Protein AF-0000000078791579 (afdb_homodimer)

pLDDT: mean 93.77, std 6.45, range [31.91, 98.56]

Sequence (1208 aa):
MSETTLPKRQAVDPQLTWDLTPIFSDEFAYTEAVKQVRALTKDFVRMYQGKLTQPAVIVDALADYGTIVALASRIIHWGFMPYSTDTTDPALRTRQAQVTGLDGEIGGQLSFFRAELTQLPENVLDAVVETAPDYAGFIRQIKVAKQGALPPAAEKVLAELTPVFQAPSDIRDQSIFGDMDFGTFTAHGKTYPLSFVMYEENYQKHPDTEIRRAAYAQFNQTLRRYENTMAAGYLAQVTREKITATMRGYDSVIDYLLADQEITREMFNRQIDVIMRDLAPIMRRYVTHVKSLWGLDHIGYTDLQIDIDPSYAPTITLEQAKEDIKNATALMGQDYQAQMMQAFSERWIDFPANQGKDSGAYTAGPYGVHPYVEMTWSNTLPAVYTLIHELGHTAQMVRSQEAHNVLDADFNAYLVESPSTFNELLLTHYLEENAKDPRMKRFALSRLLNDTYFHNFVTHLLEAAFQREVYNLIDNGETFDAARLDAITRKVLTDFWGSAVELEPGAELTWMRQSHYYMGLYSYSYSAGLTVATQAFQTIEQQGQPAVDRWLRYLSLGDSLDPVEAARVAGVDVTTDAALKHAISFLGTTVDEIEALSKEIEQVMSETTLPKRQAVDPQLTWDLTPIFSDEFAYTEAVKQVRALTKDFVRMYQGKLTQPAVIVDALADYGTIVALASRIIHWGFMPYSTDTTDPALRTRQAQVTGLDGEIGGQLSFFRAELTQLPENVLDAVVETAPDYAGFIRQIKVAKQGALPPAAEKVLAELTPVFQAPSDIRDQSIFGDMDFGTFTAHGKTYPLSFVMYEENYQKHPDTEIRRAAYAQFNQTLRRYENTMAAGYLAQVTREKITATMRGYDSVIDYLLADQEITREMFNRQIDVIMRDLAPIMRRYVTHVKSLWGLDHIGYTDLQIDIDPSYAPTITLEQAKEDIKNATALMGQDYQAQMMQAFSERWIDFPANQGKDSGAYTAGPYGVHPYVEMTWSNTLPAVYTLIHELGHTAQMVRSQEAHNVLDADFNAYLVESPSTFNELLLTHYLEENAKDPRMKRFALSRLLNDTYFHNFVTHLLEAAFQREVYNLIDNGETFDAARLDAITRKVLTDFWGSAVELEPGAELTWMRQSHYYMGLYSYSYSAGLTVATQAFQTIEQQGQPAVDRWLRYLSLGDSLDPVEAARVAGVDVTTDAALKHAISFLGTTVDEIEALSKEIEQV

Secondary structure (DSSP, 8-state):
--SSPPPPGGGS-GGGS---TTT-SSHHHHHHHHHHHHHHHHHHHHHHTT-TTSHHHHHHHHHHHHHHHHHHHHHHHHHHHHHHH-TT-HHHHHHHHHHHHHHHHHHHHHHHHHHHHTTS-HHHHHHHHHH-GGGHHHHHHHHHHGGG---HHHHHHHHHTHHHHTHHHHHHHIIIIII----EEEETTEEEE--HHHHHHTGGG-S-HHHHHHHHHHHHHHHHTTHHHHHHHHHHHHHHHHHHHHHTT-S-HHHHHHHTTT--HHHHHHHHHHIIIIIHHHHHHHHHHHHHHHT-S--BGGGTT--S-TTT--B--HHHHHHHHHHHGGGG-HHHHHHHHHHHHTT-EE----TTPPSS-EEE--TTS--EEE----SBHHHHHHHHHHHHHHHHHHHHHHHS-TTT-SPPTTTTTHHHHHHHHHHHHHHHHT--SHHHHHHHHHHIIIIIIIIIIIIHHHHHHHHHHHHHHHHTT----HHHHHHHHHHHHHHHHGGGSB--TTGGGGGGG-GGGGSSS-THHHHHHHHHHHHHHHHHHHH-HHHHHHHHHHHT-TTSS-HHHHHHHTT--TTSSHHHHHHHHHHHHHHHHHHHHHHHHHH-/--SSPPPPGGGS-GGGS---TTT-SSHHHHHHHHHHHHHHHHHHHHHHTT-TTSHHHHHHHHHHHHHHHHHHHHHHHHHHHHHHH-TT-HHHHHHHHHHHHHHHHHHHHHHHHHHHHTTS-HHHHHHHHHH-GGGHHHHHHHHHHGGG---HHHHHHHHHTHHHHTHHHHHHHIIIIII----EEEETTEEEE--HHHHHHTGGG-S-HHHHHHHHHHHHHHHHTTHHHHHHHHHHHHHHHHHHHHHTT-S-HHHHHHHTTT--HHHHHHHHHHIIIIIHHHHHHHHHHHHHHHT-S--BGGGTT--S-TTT--B--HHHHHHHHHHHGGGG-HHHHHHHHHHHHTT-EE----TTPPSS-EEE--TTS--EEE----SBHHHHHHHHHHHHHHHHHHHHHHHS-TTT-SPPTTTTTHHHHHHHHHHHHHHHHT--SHHHHHHHHHHIIIIIIIIIIIIHHHHHHHHHHHHHHHHTT----HHHHHHHHHHHHHHHHGGGSB--TTGGGGGGG-GGGGSSS-THHHHHHHHHHHHHHHHHHHH-HHHHHHHHHHHT-TTSS-HHHHHHHTT--TTSSHHHHHHHHHHHHHHHHHHHHHHHHHH-

InterPro domains:
  IPR001567 Peptidase M3A/M3B catalytic domain [PF01432] (203-584)
  IPR004438 Peptidase M3B, oligoendopeptidase F [TIGR00181] (9-596)
  IPR013647 Oligopeptidase F, N-terminal domain [PF08439] (116-182)
  IPR034009 Oligopeptidase F type 4 [cd09609] (9-594)
  IPR042088 Oligoendopeptidase F, C-terminal domain [G3DSA:1.10.1370.20] (227-603)
  IPR045090 Peptidase M3A/M3B [PTHR11804] (383-582)

Nearest PDB structures (foldseek):
  3ce2-assembly1_A  TM=7.979E-01  e=2.624E-30  Chlamydia abortus S26/3
  2qr4-assembly1_A  TM=8.730E-01  e=3.472E-23  Enterococcus faecium DO
  2qr4-assembly1_B  TM=8.705E-01  e=1.004E-21  Enterococcus faecium DO
  2h1j-assembly1_A  TM=8.472E-01  e=5.003E-16  Geobacillus stearothermophilus
  3sks-assembly1_A  TM=8.155E-01  e=7.016E-15  Bacillus anthracis str. Ames

Solvent-accessible surface area (backbone atoms only — not comparable to full-atom values): 61534 Å² total; per-residue (Å²): 130,80,97,61,82,62,45,53,60,88,72,55,62,66,87,44,32,50,62,63,48,79,72,41,78,43,72,64,53,45,54,50,48,54,52,46,47,53,51,51,49,53,49,48,43,73,70,40,66,94,56,74,77,44,41,69,53,41,52,53,46,48,53,53,48,34,54,47,51,32,54,48,34,33,50,46,44,63,20,46,55,63,18,44,51,25,62,71,39,65,70,36,47,49,43,30,50,46,37,50,51,48,50,17,52,51,39,23,66,49,27,44,56,62,35,51,55,40,69,50,59,66,67,51,57,51,46,30,29,72,74,41,58,81,46,39,24,42,52,50,50,39,61,60,45,37,75,40,60,54,58,44,58,28,40,22,50,58,33,43,42,42,65,50,72,45,30,40,56,52,26,48,49,24,35,56,74,62,22,59,70,42,52,57,36,66,39,96,89,40,80,42,87,44,42,75,57,49,36,73,76,42,36,42,39,37,76,50,64,59,50,17,50,34,46,48,53,40,47,36,54,48,50,60,49,42,37,34,28,48,28,42,27,50,46,35,51,53,50,44,47,40,48,54,19,45,74,29,71,31,81,37,42,67,59,46,62,24,46,87,46,66,49,54,71,64,56,57,50,48,60,47,53,49,44,51,62,65,38,22,62,47,54,33,52,47,52,48,51,42,29,59,73,69,64,47,94,68,39,33,63,63,53,71,59,42,62,87,54,61,94,61,67,59,77,34,49,72,69,54,40,51,50,49,49,46,58,22,35,45,83,65,32,68,66,55,25,50,56,60,51,44,39,66,78,64,23,26,36,25,33,70,66,37,42,49,37,60,77,67,68,48,62,47,64,32,56,96,44,78,47,34,35,45,37,56,62,70,44,30,58,69,40,44,45,52,49,40,20,37,47,18,43,40,55,27,52,53,40,4,50,74,67,32,52,70,72,21,25,53,62,48,63,52,51,55,37,15,47,14,46,33,34,38,52,32,43,34,50,42,44,41,72,65,36,88,45,63,67,47,30,37,48,29,56,48,44,42,44,58,63,50,42,37,44,23,56,39,54,27,27,52,48,30,52,40,47,53,54,52,50,52,37,46,59,71,66,46,82,74,49,38,69,54,50,26,50,47,39,40,50,51,50,43,68,39,39,43,88,57,39,51,72,47,96,52,58,32,54,56,75,78,74,52,73,52,75,71,58,64,80,43,35,46,16,36,34,49,4,34,31,50,20,49,54,35,50,54,42,26,75,73,58,38,65,68,38,43,52,29,42,56,50,43,39,33,42,28,26,58,49,58,56,61,62,40,36,42,53,39,71,35,63,70,90,52,63,60,48,52,51,49,49,45,48,51,50,44,52,50,49,52,48,42,54,50,37,52,54,54,58,69,73,99,132,79,96,62,82,62,45,53,60,87,72,53,62,67,86,44,32,50,62,63,47,78,71,40,78,43,71,64,53,45,54,49,47,55,54,44,50,53,52,51,49,53,49,47,43,72,71,39,67,94,57,73,77,45,41,69,53,41,52,52,47,49,54,54,49,34,53,46,51,32,55,48,34,34,49,47,45,64,20,45,55,63,19,45,52,26,63,73,39,65,69,37,47,50,43,30,52,46,36,50,50,48,50,16,53,52,40,24,67,51,28,44,57,63,36,52,57,41,68,51,59,68,68,50,55,51,45,29,30,71,74,41,58,79,45,39,24,43,51,52,50,39,60,60,46,38,75,40,60,55,58,42,59,29,40,21,50,57,33,43,41,41,66,50,70,45,31,39,57,52,26,47,49,24,37,56,75,62,23,60,70,41,52,56,37,65,38,96,91,40,79,41,85,43,41,76,57,50,36,73,75,42,36,43,40,39,75,48,64,59,49,18,50,33,46,48,52,40,48,38,55,47,50,60,48,43,36,34,26,47,29,43,28,50,46,35,51,53,48,46,47,40,48,52,18,45,74,27,71,32,81,38,41,67,58,45,61,24,48,88,46,66,50,55,71,64,57,56,50,46,59,47,52,48,42,51,62,65,38,22,62,49,53,32,52,47,53,48,50,43,29,60,74,69,63,48,96,68,38,34,65,61,53,70,58,43,62,86,51,60,93,60,68,57,76,33,50,70,70,54,42,52,51,50,50,46,58,22,36,44,84,67,33,68,68,56,26,50,56,58,50,44,39,66,78,66,23,26,38,24,32,69,66,34,44,49,37,59,78,66,68,49,63,47,64,32,54,96,44,78,46,35,34,45,37,55,62,70,47,31,58,69,39,43,45,51,49,40,20,38,46,19,44,40,54,27,52,54,40,4,49,73,67,32,52,70,72,20,25,55,61,49,63,51,51,56,37,16,47,14,47,32,36,38,51,32,43,35,50,42,44,40,73,64,37,87,46,62,66,47,32,38,48,29,55,47,44,44,45,57,63,50,42,38,44,23,56,40,55,27,29,53,49,30,53,39,47,53,54,52,50,50,37,48,58,70,65,46,82,73,48,39,69,53,52,26,50,48,38,40,48,53,50,42,68,39,40,44,88,58,38,51,73,48,93,52,58,32,54,56,75,78,74,52,72,52,74,72,58,63,81,44,35,46,15,36,33,49,4,34,31,50,22,50,55,36,50,54,42,25,74,73,58,37,64,66,40,43,53,28,42,57,50,41,40,33,41,28,26,58,50,59,57,61,60,40,38,42,52,39,71,35,64,70,90,51,64,61,48,52,50,49,49,45,49,50,50,44,52,50,48,52,49,41,54,51,36,51,53,53,57,69,73,97

Structure (mmCIF, N/CA/C/O backbone):
data_AF-0000000078791579-model_v1
#
loop_
_entity.id
_entity.type
_entity.pdbx_description
1 polymer 'Oligopeptidase F'
#
loop_
_atom_site.group_PDB
_atom_site.id
_atom_site.type_symbol
_atom_site.label_atom_id
_atom_site.label_alt_id
_atom_site.label_comp_id
_atom_site.label_asym_id
_atom_site.label_entity_id
_atom_site.label_seq_id
_atom_site.pdbx_PDB_ins_code
_atom_site.Cartn_x
_atom_site.Cartn_y
_atom_site.Cartn_z
_atom_site.occupancy
_atom_site.B_iso_or_equiv
_atom_site.auth_seq_id
_atom_site.auth_comp_id
_atom_site.auth_asym_id
_atom_site.auth_atom_id
_atom_site.pdbx_PDB_model_num
ATOM 1 N N . MET A 1 1 ? 24.312 21.578 19.297 1 32.53 1 MET A N 1
ATOM 2 C CA . MET A 1 1 ? 23.594 20.312 19.297 1 32.53 1 MET A CA 1
ATOM 3 C C . MET A 1 1 ? 24.562 19.141 19.062 1 32.53 1 MET A C 1
ATOM 5 O O . MET A 1 1 ? 25.297 19.141 18.078 1 32.53 1 MET A O 1
ATOM 9 N N . SER A 1 2 ? 24.891 18.422 19.938 1 38.31 2 SER A N 1
ATOM 10 C CA . SER A 1 2 ? 25.922 17.391 19.984 1 38.31 2 SER A CA 1
ATOM 11 C C . SER A 1 2 ? 25.688 16.328 18.906 1 38.31 2 SER A C 1
ATOM 13 O O . SER A 1 2 ? 24.547 16.016 18.562 1 38.31 2 SER A O 1
ATOM 15 N N . GLU A 1 3 ? 26.703 16.203 17.891 1 49.97 3 GLU A N 1
ATOM 16 C CA . GLU A 1 3 ? 27.109 15.18 16.922 1 49.97 3 GLU A CA 1
ATOM 17 C C . GLU A 1 3 ? 26.734 13.789 17.422 1 49.97 3 GLU A C 1
ATOM 19 O O . GLU A 1 3 ? 27.188 12.781 16.875 1 49.97 3 GLU A O 1
ATOM 24 N N . THR A 1 4 ? 26.203 13.617 18.719 1 55.88 4 THR A N 1
ATOM 25 C CA . THR A 1 4 ? 26.125 12.359 19.453 1 55.88 4 THR A CA 1
ATOM 26 C C . THR A 1 4 ? 24.828 11.617 19.109 1 55.88 4 THR A C 1
ATOM 28 O O . THR A 1 4 ? 23.859 12.234 18.656 1 55.88 4 THR A O 1
ATOM 31 N N . THR A 1 5 ? 24.922 10.312 19.203 1 66.81 5 THR A N 1
ATOM 32 C CA . THR A 1 5 ? 23.859 9.32 19.062 1 66.81 5 THR A CA 1
ATOM 33 C C . THR A 1 5 ? 22.688 9.648 20 1 66.81 5 THR A C 1
ATOM 35 O O . THR A 1 5 ? 22.906 9.969 21.172 1 66.81 5 THR A O 1
ATOM 38 N N . LEU A 1 6 ? 21.438 9.945 19.562 1 77.31 6 LEU A N 1
ATOM 39 C CA . LEU A 1 6 ? 20.234 10.172 20.359 1 77.31 6 LEU A CA 1
ATOM 40 C C . LEU A 1 6 ? 20.062 9.07 21.391 1 77.31 6 LEU A C 1
ATOM 42 O O . LEU A 1 6 ? 20.328 7.898 21.125 1 77.31 6 LEU A O 1
ATOM 46 N N . PRO A 1 7 ? 19.688 9.453 22.609 1 87.12 7 PRO A N 1
ATOM 47 C CA . PRO A 1 7 ? 19.422 8.453 23.641 1 87.12 7 PRO A CA 1
ATOM 48 C C . PRO A 1 7 ? 18.219 7.566 23.297 1 87.12 7 PRO A C 1
ATOM 50 O O . PRO A 1 7 ? 17.391 7.945 22.469 1 87.12 7 PRO A O 1
ATOM 53 N N . LYS A 1 8 ? 18.203 6.359 23.953 1 87.69 8 LYS A N 1
ATOM 54 C CA . LYS A 1 8 ? 17 5.539 23.906 1 87.69 8 LYS A CA 1
ATOM 55 C C . LYS A 1 8 ? 15.867 6.184 24.719 1 87.69 8 LYS A C 1
ATOM 57 O O . LYS A 1 8 ? 16.125 6.977 25.625 1 87.69 8 LYS A O 1
ATOM 62 N N . ARG A 1 9 ? 14.609 5.883 24.438 1 93 9 ARG A N 1
ATOM 63 C CA . ARG A 1 9 ? 13.438 6.465 25.078 1 93 9 ARG A CA 1
ATOM 64 C C . ARG A 1 9 ? 13.477 6.262 26.594 1 93 9 ARG A C 1
ATOM 66 O O . ARG A 1 9 ? 13.133 7.164 27.359 1 93 9 ARG A O 1
ATOM 73 N N . GLN A 1 10 ? 13.969 5.098 27.016 1 91.94 10 GLN A N 1
ATOM 74 C CA . GLN A 1 10 ? 13.977 4.75 28.438 1 91.94 10 GLN A CA 1
ATOM 75 C C . GLN A 1 10 ? 15.016 5.574 29.203 1 91.94 10 GLN A C 1
ATOM 77 O O . GLN A 1 10 ? 14.953 5.676 30.422 1 91.94 10 GLN A O 1
ATOM 82 N N . ALA A 1 11 ? 15.93 6.211 28.484 1 94.31 11 ALA A N 1
ATOM 83 C CA . ALA A 1 11 ? 17.047 6.93 29.109 1 94.31 11 ALA A CA 1
ATOM 84 C C . ALA A 1 11 ? 16.719 8.414 29.266 1 94.31 11 ALA A C 1
ATOM 86 O O . ALA A 1 11 ? 17.484 9.156 29.891 1 94.31 11 ALA A O 1
ATOM 87 N N . VAL A 1 12 ? 15.602 8.867 28.75 1 95.12 12 VAL A N 1
ATOM 88 C CA . VAL A 1 12 ? 15.297 10.297 28.797 1 95.12 12 VAL A CA 1
ATOM 89 C C . VAL A 1 12 ? 14.711 10.648 30.156 1 95.12 12 VAL A C 1
ATOM 91 O O . VAL A 1 12 ? 14.203 9.773 30.875 1 95.12 12 VAL A O 1
ATOM 94 N N . ASP A 1 13 ? 14.805 11.906 30.609 1 95.12 13 ASP A N 1
ATOM 95 C CA . ASP A 1 13 ? 14.234 12.406 31.844 1 95.12 13 ASP A CA 1
ATOM 96 C C . ASP A 1 13 ? 12.711 12.328 31.812 1 95.12 13 ASP A C 1
ATOM 98 O O . ASP A 1 13 ? 12.062 13.023 31.031 1 95.12 13 ASP A O 1
ATOM 102 N N . PRO A 1 14 ? 12.125 11.547 32.656 1 94.88 14 PRO A N 1
ATOM 103 C CA . PRO A 1 14 ? 10.664 11.414 32.656 1 94.88 14 PRO A CA 1
ATOM 104 C C . PRO A 1 14 ? 9.953 12.742 32.875 1 94.88 14 PRO A C 1
ATOM 106 O O . PRO A 1 14 ? 8.82 12.922 32.438 1 94.88 14 PRO A O 1
ATOM 109 N N . GLN A 1 15 ? 10.625 13.688 33.5 1 94.88 15 GLN A N 1
ATOM 110 C CA . GLN A 1 15 ? 10.008 14.984 33.781 1 94.88 15 GLN A CA 1
ATOM 111 C C . GLN A 1 15 ? 9.836 15.789 32.5 1 94.88 15 GLN A C 1
ATOM 113 O O . GLN A 1 15 ? 9.055 16.734 32.438 1 94.88 15 GLN A O 1
ATOM 118 N N . LEU A 1 16 ? 10.484 15.398 31.469 1 96.38 16 LEU A N 1
ATOM 119 C CA . LEU A 1 16 ? 10.406 16.094 30.203 1 96.38 16 LEU A CA 1
ATOM 120 C C . LEU A 1 16 ? 9.461 15.367 29.234 1 96.38 16 LEU A C 1
ATOM 122 O O . LEU A 1 16 ? 9.234 15.828 28.125 1 96.38 16 LEU A O 1
ATOM 126 N N . THR A 1 17 ? 8.961 14.211 29.75 1 97.31 17 THR A N 1
ATOM 127 C CA . THR A 1 17 ? 8 13.453 28.953 1 97.31 17 THR A CA 1
ATOM 128 C C . THR A 1 17 ? 6.57 13.75 29.391 1 97.31 17 THR A C 1
ATOM 130 O O . THR A 1 17 ? 6.348 14.25 30.5 1 97.31 17 THR A O 1
ATOM 133 N N . TRP A 1 18 ? 5.617 13.477 28.531 1 97.88 18 TRP A N 1
ATOM 134 C CA . TRP A 1 18 ? 4.211 13.641 28.875 1 97.88 18 TRP A CA 1
ATOM 135 C C . TRP A 1 18 ? 3.758 12.555 29.844 1 97.88 18 TRP A C 1
ATOM 137 O O . TRP A 1 18 ? 4.402 11.508 29.953 1 97.88 18 TRP A O 1
ATOM 147 N N . ASP A 1 19 ? 2.75 12.883 30.641 1 97.19 19 ASP A N 1
ATOM 148 C CA . ASP A 1 19 ? 2.064 11.93 31.5 1 97.19 19 ASP A CA 1
ATOM 149 C C . ASP A 1 19 ? 0.768 11.438 30.859 1 97.19 19 ASP A C 1
ATOM 151 O O . ASP A 1 19 ? -0.2 12.195 30.75 1 97.19 19 ASP A O 1
ATOM 155 N N . LEU A 1 20 ? 0.685 10.164 30.531 1 96.81 20 LEU A N 1
ATOM 156 C CA . LEU A 1 20 ? -0.467 9.641 29.812 1 96.81 20 LEU A CA 1
ATOM 157 C C . LEU A 1 20 ? -1.444 8.961 30.75 1 96.81 20 LEU A C 1
ATOM 159 O O . LEU A 1 20 ? -2.498 8.484 30.328 1 96.81 20 LEU A O 1
ATOM 163 N N . THR A 1 21 ? -1.221 8.945 32.031 1 96.31 21 THR A N 1
ATOM 164 C CA . THR A 1 21 ? -2.008 8.203 33 1 96.31 21 THR A CA 1
ATOM 165 C C . THR A 1 21 ? -3.424 8.766 33.094 1 96.31 21 THR A C 1
ATOM 167 O O . THR A 1 21 ? -4.34 8.078 33.562 1 96.31 21 THR A O 1
ATOM 170 N N . PRO A 1 22 ? -3.6 10.07 32.688 1 97 22 PRO A N 1
ATOM 171 C CA . PRO A 1 22 ? -4.984 10.555 32.656 1 97 22 PRO A CA 1
ATOM 172 C C . PRO A 1 22 ? -5.816 9.875 31.562 1 97 22 PRO A C 1
ATOM 174 O O . PRO A 1 22 ? -7.051 9.922 31.609 1 97 22 PRO A O 1
ATOM 177 N N . ILE A 1 23 ? -5.266 9.312 30.594 1 97.62 23 ILE A N 1
ATOM 178 C CA . ILE A 1 23 ? -6.004 8.555 29.594 1 97.62 23 ILE A CA 1
ATOM 179 C C . ILE A 1 23 ? -6.461 7.223 30.172 1 97.62 23 ILE A C 1
ATOM 181 O O . ILE A 1 23 ? -7.656 6.934 30.219 1 97.62 23 ILE A O 1
ATOM 185 N N . PHE A 1 24 ? -5.473 6.492 30.531 1 97.44 24 PHE A N 1
ATOM 186 C CA . PHE A 1 24 ? -5.695 5.297 31.344 1 97.44 24 PHE A CA 1
ATOM 187 C C . PHE A 1 24 ? -4.664 5.199 32.469 1 97.44 24 PHE A C 1
ATOM 189 O O . PHE A 1 24 ? -3.463 5.336 32.219 1 97.44 24 PHE A O 1
ATOM 196 N N . SER A 1 25 ? -5.09 4.809 33.656 1 96.44 25 SER A N 1
ATOM 197 C CA . SER A 1 25 ? -4.215 4.773 34.812 1 96.44 25 SER A CA 1
ATOM 198 C C . SER A 1 25 ? -3.203 3.635 34.719 1 96.44 25 SER A C 1
ATOM 200 O O . SER A 1 25 ? -2.104 3.727 35.25 1 96.44 25 SER A O 1
ATOM 202 N N . ASP A 1 26 ? -3.613 2.504 34.094 1 94.31 26 ASP A N 1
ATOM 203 C CA . ASP A 1 26 ? -2.75 1.338 33.938 1 94.31 26 ASP A CA 1
ATOM 204 C C . ASP A 1 26 ? -3.264 0.423 32.844 1 94.31 26 ASP A C 1
ATOM 206 O O . ASP A 1 26 ? -4.234 0.754 32.156 1 94.31 26 ASP A O 1
ATOM 210 N N . GLU A 1 27 ? -2.518 -0.573 32.625 1 94 27 GLU A N 1
ATOM 211 C CA . GLU A 1 27 ? -2.838 -1.518 31.562 1 94 27 GLU A CA 1
ATOM 212 C C . GLU A 1 27 ? -4.195 -2.178 31.797 1 94 27 GLU A C 1
ATOM 214 O O . GLU A 1 27 ? -4.906 -2.498 30.844 1 94 27 GLU A O 1
ATOM 219 N N . PHE A 1 28 ? -4.551 -2.375 33 1 96 28 PHE A N 1
ATOM 220 C CA . PHE A 1 28 ? -5.84 -2.975 33.312 1 96 28 PHE A CA 1
ATOM 221 C C . PHE A 1 28 ? -6.984 -2.061 32.906 1 96 28 PHE A C 1
ATOM 223 O O . PHE A 1 28 ? -7.977 -2.52 32.312 1 96 28 PHE A O 1
ATOM 230 N N . ALA A 1 29 ? -6.844 -0.801 33.219 1 97.5 29 ALA A N 1
ATOM 231 C CA . ALA A 1 29 ? -7.859 0.169 32.812 1 97.5 29 ALA A CA 1
ATOM 232 C C . ALA A 1 29 ? -8.047 0.178 31.297 1 97.5 29 ALA A C 1
ATOM 234 O O . ALA A 1 29 ? -9.172 0.271 30.797 1 97.5 29 ALA A O 1
ATOM 235 N N . TYR A 1 30 ? -6.973 0.072 30.625 1 96.81 30 TYR A N 1
ATOM 236 C CA . TYR A 1 30 ? -7.004 0.012 29.156 1 96.81 30 TYR A CA 1
ATOM 237 C C . TYR A 1 30 ? -7.723 -1.242 28.688 1 96.81 30 TYR A C 1
ATOM 239 O O . TYR A 1 30 ? -8.617 -1.168 27.844 1 96.81 30 TYR A O 1
ATOM 247 N N . THR A 1 31 ? -7.391 -2.322 29.203 1 96.75 31 THR A N 1
ATOM 248 C CA . THR A 1 31 ? -7.984 -3.59 28.797 1 96.75 31 THR A CA 1
ATOM 249 C C . THR A 1 31 ? -9.484 -3.605 29.078 1 96.75 31 THR A C 1
ATOM 251 O O . THR A 1 31 ? -10.266 -4.125 28.281 1 96.75 31 THR A O 1
ATOM 254 N N . GLU A 1 32 ? -9.852 -3.039 30.172 1 97.69 32 GLU A N 1
ATOM 255 C CA . GLU A 1 32 ? -11.266 -2.943 30.516 1 97.69 32 GLU A CA 1
ATOM 256 C C . GLU A 1 32 ? -12.008 -2.01 29.562 1 97.69 32 GLU A C 1
ATOM 258 O O . GLU A 1 32 ? -13.164 -2.25 29.219 1 97.69 32 GLU A O 1
ATOM 263 N N . ALA A 1 33 ? -11.352 -0.98 29.219 1 97.88 33 ALA A N 1
ATOM 264 C CA . ALA A 1 33 ? -11.945 -0.047 28.266 1 97.88 33 ALA A CA 1
ATOM 265 C C . ALA A 1 33 ? -12.195 -0.719 26.922 1 97.88 33 ALA A C 1
ATOM 267 O O . ALA A 1 33 ? -13.195 -0.452 26.25 1 97.88 33 ALA A O 1
ATOM 268 N N . VAL A 1 34 ? -11.273 -1.548 26.516 1 97.56 34 VAL A N 1
ATOM 269 C CA . VAL A 1 34 ? -11.406 -2.281 25.25 1 97.56 34 VAL A CA 1
ATOM 270 C C . VAL A 1 34 ? -12.625 -3.203 25.328 1 97.56 34 VAL A C 1
ATOM 272 O O . VAL A 1 34 ? -13.414 -3.268 24.375 1 97.56 34 VAL A O 1
ATOM 275 N N . LYS A 1 35 ? -12.789 -3.875 26.453 1 97.38 35 LYS A N 1
ATOM 276 C CA . LYS A 1 35 ? -13.961 -4.723 26.641 1 97.38 35 LYS A CA 1
ATOM 277 C C . LYS A 1 35 ? -15.242 -3.895 26.625 1 97.38 35 LYS A C 1
ATOM 279 O O . LYS A 1 35 ? -16.234 -4.289 26.016 1 97.38 35 LYS A O 1
ATOM 284 N N . GLN A 1 36 ? -15.156 -2.832 27.266 1 98.12 36 GLN A N 1
ATOM 285 C CA . GLN A 1 36 ? -16.328 -1.969 27.422 1 98.12 36 GLN A CA 1
ATOM 286 C C . GLN A 1 36 ? -16.766 -1.412 26.062 1 98.12 36 GLN A C 1
ATOM 288 O O . GLN A 1 36 ? -17.953 -1.393 25.766 1 98.12 36 GLN A O 1
ATOM 293 N N . VAL A 1 37 ? -15.859 -0.907 25.281 1 98.25 37 VAL A N 1
ATOM 294 C CA . VAL A 1 37 ? -16.219 -0.297 24.016 1 98.25 37 VAL A CA 1
ATOM 295 C C . VAL A 1 37 ? -16.828 -1.352 23.094 1 98.25 37 VAL A C 1
ATOM 297 O O . VAL A 1 37 ? -17.766 -1.062 22.328 1 98.25 37 VAL A O 1
ATOM 300 N N . ARG A 1 38 ? -16.359 -2.586 23.141 1 97.31 38 ARG A N 1
ATOM 301 C CA . ARG A 1 38 ? -16.938 -3.678 22.375 1 97.31 38 ARG A CA 1
ATOM 302 C C . ARG A 1 38 ? -18.375 -3.963 22.812 1 97.31 38 ARG A C 1
ATOM 304 O O . ARG A 1 38 ? -19.266 -4.156 21.984 1 97.31 38 ARG A O 1
ATOM 311 N N . ALA A 1 39 ? -18.578 -3.994 24.109 1 97.75 39 ALA A N 1
ATOM 312 C CA . ALA A 1 39 ? -19.906 -4.254 24.656 1 97.75 39 ALA A CA 1
ATOM 313 C C . ALA A 1 39 ? -20.875 -3.137 24.297 1 97.75 39 ALA A C 1
ATOM 315 O O . ALA A 1 39 ? -22.016 -3.402 23.891 1 97.75 39 ALA A O 1
ATOM 316 N N . LEU A 1 40 ? -20.422 -1.93 24.469 1 98.38 40 LEU A N 1
ATOM 317 C CA . LEU A 1 40 ? -21.25 -0.782 24.141 1 98.38 40 LEU A CA 1
ATOM 318 C C . LEU A 1 40 ? -21.625 -0.79 22.656 1 98.38 40 LEU A C 1
ATOM 320 O O . LEU A 1 40 ? -22.75 -0.461 22.281 1 98.38 40 LEU A O 1
ATOM 324 N N . THR A 1 41 ? -20.672 -1.111 21.844 1 98.06 41 THR A N 1
ATOM 325 C CA . THR A 1 41 ? -20.891 -1.153 20.406 1 98.06 41 THR A CA 1
ATOM 326 C C . THR A 1 41 ? -21.922 -2.225 20.047 1 98.06 41 THR A C 1
ATOM 328 O O . THR A 1 41 ? -22.844 -1.978 19.266 1 98.06 41 THR A O 1
ATOM 331 N N . LYS A 1 42 ? -21.797 -3.389 20.641 1 97.06 42 LYS A N 1
ATOM 332 C CA . LYS A 1 42 ? -22.75 -4.469 20.422 1 97.06 42 LYS A CA 1
ATOM 333 C C . LYS A 1 42 ? -24.156 -4.051 20.844 1 97.06 42 LYS A C 1
ATOM 335 O O . LYS A 1 42 ? -25.125 -4.32 20.125 1 97.06 42 LYS A O 1
ATOM 340 N N . ASP A 1 43 ? -24.25 -3.445 21.938 1 97.88 43 ASP A N 1
ATOM 341 C CA . ASP A 1 43 ? -25.547 -2.969 22.438 1 97.88 43 ASP A CA 1
ATOM 342 C C . ASP A 1 43 ? -26.125 -1.896 21.516 1 97.88 43 ASP A C 1
ATOM 344 O O . ASP A 1 43 ? -27.328 -1.873 21.266 1 97.88 43 ASP A O 1
ATOM 348 N N . PHE A 1 44 ? -25.312 -1.021 21.078 1 98.44 44 PHE A N 1
ATOM 349 C CA . PHE A 1 44 ? -25.734 0.046 20.188 1 98.44 44 PHE A CA 1
ATOM 350 C C . PHE A 1 44 ? -26.359 -0.527 18.922 1 98.44 44 PHE A C 1
ATOM 352 O O . PHE A 1 44 ? -27.422 -0.071 18.484 1 98.44 44 PHE A O 1
ATOM 359 N N . VAL A 1 45 ? -25.672 -1.509 18.359 1 97.19 45 VAL A N 1
ATOM 360 C CA . VAL A 1 45 ? -26.172 -2.15 17.141 1 97.19 45 VAL A CA 1
ATOM 361 C C . VAL A 1 45 ? -27.531 -2.803 17.422 1 97.19 45 VAL A C 1
ATOM 363 O O . VAL A 1 45 ? -28.484 -2.602 16.672 1 97.19 45 VAL A O 1
ATOM 366 N N . ARG A 1 46 ? -27.641 -3.525 18.516 1 97.06 46 ARG A N 1
ATOM 367 C CA . ARG A 1 46 ? -28.859 -4.223 18.891 1 97.06 46 ARG A CA 1
ATOM 368 C C . ARG A 1 46 ? -30 -3.24 19.109 1 97.06 46 ARG A C 1
ATOM 370 O O . ARG A 1 46 ? -31.141 -3.484 18.688 1 97.06 46 ARG A O 1
ATOM 377 N N . MET A 1 47 ? -29.734 -2.154 19.578 1 97.62 47 MET A N 1
ATOM 378 C CA . MET A 1 47 ? -30.766 -1.223 20.047 1 97.62 47 MET A CA 1
ATOM 379 C C . MET A 1 47 ? -31.25 -0.333 18.906 1 97.62 47 MET A C 1
ATOM 381 O O . MET A 1 47 ? -32.406 0.048 18.859 1 97.62 47 MET A O 1
ATOM 385 N N . TYR A 1 48 ? -30.328 -0.008 17.969 1 97.81 48 TYR A N 1
ATOM 386 C CA . TYR A 1 48 ? -30.672 1.131 17.125 1 97.81 48 TYR A CA 1
ATOM 387 C C . TYR A 1 48 ? -30.688 0.738 15.656 1 97.81 48 TYR A C 1
ATOM 389 O O . TYR A 1 48 ? -31.266 1.441 14.828 1 97.81 48 TYR A O 1
ATOM 397 N N . GLN A 1 49 ? -29.969 -0.261 15.258 1 96.5 49 GLN A N 1
ATOM 398 C CA . GLN A 1 49 ? -29.891 -0.613 13.844 1 96.5 49 GLN A CA 1
ATOM 399 C C . GLN A 1 49 ? -31.266 -0.862 13.266 1 96.5 49 GLN A C 1
ATOM 401 O O . GLN A 1 49 ? -32.031 -1.696 13.773 1 96.5 49 GLN A O 1
ATOM 406 N N . GLY A 1 50 ? -31.641 -0.166 12.266 1 94.12 50 GLY A N 1
ATOM 407 C CA . GLY A 1 50 ? -32.906 -0.309 11.586 1 94.12 50 GLY A CA 1
ATOM 408 C C . GLY A 1 50 ? -34.062 0.372 12.312 1 94.12 50 GLY A C 1
ATOM 409 O O . GLY A 1 50 ? -35.219 0.239 11.914 1 94.12 50 GLY A O 1
ATOM 410 N N . LYS A 1 51 ? -33.812 1.224 13.391 1 94.81 51 LYS A N 1
ATOM 411 C CA . LYS A 1 51 ? -34.875 1.751 14.242 1 94.81 51 LYS A CA 1
ATOM 412 C C . LYS A 1 51 ? -34.781 3.27 14.352 1 94.81 51 LYS A C 1
ATOM 414 O O . LYS A 1 51 ? -35.438 3.875 15.195 1 94.81 51 LYS A O 1
ATOM 419 N N . LEU A 1 52 ? -34 3.891 13.508 1 96.69 52 LEU A N 1
ATOM 420 C CA . LEU A 1 52 ? -33.75 5.324 13.609 1 96.69 52 LEU A CA 1
ATOM 421 C C . LEU A 1 52 ? -34.75 6.113 12.789 1 96.69 52 LEU A C 1
ATOM 423 O O . LEU A 1 52 ? -34.406 6.723 11.773 1 96.69 52 LEU A O 1
ATOM 427 N N . THR A 1 53 ? -35.969 6.195 13.234 1 93.44 53 THR A N 1
ATOM 428 C CA . THR A 1 53 ? -37.031 6.832 12.453 1 93.44 53 THR A CA 1
ATOM 429 C C . THR A 1 53 ? -37.656 8 13.227 1 93.44 53 THR A C 1
ATOM 431 O O . THR A 1 53 ? -38.188 8.938 12.625 1 93.44 53 THR A O 1
ATOM 434 N N . GLN A 1 54 ? -37.562 7.953 14.516 1 95.94 54 GLN A N 1
ATOM 435 C CA . GLN A 1 54 ? -38.125 8.992 15.359 1 95.94 54 GLN A CA 1
ATOM 436 C C . GLN A 1 54 ? -37.031 9.875 15.969 1 95.94 54 GLN A C 1
ATOM 438 O O . GLN A 1 54 ? -36.031 9.375 16.438 1 95.94 54 GLN A O 1
ATOM 443 N N . PRO A 1 55 ? -37.312 11.156 16.016 1 97.25 55 PRO A N 1
ATOM 444 C CA . PRO A 1 55 ? -36.281 12.078 16.547 1 97.25 55 PRO A CA 1
ATOM 445 C C . PRO A 1 55 ? -35.844 11.719 17.953 1 97.25 55 PRO A C 1
ATOM 447 O O . PRO A 1 55 ? -34.656 11.773 18.266 1 97.25 55 PRO A O 1
ATOM 450 N N . ALA A 1 56 ? -36.75 11.32 18.797 1 96.81 56 ALA A N 1
ATOM 451 C CA . ALA A 1 56 ? -36.406 11.008 20.172 1 96.81 56 ALA A CA 1
ATOM 452 C C . ALA A 1 56 ? -35.438 9.812 20.25 1 96.81 56 ALA A C 1
ATOM 454 O O . ALA A 1 56 ? -34.531 9.797 21.062 1 96.81 56 ALA A O 1
ATOM 455 N N . VAL A 1 57 ? -35.688 8.852 19.438 1 97.81 57 VAL A N 1
ATOM 456 C CA . VAL A 1 57 ? -34.844 7.668 19.375 1 97.81 57 VAL A CA 1
ATOM 457 C C . VAL A 1 57 ? -33.469 8.047 18.844 1 97.81 57 VAL A C 1
ATOM 459 O O . VAL A 1 57 ? -32.438 7.551 19.344 1 97.81 57 VAL A O 1
ATOM 462 N N . ILE A 1 58 ? -33.5 8.93 17.875 1 98.38 58 ILE A N 1
ATOM 463 C CA . ILE A 1 58 ? -32.25 9.359 17.266 1 98.38 58 ILE A CA 1
ATOM 464 C C . ILE A 1 58 ? -31.406 10.133 18.297 1 98.38 58 ILE A C 1
ATOM 466 O O . ILE A 1 58 ? -30.188 9.977 18.344 1 98.38 58 ILE A O 1
ATOM 470 N N . VAL A 1 59 ? -32 10.906 19.109 1 98.25 59 VAL A N 1
ATOM 471 C CA . VAL A 1 59 ? -31.297 11.672 20.125 1 98.25 59 VAL A CA 1
ATOM 472 C C . VAL A 1 59 ? -30.672 10.719 21.141 1 98.25 59 VAL A C 1
ATOM 474 O O . VAL A 1 59 ? -29.531 10.906 21.562 1 98.25 59 VAL A O 1
ATOM 477 N N . ASP A 1 60 ? -31.406 9.672 21.547 1 98 60 ASP A N 1
ATOM 478 C CA . ASP A 1 60 ? -30.859 8.656 22.453 1 98 60 ASP A CA 1
ATOM 479 C C . ASP A 1 60 ? -29.656 7.949 21.812 1 98 60 ASP A C 1
ATOM 481 O O . ASP A 1 60 ? -28.656 7.699 22.484 1 98 60 ASP A O 1
ATOM 485 N N . ALA A 1 61 ? -29.812 7.684 20.562 1 98.5 61 ALA A N 1
ATOM 486 C CA . ALA A 1 61 ? -28.734 7.016 19.828 1 98.5 61 ALA A CA 1
ATOM 487 C C . ALA A 1 61 ? -27.5 7.902 19.75 1 98.5 61 ALA A C 1
ATOM 489 O O . ALA A 1 61 ? -26.375 7.414 19.844 1 98.5 61 ALA A O 1
ATOM 490 N N . LEU A 1 62 ? -27.734 9.164 19.547 1 98.44 62 LEU A N 1
ATOM 491 C CA . LEU A 1 62 ? -26.625 10.109 19.484 1 98.44 62 LEU A CA 1
ATOM 492 C C . LEU A 1 62 ? -25.875 10.141 20.812 1 98.44 62 LEU A C 1
ATOM 494 O O . LEU A 1 62 ? -24.641 10.195 20.812 1 98.44 62 LEU A O 1
ATOM 498 N N . ALA A 1 63 ? -26.547 10.109 21.844 1 97.94 63 ALA A N 1
ATOM 499 C CA . ALA A 1 63 ? -25.922 10.109 23.172 1 97.94 63 ALA A CA 1
ATOM 500 C C . ALA A 1 63 ? -25.078 8.852 23.375 1 97.94 63 ALA A C 1
ATOM 502 O O . ALA A 1 63 ? -23.938 8.93 23.828 1 97.94 63 ALA A O 1
ATOM 503 N N . ASP A 1 64 ? -25.656 7.727 23.016 1 98.25 64 ASP A N 1
ATOM 504 C CA . ASP A 1 64 ? -24.953 6.461 23.156 1 98.25 64 ASP A CA 1
ATOM 505 C C . ASP A 1 64 ? -23.75 6.402 22.203 1 98.25 64 ASP A C 1
ATOM 507 O O . ASP A 1 64 ? -22.688 5.914 22.578 1 98.25 64 ASP A O 1
ATOM 511 N N . TYR A 1 65 ? -23.969 6.887 21.016 1 98.25 65 TYR A N 1
ATOM 512 C CA . TYR A 1 65 ? -22.891 6.953 20.031 1 98.25 65 TYR A CA 1
ATOM 513 C C . TYR A 1 65 ? -21.75 7.816 20.547 1 98.25 65 TYR A C 1
ATOM 515 O O . TYR A 1 65 ? -20.578 7.438 20.438 1 98.25 65 TYR A O 1
ATOM 523 N N . GLY A 1 66 ? -22.078 8.938 21.109 1 97.75 66 GLY A N 1
ATOM 524 C CA . GLY A 1 66 ? -21.078 9.82 21.688 1 97.75 66 GLY A CA 1
ATOM 525 C C . GLY A 1 66 ? -20.25 9.156 22.781 1 97.75 66 GLY A C 1
ATOM 526 O O . GLY A 1 66 ? -19.047 9.375 22.859 1 97.75 66 GLY A O 1
ATOM 527 N N . THR A 1 67 ? -20.875 8.359 23.547 1 97.75 67 THR A N 1
ATOM 528 C CA . THR A 1 67 ? -20.188 7.633 24.609 1 97.75 67 THR A CA 1
ATOM 529 C C . THR A 1 67 ? -19.156 6.664 24.031 1 97.75 67 THR A C 1
ATOM 531 O O . THR A 1 67 ? -18.031 6.578 24.531 1 97.75 67 THR A O 1
ATOM 534 N N . ILE A 1 68 ? -19.562 5.988 23 1 98.25 68 ILE A N 1
ATOM 535 C CA . ILE A 1 68 ? -18.672 5.039 22.344 1 98.25 68 ILE A CA 1
ATOM 536 C C . ILE A 1 68 ? -17.5 5.781 21.703 1 98.25 68 ILE A C 1
ATOM 538 O O . ILE A 1 68 ? -16.344 5.387 21.859 1 98.25 68 ILE A O 1
ATOM 542 N N . VAL A 1 69 ? -17.812 6.883 21.047 1 97.25 69 VAL A N 1
ATOM 543 C CA . VAL A 1 69 ? -16.797 7.656 20.328 1 97.25 69 VAL A CA 1
ATOM 544 C C . VAL A 1 69 ? -15.805 8.242 21.328 1 97.25 69 VAL A C 1
ATOM 546 O O . VAL A 1 69 ? -14.602 8.258 21.062 1 97.25 69 VAL A O 1
ATOM 549 N N . ALA A 1 70 ? -16.266 8.688 22.438 1 97.38 70 ALA A N 1
ATOM 550 C CA . ALA A 1 70 ? -15.398 9.25 23.469 1 97.38 70 ALA A CA 1
ATOM 551 C C . ALA A 1 70 ? -14.445 8.188 24.016 1 97.38 70 ALA A C 1
ATOM 553 O O . ALA A 1 70 ? -13.25 8.445 24.188 1 97.38 70 ALA A O 1
ATOM 554 N N . LEU A 1 71 ? -14.984 7.055 24.297 1 97.75 71 LEU A N 1
ATOM 555 C CA . LEU A 1 71 ? -14.164 5.969 24.828 1 97.75 71 LEU A CA 1
ATOM 556 C C . LEU A 1 71 ? -13.164 5.488 23.781 1 97.75 71 LEU A C 1
ATOM 558 O O . LEU A 1 71 ? -12 5.238 24.094 1 97.75 71 LEU A O 1
ATOM 562 N N . ALA A 1 72 ? -13.625 5.379 22.531 1 97.12 72 ALA A N 1
ATOM 563 C CA . ALA A 1 72 ? -12.742 4.984 21.438 1 97.12 72 ALA A CA 1
ATOM 564 C C . ALA A 1 72 ? -11.609 5.992 21.266 1 97.12 72 ALA A C 1
ATOM 566 O O . ALA A 1 72 ? -10.477 5.613 20.953 1 97.12 72 ALA A O 1
ATOM 567 N N . SER A 1 73 ? -11.93 7.223 21.422 1 96.38 73 SER A N 1
ATOM 568 C CA . SER A 1 73 ? -10.93 8.281 21.312 1 96.38 73 SER A CA 1
ATOM 569 C C . SER A 1 73 ? -9.789 8.062 22.297 1 96.38 73 SER A C 1
ATOM 571 O O . SER A 1 73 ? -8.617 8.18 21.922 1 96.38 73 SER A O 1
ATOM 573 N N . ARG A 1 74 ? -10.078 7.723 23.469 1 97.19 74 ARG A N 1
ATOM 574 C CA . ARG A 1 74 ? -9.07 7.469 24.484 1 97.19 74 ARG A CA 1
ATOM 575 C C . ARG A 1 74 ? -8.234 6.242 24.141 1 97.19 74 ARG A C 1
ATOM 577 O O . ARG A 1 74 ? -7.008 6.258 24.266 1 97.19 74 ARG A O 1
ATOM 584 N N . ILE A 1 75 ? -8.883 5.25 23.641 1 97.56 75 ILE A N 1
ATOM 585 C CA . ILE A 1 75 ? -8.211 4 23.281 1 97.56 75 ILE A CA 1
ATOM 586 C C . ILE A 1 75 ? -7.246 4.246 22.125 1 97.56 75 ILE A C 1
ATOM 588 O O . ILE A 1 75 ? -6.09 3.82 22.172 1 97.56 75 ILE A O 1
ATOM 592 N N . ILE A 1 76 ? -7.707 4.941 21.141 1 95.69 76 ILE A N 1
ATOM 593 C CA . ILE A 1 76 ? -6.91 5.215 19.953 1 95.69 76 ILE A CA 1
ATOM 594 C C . ILE A 1 76 ? -5.668 6.02 20.328 1 95.69 76 ILE A C 1
ATOM 596 O O . ILE A 1 76 ? -4.562 5.715 19.875 1 95.69 76 ILE A O 1
ATOM 600 N N . HIS A 1 77 ? -5.84 6.949 21.234 1 96.56 77 HIS A N 1
ATOM 601 C CA . HIS A 1 77 ? -4.719 7.793 21.625 1 96.56 77 HIS A CA 1
ATOM 602 C C . HIS A 1 77 ? -3.752 7.035 22.531 1 96.56 77 HIS A C 1
ATOM 604 O O . HIS A 1 77 ? -2.547 7.297 22.516 1 96.56 77 HIS A O 1
ATOM 610 N N . TRP A 1 78 ? -4.293 6.102 23.25 1 95.69 78 TRP A N 1
ATOM 611 C CA . TRP A 1 78 ? -3.457 5.266 24.109 1 95.69 78 TRP A CA 1
ATOM 612 C C . TRP A 1 78 ? -2.549 4.371 23.266 1 95.69 78 TRP A C 1
ATOM 614 O O . TRP A 1 78 ? -1.466 3.984 23.703 1 95.69 78 TRP A O 1
ATOM 624 N N . GLY A 1 79 ? -3.006 4.023 22.109 1 93.31 79 GLY A N 1
ATOM 625 C CA . GLY A 1 79 ? -2.172 3.256 21.203 1 93.31 79 GLY A CA 1
ATOM 626 C C . GLY A 1 79 ? -1.171 4.113 20.453 1 93.31 79 GLY A C 1
ATOM 627 O O . GLY A 1 79 ? 0.034 3.855 20.5 1 93.31 79 GLY A O 1
ATOM 628 N N . PHE A 1 80 ? -1.532 5.141 19.938 1 92.12 80 PHE A N 1
ATOM 629 C CA . PHE A 1 80 ? -0.8 5.969 18.984 1 92.12 80 PHE A CA 1
ATOM 630 C C . PHE A 1 80 ? 0.279 6.781 19.688 1 92.12 80 PHE A C 1
ATOM 632 O O . PHE A 1 80 ? 1.418 6.848 19.219 1 92.12 80 PHE A O 1
ATOM 639 N N . MET A 1 81 ? -0.048 7.391 20.797 1 95.31 81 MET A N 1
ATOM 640 C CA . MET A 1 81 ? 0.812 8.406 21.391 1 95.31 81 MET A CA 1
ATOM 641 C C . MET A 1 81 ? 2.096 7.789 21.938 1 95.31 81 MET A C 1
ATOM 643 O O . MET A 1 81 ? 3.193 8.242 21.609 1 95.31 81 MET A O 1
ATOM 647 N N . PRO A 1 82 ? 2.023 6.656 22.656 1 94.81 82 PRO A N 1
ATOM 648 C CA . PRO A 1 82 ? 3.287 6.027 23.047 1 94.81 82 PRO A CA 1
ATOM 649 C C . PRO A 1 82 ? 4.094 5.539 21.844 1 94.81 82 PRO A C 1
ATOM 651 O O . PRO A 1 82 ? 5.324 5.648 21.844 1 94.81 82 PRO A O 1
ATOM 654 N N . TYR A 1 83 ? 3.402 5.098 20.859 1 90.81 83 TYR A N 1
ATOM 655 C CA . TYR A 1 83 ? 4.07 4.598 19.656 1 90.81 83 TYR A CA 1
ATOM 656 C C . TYR A 1 83 ? 4.84 5.711 18.953 1 90.81 83 TYR A C 1
ATOM 658 O O . TYR A 1 83 ? 5.957 5.5 18.484 1 90.81 83 TYR A O 1
ATOM 666 N N . SER A 1 84 ? 4.336 6.844 18.969 1 90.75 84 SER A N 1
ATOM 667 C CA . SER A 1 84 ? 4.949 7.973 18.281 1 90.75 84 SER A CA 1
ATOM 668 C C . SER A 1 84 ? 6.25 8.398 18.953 1 90.75 84 SER A C 1
ATOM 670 O O . SER A 1 84 ? 7.086 9.07 18.344 1 90.75 84 SER A O 1
ATOM 672 N N . THR A 1 85 ? 6.441 8.047 20.219 1 93 85 THR A N 1
ATOM 673 C CA . THR A 1 85 ? 7.645 8.445 20.953 1 93 85 THR A CA 1
ATOM 674 C C . THR A 1 85 ? 8.766 7.43 20.734 1 93 85 THR A C 1
ATOM 676 O O . THR A 1 85 ? 9.93 7.711 21.031 1 93 85 THR A O 1
ATOM 679 N N . ASP A 1 86 ? 8.406 6.242 20.297 1 88.69 86 ASP A N 1
ATOM 680 C CA . ASP A 1 86 ? 9.375 5.215 19.922 1 88.69 86 ASP A CA 1
ATOM 681 C C . ASP A 1 86 ? 8.773 4.207 18.953 1 88.69 86 ASP A C 1
ATOM 683 O O . ASP A 1 86 ? 8.32 3.133 19.359 1 88.69 86 ASP A O 1
ATOM 687 N N . THR A 1 87 ? 8.875 4.398 17.703 1 79.94 87 THR A N 1
ATOM 688 C CA . THR A 1 87 ? 8.25 3.59 16.656 1 79.94 87 THR A CA 1
ATOM 689 C C . THR A 1 87 ? 9.008 2.279 16.469 1 79.94 87 THR A C 1
ATOM 691 O O . THR A 1 87 ? 8.562 1.403 15.719 1 79.94 87 THR A O 1
ATOM 694 N N . THR A 1 88 ? 10.164 2.15 17.141 1 75.38 88 THR A N 1
ATOM 695 C CA . THR A 1 88 ? 11 0.965 16.984 1 75.38 88 THR A CA 1
ATOM 696 C C . THR A 1 88 ? 10.695 -0.062 18.062 1 75.38 88 THR A C 1
ATOM 698 O O . THR A 1 88 ? 11.219 -1.18 18.031 1 75.38 88 THR A O 1
ATOM 701 N N . ASP A 1 89 ? 9.93 0.33 19.031 1 84.25 89 ASP A N 1
ATOM 702 C CA . ASP A 1 89 ? 9.578 -0.572 20.125 1 84.25 89 ASP A CA 1
ATOM 703 C C . ASP A 1 89 ? 8.531 -1.591 19.672 1 84.25 89 ASP A C 1
ATOM 705 O O . ASP A 1 89 ? 7.402 -1.225 19.344 1 84.25 89 ASP A O 1
ATOM 709 N N . PRO A 1 90 ? 8.852 -2.875 19.75 1 79.12 90 PRO A N 1
ATOM 710 C CA . PRO A 1 90 ? 7.93 -3.891 19.234 1 79.12 90 PRO A CA 1
ATOM 711 C C . PRO A 1 90 ? 6.625 -3.957 20.031 1 79.12 90 PRO A C 1
ATOM 713 O O . PRO A 1 90 ? 5.566 -4.227 19.453 1 79.12 90 PRO A O 1
ATOM 716 N N . ALA A 1 91 ? 6.695 -3.787 21.297 1 86.5 91 ALA A N 1
ATOM 717 C CA . ALA A 1 91 ? 5.492 -3.83 22.125 1 86.5 91 ALA A CA 1
ATOM 718 C C . ALA A 1 91 ? 4.547 -2.686 21.766 1 86.5 91 ALA A C 1
ATOM 720 O O . ALA A 1 91 ? 3.328 -2.875 21.703 1 86.5 91 ALA A O 1
ATOM 721 N N . LEU A 1 92 ? 5.098 -1.499 21.562 1 89.69 92 LEU A N 1
ATOM 722 C CA . LEU A 1 92 ? 4.285 -0.345 21.188 1 89.69 92 LEU A CA 1
ATOM 723 C C . LEU A 1 92 ? 3.682 -0.529 19.797 1 89.69 92 LEU A C 1
ATOM 725 O O . LEU A 1 92 ? 2.529 -0.16 19.562 1 89.69 92 LEU A O 1
ATOM 729 N N . ARG A 1 93 ? 4.398 -1.096 18.906 1 81.69 93 ARG A N 1
ATOM 730 C CA . ARG A 1 93 ? 3.918 -1.373 17.562 1 81.69 93 ARG A CA 1
ATOM 731 C C . ARG A 1 93 ? 2.742 -2.344 17.594 1 81.69 93 ARG A C 1
ATOM 733 O O . ARG A 1 93 ? 1.756 -2.152 16.875 1 81.69 93 ARG A O 1
ATOM 740 N N . THR A 1 94 ? 2.891 -3.363 18.391 1 82.88 94 THR A N 1
ATOM 741 C CA . THR A 1 94 ? 1.823 -4.348 18.531 1 82.88 94 THR A CA 1
ATOM 742 C C . THR A 1 94 ? 0.557 -3.693 19.078 1 82.88 94 THR A C 1
ATOM 744 O O . THR A 1 94 ? -0.54 -3.932 18.562 1 82.88 94 THR A O 1
ATOM 747 N N . ARG A 1 95 ? 0.682 -2.906 20.031 1 90.19 95 ARG A N 1
ATOM 748 C CA . ARG A 1 95 ? -0.467 -2.209 20.609 1 90.19 95 ARG A CA 1
ATOM 749 C C . ARG A 1 95 ? -1.124 -1.302 19.578 1 90.19 95 ARG A C 1
ATOM 751 O O . ARG A 1 95 ? -2.352 -1.275 19.453 1 90.19 95 ARG A O 1
ATOM 758 N N . GLN A 1 96 ? -0.314 -0.558 18.875 1 88.62 96 GLN A N 1
ATOM 759 C CA . GLN A 1 96 ? -0.835 0.339 17.844 1 88.62 96 GLN A CA 1
ATOM 760 C C . GLN A 1 96 ? -1.614 -0.432 16.781 1 88.62 96 GLN A C 1
ATOM 762 O O . GLN A 1 96 ? -2.678 0.01 16.344 1 88.62 96 GLN A O 1
ATOM 767 N N . ALA A 1 97 ? -1.123 -1.543 16.422 1 80.19 97 ALA A N 1
ATOM 768 C CA . ALA A 1 97 ? -1.8 -2.381 15.438 1 80.19 97 ALA A CA 1
ATOM 769 C C . ALA A 1 97 ? -3.135 -2.889 15.977 1 80.19 97 ALA A C 1
ATOM 771 O O . ALA A 1 97 ? -4.137 -2.904 15.25 1 80.19 97 ALA A O 1
ATOM 772 N N . GLN A 1 98 ? -3.131 -3.311 17.219 1 86.06 98 GLN A N 1
ATOM 773 C CA . GLN A 1 98 ? -4.348 -3.805 17.859 1 86.06 98 GLN A CA 1
ATOM 774 C C . GLN A 1 98 ? -5.402 -2.707 17.953 1 86.06 98 GLN A C 1
ATOM 776 O O . GLN A 1 98 ? -6.582 -2.951 17.688 1 86.06 98 GLN A O 1
ATOM 781 N N . VAL A 1 99 ? -4.965 -1.586 18.281 1 92.12 99 VAL A N 1
ATOM 782 C CA . VAL A 1 99 ? -5.875 -0.453 18.422 1 92.12 99 VAL A CA 1
ATOM 783 C C . VAL A 1 99 ? -6.438 -0.062 17.062 1 92.12 99 VAL A C 1
ATOM 785 O O . VAL A 1 99 ? -7.629 0.231 16.938 1 92.12 99 VAL A O 1
ATOM 788 N N . THR A 1 100 ? -5.648 -0.05 16.078 1 86.25 100 THR A N 1
ATOM 789 C CA . THR A 1 100 ? -6.098 0.256 14.719 1 86.25 100 THR A CA 1
ATOM 790 C C . THR A 1 100 ? -7.117 -0.772 14.242 1 86.25 100 THR A C 1
ATOM 792 O O . THR A 1 100 ? -8.125 -0.415 13.633 1 86.25 100 THR A O 1
ATOM 795 N N . GLY A 1 101 ? -6.812 -2.016 14.523 1 82.31 101 GLY A N 1
ATOM 796 C CA . GLY A 1 101 ? -7.762 -3.07 14.195 1 82.31 101 GLY A CA 1
ATOM 797 C C . GLY A 1 101 ? -9.094 -2.916 14.914 1 82.31 101 GLY A C 1
ATOM 798 O O . GLY A 1 101 ? -10.148 -3.109 14.312 1 82.31 101 GLY A O 1
ATOM 799 N N . LEU A 1 102 ? -9.008 -2.572 16.172 1 89.44 102 LEU A N 1
ATOM 800 C CA . LEU A 1 102 ? -10.211 -2.336 16.969 1 89.44 102 LEU A CA 1
ATOM 801 C C . LEU A 1 102 ? -11.023 -1.175 16.391 1 89.44 102 LEU A C 1
ATOM 803 O O . LEU A 1 102 ? -12.25 -1.238 16.344 1 89.44 102 LEU A O 1
ATOM 807 N N . ASP A 1 103 ? -10.367 -0.137 15.992 1 91 103 ASP A N 1
ATOM 808 C CA . ASP A 1 103 ? -11.031 1.02 15.391 1 91 103 ASP A CA 1
ATOM 809 C C . ASP A 1 103 ? -11.781 0.628 14.125 1 91 103 ASP A C 1
ATOM 811 O O . ASP A 1 103 ? -12.922 1.057 13.914 1 91 103 ASP A O 1
ATOM 815 N N . GLY A 1 104 ? -11.18 -0.152 13.344 1 85 104 GLY A N 1
ATOM 816 C CA . GLY A 1 104 ? -11.852 -0.655 12.156 1 85 104 GLY A CA 1
ATOM 817 C C . GLY A 1 104 ? -13.062 -1.51 12.469 1 85 104 GLY A C 1
ATOM 818 O O . GLY A 1 104 ? -14.109 -1.364 11.836 1 85 104 GLY A O 1
ATOM 819 N N . GLU A 1 105 ? -12.898 -2.375 13.445 1 87.25 105 GLU A N 1
ATOM 820 C CA . GLU A 1 105 ? -13.969 -3.264 13.875 1 87.25 105 GLU A CA 1
ATOM 821 C C . GLU A 1 105 ? -15.172 -2.471 14.391 1 87.25 105 GLU A C 1
ATOM 823 O O . GLU A 1 105 ? -16.297 -2.682 13.945 1 87.25 105 GLU A O 1
ATOM 828 N N . ILE A 1 106 ? -14.898 -1.577 15.234 1 93.62 106 ILE A N 1
ATOM 829 C CA . ILE A 1 106 ? -15.938 -0.753 15.844 1 93.62 106 ILE A CA 1
ATOM 830 C C . ILE A 1 106 ? -16.547 0.161 14.781 1 93.62 106 ILE A C 1
ATOM 832 O O . ILE A 1 106 ? -17.781 0.298 14.703 1 93.62 106 ILE A O 1
ATOM 836 N N . GLY A 1 107 ? -15.711 0.71 13.984 1 92.25 107 GLY A N 1
ATOM 837 C CA . GLY A 1 107 ? -16.188 1.543 12.891 1 92.25 107 GLY A CA 1
ATOM 838 C C . GLY A 1 107 ? -17.125 0.806 11.945 1 92.25 107 GLY A C 1
ATOM 839 O O . GLY A 1 107 ? -18.141 1.354 11.516 1 92.25 107 GLY A O 1
ATOM 840 N N . GLY A 1 108 ? -16.781 -0.406 11.664 1 90.31 108 GLY A N 1
ATOM 841 C CA . GLY A 1 108 ? -17.625 -1.228 10.82 1 90.31 108 GLY A CA 1
ATOM 842 C C . GLY A 1 108 ? -19 -1.498 11.422 1 90.31 108 GLY A C 1
ATOM 843 O O . GLY A 1 108 ? -20.016 -1.397 10.734 1 90.31 108 GLY A O 1
ATOM 844 N N . GLN A 1 109 ? -19.016 -1.833 12.68 1 92.88 109 GLN A N 1
ATOM 845 C CA . GLN A 1 109 ? -20.266 -2.139 13.375 1 92.88 109 GLN A CA 1
ATOM 846 C C . GLN A 1 109 ? -21.125 -0.893 13.523 1 92.88 109 GLN A C 1
ATOM 848 O O . GLN A 1 109 ? -22.359 -0.98 13.492 1 92.88 109 GLN A O 1
ATOM 853 N N . LEU A 1 110 ? -20.469 0.241 13.602 1 96.19 110 LEU A N 1
ATOM 854 C CA . LEU A 1 110 ? -21.203 1.487 13.844 1 96.19 110 LEU A CA 1
ATOM 855 C C . LEU A 1 110 ? -21.578 2.152 12.523 1 96.19 110 LEU A C 1
ATOM 857 O O . LEU A 1 110 ? -22.359 3.107 12.508 1 96.19 110 LEU A O 1
ATOM 861 N N . SER A 1 111 ? -21.125 1.638 11.406 1 93.62 111 SER A N 1
ATOM 862 C CA . SER A 1 111 ? -21.234 2.295 10.109 1 93.62 111 SER A CA 1
ATOM 863 C C . SER A 1 111 ? -22.688 2.482 9.703 1 93.62 111 SER A C 1
ATOM 865 O O . SER A 1 111 ? -23.031 3.43 8.992 1 93.62 111 SER A O 1
ATOM 867 N N . PHE A 1 112 ? -23.641 1.638 10.219 1 94.5 112 PHE A N 1
ATOM 868 C CA . PHE A 1 112 ? -25.047 1.748 9.859 1 94.5 112 PHE A CA 1
ATOM 869 C C . PHE A 1 112 ? -25.641 3.064 10.352 1 94.5 112 PHE A C 1
ATOM 871 O O . PHE A 1 112 ? -26.578 3.596 9.766 1 94.5 112 PHE A O 1
ATOM 878 N N . PHE A 1 113 ? -25.156 3.559 11.422 1 96.62 113 PHE A N 1
ATOM 879 C CA . PHE A 1 113 ? -25.734 4.711 12.102 1 96.62 113 PHE A CA 1
ATOM 880 C C . PHE A 1 113 ? -25.766 5.922 11.172 1 96.62 113 PHE A C 1
ATOM 882 O O . PHE A 1 113 ? -26.844 6.441 10.859 1 96.62 113 PHE A O 1
ATOM 889 N N . ARG A 1 114 ? -24.594 6.324 10.703 1 95.12 114 ARG A N 1
ATOM 890 C CA . ARG A 1 114 ? -24.547 7.445 9.773 1 95.12 114 ARG A CA 1
ATOM 891 C C . ARG A 1 114 ? -25.266 7.113 8.469 1 95.12 114 ARG A C 1
ATOM 893 O O . ARG A 1 114 ? -25.922 7.969 7.887 1 95.12 114 ARG A O 1
ATOM 900 N N . ALA A 1 115 ? -25.109 5.855 8.055 1 94.44 115 ALA A N 1
ATOM 901 C CA . ALA A 1 115 ? -25.75 5.426 6.812 1 94.44 115 ALA A CA 1
ATOM 902 C C . ALA A 1 115 ? -27.266 5.57 6.895 1 94.44 115 ALA A C 1
ATOM 904 O O . ALA A 1 115 ? -27.891 6.07 5.957 1 94.44 115 ALA A O 1
ATOM 905 N N . GLU A 1 116 ? -27.828 5.164 7.98 1 95.56 116 GLU A N 1
ATOM 906 C CA . GLU A 1 116 ? -29.281 5.25 8.156 1 95.56 116 GLU A CA 1
ATOM 907 C C . GLU A 1 116 ? -29.734 6.699 8.305 1 95.56 116 GLU A C 1
ATOM 909 O O . GLU A 1 116 ? -30.766 7.09 7.773 1 95.56 116 GLU A O 1
ATOM 914 N N . LEU A 1 117 ? -28.969 7.461 8.984 1 97.19 117 LEU A N 1
ATOM 915 C CA . LEU A 1 117 ? -29.328 8.867 9.172 1 97.19 117 LEU A CA 1
ATOM 916 C C . LEU A 1 117 ? -29.344 9.602 7.836 1 97.19 117 LEU A C 1
ATOM 918 O O . LEU A 1 117 ? -30.188 10.469 7.609 1 97.19 117 LEU A O 1
ATOM 922 N N . THR A 1 118 ? -28.406 9.281 6.945 1 95.94 118 THR A N 1
ATOM 923 C CA . THR A 1 118 ? -28.297 9.969 5.656 1 95.94 118 THR A CA 1
ATOM 924 C C . THR A 1 118 ? -29.484 9.625 4.77 1 95.94 118 THR A C 1
ATOM 926 O O . THR A 1 118 ? -29.734 10.289 3.766 1 95.94 118 THR A O 1
ATOM 929 N N . GLN A 1 119 ? -30.25 8.617 5.152 1 92.69 119 GLN A N 1
ATOM 930 C CA . GLN A 1 119 ? -31.406 8.203 4.348 1 92.69 119 GLN A CA 1
ATOM 931 C C . GLN A 1 119 ? -32.688 8.844 4.859 1 92.69 119 GLN A C 1
ATOM 933 O O . GLN A 1 119 ? -33.75 8.727 4.223 1 92.69 119 GLN A O 1
ATOM 938 N N . LEU A 1 120 ? -32.625 9.5 5.922 1 95.38 120 LEU A N 1
ATOM 939 C CA . LEU A 1 120 ? -33.812 10.07 6.531 1 95.38 120 LEU A CA 1
ATOM 940 C C . LEU A 1 120 ? -34.219 11.359 5.828 1 95.38 120 LEU A C 1
ATOM 942 O O . LEU A 1 120 ? -33.375 12.078 5.289 1 95.38 120 LEU A O 1
ATOM 946 N N . PRO A 1 121 ? -35.562 11.664 5.887 1 95.12 121 PRO A N 1
ATOM 947 C CA . PRO A 1 121 ? -36 12.977 5.398 1 95.12 121 PRO A CA 1
ATOM 948 C C . PRO A 1 121 ? -35.406 14.133 6.211 1 95.12 121 PRO A C 1
ATOM 950 O O . PRO A 1 121 ? -35.219 14.008 7.426 1 95.12 121 PRO A O 1
ATOM 953 N N . GLU A 1 122 ? -35.25 15.242 5.566 1 95.31 122 GLU A N 1
ATOM 954 C CA . GLU A 1 122 ? -34.625 16.406 6.195 1 95.31 122 GLU A CA 1
ATOM 955 C C . GLU A 1 122 ? -35.438 16.891 7.391 1 95.31 122 GLU A C 1
ATOM 957 O O . GLU A 1 122 ? -34.875 17.375 8.375 1 95.31 122 GLU A O 1
ATOM 962 N N . ASN A 1 123 ? -36.719 16.688 7.305 1 96.75 123 ASN A N 1
ATOM 963 C CA . ASN A 1 123 ? -37.562 17.172 8.383 1 96.75 123 ASN A CA 1
ATOM 964 C C . ASN A 1 123 ? -37.344 16.391 9.672 1 96.75 123 ASN A C 1
ATOM 966 O O . ASN A 1 123 ? -37.469 16.938 10.766 1 96.75 123 ASN A O 1
ATOM 970 N N . VAL A 1 124 ? -37.031 15.141 9.523 1 97.31 124 VAL A N 1
ATOM 971 C CA . VAL A 1 124 ? -36.75 14.336 10.703 1 97.31 124 VAL A CA 1
ATOM 972 C C . VAL A 1 124 ? -35.438 14.805 11.328 1 97.31 124 VAL A C 1
ATOM 974 O O . VAL A 1 124 ? -35.312 14.945 12.547 1 97.31 124 VAL A O 1
ATOM 977 N N . LEU A 1 125 ? -34.469 15.094 10.547 1 97.69 125 LEU A N 1
ATOM 978 C CA . LEU A 1 125 ? -33.156 15.57 11.023 1 97.69 125 LEU A CA 1
ATOM 979 C C . LEU A 1 125 ? -33.281 16.938 11.672 1 97.69 125 LEU A C 1
ATOM 981 O O . LEU A 1 125 ? -32.656 17.203 12.703 1 97.69 125 LEU A O 1
ATOM 985 N N . ASP A 1 126 ? -34.125 17.75 11.094 1 97.75 126 ASP A N 1
ATOM 986 C CA . ASP A 1 126 ? -34.406 19.062 11.672 1 97.75 126 ASP A CA 1
ATOM 987 C C . ASP A 1 126 ? -35.062 18.922 13.047 1 97.75 126 ASP A C 1
ATOM 989 O O . ASP A 1 126 ? -34.75 19.688 13.961 1 97.75 126 ASP A O 1
ATOM 993 N N . ALA A 1 127 ? -35.906 17.984 13.125 1 98.12 127 ALA A N 1
ATOM 994 C CA . ALA A 1 127 ? -36.594 17.766 14.391 1 98.12 127 ALA A CA 1
ATOM 995 C C . ALA A 1 127 ? -35.625 17.281 15.461 1 98.12 127 ALA A C 1
ATOM 997 O O . ALA A 1 127 ? -35.781 17.609 16.641 1 98.12 127 ALA A O 1
ATOM 998 N N . VAL A 1 128 ? -34.656 16.547 15.062 1 98.12 128 VAL A N 1
ATOM 999 C CA . VAL A 1 128 ? -33.625 16.094 15.984 1 98.12 128 VAL A CA 1
ATOM 1000 C C . VAL A 1 128 ? -32.875 17.312 16.547 1 98.12 128 VAL A C 1
ATOM 1002 O O . VAL A 1 128 ? -32.625 17.391 17.766 1 98.12 128 VAL A O 1
ATOM 1005 N N . VAL A 1 129 ? -32.531 18.25 15.711 1 97.62 129 VAL A N 1
ATOM 1006 C CA . VAL A 1 129 ? -31.766 19.438 16.109 1 97.62 129 VAL A CA 1
ATOM 1007 C C . VAL A 1 129 ? -32.625 20.297 17.047 1 97.62 129 VAL A C 1
ATOM 1009 O O . VAL A 1 129 ? -32.125 20.891 18 1 97.62 129 VAL A O 1
ATOM 1012 N N . GLU A 1 130 ? -33.906 20.344 16.766 1 97.62 130 GLU A N 1
ATOM 1013 C CA . GLU A 1 130 ? -34.812 21.094 17.625 1 97.62 130 GLU A CA 1
ATOM 1014 C C . GLU A 1 130 ? -34.906 20.484 19.031 1 97.62 130 GLU A C 1
ATOM 1016 O O . GLU A 1 130 ? -34.938 21.203 20.031 1 97.62 130 GLU A O 1
ATOM 1021 N N . THR A 1 131 ? -34.875 19.219 18.984 1 97.38 131 THR A N 1
ATOM 1022 C CA . THR A 1 131 ? -35 18.484 20.25 1 97.38 131 THR A CA 1
ATOM 1023 C C . THR A 1 131 ? -33.656 18.531 21.016 1 97.38 131 THR A C 1
ATOM 1025 O O . THR A 1 131 ? -33.656 18.625 22.25 1 97.38 131 THR A O 1
ATOM 1028 N N . ALA A 1 132 ? -32.625 18.438 20.312 1 97.5 132 ALA A N 1
ATOM 1029 C CA . ALA A 1 132 ? -31.281 18.422 20.906 1 97.5 132 ALA A CA 1
ATOM 1030 C C . ALA A 1 132 ? -30.312 19.281 20.094 1 97.5 132 ALA A C 1
ATOM 1032 O O . ALA A 1 132 ? -29.469 18.75 19.359 1 97.5 132 ALA A O 1
ATOM 1033 N N . PRO A 1 133 ? -30.297 20.531 20.375 1 96.19 133 PRO A N 1
ATOM 1034 C CA . PRO A 1 133 ? -29.516 21.469 19.578 1 96.19 133 PRO A CA 1
ATOM 1035 C C . PRO A 1 133 ? -28 21.25 19.719 1 96.19 133 PRO A C 1
ATOM 1037 O O . PRO A 1 133 ? -27.234 21.688 18.875 1 96.19 133 PRO A O 1
ATOM 1040 N N . ASP A 1 134 ? -27.594 20.531 20.734 1 95.12 134 ASP A N 1
ATOM 1041 C CA . ASP A 1 134 ? -26.188 20.281 20.984 1 95.12 134 ASP A CA 1
ATOM 1042 C C . ASP A 1 134 ? -25.578 19.391 19.906 1 95.12 134 ASP A C 1
ATOM 1044 O O . ASP A 1 134 ? -24.359 19.297 19.781 1 95.12 134 ASP A O 1
ATOM 1048 N N . TYR A 1 135 ? -26.438 18.75 19.062 1 96.94 135 TYR A N 1
ATOM 1049 C CA . TYR A 1 135 ? -25.953 17.859 18.016 1 96.94 135 TYR A CA 1
ATOM 1050 C C . TYR A 1 135 ? -26.094 18.516 16.641 1 96.94 135 TYR A C 1
ATOM 1052 O O . TYR A 1 135 ? -26.016 17.828 15.617 1 96.94 135 TYR A O 1
ATOM 1060 N N . ALA A 1 136 ? -26.328 19.797 16.625 1 96.19 136 ALA A N 1
ATOM 1061 C CA . ALA A 1 136 ? -26.594 20.5 15.375 1 96.19 136 ALA A CA 1
ATOM 1062 C C . ALA A 1 136 ? -25.438 20.359 14.391 1 96.19 136 ALA A C 1
ATOM 1064 O O . ALA A 1 136 ? -25.656 20.203 13.188 1 96.19 136 ALA A O 1
ATOM 1065 N N . GLY A 1 137 ? -24.203 20.469 14.836 1 95.94 137 GLY A N 1
ATOM 1066 C CA . GLY A 1 137 ? -23.047 20.281 13.969 1 95.94 137 GLY A CA 1
ATOM 1067 C C . GLY A 1 137 ? -22.984 18.906 13.352 1 95.94 137 GLY A C 1
ATOM 1068 O O . GLY A 1 137 ? -22.75 18.766 12.148 1 95.94 137 GLY A O 1
ATOM 1069 N N . PHE A 1 138 ? -23.188 17.859 14.094 1 96.88 138 PHE A N 1
ATOM 1070 C CA . PHE A 1 138 ? -23.172 16.484 13.617 1 96.88 138 PHE A CA 1
ATOM 1071 C C . PHE A 1 138 ? -24.234 16.266 12.562 1 96.88 138 PHE A C 1
ATOM 1073 O O . PHE A 1 138 ? -23.984 15.641 11.531 1 96.88 138 PHE A O 1
ATOM 1080 N N . ILE A 1 139 ? -25.453 16.766 12.852 1 97.44 139 ILE A N 1
ATOM 1081 C CA . ILE A 1 139 ? -26.578 16.578 11.93 1 97.44 139 ILE A CA 1
ATOM 1082 C C . ILE A 1 139 ? -26.297 17.344 10.633 1 97.44 139 ILE A C 1
ATOM 1084 O O . ILE A 1 139 ? -26.656 16.891 9.547 1 97.44 139 ILE A O 1
ATOM 1088 N N . ARG A 1 140 ? -25.703 18.547 10.742 1 96.06 140 ARG A N 1
ATOM 1089 C CA . ARG A 1 140 ? -25.281 19.266 9.547 1 96.06 140 ARG A CA 1
ATOM 1090 C C . ARG A 1 140 ? -24.359 18.438 8.68 1 96.06 140 ARG A C 1
ATOM 1092 O O . ARG A 1 140 ? -24.516 18.359 7.461 1 96.06 140 ARG A O 1
ATOM 1099 N N . GLN A 1 141 ? -23.438 17.766 9.305 1 95.62 141 GLN A N 1
ATOM 1100 C CA . GLN A 1 141 ? -22.5 16.906 8.586 1 95.62 141 GLN A CA 1
ATOM 1101 C C . GLN A 1 141 ? -23.219 15.711 7.961 1 95.62 141 GLN A C 1
ATOM 1103 O O . GLN A 1 141 ? -22.828 15.25 6.887 1 95.62 141 GLN A O 1
ATOM 1108 N N . ILE A 1 142 ? -24.203 15.203 8.648 1 96.62 142 ILE A N 1
ATOM 1109 C CA . ILE A 1 142 ? -25.016 14.125 8.086 1 96.62 142 ILE A CA 1
ATOM 1110 C C . ILE A 1 142 ? -25.688 14.602 6.801 1 96.62 142 ILE A C 1
ATOM 1112 O O . ILE A 1 142 ? -25.719 13.883 5.801 1 96.62 142 ILE A O 1
ATOM 1116 N N . LYS A 1 143 ? -26.234 15.797 6.832 1 96.19 143 LYS A N 1
ATOM 1117 C CA . LYS A 1 143 ? -26.906 16.359 5.664 1 96.19 143 LYS A CA 1
ATOM 1118 C C . LYS A 1 143 ? -25.922 16.547 4.504 1 96.19 143 LYS A C 1
ATOM 1120 O O . LYS A 1 143 ? -26.281 16.297 3.35 1 96.19 143 LYS A O 1
ATOM 1125 N N . VAL A 1 144 ? -24.703 16.953 4.797 1 94.44 144 VAL A N 1
ATOM 1126 C CA . VAL A 1 144 ? -23.672 17.094 3.779 1 94.44 144 VAL A CA 1
ATOM 1127 C C . VAL A 1 144 ? -23.344 15.734 3.18 1 94.44 144 VAL A C 1
ATOM 1129 O O . VAL A 1 144 ? -23.172 15.609 1.964 1 94.44 144 VAL A O 1
ATOM 1132 N N . ALA A 1 145 ? -23.312 14.734 4 1 94.62 145 ALA A N 1
ATOM 1133 C CA . ALA A 1 145 ? -22.922 13.383 3.6 1 94.62 145 ALA A CA 1
ATOM 1134 C C . ALA A 1 145 ? -24 12.727 2.752 1 94.62 145 ALA A C 1
ATOM 1136 O O . ALA A 1 145 ? -23.734 11.734 2.061 1 94.62 145 ALA A O 1
ATOM 1137 N N . LYS A 1 146 ? -25.25 13.258 2.764 1 94.12 146 LYS A N 1
ATOM 1138 C CA . LYS A 1 146 ? -26.359 12.703 2 1 94.12 146 LYS A CA 1
ATOM 1139 C C . LYS A 1 146 ? -26.016 12.625 0.513 1 94.12 146 LYS A C 1
ATOM 1141 O O . LYS A 1 146 ? -26.438 11.703 -0.179 1 94.12 146 LYS A O 1
ATOM 1146 N N . GLN A 1 147 ? -25.344 13.617 0.02 1 89.12 147 GLN A N 1
ATOM 1147 C CA . GLN A 1 147 ? -25.016 13.695 -1.399 1 89.12 147 GLN A CA 1
ATOM 1148 C C . GLN A 1 147 ? -24.203 12.484 -1.845 1 89.12 147 GLN A C 1
ATOM 1150 O O . GLN A 1 147 ? -24.344 12.023 -2.98 1 89.12 147 GLN A O 1
ATOM 1155 N N . GLY A 1 148 ? -23.453 11.914 -1.084 1 92.38 148 GLY A N 1
ATOM 1156 C CA . GLY A 1 148 ? -22.578 10.805 -1.455 1 92.38 148 GLY A CA 1
ATOM 1157 C C . GLY A 1 148 ? -22.812 9.555 -0.628 1 92.38 148 GLY A C 1
ATOM 1158 O O . GLY A 1 148 ? -21.969 8.664 -0.585 1 92.38 148 GLY A O 1
ATOM 1159 N N . ALA A 1 149 ? -23.969 9.492 -0.121 1 94.44 149 ALA A N 1
ATOM 1160 C CA . ALA A 1 149 ? -24.25 8.367 0.773 1 94.44 149 ALA A CA 1
ATOM 1161 C C . ALA A 1 149 ? -24.406 7.066 -0.008 1 94.44 149 ALA A C 1
ATOM 1163 O O . ALA A 1 149 ? -24.984 7.051 -1.094 1 94.44 149 ALA A O 1
ATOM 1164 N N . LEU A 1 150 ? -23.875 6 0.502 1 94.31 150 LEU A N 1
ATOM 1165 C CA . LEU A 1 150 ? -24 4.656 -0.054 1 94.31 150 LEU A CA 1
ATOM 1166 C C . LEU A 1 150 ? -24.922 3.795 0.812 1 94.31 150 LEU A C 1
ATOM 1168 O O . LEU A 1 150 ? -25.219 4.152 1.955 1 94.31 150 LEU A O 1
ATOM 1172 N N . PRO A 1 151 ? -25.375 2.654 0.267 1 91.38 151 PRO A N 1
ATOM 1173 C CA . PRO A 1 151 ? -26.141 1.729 1.106 1 91.38 151 PRO A CA 1
ATOM 1174 C C . PRO A 1 151 ? -25.344 1.237 2.314 1 91.38 151 PRO A C 1
ATOM 1176 O O . PRO A 1 151 ? -24.109 1.139 2.254 1 91.38 151 PRO A O 1
ATOM 1179 N N . PRO A 1 152 ? -26.047 0.953 3.406 1 91.62 152 PRO A N 1
ATOM 1180 C CA . PRO A 1 152 ? -25.391 0.58 4.66 1 91.62 152 PRO A CA 1
ATOM 1181 C C . PRO A 1 152 ? -24.359 -0.531 4.473 1 91.62 152 PRO A C 1
ATOM 1183 O O . PRO A 1 152 ? -23.281 -0.48 5.062 1 91.62 152 PRO A O 1
ATOM 1186 N N . ALA A 1 153 ? -24.656 -1.507 3.631 1 92.88 153 ALA A N 1
ATOM 1187 C CA . ALA A 1 153 ? -23.719 -2.609 3.424 1 92.88 153 ALA A CA 1
ATOM 1188 C C . ALA A 1 153 ? -22.438 -2.119 2.781 1 92.88 153 ALA A C 1
ATOM 1190 O O . ALA A 1 153 ? -21.344 -2.611 3.1 1 92.88 153 ALA A O 1
ATOM 1191 N N . ALA A 1 154 ? -22.547 -1.192 1.865 1 94.5 154 ALA A N 1
ATOM 1192 C CA . ALA A 1 154 ? -21.375 -0.586 1.222 1 94.5 154 ALA A CA 1
ATOM 1193 C C . ALA A 1 154 ? -20.562 0.236 2.217 1 94.5 154 ALA A C 1
ATOM 1195 O O . ALA A 1 154 ? -19.344 0.142 2.252 1 94.5 154 ALA A O 1
ATOM 1196 N N . GLU A 1 155 ? -21.312 1.026 3.053 1 95.06 155 GLU A N 1
ATOM 1197 C CA . GLU A 1 155 ? -20.641 1.846 4.062 1 95.06 155 GLU A CA 1
ATOM 1198 C C . GLU A 1 155 ? -19.875 0.981 5.055 1 95.06 155 GLU A C 1
ATOM 1200 O O . GLU A 1 155 ? -18.781 1.351 5.492 1 95.06 155 GLU A O 1
ATOM 1205 N N . LYS A 1 156 ? -20.453 -0.116 5.43 1 93.81 156 LYS A N 1
ATOM 1206 C CA . LYS A 1 156 ? -19.812 -1.029 6.371 1 93.81 156 LYS A CA 1
ATOM 1207 C C . LYS A 1 156 ? -18.5 -1.561 5.82 1 93.81 156 LYS A C 1
ATOM 1209 O O . LYS A 1 156 ? -17.5 -1.624 6.535 1 93.81 156 LYS A O 1
ATOM 1214 N N . VAL A 1 157 ? -18.484 -1.947 4.539 1 95.69 157 VAL A N 1
ATOM 1215 C CA . VAL A 1 157 ? -17.281 -2.461 3.898 1 95.69 157 VAL A CA 1
ATOM 1216 C C . VAL A 1 157 ? -16.188 -1.392 3.918 1 95.69 157 VAL A C 1
ATOM 1218 O O . VAL A 1 157 ? -15.047 -1.67 4.285 1 95.69 157 VAL A O 1
ATOM 1221 N N . LEU A 1 158 ? -16.516 -0.186 3.533 1 95.31 158 LEU A N 1
ATOM 1222 C CA . LEU A 1 158 ? -15.547 0.904 3.488 1 95.31 158 LEU A CA 1
ATOM 1223 C C . LEU A 1 158 ? -14.969 1.175 4.875 1 95.31 158 LEU A C 1
ATOM 1225 O O . LEU A 1 158 ? -13.766 1.407 5.012 1 95.31 158 LEU A O 1
ATOM 1229 N N . ALA A 1 159 ? -15.797 1.136 5.91 1 92.31 159 ALA A N 1
ATOM 1230 C CA . ALA A 1 159 ? -15.336 1.365 7.277 1 92.31 159 ALA A CA 1
ATOM 1231 C C . ALA A 1 159 ? -14.375 0.268 7.727 1 92.31 159 ALA A C 1
ATOM 1233 O O . ALA A 1 159 ? -13.336 0.552 8.32 1 92.31 159 ALA A O 1
ATOM 1234 N N . GLU A 1 160 ? -14.68 -0.973 7.441 1 92.5 160 GLU A N 1
ATOM 1235 C CA . GLU A 1 160 ? -13.875 -2.109 7.887 1 92.5 160 GLU A CA 1
ATOM 1236 C C . GLU A 1 160 ? -12.531 -2.152 7.168 1 92.5 160 GLU A C 1
ATOM 1238 O O . GLU A 1 160 ? -11.57 -2.719 7.684 1 92.5 160 GLU A O 1
ATOM 1243 N N . LEU A 1 161 ? -12.422 -1.521 5.996 1 94.69 161 LEU A N 1
ATOM 1244 C CA . LEU A 1 161 ? -11.195 -1.546 5.199 1 94.69 161 LEU A CA 1
ATOM 1245 C C . LEU A 1 161 ? -10.289 -0.381 5.566 1 94.69 161 LEU A C 1
ATOM 1247 O O . LEU A 1 161 ? -9.273 -0.145 4.902 1 94.69 161 LEU A O 1
ATOM 1251 N N . THR A 1 162 ? -10.578 0.308 6.609 1 91.19 162 THR A N 1
ATOM 1252 C CA . THR A 1 162 ? -9.805 1.467 7.039 1 91.19 162 THR A CA 1
ATOM 1253 C C . THR A 1 162 ? -8.328 1.107 7.18 1 91.19 162 THR A C 1
ATOM 1255 O O . THR A 1 162 ? -7.457 1.834 6.691 1 91.19 162 THR A O 1
ATOM 1258 N N . PRO A 1 163 ? -7.965 -0.03 7.828 1 88.94 163 PRO A N 1
ATOM 1259 C CA . PRO A 1 163 ? -6.543 -0.359 7.934 1 88.94 163 PRO A CA 1
ATOM 1260 C C . PRO A 1 163 ? -5.867 -0.497 6.57 1 88.94 163 PRO A C 1
ATOM 1262 O O . PRO A 1 163 ? -4.688 -0.162 6.426 1 88.94 163 PRO A O 1
ATOM 1265 N N . VAL A 1 164 ? -6.605 -0.97 5.574 1 93.25 164 VAL A N 1
ATOM 1266 C CA . VAL A 1 164 ? -6.09 -1.133 4.219 1 93.25 164 VAL A CA 1
ATOM 1267 C C . VAL A 1 164 ? -5.852 0.237 3.59 1 93.25 164 VAL A C 1
ATOM 1269 O O . VAL A 1 164 ? -4.852 0.444 2.898 1 93.25 164 VAL A O 1
ATOM 1272 N N . PHE A 1 165 ? -6.758 1.118 3.898 1 93.88 165 PHE A N 1
ATOM 1273 C CA . PHE A 1 165 ? -6.676 2.461 3.334 1 93.88 165 PHE A CA 1
ATOM 1274 C C . PHE A 1 165 ? -5.52 3.238 3.957 1 93.88 165 PHE A C 1
ATOM 1276 O O . PHE A 1 165 ? -4.988 4.168 3.344 1 93.88 165 PHE A O 1
ATOM 1283 N N . GLN A 1 166 ? -5.031 2.865 5.09 1 91.88 166 GLN A N 1
ATOM 1284 C CA . GLN A 1 166 ? -3.945 3.547 5.785 1 91.88 166 GLN A CA 1
ATOM 1285 C C . GLN A 1 166 ? -2.586 3 5.359 1 91.88 166 GLN A C 1
ATOM 1287 O O . GLN A 1 166 ? -1.549 3.598 5.652 1 91.88 166 GLN A O 1
ATOM 1292 N N . ALA A 1 167 ? -2.574 1.931 4.648 1 93.56 167 ALA A N 1
ATOM 1293 C CA . ALA A 1 167 ? -1.356 1.188 4.34 1 93.56 167 ALA A CA 1
ATOM 1294 C C . ALA A 1 167 ? -0.363 2.057 3.576 1 93.56 167 ALA A C 1
ATOM 1296 O O . ALA A 1 167 ? 0.838 2.035 3.857 1 93.56 167 ALA A O 1
ATOM 1297 N N . PRO A 1 168 ? -0.82 2.85 2.566 1 96.06 168 PRO A N 1
ATOM 1298 C CA . PRO A 1 168 ? 0.153 3.662 1.833 1 96.06 168 PRO A CA 1
ATOM 1299 C C . PRO A 1 168 ? 0.938 4.605 2.742 1 96.06 168 PRO A C 1
ATOM 1301 O O . PRO A 1 168 ? 2.152 4.754 2.584 1 96.06 168 PRO A O 1
ATOM 1304 N N . SER A 1 169 ? 0.289 5.227 3.689 1 94.06 169 SER A N 1
ATOM 1305 C CA . SER A 1 169 ? 0.961 6.102 4.645 1 94.06 169 SER A CA 1
ATOM 1306 C C . SER A 1 169 ? 1.941 5.316 5.516 1 94.06 169 SER A C 1
ATOM 1308 O O . SER A 1 169 ? 3.047 5.789 5.793 1 94.06 169 SER A O 1
ATOM 1310 N N . ASP A 1 170 ? 1.574 4.16 5.98 1 90.25 170 ASP A N 1
ATOM 1311 C CA . ASP A 1 170 ? 2.438 3.314 6.801 1 90.25 170 ASP A CA 1
ATOM 1312 C C . ASP A 1 170 ? 3.68 2.881 6.023 1 90.25 170 ASP A C 1
ATOM 1314 O O . ASP A 1 170 ? 4.785 2.861 6.566 1 90.25 170 ASP A O 1
ATOM 1318 N N . ILE A 1 171 ? 3.469 2.486 4.793 1 95.06 171 ILE A N 1
ATOM 1319 C CA . ILE A 1 171 ? 4.57 2.055 3.939 1 95.06 171 ILE A CA 1
ATOM 1320 C C . ILE A 1 171 ? 5.555 3.207 3.746 1 95.06 171 ILE A C 1
ATOM 1322 O O . ILE A 1 171 ? 6.77 3.012 3.818 1 95.06 171 ILE A O 1
ATOM 1326 N N . ARG A 1 172 ? 5.059 4.418 3.523 1 94.19 172 ARG A N 1
ATOM 1327 C CA . ARG A 1 172 ? 5.91 5.602 3.449 1 94.19 172 ARG A CA 1
ATOM 1328 C C . ARG A 1 172 ? 6.746 5.758 4.715 1 94.19 172 ARG A C 1
ATOM 1330 O O . ARG A 1 172 ? 7.961 5.965 4.641 1 94.19 172 ARG A O 1
ATOM 1337 N N . ASP A 1 173 ? 6.141 5.695 5.824 1 89.69 173 ASP A N 1
ATOM 1338 C CA . ASP A 1 173 ? 6.832 5.902 7.094 1 89.69 173 ASP A CA 1
ATOM 1339 C C . ASP A 1 173 ? 7.918 4.848 7.305 1 89.69 173 ASP A C 1
ATOM 1341 O O . ASP A 1 173 ? 9.016 5.168 7.758 1 89.69 173 ASP A O 1
ATOM 1345 N N . GLN A 1 174 ? 7.613 3.625 6.965 1 90.38 174 GLN A N 1
ATOM 1346 C CA . GLN A 1 174 ? 8.609 2.568 7.117 1 90.38 174 GLN A CA 1
ATOM 1347 C C . GLN A 1 174 ? 9.75 2.744 6.121 1 90.38 174 GLN A C 1
ATOM 1349 O O . GLN A 1 174 ? 10.898 2.42 6.426 1 90.38 174 GLN A O 1
ATOM 1354 N N . SER A 1 175 ? 9.461 3.26 4.926 1 94.69 175 SER A N 1
ATOM 1355 C CA . SER A 1 175 ? 10.523 3.574 3.975 1 94.69 175 SER A CA 1
ATOM 1356 C C . SER A 1 175 ? 11.477 4.625 4.535 1 94.69 175 SER A C 1
ATOM 1358 O O . SER A 1 175 ? 12.695 4.457 4.484 1 94.69 175 SER A O 1
ATOM 1360 N N . ILE A 1 176 ? 10.914 5.672 5.113 1 92 176 ILE A N 1
ATOM 1361 C CA . ILE A 1 176 ? 11.711 6.801 5.566 1 92 176 ILE A CA 1
ATOM 1362 C C . ILE A 1 176 ? 12.414 6.445 6.875 1 92 176 ILE A C 1
ATOM 1364 O O . ILE A 1 176 ? 13.633 6.613 6.996 1 92 176 ILE A O 1
ATOM 1368 N N . PHE A 1 177 ? 11.742 5.949 7.805 1 84.31 177 PHE A N 1
ATOM 1369 C CA . PHE A 1 177 ? 12.281 5.832 9.156 1 84.31 177 PHE A CA 1
ATOM 1370 C C . PHE A 1 177 ? 12.82 4.43 9.406 1 84.31 177 PHE A C 1
ATOM 1372 O O . PHE A 1 177 ? 13.664 4.234 10.281 1 84.31 177 PHE A O 1
ATOM 1379 N N . GLY A 1 178 ? 12.281 3.467 8.703 1 86.88 178 GLY A N 1
ATOM 1380 C CA . GLY A 1 178 ? 12.719 2.094 8.891 1 86.88 178 GLY A CA 1
ATOM 1381 C C . GLY A 1 178 ? 13.883 1.708 8 1 86.88 178 GLY A C 1
ATOM 1382 O O . GLY A 1 178 ? 14.773 0.965 8.422 1 86.88 178 GLY A O 1
ATOM 1383 N N . ASP A 1 179 ? 13.914 2.234 6.758 1 93.56 179 ASP A N 1
ATOM 1384 C CA . ASP A 1 179 ? 14.836 1.688 5.773 1 93.56 179 ASP A CA 1
ATOM 1385 C C . ASP A 1 179 ? 15.898 2.715 5.391 1 93.56 179 ASP A C 1
ATOM 1387 O O . ASP A 1 179 ? 17.078 2.379 5.266 1 93.56 179 ASP A O 1
ATOM 1391 N N . MET A 1 180 ? 15.547 3.973 5.141 1 94.06 180 MET A N 1
ATOM 1392 C CA . MET A 1 180 ? 16.5 4.941 4.594 1 94.06 180 MET A CA 1
ATOM 1393 C C . MET A 1 180 ? 17.641 5.195 5.57 1 94.06 180 MET A C 1
ATOM 1395 O O . MET A 1 180 ? 17.406 5.617 6.703 1 94.06 180 MET A O 1
ATOM 1399 N N . ASP A 1 181 ? 18.781 4.879 5.16 1 93.62 181 ASP A N 1
ATOM 1400 C CA . ASP A 1 181 ? 20.031 5.227 5.836 1 93.62 181 ASP A CA 1
ATOM 1401 C C . ASP A 1 181 ? 20.719 6.398 5.145 1 93.62 181 ASP A C 1
ATOM 1403 O O . ASP A 1 181 ? 21.297 6.242 4.07 1 93.62 181 ASP A O 1
ATOM 1407 N N . PHE A 1 182 ? 20.734 7.473 5.723 1 95.31 182 PHE A N 1
ATOM 1408 C CA . PHE A 1 182 ? 21.234 8.688 5.105 1 95.31 182 PHE A CA 1
ATOM 1409 C C . PHE A 1 182 ? 22.75 8.789 5.281 1 95.31 182 PHE A C 1
ATOM 1411 O O . PHE A 1 182 ? 23.406 9.617 4.633 1 95.31 182 PHE A O 1
ATOM 1418 N N . GLY A 1 183 ? 23.297 8.008 6.176 1 94.75 183 GLY A N 1
ATOM 1419 C CA . GLY A 1 183 ? 24.734 7.918 6.328 1 94.75 183 GLY A CA 1
ATOM 1420 C C . GLY A 1 183 ? 25.359 9.18 6.902 1 94.75 183 GLY A C 1
ATOM 1421 O O . GLY A 1 183 ? 24.922 9.672 7.941 1 94.75 183 GLY A O 1
ATOM 1422 N N . THR A 1 184 ? 26.453 9.547 6.27 1 96.75 184 THR A N 1
ATOM 1423 C CA . THR A 1 184 ? 27.234 10.719 6.688 1 96.75 184 THR A CA 1
ATOM 1424 C C . THR A 1 184 ? 27.531 11.617 5.492 1 96.75 184 THR A C 1
ATOM 1426 O O . THR A 1 184 ? 27.312 11.227 4.344 1 96.75 184 THR A O 1
ATOM 1429 N N . PHE A 1 185 ? 27.812 12.727 5.68 1 97.31 185 PHE A N 1
ATOM 1430 C CA . PHE A 1 185 ? 28.328 13.641 4.668 1 97.31 185 PHE A CA 1
ATOM 1431 C C . PHE A 1 185 ? 29.562 14.367 5.184 1 97.31 185 PHE A C 1
ATOM 1433 O O . PHE A 1 185 ? 29.859 14.344 6.383 1 97.31 185 PHE A O 1
ATOM 1440 N N . THR A 1 186 ? 30.359 14.875 4.25 1 97.62 186 THR A N 1
ATOM 1441 C CA . THR A 1 186 ? 31.609 15.547 4.609 1 97.62 186 THR A CA 1
ATOM 1442 C C . THR A 1 186 ? 31.547 17.031 4.234 1 97.62 186 THR A C 1
ATOM 1444 O O . THR A 1 186 ? 31.078 17.375 3.152 1 97.62 186 THR A O 1
ATOM 1447 N N . ALA A 1 187 ? 31.922 17.859 5.141 1 97.5 187 ALA A N 1
ATOM 1448 C CA . ALA A 1 187 ? 32.094 19.297 4.953 1 97.5 187 ALA A CA 1
ATOM 1449 C C . ALA A 1 187 ? 33.281 19.812 5.734 1 97.5 187 ALA A C 1
ATOM 1451 O O . ALA A 1 187 ? 33.531 19.406 6.875 1 97.5 187 ALA A O 1
ATOM 1452 N N . HIS A 1 188 ? 34.094 20.703 5.18 1 97.25 188 HIS A N 1
ATOM 1453 C CA . HIS A 1 188 ? 35.312 21.25 5.777 1 97.25 188 HIS A CA 1
ATOM 1454 C C . HIS A 1 188 ? 36.219 20.125 6.297 1 97.25 188 HIS A C 1
ATOM 1456 O O . HIS A 1 188 ? 36.812 20.25 7.379 1 97.25 188 HIS A O 1
ATOM 1462 N N . GLY A 1 189 ? 36.219 19.078 5.695 1 96.44 189 GLY A N 1
ATOM 1463 C CA . GLY A 1 189 ? 37.094 17.969 6.035 1 96.44 189 GLY A CA 1
ATOM 1464 C C . GLY A 1 189 ? 36.562 17.141 7.207 1 96.44 189 GLY A C 1
ATOM 1465 O O . GLY A 1 189 ? 37.188 16.172 7.617 1 96.44 189 GLY A O 1
ATOM 1466 N N . 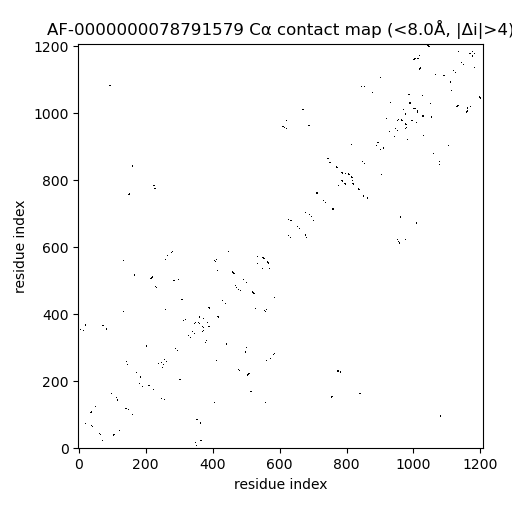LYS A 1 190 ? 35.469 17.438 7.73 1 97 190 LYS A N 1
ATOM 1467 C CA . LYS A 1 190 ? 34.875 16.703 8.844 1 97 190 LYS A CA 1
ATOM 1468 C C . LYS A 1 190 ? 33.656 15.906 8.383 1 97 190 LYS A C 1
ATOM 1470 O O . LYS A 1 190 ? 32.938 16.328 7.496 1 97 190 LYS A O 1
ATOM 1475 N N . THR A 1 191 ? 33.469 14.75 9.094 1 96.88 191 THR A N 1
ATOM 1476 C CA . THR A 1 191 ? 32.344 13.875 8.773 1 96.88 191 THR A CA 1
ATOM 1477 C C . THR A 1 191 ? 31.203 14.086 9.766 1 96.88 191 THR A C 1
ATOM 1479 O O . THR A 1 191 ? 31.422 14.102 10.984 1 96.88 191 THR A O 1
ATOM 1482 N N . TYR A 1 192 ? 29.969 14.273 9.242 1 95.94 192 TYR A N 1
ATOM 1483 C CA . TYR A 1 192 ? 28.766 14.5 10.039 1 95.94 192 TYR A CA 1
ATOM 1484 C C . TYR A 1 192 ? 27.75 13.383 9.82 1 95.94 192 TYR A C 1
ATOM 1486 O O . TYR A 1 192 ? 27.594 12.891 8.703 1 95.94 192 TYR A O 1
ATOM 1494 N N . PRO A 1 193 ? 27.094 12.961 10.969 1 93.88 193 PRO A N 1
ATOM 1495 C CA . PRO A 1 193 ? 25.984 12.016 10.773 1 93.88 193 PRO A CA 1
ATOM 1496 C C . PRO A 1 193 ? 24.766 12.664 10.125 1 93.88 193 PRO A C 1
ATOM 1498 O O . PRO A 1 193 ? 24.531 13.867 10.289 1 93.88 193 PRO A O 1
ATOM 1501 N N . LEU A 1 194 ? 24.016 11.914 9.383 1 94.06 194 LEU A N 1
ATOM 1502 C CA . LEU A 1 194 ? 22.828 12.43 8.695 1 94.06 194 LEU A CA 1
ATOM 1503 C C . LEU A 1 194 ? 21.641 11.508 8.898 1 94.06 194 LEU A C 1
ATOM 1505 O O . LEU A 1 194 ? 21.797 10.281 8.906 1 94.06 194 LEU A O 1
ATOM 1509 N N . SER A 1 195 ? 20.5 11.992 9.203 1 88.38 195 SER A N 1
ATOM 1510 C CA . SER A 1 195 ? 19.203 11.328 9.242 1 88.38 195 SER A CA 1
ATOM 1511 C C . SER A 1 195 ? 18.109 12.234 8.688 1 88.38 195 SER A C 1
ATOM 1513 O O . SER A 1 195 ? 18.344 13.414 8.422 1 88.38 195 SER A O 1
ATOM 1515 N N . PHE A 1 196 ? 17.016 11.641 8.461 1 89 196 PHE A N 1
ATOM 1516 C CA . PHE A 1 196 ? 15.883 12.422 7.969 1 89 196 PHE A CA 1
ATOM 1517 C C . PHE A 1 196 ? 15.578 13.594 8.898 1 89 196 PHE A C 1
ATOM 1519 O O . PHE A 1 196 ? 15.469 14.734 8.453 1 89 196 PHE A O 1
ATOM 1526 N N . VAL A 1 197 ? 15.5 13.383 10.164 1 81.5 197 VAL A N 1
ATOM 1527 C CA . VAL A 1 197 ? 15.125 14.359 11.18 1 81.5 197 VAL A CA 1
ATOM 1528 C C . VAL A 1 197 ? 16.25 15.391 11.336 1 81.5 197 VAL A C 1
ATOM 1530 O O . VAL A 1 197 ? 15.984 16.594 11.445 1 81.5 197 VAL A O 1
ATOM 1533 N N . MET A 1 198 ? 17.5 14.93 11.32 1 84.81 198 MET A N 1
ATOM 1534 C CA . MET A 1 198 ? 18.641 15.852 11.453 1 84.81 198 MET A CA 1
ATOM 1535 C C . MET A 1 198 ? 18.656 16.844 10.297 1 84.81 198 MET A C 1
ATOM 1537 O O . MET A 1 198 ? 18.969 18.031 10.5 1 84.81 198 MET A O 1
ATOM 1541 N N . TYR A 1 199 ? 18.406 16.312 9.141 1 91.88 199 TYR A N 1
ATOM 1542 C CA . TYR A 1 199 ? 18.406 17.219 8.008 1 91.88 199 TYR A CA 1
ATOM 1543 C C . TYR A 1 199 ? 17.297 18.266 8.148 1 91.88 199 TYR A C 1
ATOM 1545 O O . TYR A 1 199 ? 17.562 19.469 8.055 1 91.88 199 TYR A O 1
ATOM 1553 N N . GLU A 1 200 ? 16.062 17.859 8.422 1 86.12 200 GLU A N 1
ATOM 1554 C CA . GLU A 1 200 ? 14.906 18.734 8.43 1 86.12 200 GLU A CA 1
ATOM 1555 C C . GLU A 1 200 ? 14.984 19.734 9.578 1 86.12 200 GLU A C 1
ATOM 1557 O O . GLU A 1 200 ? 14.609 20.906 9.422 1 86.12 200 GLU A O 1
ATOM 1562 N N . GLU A 1 201 ? 15.508 19.297 10.656 1 77.12 201 GLU A N 1
ATOM 1563 C CA . GLU A 1 201 ? 15.445 20.125 11.859 1 77.12 201 GLU A CA 1
ATOM 1564 C C . GLU A 1 201 ? 16.719 20.953 12.023 1 77.12 201 GLU A C 1
ATOM 1566 O O . GLU A 1 201 ? 16.688 22.016 12.656 1 77.12 201 GLU A O 1
ATOM 1571 N N . ASN A 1 202 ? 17.812 20.469 11.375 1 83.69 202 ASN A N 1
ATOM 1572 C CA . ASN A 1 202 ? 19.078 21.125 11.68 1 83.69 202 ASN A CA 1
ATOM 1573 C C . ASN A 1 202 ? 19.797 21.578 10.414 1 83.69 202 ASN A C 1
ATOM 1575 O O . ASN A 1 202 ? 19.969 22.781 10.188 1 83.69 202 ASN A O 1
ATOM 1579 N N . TYR A 1 203 ? 20.078 20.641 9.578 1 91.94 203 TYR A N 1
ATOM 1580 C CA . TYR A 1 203 ? 21.047 20.922 8.523 1 91.94 203 TYR A CA 1
ATOM 1581 C C . TYR A 1 203 ? 20.438 21.844 7.469 1 91.94 203 TYR A C 1
ATOM 1583 O O . TYR A 1 203 ? 21.156 22.656 6.871 1 91.94 203 TYR A O 1
ATOM 1591 N N . GLN A 1 204 ? 19.188 21.734 7.277 1 91.44 204 GLN A N 1
ATOM 1592 C CA . GLN A 1 204 ? 18.562 22.547 6.238 1 91.44 204 GLN A CA 1
ATOM 1593 C C . GLN A 1 204 ? 18.594 24.031 6.609 1 91.44 204 GLN A C 1
ATOM 1595 O O . GLN A 1 204 ? 18.469 24.891 5.742 1 91.44 204 GLN A O 1
ATOM 1600 N N . LYS A 1 205 ? 18.797 24.375 7.809 1 87.19 205 LYS A N 1
ATOM 1601 C CA . LYS A 1 205 ? 18.828 25.75 8.289 1 87.19 205 LYS A CA 1
ATOM 1602 C C . LYS A 1 205 ? 20.234 26.141 8.742 1 87.19 205 LYS A C 1
ATOM 1604 O O . LYS A 1 205 ? 20.453 27.219 9.289 1 87.19 205 LYS A O 1
ATOM 1609 N N . HIS A 1 206 ? 21.141 25.25 8.547 1 89.88 206 HIS A N 1
ATOM 1610 C CA . HIS A 1 206 ? 22.484 25.453 9.07 1 89.88 206 HIS A CA 1
ATOM 1611 C C . HIS A 1 206 ? 23.125 26.703 8.492 1 89.88 206 HIS A C 1
ATOM 1613 O O . HIS A 1 206 ? 23.031 26.953 7.285 1 89.88 206 HIS A O 1
ATOM 1619 N N . PRO A 1 207 ? 23.75 27.516 9.32 1 89.38 207 PRO A N 1
ATOM 1620 C CA . PRO A 1 207 ? 24.328 28.766 8.836 1 89.38 207 PRO A CA 1
ATOM 1621 C C . PRO A 1 207 ? 25.531 28.547 7.922 1 89.38 207 PRO A C 1
ATOM 1623 O O . PRO A 1 207 ? 25.828 29.391 7.07 1 89.38 207 PRO A O 1
ATOM 1626 N N . ASP A 1 208 ? 26.203 27.438 8.117 1 93.31 208 ASP A N 1
ATOM 1627 C CA . ASP A 1 208 ? 27.359 27.156 7.258 1 93.31 208 ASP A CA 1
ATOM 1628 C C . ASP A 1 208 ? 26.891 26.625 5.898 1 93.31 208 ASP A C 1
ATOM 1630 O O . ASP A 1 208 ? 26.234 25.594 5.816 1 93.31 208 ASP A O 1
ATOM 1634 N N . THR A 1 209 ? 27.297 27.312 4.852 1 94.69 209 THR A N 1
ATOM 1635 C CA . THR A 1 209 ? 26.844 27.031 3.498 1 94.69 209 THR A CA 1
ATOM 1636 C C . THR A 1 209 ? 27.312 25.656 3.045 1 94.69 209 THR A C 1
ATOM 1638 O O . THR A 1 209 ? 26.562 24.891 2.439 1 94.69 209 THR A O 1
ATOM 1641 N N . GLU A 1 210 ? 28.516 25.328 3.355 1 96.12 210 GLU A N 1
ATOM 1642 C CA . GLU A 1 210 ? 29.062 24.047 2.922 1 96.12 210 GLU A CA 1
ATOM 1643 C C . GLU A 1 210 ? 28.359 22.891 3.625 1 96.12 210 GLU A C 1
ATOM 1645 O O . GLU A 1 210 ? 28.047 21.875 3.002 1 96.12 210 GLU A O 1
ATOM 1650 N N . ILE A 1 211 ? 28.141 23.016 4.859 1 96.25 211 ILE A N 1
ATOM 1651 C CA . ILE A 1 211 ? 27.453 21.984 5.625 1 96.25 211 ILE A CA 1
ATOM 1652 C C . ILE A 1 211 ? 26.031 21.797 5.078 1 96.25 211 ILE A C 1
ATOM 1654 O O . ILE A 1 211 ? 25.625 20.672 4.805 1 96.25 211 ILE A O 1
ATOM 1658 N N . ARG A 1 212 ? 25.359 22.875 4.895 1 96.12 212 ARG A N 1
ATOM 1659 C CA . ARG A 1 212 ? 23.969 22.844 4.438 1 96.12 212 ARG A CA 1
ATOM 1660 C C . ARG A 1 212 ? 23.859 22.188 3.062 1 96.12 212 ARG A C 1
ATOM 1662 O O . ARG A 1 212 ? 23.031 21.312 2.852 1 96.12 212 ARG A O 1
ATOM 1669 N N . ARG A 1 213 ? 24.703 22.578 2.152 1 96.56 213 ARG A N 1
ATOM 1670 C CA . ARG A 1 213 ? 24.625 22.094 0.773 1 96.56 213 ARG A CA 1
ATOM 1671 C C . ARG A 1 213 ? 25.125 20.656 0.657 1 96.56 213 ARG A C 1
ATOM 1673 O O . ARG A 1 213 ? 24.609 19.875 -0.142 1 96.56 213 ARG A O 1
ATOM 1680 N N . ALA A 1 214 ? 26.172 20.312 1.49 1 97.69 214 ALA A N 1
ATOM 1681 C CA . ALA A 1 214 ? 26.656 18.938 1.501 1 97.69 214 ALA A CA 1
ATOM 1682 C C . ALA A 1 214 ? 25.594 17.984 2.08 1 97.69 214 ALA A C 1
ATOM 1684 O O . ALA A 1 214 ? 25.391 16.891 1.564 1 97.69 214 ALA A O 1
ATOM 1685 N N . ALA A 1 215 ? 24.969 18.391 3.15 1 97.75 215 ALA A N 1
ATOM 1686 C CA . ALA A 1 215 ? 23.906 17.609 3.748 1 97.75 215 ALA A CA 1
ATOM 1687 C C . ALA A 1 215 ? 22.75 17.406 2.762 1 97.75 215 ALA A C 1
ATOM 1689 O O . ALA A 1 215 ? 22.219 16.297 2.646 1 97.75 215 ALA A O 1
ATOM 1690 N N . TYR A 1 216 ? 22.422 18.469 2.027 1 97.62 216 TYR A N 1
ATOM 1691 C CA . TYR A 1 216 ? 21.344 18.438 1.046 1 97.62 216 TYR A CA 1
ATOM 1692 C C . TYR A 1 216 ? 21.641 17.422 -0.055 1 97.62 216 TYR A C 1
ATOM 1694 O O . TYR A 1 216 ? 20.766 16.625 -0.422 1 97.62 216 TYR A O 1
ATOM 1702 N N . ALA A 1 217 ? 22.781 17.484 -0.494 1 97.5 217 ALA A N 1
ATOM 1703 C CA . ALA A 1 217 ? 23.172 16.594 -1.589 1 97.5 217 ALA A CA 1
ATOM 1704 C C . ALA A 1 217 ? 23.078 15.141 -1.164 1 97.5 217 ALA A C 1
ATOM 1706 O O . ALA A 1 217 ? 22.484 14.312 -1.868 1 97.5 217 ALA A O 1
ATOM 1707 N N . GLN A 1 218 ? 23.656 14.859 0.024 1 97.62 218 GLN A N 1
ATOM 1708 C CA . GLN A 1 218 ? 23.625 13.484 0.53 1 97.62 218 GLN A CA 1
ATOM 1709 C C . GLN A 1 218 ? 22.203 13.039 0.846 1 97.62 218 GLN A C 1
ATOM 1711 O O . GLN A 1 218 ? 21.828 11.898 0.575 1 97.62 218 GLN A O 1
ATOM 1716 N N . PHE A 1 219 ? 21.422 13.953 1.403 1 97.5 219 PHE A N 1
ATOM 1717 C CA . PHE A 1 219 ? 20.031 13.688 1.769 1 97.5 219 PHE A CA 1
ATOM 1718 C C . PHE A 1 219 ? 19.219 13.273 0.546 1 97.5 219 PHE A C 1
ATOM 1720 O O . PHE A 1 219 ? 18.531 12.25 0.568 1 97.5 219 PHE A O 1
ATOM 1727 N N . ASN A 1 220 ? 19.391 13.992 -0.493 1 97.69 220 ASN A N 1
ATOM 1728 C CA . ASN A 1 220 ? 18.594 13.766 -1.689 1 97.69 220 ASN A CA 1
ATOM 1729 C C . ASN A 1 220 ? 19.078 12.539 -2.467 1 97.69 220 ASN A C 1
ATOM 1731 O O . ASN A 1 220 ? 18.297 11.898 -3.168 1 97.69 220 ASN A O 1
ATOM 1735 N N . GLN A 1 221 ? 20.328 12.242 -2.301 1 97.06 221 GLN A N 1
ATOM 1736 C CA . GLN A 1 221 ? 20.812 11.008 -2.912 1 97.06 221 GLN A CA 1
ATOM 1737 C C . GLN A 1 221 ? 20.109 9.789 -2.326 1 97.06 221 GLN A C 1
ATOM 1739 O O . GLN A 1 221 ? 19.75 8.859 -3.057 1 97.06 221 GLN A O 1
ATOM 1744 N N . THR A 1 222 ? 19.938 9.805 -1.047 1 97 222 THR A N 1
ATOM 1745 C CA . THR A 1 222 ? 19.234 8.703 -0.386 1 97 222 THR A CA 1
ATOM 1746 C C . THR A 1 222 ? 17.766 8.688 -0.77 1 97 222 THR A C 1
ATOM 1748 O O . THR A 1 222 ? 17.203 7.625 -1.055 1 97 222 THR A O 1
ATOM 1751 N N . LEU A 1 223 ? 17.094 9.836 -0.819 1 97.62 223 LEU A N 1
ATOM 1752 C CA . LEU A 1 223 ? 15.695 9.898 -1.21 1 97.62 223 LEU A CA 1
ATOM 1753 C C . LEU A 1 223 ? 15.492 9.297 -2.596 1 97.62 223 LEU A C 1
ATOM 1755 O O . LEU A 1 223 ? 14.531 8.555 -2.818 1 97.62 223 LEU A O 1
ATOM 1759 N N . ARG A 1 224 ? 16.344 9.633 -3.459 1 97 224 ARG A N 1
ATOM 1760 C CA . ARG A 1 224 ? 16.219 9.219 -4.852 1 97 224 ARG A CA 1
ATOM 1761 C C . ARG A 1 224 ? 16.188 7.699 -4.969 1 97 224 ARG A C 1
ATOM 1763 O O . ARG A 1 224 ? 15.516 7.152 -5.848 1 97 224 ARG A O 1
ATOM 1770 N N . ARG A 1 225 ? 16.797 7.012 -4.07 1 96.38 225 ARG A N 1
ATOM 1771 C CA . ARG A 1 225 ? 16.891 5.555 -4.102 1 96.38 225 ARG A CA 1
ATOM 1772 C C . ARG A 1 225 ? 15.547 4.918 -3.736 1 96.38 225 ARG A C 1
ATOM 1774 O O . ARG A 1 225 ? 15.367 3.709 -3.889 1 96.38 225 ARG A O 1
ATOM 1781 N N . TYR A 1 226 ? 14.562 5.703 -3.33 1 97.62 226 TYR A N 1
ATOM 1782 C CA . TYR A 1 226 ? 13.289 5.156 -2.889 1 97.62 226 TYR A CA 1
ATOM 1783 C C . TYR A 1 226 ? 12.125 5.812 -3.627 1 97.62 226 TYR A C 1
ATOM 1785 O O . TYR A 1 226 ? 10.961 5.617 -3.27 1 97.62 226 TYR A O 1
ATOM 1793 N N . GLU A 1 227 ? 12.375 6.656 -4.648 1 97.38 227 GLU A N 1
ATOM 1794 C CA . GLU A 1 227 ? 11.352 7.531 -5.223 1 97.38 227 GLU A CA 1
ATOM 1795 C C . GLU A 1 227 ? 10.273 6.723 -5.938 1 97.38 227 GLU A C 1
ATOM 1797 O O . GLU A 1 227 ? 9.102 7.098 -5.926 1 97.38 227 GLU A O 1
ATOM 1802 N N . ASN A 1 228 ? 10.625 5.562 -6.523 1 94.44 228 ASN A N 1
ATOM 1803 C CA . ASN A 1 228 ? 9.633 4.758 -7.223 1 94.44 228 ASN A CA 1
ATOM 1804 C C . ASN A 1 228 ? 8.695 4.059 -6.242 1 94.44 228 ASN A C 1
ATOM 1806 O O . ASN A 1 228 ? 7.488 3.973 -6.484 1 94.44 228 ASN A O 1
ATOM 1810 N N . THR A 1 229 ? 9.211 3.547 -5.145 1 96.69 229 THR A N 1
ATOM 1811 C CA . THR A 1 229 ? 8.414 2.957 -4.074 1 96.69 229 THR A CA 1
ATOM 1812 C C . THR A 1 229 ? 7.418 3.969 -3.525 1 96.69 229 THR A C 1
ATOM 1814 O O . THR A 1 229 ? 6.227 3.668 -3.402 1 96.69 229 THR A O 1
ATOM 1817 N N . MET A 1 230 ? 7.891 5.141 -3.297 1 97.81 230 MET A N 1
ATOM 1818 C CA . MET A 1 230 ? 7.043 6.164 -2.686 1 97.81 230 MET A CA 1
ATOM 1819 C C . MET A 1 230 ? 6 6.668 -3.676 1 97.81 230 MET A C 1
ATOM 1821 O O . MET A 1 230 ? 4.867 6.961 -3.293 1 97.81 230 MET A O 1
ATOM 1825 N N . ALA A 1 231 ? 6.402 6.785 -4.945 1 96.5 231 ALA A N 1
ATOM 1826 C CA . ALA A 1 231 ? 5.438 7.18 -5.965 1 96.5 231 ALA A CA 1
ATOM 1827 C C . ALA A 1 231 ? 4.32 6.152 -6.094 1 96.5 231 ALA A C 1
ATOM 1829 O O . ALA A 1 231 ? 3.146 6.512 -6.234 1 96.5 231 ALA A O 1
ATOM 1830 N N . ALA A 1 232 ? 4.656 4.863 -6.031 1 94.69 232 ALA A N 1
ATOM 1831 C CA . ALA A 1 232 ? 3.652 3.805 -6.094 1 94.69 232 ALA A CA 1
ATOM 1832 C C . ALA A 1 232 ? 2.711 3.871 -4.895 1 94.69 232 ALA A C 1
ATOM 1834 O O . ALA A 1 232 ? 1.506 3.65 -5.031 1 94.69 232 ALA A O 1
ATOM 1835 N N . GLY A 1 233 ? 3.275 4.125 -3.727 1 97.25 233 GLY A N 1
ATOM 1836 C CA . GLY A 1 233 ? 2.451 4.301 -2.541 1 97.25 233 GLY A CA 1
ATOM 1837 C C . GLY A 1 233 ? 1.489 5.469 -2.652 1 97.25 233 GLY A C 1
ATOM 1838 O O . GLY A 1 233 ? 0.313 5.344 -2.305 1 97.25 233 GLY A O 1
ATOM 1839 N N . TYR A 1 234 ? 1.979 6.574 -3.176 1 97.69 234 TYR A N 1
ATOM 1840 C CA . TYR A 1 234 ? 1.127 7.75 -3.316 1 97.69 234 TYR A CA 1
ATOM 1841 C C . TYR A 1 234 ? 0.044 7.516 -4.363 1 97.69 234 TYR A C 1
ATOM 1843 O O . TYR A 1 234 ? -1.095 7.961 -4.195 1 97.69 234 TYR A O 1
ATOM 1851 N N . LEU A 1 235 ? 0.391 6.82 -5.414 1 95.44 235 LEU A N 1
ATOM 1852 C CA . LEU A 1 235 ? -0.595 6.477 -6.434 1 95.44 235 LEU A CA 1
ATOM 1853 C C . LEU A 1 235 ? -1.721 5.637 -5.84 1 95.44 235 LEU A C 1
ATOM 1855 O O . LEU A 1 235 ? -2.891 5.832 -6.176 1 95.44 235 LEU A O 1
ATOM 1859 N N . ALA A 1 236 ? -1.337 4.707 -4.992 1 96.19 236 ALA A N 1
ATOM 1860 C CA . ALA A 1 236 ? -2.348 3.891 -4.324 1 96.19 236 ALA A CA 1
ATOM 1861 C C . ALA A 1 236 ? -3.318 4.758 -3.531 1 96.19 236 ALA A C 1
ATOM 1863 O O . ALA A 1 236 ? -4.531 4.539 -3.566 1 96.19 236 ALA A O 1
ATOM 1864 N N . GLN A 1 237 ? -2.764 5.762 -2.842 1 97.81 237 GLN A N 1
ATOM 1865 C CA . GLN A 1 237 ? -3.559 6.684 -2.037 1 97.81 237 GLN A CA 1
ATOM 1866 C C . GLN A 1 237 ? -4.555 7.453 -2.902 1 97.81 237 GLN A C 1
ATOM 1868 O O . GLN A 1 237 ? -5.75 7.473 -2.609 1 97.81 237 GLN A O 1
ATOM 1873 N N . VAL A 1 238 ? -4.121 8.031 -3.963 1 97.5 238 VAL A N 1
ATOM 1874 C CA . VAL A 1 238 ? -4.973 8.922 -4.75 1 97.5 238 VAL A CA 1
ATOM 1875 C C . VAL A 1 238 ? -5.949 8.094 -5.586 1 97.5 238 VAL A C 1
ATOM 1877 O O . VAL A 1 238 ? -7.082 8.516 -5.82 1 97.5 238 VAL A O 1
ATOM 1880 N N . THR A 1 239 ? -5.52 6.887 -5.973 1 94.44 239 THR A N 1
ATOM 1881 C CA . THR A 1 239 ? -6.414 5.98 -6.688 1 94.44 239 THR A CA 1
ATOM 1882 C C . THR A 1 239 ? -7.594 5.578 -5.805 1 94.44 239 THR A C 1
ATOM 1884 O O . THR A 1 239 ? -8.742 5.59 -6.25 1 94.44 239 THR A O 1
ATOM 1887 N N . ARG A 1 240 ? -7.32 5.242 -4.609 1 96.56 240 ARG A N 1
ATOM 1888 C CA . ARG A 1 240 ? -8.375 4.902 -3.658 1 96.56 240 ARG A CA 1
ATOM 1889 C C . ARG A 1 240 ? -9.344 6.066 -3.471 1 96.56 240 ARG A C 1
ATOM 1891 O O . ARG A 1 240 ? -10.555 5.879 -3.475 1 96.56 240 ARG A O 1
ATOM 1898 N N . GLU A 1 241 ? -8.797 7.234 -3.348 1 97.62 241 GLU A N 1
ATOM 1899 C CA . GLU A 1 241 ? -9.633 8.414 -3.184 1 97.62 241 GLU A CA 1
ATOM 1900 C C . GLU A 1 241 ? -10.516 8.648 -4.41 1 97.62 241 GLU A C 1
ATOM 1902 O O . GLU A 1 241 ? -11.703 8.953 -4.281 1 97.62 241 GLU A O 1
ATOM 1907 N N . LYS A 1 242 ? -9.969 8.484 -5.547 1 96.25 242 LYS A N 1
ATOM 1908 C CA . LYS A 1 242 ? -10.734 8.672 -6.777 1 96.25 242 LYS A CA 1
ATOM 1909 C C . LYS A 1 242 ? -11.836 7.625 -6.906 1 96.25 242 LYS A C 1
ATOM 1911 O O . LYS A 1 242 ? -12.977 7.957 -7.254 1 96.25 242 LYS A O 1
ATOM 1916 N N . ILE A 1 243 ? -11.547 6.402 -6.617 1 94.69 243 ILE A N 1
ATOM 1917 C CA . ILE A 1 243 ? -12.531 5.328 -6.703 1 94.69 243 ILE A CA 1
ATOM 1918 C C . ILE A 1 243 ? -13.672 5.602 -5.727 1 94.69 243 ILE A C 1
ATOM 1920 O O . ILE A 1 243 ? -14.844 5.48 -6.09 1 94.69 243 ILE A O 1
ATOM 1924 N N . THR A 1 244 ? -13.352 5.992 -4.508 1 96.62 244 THR A N 1
ATOM 1925 C CA . THR A 1 244 ? -14.367 6.285 -3.506 1 96.62 244 THR A CA 1
ATOM 1926 C C . THR A 1 244 ? -15.219 7.484 -3.93 1 96.62 244 THR A C 1
ATOM 1928 O O . THR A 1 244 ? -16.438 7.48 -3.764 1 96.62 244 THR A O 1
ATOM 1931 N N . ALA A 1 245 ? -14.523 8.508 -4.484 1 97.06 245 ALA A N 1
ATOM 1932 C CA . ALA A 1 245 ? -15.25 9.672 -4.988 1 97.06 245 ALA A CA 1
ATOM 1933 C C . ALA A 1 245 ? -16.266 9.273 -6.055 1 97.06 245 ALA A C 1
ATOM 1935 O O . ALA A 1 245 ? -17.422 9.672 -5.992 1 97.06 245 ALA A O 1
ATOM 1936 N N . THR A 1 246 ? -15.812 8.453 -6.922 1 94.31 246 THR A N 1
ATOM 1937 C CA . THR A 1 246 ? -16.672 8 -8.008 1 94.31 246 THR A CA 1
ATOM 1938 C C . THR A 1 246 ? -17.828 7.164 -7.473 1 94.31 246 THR A C 1
ATOM 1940 O O . THR A 1 246 ? -18.984 7.344 -7.879 1 94.31 246 THR A O 1
ATOM 1943 N N . MET A 1 247 ? -17.562 6.305 -6.582 1 93.88 247 MET A N 1
ATOM 1944 C CA . MET A 1 247 ? -18.578 5.473 -5.941 1 93.88 247 MET A CA 1
ATOM 1945 C C . MET A 1 247 ? -19.641 6.332 -5.285 1 93.88 247 MET A C 1
ATOM 1947 O O . MET A 1 247 ? -20.828 5.961 -5.273 1 93.88 247 MET A O 1
ATOM 1951 N N . ARG A 1 248 ? -19.234 7.426 -4.762 1 96.12 248 ARG A N 1
ATOM 1952 C CA . ARG A 1 248 ? -20.141 8.297 -4.012 1 96.12 248 ARG A CA 1
ATOM 1953 C C . ARG A 1 248 ? -20.797 9.328 -4.926 1 96.12 248 ARG A C 1
ATOM 1955 O O . ARG A 1 248 ? -21.5 10.227 -4.461 1 96.12 248 ARG A O 1
ATOM 1962 N N . GLY A 1 249 ? -20.516 9.312 -6.211 1 95.19 249 GLY A N 1
ATOM 1963 C CA . GLY A 1 249 ? -21.234 10.109 -7.195 1 95.19 249 GLY A CA 1
ATOM 1964 C C . GLY A 1 249 ? -20.547 11.414 -7.535 1 95.19 249 GLY A C 1
ATOM 1965 O O . GLY A 1 249 ? -21.141 12.289 -8.164 1 95.19 249 GLY A O 1
ATOM 1966 N N . TYR A 1 250 ? -19.281 11.531 -7.133 1 96.31 250 TYR A N 1
ATOM 1967 C CA . TYR A 1 250 ? -18.516 12.719 -7.48 1 96.31 250 TYR A CA 1
ATOM 1968 C C . TYR A 1 250 ? -17.703 12.5 -8.758 1 96.31 250 TYR A C 1
ATOM 1970 O O . TYR A 1 250 ? -17.047 11.469 -8.914 1 96.31 250 TYR A O 1
ATOM 1978 N N . ASP A 1 251 ? -17.719 13.438 -9.555 1 93.75 251 ASP A N 1
ATOM 1979 C CA . ASP A 1 251 ? -16.891 13.391 -10.75 1 93.75 251 ASP A CA 1
ATOM 1980 C C . ASP A 1 251 ? -15.445 13.766 -10.43 1 93.75 251 ASP A C 1
ATOM 1982 O O . ASP A 1 251 ? -14.516 13.203 -11.008 1 93.75 251 ASP A O 1
ATOM 1986 N N . SER A 1 252 ? -15.336 14.648 -9.523 1 96.94 252 SER A N 1
ATOM 1987 C CA . SER A 1 252 ? -14.023 15.164 -9.148 1 96.94 252 SER A CA 1
ATOM 1988 C C . SER A 1 252 ? -13.633 14.695 -7.754 1 96.94 252 SER A C 1
ATOM 1990 O O . SER A 1 252 ? -14.398 14.844 -6.805 1 96.94 252 SER A O 1
ATOM 1992 N N . VAL A 1 253 ? -12.383 14.172 -7.699 1 97.69 253 VAL A N 1
ATOM 1993 C CA . VAL A 1 253 ? -11.844 13.789 -6.395 1 97.69 253 VAL A CA 1
ATOM 1994 C C . VAL A 1 253 ? -11.664 15.031 -5.527 1 97.69 253 VAL A C 1
ATOM 1996 O O . VAL A 1 253 ? -11.859 14.977 -4.309 1 97.69 253 VAL A O 1
ATOM 1999 N N . ILE A 1 254 ? -11.344 16.188 -6.09 1 98.19 254 ILE A N 1
ATOM 2000 C CA . ILE A 1 254 ? -11.18 17.422 -5.348 1 98.19 254 ILE A CA 1
ATOM 2001 C C . ILE A 1 254 ? -12.5 17.828 -4.707 1 98.19 254 ILE A C 1
ATOM 2003 O O . ILE A 1 254 ? -12.555 18.125 -3.514 1 98.19 254 ILE A O 1
ATOM 2007 N N . ASP A 1 255 ? -13.609 17.75 -5.457 1 97.88 255 ASP A N 1
ATOM 2008 C CA . ASP A 1 255 ? -14.922 18.109 -4.918 1 97.88 255 ASP A CA 1
ATOM 2009 C C . ASP A 1 255 ? -15.32 17.156 -3.791 1 97.88 255 ASP A C 1
ATOM 2011 O O . ASP A 1 255 ? -15.883 17.578 -2.785 1 97.88 255 ASP A O 1
ATOM 2015 N N . TYR A 1 256 ? -15.016 15.93 -3.961 1 97.31 256 TYR A N 1
ATOM 2016 C CA . TYR A 1 256 ? -15.289 14.938 -2.936 1 97.31 256 TYR A CA 1
ATOM 2017 C C . TYR A 1 256 ? -14.547 15.258 -1.645 1 97.31 256 TYR A C 1
ATOM 2019 O O . TYR A 1 256 ? -15.133 15.242 -0.562 1 97.31 256 TYR A O 1
ATOM 2027 N N . LEU A 1 257 ? -13.258 15.562 -1.75 1 97.12 257 LEU A N 1
ATOM 2028 C CA . LEU A 1 257 ? -12.422 15.789 -0.578 1 97.12 257 LEU A CA 1
ATOM 2029 C C . LEU A 1 257 ? -12.773 17.109 0.096 1 97.12 257 LEU A C 1
ATOM 2031 O O . LEU A 1 257 ? -12.508 17.297 1.285 1 97.12 257 LEU A O 1
ATOM 2035 N N . LEU A 1 258 ? -13.367 18.031 -0.633 1 97.19 258 LEU A N 1
ATOM 2036 C CA . LEU A 1 258 ? -13.75 19.328 -0.073 1 97.19 258 LEU A CA 1
ATOM 2037 C C . LEU A 1 258 ? -15.125 19.25 0.579 1 97.19 258 LEU A C 1
ATOM 2039 O O . LEU A 1 258 ? -15.492 20.125 1.376 1 97.19 258 LEU A O 1
ATOM 2043 N N . ALA A 1 259 ? -15.898 18.25 0.198 1 95.75 259 ALA A N 1
ATOM 2044 C CA . ALA A 1 259 ? -17.297 18.188 0.598 1 95.75 259 ALA A CA 1
ATOM 2045 C C . ALA A 1 259 ? -17.438 18.172 2.117 1 95.75 259 ALA A C 1
ATOM 2047 O O . ALA A 1 259 ? -18.172 18.984 2.689 1 95.75 259 ALA A O 1
ATOM 2048 N N . ASP A 1 260 ? -16.719 17.344 2.746 1 92.62 260 ASP A N 1
ATOM 2049 C CA . ASP A 1 260 ? -16.844 17.219 4.195 1 92.62 260 ASP A CA 1
ATOM 2050 C C . ASP A 1 260 ? -16.203 18.422 4.902 1 92.62 260 ASP A C 1
ATOM 2052 O O . ASP A 1 260 ? -16.484 18.672 6.078 1 92.62 260 ASP A O 1
ATOM 2056 N N . GLN A 1 261 ? -15.398 19.109 4.184 1 95 261 GLN A N 1
ATOM 2057 C CA . GLN A 1 261 ? -14.828 20.344 4.727 1 95 261 GLN A CA 1
ATOM 2058 C C . GLN A 1 261 ? -15.789 21.516 4.551 1 95 261 GLN A C 1
ATOM 2060 O O . GLN A 1 261 ? -15.586 22.578 5.137 1 95 261 GLN A O 1
ATOM 2065 N N . GLU A 1 262 ? -16.828 21.266 3.773 1 96.31 262 GLU A N 1
ATOM 2066 C CA . GLU A 1 262 ? -17.797 22.297 3.469 1 96.31 262 GLU A CA 1
ATOM 2067 C C . GLU A 1 262 ? -17.141 23.516 2.826 1 96.31 262 GLU A C 1
ATOM 2069 O O . GLU A 1 262 ? -17.406 24.656 3.211 1 96.31 262 GLU A O 1
ATOM 2074 N N . ILE A 1 263 ? -16.203 23.25 1.894 1 96.88 263 ILE A N 1
ATOM 2075 C CA . ILE A 1 263 ? -15.469 24.266 1.148 1 96.88 263 ILE A CA 1
ATOM 2076 C C . ILE A 1 263 ? -15.727 24.094 -0.347 1 96.88 263 ILE A C 1
ATOM 2078 O O . ILE A 1 263 ? -15.75 22.969 -0.855 1 96.88 263 ILE A O 1
ATOM 2082 N N . THR A 1 264 ? -15.961 25.188 -1.05 1 96.56 264 THR A N 1
ATOM 2083 C CA . THR A 1 264 ? -16.234 25.125 -2.482 1 96.56 264 THR A CA 1
ATOM 2084 C C . THR A 1 264 ? -14.93 25.031 -3.273 1 96.56 264 THR A C 1
ATOM 2086 O O . THR A 1 264 ? -13.867 25.406 -2.775 1 96.56 264 THR A O 1
ATOM 2089 N N . ARG A 1 265 ? -15.023 24.578 -4.508 1 96.69 265 ARG A N 1
ATOM 2090 C CA . ARG A 1 265 ? -13.906 24.531 -5.438 1 96.69 265 ARG A CA 1
ATOM 2091 C C . ARG A 1 265 ? -13.305 25.906 -5.645 1 96.69 265 ARG A C 1
ATOM 2093 O O . ARG A 1 265 ? -12.086 26.062 -5.758 1 96.69 265 ARG A O 1
ATOM 2100 N N . GLU A 1 266 ? -14.156 26.859 -5.641 1 97.19 266 GLU A N 1
ATOM 2101 C CA . GLU A 1 266 ? -13.727 28.234 -5.844 1 97.19 266 GLU A CA 1
ATOM 2102 C C . GLU A 1 266 ? -12.852 28.719 -4.691 1 97.19 266 GLU A C 1
ATOM 2104 O O . GLU A 1 266 ? -11.805 29.328 -4.918 1 97.19 266 GLU A O 1
ATOM 2109 N N . MET A 1 267 ? -13.25 28.484 -3.479 1 97.19 267 MET A N 1
ATOM 2110 C CA . MET A 1 267 ? -12.469 28.875 -2.311 1 97.19 267 MET A CA 1
ATOM 2111 C C . MET A 1 267 ? -11.109 28.188 -2.312 1 97.19 267 MET A C 1
ATOM 2113 O O . MET A 1 267 ? -10.086 28.828 -2.051 1 97.19 267 MET A O 1
ATOM 2117 N N . PHE A 1 268 ? -11.117 26.922 -2.639 1 97.5 268 PHE A N 1
ATOM 2118 C CA . PHE A 1 268 ? -9.898 26.141 -2.705 1 97.5 268 PHE A CA 1
ATOM 2119 C C . PHE A 1 268 ? -8.945 26.703 -3.754 1 97.5 268 PHE A C 1
ATOM 2121 O O . PHE A 1 268 ? -7.777 26.969 -3.459 1 97.5 268 PHE A O 1
ATOM 2128 N N . ASN A 1 269 ? -9.406 26.891 -4.965 1 98.12 269 ASN A N 1
ATOM 2129 C CA . ASN A 1 269 ? -8.602 27.391 -6.066 1 98.12 269 ASN A CA 1
ATOM 2130 C C . ASN A 1 269 ? -8.102 28.812 -5.789 1 98.12 269 ASN A C 1
ATOM 2132 O O . ASN A 1 269 ? -6.961 29.156 -6.102 1 98.12 269 ASN A O 1
ATOM 2136 N N . ARG A 1 270 ? -8.938 29.641 -5.262 1 97.75 270 ARG A N 1
ATOM 2137 C CA . ARG A 1 270 ? -8.57 31.031 -4.969 1 97.75 270 ARG A CA 1
ATOM 2138 C C . ARG A 1 270 ? -7.402 31.078 -3.99 1 97.75 270 ARG A C 1
ATOM 2140 O O . ARG A 1 270 ? -6.48 31.891 -4.164 1 97.75 270 ARG A O 1
ATOM 2147 N N . GLN A 1 271 ? -7.48 30.219 -2.945 1 97.75 271 GLN A N 1
ATOM 2148 C CA . GLN A 1 271 ? -6.402 30.188 -1.962 1 97.75 271 GLN A CA 1
ATOM 2149 C C . GLN A 1 271 ? -5.059 29.938 -2.629 1 97.75 271 GLN A C 1
ATOM 2151 O O . GLN A 1 271 ? -4.066 30.594 -2.326 1 97.75 271 GLN A O 1
ATOM 2156 N N . ILE A 1 272 ? -4.996 29 -3.545 1 98.31 272 ILE A N 1
ATOM 2157 C CA . ILE A 1 272 ? -3.768 28.594 -4.211 1 98.31 272 ILE A CA 1
ATOM 2158 C C . ILE A 1 272 ? -3.355 29.641 -5.234 1 98.31 272 ILE A C 1
ATOM 2160 O O . ILE A 1 272 ? -2.221 30.125 -5.215 1 98.31 272 ILE A O 1
ATOM 2164 N N . ASP A 1 273 ? -4.262 30.125 -6.051 1 98.38 273 ASP A N 1
ATOM 2165 C CA . ASP A 1 273 ? -3.955 30.984 -7.191 1 98.38 273 ASP A CA 1
ATOM 2166 C C . ASP A 1 273 ? -3.502 32.375 -6.723 1 98.38 273 ASP A C 1
ATOM 2168 O O . ASP A 1 273 ? -2.547 32.938 -7.266 1 98.38 273 ASP A O 1
ATOM 2172 N N . VAL A 1 274 ? -4.184 32.906 -5.754 1 98.25 274 VAL A N 1
ATOM 2173 C CA . VAL A 1 274 ? -3.848 34.219 -5.277 1 98.25 274 VAL A CA 1
ATOM 2174 C C . VAL A 1 274 ? -2.463 34.219 -4.637 1 98.25 274 VAL A C 1
ATOM 2176 O O . VAL A 1 274 ? -1.66 35.125 -4.859 1 98.25 274 VAL A O 1
ATOM 2179 N N . ILE A 1 275 ? -2.174 33.25 -3.869 1 98 275 ILE A N 1
ATOM 2180 C CA . ILE A 1 275 ? -0.875 33.188 -3.209 1 98 275 ILE A CA 1
ATOM 2181 C C . ILE A 1 275 ? 0.222 32.969 -4.25 1 98 275 ILE A C 1
ATOM 2183 O O . ILE A 1 275 ? 1.256 33.625 -4.219 1 98 275 ILE A O 1
ATOM 2187 N N . MET A 1 276 ? 0.038 32.062 -5.215 1 98.06 276 MET A N 1
ATOM 2188 C CA . MET A 1 276 ? 1.009 31.797 -6.273 1 98.06 276 MET A CA 1
ATOM 2189 C C . MET A 1 276 ? 1.297 33.062 -7.074 1 98.06 276 MET A C 1
ATOM 2191 O O . MET A 1 276 ? 2.432 33.281 -7.5 1 98.06 276 MET A O 1
ATOM 2195 N N . ARG A 1 277 ? 0.333 33.844 -7.223 1 97.62 277 ARG A N 1
ATOM 2196 C CA . ARG A 1 277 ? 0.456 35.031 -8.07 1 97.62 277 ARG A CA 1
ATOM 2197 C C . ARG A 1 277 ? 0.974 36.219 -7.277 1 97.62 277 ARG A C 1
ATOM 2199 O O . ARG A 1 277 ? 1.91 36.906 -7.703 1 97.62 277 ARG A O 1
ATOM 2206 N N . ASP A 1 278 ? 0.344 36.5 -6.102 1 98 278 ASP A N 1
ATOM 2207 C CA . ASP A 1 278 ? 0.544 37.781 -5.43 1 98 278 ASP A CA 1
ATOM 2208 C C . ASP A 1 278 ? 1.646 37.656 -4.375 1 98 278 ASP A C 1
ATOM 2210 O O . ASP A 1 278 ? 2.326 38.656 -4.09 1 98 278 ASP A O 1
ATOM 2214 N N . LEU A 1 279 ? 1.845 36.531 -3.76 1 98.25 279 LEU A N 1
ATOM 2215 C CA . LEU A 1 279 ? 2.848 36.406 -2.709 1 98.25 279 LEU A CA 1
ATOM 2216 C C . LEU A 1 279 ? 4.223 36.125 -3.303 1 98.25 279 LEU A C 1
ATOM 2218 O O . LEU A 1 279 ? 5.242 36.531 -2.744 1 98.25 279 LEU A O 1
ATOM 2222 N N . ALA A 1 280 ? 4.254 35.406 -4.473 1 97.88 280 ALA A N 1
ATOM 2223 C CA . ALA A 1 280 ? 5.492 34.938 -5.086 1 97.88 280 ALA A CA 1
ATOM 2224 C C . ALA A 1 280 ? 6.492 36.062 -5.254 1 97.88 280 ALA A C 1
ATOM 2226 O O . ALA A 1 280 ? 7.629 35.969 -4.785 1 97.88 280 ALA A O 1
ATOM 2227 N N . PRO A 1 281 ? 6.07 37.219 -5.809 1 98 281 PRO A N 1
ATOM 2228 C CA . PRO A 1 281 ? 7.043 38.312 -5.996 1 98 281 PRO A CA 1
ATOM 2229 C C . PRO A 1 281 ? 7.582 38.844 -4.676 1 98 281 PRO A C 1
ATOM 2231 O O . PRO A 1 281 ? 8.734 39.281 -4.605 1 98 281 PRO A O 1
ATOM 2234 N N . ILE A 1 282 ? 6.82 38.875 -3.656 1 97.94 282 ILE A N 1
ATOM 2235 C CA . ILE A 1 282 ? 7.23 39.375 -2.348 1 97.94 282 ILE A CA 1
ATOM 2236 C C . ILE A 1 282 ? 8.281 38.438 -1.752 1 97.94 282 ILE A C 1
ATOM 2238 O O . ILE A 1 282 ? 9.312 38.906 -1.257 1 97.94 282 ILE A O 1
ATOM 2242 N N . MET A 1 283 ? 8.055 37.156 -1.835 1 97.31 283 MET A N 1
ATOM 2243 C CA . MET A 1 283 ? 8.984 36.188 -1.27 1 97.31 283 MET A CA 1
ATOM 2244 C C . MET A 1 283 ? 10.266 36.125 -2.088 1 97.31 283 MET A C 1
ATOM 2246 O O . MET A 1 283 ? 11.344 35.906 -1.537 1 97.31 283 MET A O 1
ATOM 2250 N N . ARG A 1 284 ? 10.148 36.312 -3.441 1 97.75 284 ARG A N 1
ATOM 2251 C CA . ARG A 1 284 ? 11.328 36.406 -4.297 1 97.75 284 ARG A CA 1
ATOM 2252 C C . ARG A 1 284 ? 12.219 37.562 -3.883 1 97.75 284 ARG A C 1
ATOM 2254 O O . ARG A 1 284 ? 13.445 37.438 -3.826 1 97.75 284 ARG A O 1
ATOM 2261 N N . ARG A 1 285 ? 11.594 38.688 -3.621 1 97.12 285 ARG A N 1
ATOM 2262 C CA . ARG A 1 285 ? 12.336 39.844 -3.148 1 97.12 285 ARG A CA 1
ATOM 2263 C C . ARG A 1 285 ? 13.023 39.562 -1.815 1 97.12 285 ARG A C 1
ATOM 2265 O O . ARG A 1 285 ? 14.188 39.906 -1.618 1 97.12 285 ARG A O 1
ATOM 2272 N N . TYR A 1 286 ? 12.344 38.906 -0.975 1 96.56 286 TYR A N 1
ATOM 2273 C CA . TYR A 1 286 ? 12.875 38.594 0.346 1 96.56 286 TYR A CA 1
ATOM 2274 C C . TYR A 1 286 ? 14.094 37.688 0.241 1 96.56 286 TYR A C 1
ATOM 2276 O O . TYR A 1 286 ? 15.141 37.969 0.83 1 96.56 286 TYR A O 1
ATOM 2284 N N . VAL A 1 287 ? 14.023 36.625 -0.541 1 96.38 287 VAL A N 1
ATOM 2285 C CA . VAL A 1 287 ? 15.125 35.656 -0.604 1 96.38 287 VAL A CA 1
ATOM 2286 C C . VAL A 1 287 ? 16.312 36.281 -1.343 1 96.38 287 VAL A C 1
ATOM 2288 O O . VAL A 1 287 ? 17.469 35.969 -1.047 1 96.38 287 VAL A O 1
ATOM 2291 N N . THR A 1 288 ? 16 37.156 -2.271 1 96.5 288 THR A N 1
ATOM 2292 C CA . THR A 1 288 ? 17.078 37.906 -2.938 1 96.5 288 THR A CA 1
ATOM 2293 C C . THR A 1 288 ? 17.812 38.812 -1.946 1 96.5 288 THR A C 1
ATOM 2295 O O . THR A 1 288 ? 19.031 38.938 -2.01 1 96.5 288 THR A O 1
ATOM 2298 N N . HIS A 1 289 ? 17.047 39.438 -1.065 1 96 289 HIS A N 1
ATOM 2299 C CA . HIS A 1 289 ? 17.641 40.25 -0.011 1 96 289 HIS A CA 1
ATOM 2300 C C . HIS A 1 289 ? 18.516 39.406 0.904 1 96 289 HIS A C 1
ATOM 2302 O O . HIS A 1 289 ? 19.641 39.781 1.247 1 96 289 HIS A O 1
ATOM 2308 N N . VAL A 1 290 ? 18.047 38.25 1.29 1 94.31 290 VAL A N 1
ATOM 2309 C CA . VAL A 1 290 ? 18.797 37.344 2.135 1 94.31 290 VAL A CA 1
ATOM 2310 C C . VAL A 1 290 ? 20.094 36.906 1.423 1 94.31 290 VAL A C 1
ATOM 2312 O O . VAL A 1 290 ? 21.156 36.875 2.037 1 94.31 290 VAL A O 1
ATOM 2315 N N . LYS A 1 291 ? 19.984 36.594 0.132 1 95.12 291 LYS A N 1
ATOM 2316 C CA . LYS A 1 291 ? 21.156 36.25 -0.685 1 95.12 291 LYS A CA 1
ATOM 2317 C C . LYS A 1 291 ? 22.219 37.344 -0.604 1 95.12 291 LYS A C 1
ATOM 2319 O O . LYS A 1 291 ? 23.406 37.031 -0.416 1 95.12 291 LYS A O 1
ATOM 2324 N N . SER A 1 292 ? 21.812 38.531 -0.707 1 94.25 292 SER A N 1
ATOM 2325 C CA . SER A 1 292 ? 22.719 39.656 -0.681 1 94.25 292 SER A CA 1
ATOM 2326 C C . SER A 1 292 ? 23.375 39.812 0.691 1 94.25 292 SER A C 1
ATOM 2328 O O . SER A 1 292 ? 24.578 40.062 0.79 1 94.25 292 SER A O 1
ATOM 2330 N N . LEU A 1 293 ? 22.562 39.719 1.696 1 92.62 293 LEU A N 1
ATOM 2331 C CA . LEU A 1 293 ? 23.062 39.875 3.057 1 92.62 293 LEU A CA 1
ATOM 2332 C C . LEU A 1 293 ? 24.109 38.812 3.373 1 92.62 293 LEU A C 1
ATOM 2334 O O . LEU A 1 293 ? 25.094 39.062 4.062 1 92.62 293 LEU A O 1
ATOM 2338 N N . TRP A 1 294 ? 23.875 37.594 2.82 1 92.31 294 TRP A N 1
ATOM 2339 C CA . TRP A 1 294 ? 24.75 36.469 3.102 1 92.31 294 TRP A CA 1
ATOM 2340 C C . TRP A 1 294 ? 25.938 36.438 2.146 1 92.31 294 TRP A C 1
ATOM 2342 O O . TRP A 1 294 ? 26.922 35.719 2.377 1 92.31 294 TRP A O 1
ATOM 2352 N N . GLY A 1 295 ? 25.875 37.219 1.119 1 92.25 295 GLY A N 1
ATOM 2353 C CA . GLY A 1 295 ? 26.906 37.219 0.106 1 92.25 295 GLY A CA 1
ATOM 2354 C C . GLY A 1 295 ? 27 35.875 -0.638 1 92.25 295 GLY A C 1
ATOM 2355 O O . GLY A 1 295 ? 28.094 35.406 -0.949 1 92.25 295 GLY A O 1
ATOM 2356 N N . LEU A 1 296 ? 25.875 35.312 -0.854 1 93.94 296 LEU A N 1
ATOM 2357 C CA . LEU A 1 296 ? 25.844 34.062 -1.566 1 93.94 296 LEU A CA 1
ATOM 2358 C C . LEU A 1 296 ? 25.969 34.281 -3.07 1 93.94 296 LEU A C 1
ATOM 2360 O O . LEU A 1 296 ? 25.438 35.25 -3.607 1 93.94 296 LEU A O 1
ATOM 2364 N N . ASP A 1 297 ? 26.703 33.375 -3.785 1 92.31 297 ASP A N 1
ATOM 2365 C CA . ASP A 1 297 ? 26.797 33.406 -5.242 1 92.31 297 ASP A CA 1
ATOM 2366 C C . ASP A 1 297 ? 25.438 33.188 -5.898 1 92.31 297 ASP A C 1
ATOM 2368 O O . ASP A 1 297 ? 25.141 33.781 -6.938 1 92.31 297 ASP A O 1
ATOM 2372 N N . HIS A 1 298 ? 24.688 32.312 -5.395 1 94.25 298 HIS A N 1
ATOM 2373 C CA . HIS A 1 298 ? 23.297 32.062 -5.754 1 94.25 298 HIS A CA 1
ATOM 2374 C C . HIS A 1 298 ? 22.5 31.578 -4.543 1 94.25 298 HIS A C 1
ATOM 2376 O O . HIS A 1 298 ? 23.078 31.25 -3.504 1 94.25 298 HIS A O 1
ATOM 2382 N N . ILE A 1 299 ? 21.219 31.641 -4.684 1 95.62 299 ILE A N 1
ATOM 2383 C CA . ILE A 1 299 ? 20.375 31.031 -3.658 1 95.62 299 ILE A CA 1
ATOM 2384 C C . ILE A 1 299 ? 19.594 29.859 -4.258 1 95.62 299 ILE A C 1
ATOM 2386 O O . ILE A 1 299 ? 18.922 30.016 -5.289 1 95.62 299 ILE A O 1
ATOM 2390 N N . GLY A 1 300 ? 19.875 28.703 -3.727 1 95 300 GLY A N 1
ATOM 2391 C CA . GLY A 1 300 ? 19.156 27.516 -4.145 1 95 300 GLY A CA 1
ATOM 2392 C C . GLY A 1 300 ? 18.062 27.109 -3.174 1 95 300 GLY A C 1
ATOM 2393 O O . GLY A 1 300 ? 17.844 27.781 -2.168 1 95 300 GLY A O 1
ATOM 2394 N N . TYR A 1 301 ? 17.328 26.031 -3.512 1 94.75 301 TYR A N 1
ATOM 2395 C CA . TYR A 1 301 ? 16.328 25.484 -2.613 1 94.75 301 TYR A CA 1
ATOM 2396 C C . TYR A 1 301 ? 16.922 25.172 -1.247 1 94.75 301 TYR A C 1
ATOM 2398 O O . TYR A 1 301 ? 16.266 25.375 -0.218 1 94.75 301 TYR A O 1
ATOM 2406 N N . THR A 1 302 ? 18.141 24.75 -1.241 1 91.5 302 THR A N 1
ATOM 2407 C CA . THR A 1 302 ? 18.875 24.344 -0.052 1 91.5 302 THR A CA 1
ATOM 2408 C C . THR A 1 302 ? 19.094 25.516 0.89 1 91.5 302 THR A C 1
ATOM 2410 O O . THR A 1 302 ? 19.406 25.328 2.068 1 91.5 302 THR A O 1
ATOM 2413 N N . ASP A 1 303 ? 18.938 26.719 0.403 1 94.19 303 ASP A N 1
ATOM 2414 C CA . ASP A 1 303 ? 19.297 27.922 1.148 1 94.19 303 ASP A CA 1
ATOM 2415 C C . ASP A 1 303 ? 18.062 28.641 1.662 1 94.19 303 ASP A C 1
ATOM 2417 O O . ASP A 1 303 ? 18.156 29.625 2.4 1 94.19 303 ASP A O 1
ATOM 2421 N N . LEU A 1 304 ? 16.922 28.141 1.315 1 94 304 LEU A N 1
ATOM 2422 C CA . LEU A 1 304 ? 15.703 28.906 1.484 1 94 304 LEU A CA 1
ATOM 2423 C C . LEU A 1 304 ? 15.344 29.047 2.961 1 94 304 LEU A C 1
ATOM 2425 O O . LEU A 1 304 ? 14.57 29.922 3.34 1 94 304 LEU A O 1
ATOM 2429 N N . GLN A 1 305 ? 15.938 28.234 3.828 1 89.25 305 GLN A N 1
ATOM 2430 C CA . GLN A 1 305 ? 15.469 28.203 5.211 1 89.25 305 GLN A CA 1
ATOM 2431 C C . GLN A 1 305 ? 16.5 28.844 6.148 1 89.25 305 GLN A C 1
ATOM 2433 O O . GLN A 1 305 ? 16.344 28.781 7.371 1 89.25 305 GLN A O 1
ATOM 2438 N N . ILE A 1 306 ? 17.531 29.453 5.672 1 89.69 306 ILE A N 1
ATOM 2439 C CA . ILE A 1 306 ? 18.562 30.016 6.535 1 89.69 306 ILE A CA 1
ATOM 2440 C C . ILE A 1 306 ? 18.031 31.281 7.195 1 89.69 306 ILE A C 1
ATOM 2442 O O . ILE A 1 306 ? 17.172 31.984 6.641 1 89.69 306 ILE A O 1
ATOM 2446 N N . ASP A 1 307 ? 18.609 31.531 8.297 1 86.12 307 ASP A N 1
ATOM 2447 C CA . ASP A 1 307 ? 18.297 32.75 9.031 1 86.12 307 ASP A CA 1
ATOM 2448 C C . ASP A 1 307 ? 18.891 33.969 8.328 1 86.12 307 ASP A C 1
ATOM 2450 O O . ASP A 1 307 ? 19.953 33.906 7.719 1 86.12 307 ASP A O 1
ATOM 2454 N N . ILE A 1 308 ? 18.172 35.062 8.477 1 88.31 308 ILE A N 1
ATOM 2455 C CA . ILE A 1 308 ? 18.641 36.312 7.867 1 88.31 308 ILE A CA 1
ATOM 2456 C C . ILE A 1 308 ? 19.953 36.75 8.516 1 88.31 308 ILE A C 1
ATOM 2458 O O . ILE A 1 308 ? 20.766 37.406 7.887 1 88.31 308 ILE A O 1
ATOM 2462 N N . ASP A 1 309 ? 20.125 36.375 9.836 1 83.12 309 ASP A N 1
ATOM 2463 C CA . ASP A 1 309 ? 21.312 36.688 10.602 1 83.12 309 ASP A CA 1
ATOM 2464 C C . ASP A 1 309 ? 21.75 35.531 11.477 1 83.12 309 ASP A C 1
ATOM 2466 O O . ASP A 1 309 ? 21.391 35.438 12.656 1 83.12 309 ASP A O 1
ATOM 2470 N N . PRO A 1 310 ? 22.531 34.625 11.008 1 73.5 310 PRO A N 1
ATOM 2471 C CA . PRO A 1 310 ? 22.875 33.438 11.781 1 73.5 310 PRO A CA 1
ATOM 2472 C C . PRO A 1 310 ? 23.688 33.75 13.031 1 73.5 310 PRO A C 1
ATOM 2474 O O . PRO A 1 310 ? 23.656 33 14 1 73.5 310 PRO A O 1
ATOM 2477 N N . SER A 1 311 ? 24.438 34.812 12.961 1 72.12 311 SER A N 1
ATOM 2478 C CA . SER A 1 311 ? 25.297 35.188 14.094 1 72.12 311 SER A CA 1
ATOM 2479 C C . SER A 1 311 ? 24.469 35.688 15.266 1 72.12 311 SER A C 1
ATOM 2481 O O . SER A 1 311 ? 24.953 35.75 16.391 1 72.12 311 SER A O 1
ATOM 2483 N N . TYR A 1 312 ? 23.234 35.875 14.93 1 73.56 312 TYR A N 1
ATOM 2484 C CA . TYR A 1 312 ? 22.359 36.406 15.969 1 73.56 312 TYR A CA 1
ATOM 2485 C C . TYR A 1 312 ? 21.484 35.344 16.562 1 73.56 312 TYR A C 1
ATOM 2487 O O . TYR A 1 312 ? 21.031 35.438 17.719 1 73.56 312 TYR A O 1
ATOM 2495 N N . ALA A 1 313 ? 21.281 34.219 16.047 1 68.38 313 ALA A N 1
ATOM 2496 C CA . ALA A 1 313 ? 20.297 33.219 16.453 1 68.38 313 ALA A CA 1
ATOM 2497 C C . ALA A 1 313 ? 20.578 32.75 17.875 1 68.38 313 ALA A C 1
ATOM 2499 O O . ALA A 1 313 ? 21.406 31.875 18.094 1 68.38 313 ALA A O 1
ATOM 2500 N N . PRO A 1 314 ? 19.812 33.344 18.703 1 72.88 314 PRO A N 1
ATOM 2501 C CA . PRO A 1 314 ? 20.078 33.062 20.109 1 72.88 314 PRO A CA 1
ATOM 2502 C C . PRO A 1 314 ? 19.625 31.656 20.516 1 72.88 314 PRO A C 1
ATOM 2504 O O . PRO A 1 314 ? 18.672 31.125 19.938 1 72.88 314 PRO A O 1
ATOM 2507 N N . THR A 1 315 ? 20.391 31.047 21.328 1 82.56 315 THR A N 1
ATOM 2508 C CA . THR A 1 315 ? 19.922 29.828 22.016 1 82.56 315 THR A CA 1
ATOM 2509 C C . THR A 1 315 ? 18.859 30.172 23.047 1 82.56 315 THR A C 1
ATOM 2511 O O . THR A 1 315 ? 18.969 31.172 23.766 1 82.56 315 THR A O 1
ATOM 2514 N N . ILE A 1 316 ? 17.812 29.344 23.047 1 88.88 316 ILE A N 1
ATOM 2515 C CA . ILE A 1 316 ? 16.719 29.562 23.969 1 88.88 316 ILE A CA 1
ATOM 2516 C C . ILE A 1 316 ? 16.469 28.281 24.781 1 88.88 316 ILE A C 1
ATOM 2518 O O . ILE A 1 316 ? 16.141 27.234 24.219 1 88.88 316 ILE A O 1
ATOM 2522 N N . THR A 1 317 ? 16.609 28.375 26.094 1 93.31 317 THR A N 1
ATOM 2523 C CA . THR A 1 317 ? 16.328 27.234 26.953 1 93.31 317 THR A CA 1
ATOM 2524 C C . THR A 1 317 ? 14.828 27 27.062 1 93.31 317 THR A C 1
ATOM 2526 O O . THR A 1 317 ? 14.023 27.859 26.703 1 93.31 317 THR A O 1
ATOM 2529 N N . LEU A 1 318 ? 14.547 25.844 27.547 1 95.25 318 LEU A N 1
ATOM 2530 C CA . LEU A 1 318 ? 13.133 25.516 27.75 1 95.25 318 LEU A CA 1
ATOM 2531 C C . LEU A 1 318 ? 12.5 26.469 28.75 1 95.25 318 LEU A C 1
ATOM 2533 O O . LEU A 1 318 ? 11.352 26.891 28.578 1 95.25 318 LEU A O 1
ATOM 2537 N N . GLU A 1 319 ? 13.227 26.812 29.766 1 95.81 319 GLU A N 1
ATOM 2538 C CA . GLU A 1 319 ? 12.719 27.734 30.781 1 95.81 319 GLU A CA 1
ATOM 2539 C C . GLU A 1 319 ? 12.477 29.109 30.188 1 95.81 319 GLU A C 1
ATOM 2541 O O . GLU A 1 319 ? 11.469 29.75 30.5 1 95.81 319 GLU A O 1
ATOM 2546 N N . GLN A 1 320 ? 13.344 29.516 29.406 1 94.75 320 GLN A N 1
ATOM 2547 C CA . GLN A 1 320 ? 13.164 30.797 28.734 1 94.75 320 GLN A CA 1
ATOM 2548 C C . GLN A 1 320 ? 11.977 30.766 27.766 1 94.75 320 GLN A C 1
ATOM 2550 O O . GLN A 1 320 ? 11.234 31.734 27.656 1 94.75 320 GLN A O 1
ATOM 2555 N N . ALA A 1 321 ? 11.891 29.688 27.125 1 95.56 321 ALA A N 1
ATOM 2556 C CA . ALA A 1 321 ? 10.766 29.516 26.203 1 95.56 321 ALA A CA 1
ATOM 2557 C C . ALA A 1 321 ? 9.43 29.625 26.938 1 95.56 321 ALA A C 1
ATOM 2559 O O . ALA A 1 321 ? 8.492 30.25 26.438 1 95.56 321 ALA A O 1
ATOM 2560 N N . LYS A 1 322 ? 9.359 29.031 28.094 1 96.5 322 LYS A N 1
ATOM 2561 C CA . LYS A 1 322 ? 8.156 29.109 28.922 1 96.5 322 LYS A CA 1
ATOM 2562 C C . LYS A 1 322 ? 7.824 30.562 29.25 1 96.5 322 LYS A C 1
ATOM 2564 O O . LYS A 1 322 ? 6.664 30.969 29.172 1 96.5 322 LYS A O 1
ATOM 2569 N N . GLU A 1 323 ? 8.836 31.234 29.562 1 96.25 323 GLU A N 1
ATOM 2570 C CA . GLU A 1 323 ? 8.641 32.625 29.906 1 96.25 323 GLU A CA 1
ATOM 2571 C C . GLU A 1 323 ? 8.188 33.438 28.703 1 96.25 323 GLU A C 1
ATOM 2573 O O . GLU A 1 323 ? 7.309 34.312 28.812 1 96.25 323 GLU A O 1
ATOM 2578 N N . ASP A 1 324 ? 8.805 33.25 27.625 1 95.19 324 ASP A N 1
ATOM 2579 C CA . ASP A 1 324 ? 8.43 33.938 26.406 1 95.19 324 ASP A CA 1
ATOM 2580 C C . ASP A 1 324 ? 6.98 33.656 26.031 1 95.19 324 ASP A C 1
ATOM 2582 O O . ASP A 1 324 ? 6.242 34.562 25.625 1 95.19 324 ASP A O 1
ATOM 2586 N N . ILE A 1 325 ? 6.605 32.406 26.156 1 97.44 325 ILE A N 1
ATOM 2587 C CA . ILE A 1 325 ? 5.254 31.984 25.781 1 97.44 325 ILE A CA 1
ATOM 2588 C C . ILE A 1 325 ? 4.246 32.594 26.75 1 97.44 325 ILE A C 1
ATOM 2590 O O . ILE A 1 325 ? 3.191 33.094 26.344 1 97.44 325 ILE A O 1
ATOM 2594 N N . LYS A 1 326 ? 4.617 32.562 28.031 1 97.38 326 LYS A N 1
ATOM 2595 C CA . LYS A 1 326 ? 3.777 33.188 29.031 1 97.38 326 LYS A CA 1
ATOM 2596 C C . LYS A 1 326 ? 3.543 34.656 28.688 1 97.38 326 LYS A C 1
ATOM 2598 O O . LYS A 1 326 ? 2.404 35.125 28.703 1 97.38 326 LYS A O 1
ATOM 2603 N N . ASN A 1 327 ? 4.562 35.312 28.359 1 97.06 327 ASN A N 1
ATOM 2604 C CA . ASN A 1 327 ? 4.469 36.75 28.047 1 97.06 327 ASN A CA 1
ATOM 2605 C C . ASN A 1 327 ? 3.754 37 26.734 1 97.06 327 ASN A C 1
ATOM 2607 O O . ASN A 1 327 ? 2.959 37.938 26.609 1 97.06 327 ASN A O 1
ATOM 2611 N N . ALA A 1 328 ? 4.047 36.219 25.766 1 96.81 328 ALA A N 1
ATOM 2612 C CA . ALA A 1 328 ? 3.453 36.344 24.453 1 96.81 328 ALA A CA 1
ATOM 2613 C C . ALA A 1 328 ? 1.938 36.188 24.5 1 96.81 328 ALA A C 1
ATOM 2615 O O . ALA A 1 328 ? 1.203 36.844 23.75 1 96.81 328 ALA A O 1
ATOM 2616 N N . THR A 1 329 ? 1.441 35.312 25.375 1 97.38 329 THR A N 1
ATOM 2617 C CA . THR A 1 329 ? 0.023 34.969 25.406 1 97.38 329 THR A CA 1
ATOM 2618 C C . THR A 1 329 ? -0.738 35.875 26.359 1 97.38 329 THR A C 1
ATOM 2620 O O . THR A 1 329 ? -1.958 35.781 26.5 1 97.38 329 THR A O 1
ATOM 2623 N N . ALA A 1 330 ? -0.046 36.75 27.016 1 95.12 330 ALA A N 1
ATOM 2624 C CA . ALA A 1 330 ? -0.654 37.656 27.969 1 95.12 330 ALA A CA 1
ATOM 2625 C C . ALA A 1 330 ? -1.674 38.562 27.297 1 95.12 330 ALA A C 1
ATOM 2627 O O . ALA A 1 330 ? -2.678 38.969 27.891 1 95.12 330 ALA A O 1
ATOM 2628 N N . LEU A 1 331 ? -1.434 38.844 26.062 1 94.75 331 LEU A N 1
ATOM 2629 C CA . LEU A 1 331 ? -2.32 39.719 25.281 1 94.75 331 LEU A CA 1
ATOM 2630 C C . LEU A 1 331 ? -3.729 39.125 25.219 1 94.75 33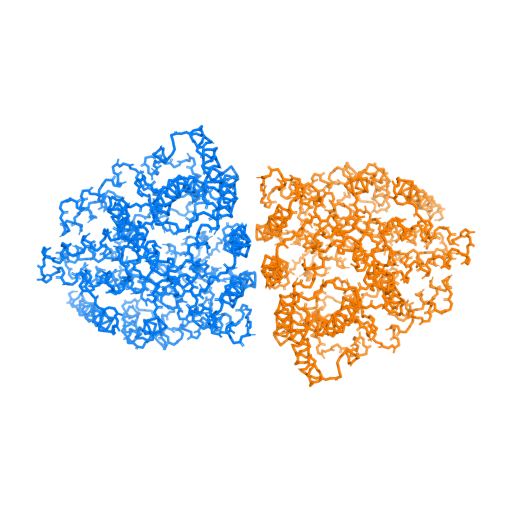1 LEU A C 1
ATOM 2632 O O . LEU A 1 331 ? -4.703 39.875 25.062 1 94.75 331 LEU A O 1
ATOM 2636 N N . MET A 1 332 ? -3.861 37.844 25.438 1 97.19 332 MET A N 1
ATOM 2637 C CA . MET A 1 332 ? -5.137 37.156 25.297 1 97.19 332 MET A CA 1
ATOM 2638 C C . MET A 1 332 ? -5.863 37.062 26.641 1 97.19 332 MET A C 1
ATOM 2640 O O . MET A 1 332 ? -6.992 36.594 26.703 1 97.19 332 MET A O 1
ATOM 2644 N N . GLY A 1 333 ? -5.234 37.531 27.656 1 95.5 333 GLY A N 1
ATOM 2645 C CA . GLY A 1 333 ? -5.855 37.531 28.969 1 95.5 333 GLY A CA 1
ATOM 2646 C C . GLY A 1 333 ? -5.285 36.469 29.906 1 95.5 333 GLY A C 1
ATOM 2647 O O . GLY A 1 333 ? -4.633 35.531 29.453 1 95.5 333 GLY A O 1
ATOM 2648 N N . GLN A 1 334 ? -5.605 36.594 31.125 1 95.25 334 GLN A N 1
ATOM 2649 C CA . GLN A 1 334 ? -5.016 35.781 32.188 1 95.25 334 GLN A CA 1
ATOM 2650 C C . GLN A 1 334 ? -5.48 34.312 32.062 1 95.25 334 GLN A C 1
ATOM 2652 O O . GLN A 1 334 ? -4.703 33.406 32.312 1 95.25 334 GLN A O 1
ATOM 2657 N N . ASP A 1 335 ? -6.691 34.156 31.75 1 94.56 335 ASP A N 1
ATOM 2658 C CA . ASP A 1 335 ? -7.23 32.812 31.656 1 94.56 335 ASP A CA 1
ATOM 2659 C C . ASP A 1 335 ? -6.559 32.031 30.531 1 94.56 335 ASP A C 1
ATOM 2661 O O . ASP A 1 335 ? -6.23 30.844 30.688 1 94.56 335 ASP A O 1
ATOM 2665 N N . TYR A 1 336 ? -6.438 32.656 29.406 1 96.25 336 TYR A N 1
ATOM 2666 C CA . TYR A 1 336 ? -5.77 32.031 28.266 1 96.25 336 TYR A CA 1
ATOM 2667 C C . TYR A 1 336 ? -4.32 31.703 28.609 1 96.25 336 TYR A C 1
ATOM 2669 O O . TYR A 1 336 ? -3.85 30.594 28.344 1 96.25 336 TYR A O 1
ATOM 2677 N N . GLN A 1 337 ? -3.643 32.625 29.219 1 95.56 337 GLN A N 1
ATOM 2678 C CA . GLN A 1 337 ? -2.254 32.438 29.625 1 95.56 337 GLN A CA 1
ATOM 2679 C C . GLN A 1 337 ? -2.107 31.297 30.625 1 95.56 337 GLN A C 1
ATOM 2681 O O . GLN A 1 337 ? -1.214 30.453 30.484 1 95.56 337 GLN A O 1
ATOM 2686 N N . ALA A 1 338 ? -2.977 31.281 31.547 1 94.81 338 ALA A N 1
ATOM 2687 C CA . ALA A 1 338 ? -2.941 30.234 32.562 1 94.81 338 ALA A CA 1
ATOM 2688 C C . ALA A 1 338 ? -3.158 28.859 31.953 1 94.81 338 ALA A C 1
ATOM 2690 O O . ALA A 1 338 ? -2.518 27.891 32.344 1 94.81 338 ALA A O 1
ATOM 2691 N N . GLN A 1 339 ? -4.027 28.797 31.078 1 92.69 339 GLN A N 1
ATOM 2692 C CA . GLN A 1 339 ? -4.305 27.531 30.391 1 92.69 339 GLN A CA 1
ATOM 2693 C C . GLN A 1 339 ? -3.082 27.031 29.625 1 92.69 339 GLN A C 1
ATOM 2695 O O . GLN A 1 339 ? -2.771 25.844 29.656 1 92.69 339 GLN A O 1
ATOM 2700 N N . MET A 1 340 ? -2.434 27.922 28.938 1 93.5 340 MET A N 1
ATOM 2701 C CA . MET A 1 340 ? -1.216 27.562 28.219 1 93.5 340 MET A CA 1
ATOM 2702 C C . MET A 1 340 ? -0.155 27.031 29.188 1 93.5 340 MET A C 1
ATOM 2704 O O . MET A 1 340 ? 0.503 26.031 28.891 1 93.5 340 MET A O 1
ATOM 2708 N N . MET A 1 341 ? -0.064 27.688 30.297 1 95.19 341 MET A N 1
ATOM 2709 C CA . MET A 1 341 ? 0.987 27.344 31.25 1 95.19 341 MET A CA 1
ATOM 2710 C C . MET A 1 341 ? 0.675 26.031 31.953 1 95.19 341 MET A C 1
ATOM 2712 O O . MET A 1 341 ? 1.584 25.328 32.406 1 95.19 341 MET A O 1
ATOM 2716 N N . GLN A 1 342 ? -0.546 25.609 32 1 95.5 342 GLN A N 1
ATOM 2717 C CA . GLN A 1 342 ? -0.95 24.328 32.562 1 95.5 342 GLN A CA 1
ATOM 2718 C C . GLN A 1 342 ? -0.313 23.156 31.828 1 95.5 342 GLN A C 1
ATOM 2720 O O . GLN A 1 342 ? -0.032 22.125 32.438 1 95.5 342 GLN A O 1
ATOM 2725 N N . ALA A 1 343 ? -0.109 23.359 30.562 1 96.38 343 ALA A N 1
ATOM 2726 C CA . ALA A 1 343 ? 0.476 22.297 29.734 1 96.38 343 ALA A CA 1
ATOM 2727 C C . ALA A 1 343 ? 1.871 21.922 30.234 1 96.38 343 ALA A C 1
ATOM 2729 O O . ALA A 1 343 ? 2.279 20.766 30.141 1 96.38 343 ALA A O 1
ATOM 2730 N N . PHE A 1 344 ? 2.562 22.922 30.781 1 96.06 344 PHE A N 1
ATOM 2731 C CA . PHE A 1 344 ? 3.91 22.703 31.297 1 96.06 344 PHE A CA 1
ATOM 2732 C C . PHE A 1 344 ? 3.867 22.062 32.688 1 96.06 344 PHE A C 1
ATOM 2734 O O . PHE A 1 344 ? 4.555 21.078 32.938 1 96.06 344 PHE A O 1
ATOM 2741 N N . SER A 1 345 ? 3.037 22.562 33.5 1 95.19 345 SER A N 1
ATOM 2742 C CA . SER A 1 345 ? 3.023 22.141 34.906 1 95.19 345 SER A CA 1
ATOM 2743 C C . SER A 1 345 ? 2.412 20.75 35.031 1 95.19 345 SER A C 1
ATOM 2745 O O . SER A 1 345 ? 2.744 20.016 35.969 1 95.19 345 SER A O 1
ATOM 2747 N N . GLU A 1 346 ? 1.612 20.328 34.156 1 96.12 346 GLU A N 1
ATOM 2748 C CA . GLU A 1 346 ? 0.903 19.047 34.281 1 96.12 346 GLU A CA 1
ATOM 2749 C C . GLU A 1 346 ? 1.434 18.031 33.281 1 96.12 346 GLU A C 1
ATOM 2751 O O . GLU A 1 346 ? 0.795 17 33.031 1 96.12 346 GLU A O 1
ATOM 2756 N N . ARG A 1 347 ? 2.51 18.297 32.625 1 96.75 347 ARG A N 1
ATOM 2757 C CA . ARG A 1 347 ? 3.236 17.375 31.766 1 96.75 347 ARG A CA 1
ATOM 2758 C C . ARG A 1 347 ? 2.363 16.922 30.609 1 96.75 347 ARG A C 1
ATOM 2760 O O . ARG A 1 347 ? 2.203 15.711 30.391 1 96.75 347 ARG A O 1
ATOM 2767 N N . TRP A 1 348 ? 1.822 17.938 29.891 1 97.94 348 TRP A N 1
ATOM 2768 C CA . TRP A 1 348 ? 1.059 17.656 28.688 1 97.94 348 TRP A CA 1
ATOM 2769 C C . TRP A 1 348 ? 1.98 17.531 27.469 1 97.94 348 TRP A C 1
ATOM 2771 O O . TRP A 1 348 ? 1.54 17.156 26.391 1 97.94 348 TRP A O 1
ATOM 2781 N N . ILE A 1 349 ? 3.289 17.812 27.656 1 98.12 349 ILE A N 1
ATOM 2782 C CA . ILE A 1 349 ? 4.176 17.953 26.516 1 98.12 349 ILE A CA 1
ATOM 2783 C C . ILE A 1 349 ? 5.312 16.938 26.609 1 98.12 349 ILE A C 1
ATOM 2785 O O . ILE A 1 349 ? 5.891 16.75 27.688 1 98.12 349 ILE A O 1
ATOM 2789 N N . ASP A 1 350 ? 5.621 16.328 25.547 1 97.94 350 ASP A N 1
ATOM 2790 C CA . ASP A 1 350 ? 6.785 15.461 25.406 1 97.94 350 ASP A CA 1
ATOM 2791 C C . ASP A 1 350 ? 7.902 16.156 24.625 1 97.94 350 ASP A C 1
ATOM 2793 O O . ASP A 1 350 ? 7.801 16.312 23.406 1 97.94 350 ASP A O 1
ATOM 2797 N N . PHE A 1 351 ? 9.07 16.406 25.25 1 95.88 351 PHE A N 1
ATOM 2798 C CA . PHE A 1 351 ? 10.07 17.312 24.719 1 95.88 351 PHE A CA 1
ATOM 2799 C C . PHE A 1 351 ? 11.258 16.547 24.141 1 95.88 351 PHE A C 1
ATOM 2801 O O . PHE A 1 351 ? 11.852 16.969 23.141 1 95.88 351 PHE A O 1
ATOM 2808 N N . PRO A 1 352 ? 11.664 15.406 24.656 1 92.62 352 PRO A N 1
ATOM 2809 C CA . PRO A 1 352 ? 13 14.875 24.391 1 92.62 352 PRO A CA 1
ATOM 2810 C C . PRO A 1 352 ? 13.188 14.422 22.953 1 92.62 352 PRO A C 1
ATOM 2812 O O . PRO A 1 352 ? 12.25 13.906 22.328 1 92.62 352 PRO A O 1
ATOM 2815 N N . ALA A 1 353 ? 14.383 14.609 22.484 1 86.44 353 ALA A N 1
ATOM 2816 C CA . ALA A 1 353 ? 14.836 13.93 21.281 1 86.44 353 ALA A CA 1
ATOM 2817 C C . ALA A 1 353 ? 15.375 12.539 21.594 1 86.44 353 ALA A C 1
ATOM 2819 O O . ALA A 1 353 ? 16.281 12.398 22.438 1 86.44 353 ALA A O 1
ATOM 2820 N N . ASN A 1 354 ? 14.812 11.508 21.078 1 87.5 354 ASN A N 1
ATOM 2821 C CA . ASN A 1 354 ? 15.281 10.156 21.328 1 87.5 354 ASN A CA 1
ATOM 2822 C C . ASN A 1 354 ? 15.156 9.266 20.094 1 87.5 354 ASN A C 1
ATOM 2824 O O . ASN A 1 354 ? 14.508 9.648 19.125 1 87.5 354 ASN A O 1
ATOM 2828 N N . GLN A 1 355 ? 15.797 8.164 20.172 1 77.88 355 GLN A N 1
ATOM 2829 C CA . GLN A 1 355 ? 15.773 7.207 19.078 1 77.88 355 GLN A CA 1
ATOM 2830 C C . GLN A 1 355 ? 14.359 6.676 18.844 1 77.88 355 GLN A C 1
ATOM 2832 O O . GLN A 1 355 ? 13.656 6.332 19.797 1 77.88 355 GLN A O 1
ATOM 2837 N N . GLY A 1 356 ? 14 6.605 17.578 1 76.75 356 GLY A N 1
ATOM 2838 C CA . GLY A 1 356 ? 12.742 5.965 17.219 1 76.75 356 GLY A CA 1
ATOM 2839 C C . GLY A 1 356 ? 11.555 6.91 17.281 1 76.75 356 GLY A C 1
ATOM 2840 O O . GLY A 1 356 ? 10.445 6.543 16.891 1 76.75 356 GLY A O 1
ATOM 2841 N N . LYS A 1 357 ? 11.695 8.188 17.781 1 86.12 357 LYS A N 1
ATOM 2842 C CA . LYS A 1 357 ? 10.602 9.141 17.875 1 86.12 357 LYS A CA 1
ATOM 2843 C C . LYS A 1 357 ? 10.219 9.68 16.5 1 86.12 357 LYS A C 1
ATOM 2845 O O . LYS A 1 357 ? 11.086 9.93 15.664 1 86.12 357 LYS A O 1
ATOM 2850 N N . ASP A 1 358 ? 8.969 9.773 16.312 1 79.31 358 ASP A N 1
ATOM 2851 C CA . ASP A 1 358 ? 8.453 10.391 15.086 1 79.31 358 ASP A CA 1
ATOM 2852 C C . ASP A 1 358 ? 9.023 11.797 14.906 1 79.31 358 ASP A C 1
ATOM 2854 O O . ASP A 1 358 ? 9.305 12.492 15.883 1 79.31 358 ASP A O 1
ATOM 2858 N N . SER A 1 359 ? 9.164 12.18 13.633 1 75.44 359 SER A N 1
ATOM 2859 C CA . SER A 1 359 ? 9.641 13.523 13.32 1 75.44 359 SER A CA 1
ATOM 2860 C C . SER A 1 359 ? 8.5 14.531 13.352 1 75.44 359 SER A C 1
ATOM 2862 O O . SER A 1 359 ? 7.328 14.156 13.266 1 75.44 359 SER A O 1
ATOM 2864 N N . GLY A 1 360 ? 8.773 15.734 13.625 1 77.62 360 GLY A N 1
ATOM 2865 C CA . GLY A 1 360 ? 7.781 16.797 13.625 1 77.62 360 GLY A CA 1
ATOM 2866 C C . GLY A 1 360 ? 7.113 16.984 14.977 1 77.62 360 GLY A C 1
ATOM 2867 O O . GLY A 1 360 ? 7.711 16.703 16.016 1 77.62 360 GLY A O 1
ATOM 2868 N N . ALA A 1 361 ? 6.051 17.641 15.047 1 90.31 361 ALA A N 1
ATOM 2869 C CA . ALA A 1 361 ? 5.254 17.906 16.234 1 90.31 361 ALA A CA 1
ATOM 2870 C C . ALA A 1 361 ? 3.764 17.766 15.953 1 90.31 361 ALA A C 1
ATOM 2872 O O . ALA A 1 361 ? 3.336 17.906 14.805 1 90.31 361 ALA A O 1
ATOM 2873 N N . TYR A 1 362 ? 3.049 17.344 16.969 1 92.75 362 TYR A N 1
ATOM 2874 C CA . TYR A 1 362 ? 1.598 17.312 16.812 1 92.75 362 TYR A CA 1
ATOM 2875 C C . TYR A 1 362 ? 0.91 17.531 18.156 1 92.75 362 TYR A C 1
ATOM 2877 O O . TYR A 1 362 ? 1.547 17.453 19.219 1 92.75 362 TYR A O 1
ATOM 2885 N N . THR A 1 363 ? -0.308 17.906 18.078 1 96.19 363 THR A N 1
ATOM 2886 C CA . THR A 1 363 ? -1.197 17.969 19.234 1 96.19 363 THR A CA 1
ATOM 2887 C C . THR A 1 363 ? -2.311 16.922 19.109 1 96.19 363 THR A C 1
ATOM 2889 O O . THR A 1 363 ? -2.961 16.844 18.062 1 96.19 363 THR A O 1
ATOM 2892 N N . ALA A 1 364 ? -2.441 16.141 20.078 1 95.25 364 ALA A N 1
ATOM 2893 C CA . ALA A 1 364 ? -3.506 15.148 20.141 1 95.25 364 ALA A CA 1
ATOM 2894 C C . ALA A 1 364 ? -4.465 15.438 21.297 1 95.25 364 ALA A C 1
ATOM 2896 O O . ALA A 1 364 ? -4.039 15.875 22.359 1 95.25 364 ALA A O 1
ATOM 2897 N N . GLY A 1 365 ? -5.738 15.195 21.094 1 94 365 GLY A N 1
ATOM 2898 C CA . GLY A 1 365 ? -6.734 15.539 22.094 1 94 365 GLY A CA 1
ATOM 2899 C C . GLY A 1 365 ? -7.707 14.406 22.375 1 94 365 GLY A C 1
ATOM 2900 O O . GLY A 1 365 ? -8.836 14.406 21.875 1 94 365 GLY A O 1
ATOM 2901 N N . PRO A 1 366 ? -7.27 13.391 23.172 1 95.38 366 PRO A N 1
ATOM 2902 C CA . PRO A 1 366 ? -8.281 12.422 23.594 1 95.38 366 PRO A CA 1
ATOM 2903 C C . PRO A 1 366 ? -9.461 13.078 24.312 1 95.38 366 PRO A C 1
ATOM 2905 O O . PRO A 1 366 ? -9.273 13.82 25.266 1 95.38 366 PRO A O 1
ATOM 2908 N N . TYR A 1 367 ? -10.625 12.797 23.859 1 95.25 367 TYR A N 1
ATOM 2909 C CA . TYR A 1 367 ? -11.797 13.492 24.391 1 95.25 367 TYR A CA 1
ATOM 2910 C C . TYR A 1 367 ? -12 13.188 25.875 1 95.25 367 TYR A C 1
ATOM 2912 O O . TYR A 1 367 ? -11.961 12.023 26.281 1 95.25 367 TYR A O 1
ATOM 2920 N N . GLY A 1 368 ? -12.25 14.156 26.578 1 94 368 GLY A N 1
ATOM 2921 C CA . GLY A 1 368 ? -12.492 14.031 28.016 1 94 368 GLY A CA 1
ATOM 2922 C C . GLY A 1 368 ? -11.219 14.086 28.844 1 94 368 GLY A C 1
ATOM 2923 O O . GLY A 1 368 ? -11.273 14.047 30.078 1 94 368 GLY A O 1
ATOM 2924 N N . VAL A 1 369 ? -10.133 14.117 28.078 1 95.44 369 VAL A N 1
ATOM 2925 C CA . VAL A 1 369 ? -8.82 14.312 28.672 1 95.44 369 VAL A CA 1
ATOM 2926 C C . VAL A 1 369 ? -8.188 15.586 28.125 1 95.44 369 VAL A C 1
ATOM 2928 O O . VAL A 1 369 ? -8.586 16.078 27.062 1 95.44 369 VAL A O 1
ATOM 2931 N N . HIS A 1 370 ? -7.262 16.203 28.844 1 95.31 370 HIS A N 1
ATOM 2932 C CA . HIS A 1 370 ? -6.562 17.359 28.281 1 95.31 370 HIS A CA 1
ATOM 2933 C C . HIS A 1 370 ? -5.723 16.953 27.078 1 95.31 370 HIS A C 1
ATOM 2935 O O . HIS A 1 370 ? -5.301 15.805 26.953 1 95.31 370 HIS A O 1
ATOM 2941 N N . PRO A 1 371 ? -5.445 17.906 26.109 1 97.06 371 PRO A N 1
ATOM 2942 C CA . PRO A 1 371 ? -4.617 17.594 24.953 1 97.06 371 PRO A CA 1
ATOM 2943 C C . PRO A 1 371 ? -3.148 17.375 25.297 1 97.06 371 PRO A C 1
ATOM 2945 O O . PRO A 1 371 ? -2.713 17.734 26.406 1 97.06 371 PRO A O 1
ATOM 2948 N N . TYR A 1 372 ? -2.447 16.75 24.438 1 97.88 372 TYR A N 1
ATOM 2949 C CA . TYR A 1 372 ? -1.022 16.484 24.578 1 97.88 372 TYR A CA 1
ATOM 2950 C C . TYR A 1 372 ? -0.244 17.016 23.375 1 97.88 372 TYR A C 1
ATOM 2952 O O . TYR A 1 372 ? -0.764 17.047 22.266 1 97.88 372 TYR A O 1
ATOM 2960 N N . VAL A 1 373 ? 0.973 17.391 23.656 1 97.75 373 VAL A N 1
ATOM 2961 C CA . VAL A 1 373 ? 1.867 17.859 22.594 1 97.75 373 VAL A CA 1
ATOM 2962 C C . VAL A 1 373 ? 3.084 16.953 22.5 1 97.75 373 VAL A C 1
ATOM 2964 O O . VAL A 1 373 ? 3.746 16.688 23.516 1 97.75 373 VAL A O 1
ATOM 2967 N N . GLU A 1 374 ? 3.301 16.406 21.391 1 96.88 374 GLU A N 1
ATOM 2968 C CA . GLU A 1 374 ? 4.559 15.734 21.094 1 96.88 374 GLU A CA 1
ATOM 2969 C C . GLU A 1 374 ? 5.473 16.625 20.25 1 96.88 374 GLU A C 1
ATOM 2971 O O . GLU A 1 374 ? 5.047 17.172 19.234 1 96.88 374 GLU A O 1
ATOM 2976 N N . MET A 1 375 ? 6.691 16.812 20.656 1 94.31 375 MET A N 1
ATOM 2977 C CA . MET A 1 375 ? 7.672 17.578 19.891 1 94.31 375 MET A CA 1
ATOM 2978 C C . MET A 1 375 ? 9.094 17.156 20.25 1 94.31 375 MET A C 1
ATOM 2980 O O . MET A 1 375 ? 9.289 16.359 21.172 1 94.31 375 MET A O 1
ATOM 2984 N N . THR A 1 376 ? 10 17.609 19.547 1 89 376 THR A N 1
ATOM 2985 C CA . THR A 1 376 ? 11.414 17.484 19.859 1 89 376 THR A CA 1
ATOM 2986 C C . THR A 1 376 ? 12.023 18.859 20.156 1 89 376 THR A C 1
ATOM 2988 O O . THR A 1 376 ? 12.078 19.719 19.266 1 89 376 THR A O 1
ATOM 2991 N N . TRP A 1 377 ? 12.438 19 21.359 1 91.31 377 TRP A N 1
ATOM 2992 C CA . TRP A 1 377 ? 12.992 20.281 21.781 1 91.31 377 TRP A CA 1
ATOM 2993 C C . TRP A 1 377 ? 14.453 20.406 21.375 1 91.31 377 TRP A C 1
ATOM 2995 O O . TRP A 1 377 ? 15.227 19.453 21.5 1 91.31 377 TRP A O 1
ATOM 3005 N N . SER A 1 378 ? 14.852 21.609 20.844 1 83.62 378 SER A N 1
ATOM 3006 C CA . SER A 1 378 ? 16.203 21.766 20.312 1 83.62 378 SER A CA 1
ATOM 3007 C C . SER A 1 378 ? 16.875 23 20.875 1 83.62 378 SER A C 1
ATOM 3009 O O . SER A 1 378 ? 17.953 23.391 20.406 1 83.62 378 SER A O 1
ATOM 3011 N N . ASN A 1 379 ? 16.281 23.766 21.812 1 87.94 379 ASN A N 1
ATOM 3012 C CA . ASN A 1 379 ? 16.828 24.969 22.422 1 87.94 379 ASN A CA 1
ATOM 3013 C C . ASN A 1 379 ? 17.047 26.078 21.406 1 87.94 379 ASN A C 1
ATOM 3015 O O . ASN A 1 379 ? 18.078 26.75 21.422 1 87.94 379 ASN A O 1
ATOM 3019 N N . THR A 1 380 ? 16.094 26.125 20.453 1 82.31 380 THR A N 1
ATOM 3020 C CA . THR A 1 380 ? 16.156 27.125 19.406 1 82.31 380 THR A CA 1
ATOM 3021 C C . THR A 1 380 ? 14.852 27.922 19.328 1 82.31 380 THR A C 1
ATOM 3023 O O . THR A 1 380 ? 13.82 27.469 19.828 1 82.31 380 THR A O 1
ATOM 3026 N N . LEU A 1 381 ? 14.945 29.078 18.75 1 84.75 381 LEU A N 1
ATOM 3027 C CA . LEU A 1 381 ? 13.742 29.875 18.562 1 84.75 381 LEU A CA 1
ATOM 3028 C C . LEU A 1 381 ? 12.734 29.141 17.688 1 84.75 381 LEU A C 1
ATOM 3030 O O . LEU A 1 381 ? 11.531 29.172 17.938 1 84.75 381 LEU A O 1
ATOM 3034 N N . PRO A 1 382 ? 13.156 28.406 16.625 1 84.25 382 PRO A N 1
ATOM 3035 C CA . PRO A 1 382 ? 12.195 27.625 15.859 1 84.25 382 PRO A CA 1
ATOM 3036 C C . PRO A 1 382 ? 11.445 26.609 16.719 1 84.25 382 PRO A C 1
ATOM 3038 O O . PRO A 1 382 ? 10.25 26.375 16.5 1 84.25 382 PRO A O 1
ATOM 3041 N N . ALA A 1 383 ? 12.109 26.094 17.672 1 87.88 383 ALA A N 1
ATOM 3042 C CA . ALA A 1 383 ? 11.445 25.156 18.578 1 87.88 383 ALA A CA 1
ATOM 3043 C C . ALA A 1 383 ? 10.383 25.859 19.422 1 87.88 383 ALA A C 1
ATOM 3045 O O . ALA A 1 383 ? 9.352 25.281 19.75 1 87.88 383 ALA A O 1
ATOM 3046 N N . VAL A 1 384 ? 10.648 27.109 19.75 1 92.25 384 VAL A N 1
ATOM 3047 C CA . VAL A 1 384 ? 9.656 27.891 20.484 1 92.25 384 VAL A CA 1
ATOM 3048 C C . VAL A 1 384 ? 8.43 28.125 19.609 1 92.25 384 VAL A C 1
ATOM 3050 O O . VAL A 1 384 ? 7.297 28.047 20.094 1 92.25 384 VAL A O 1
ATOM 3053 N N . TYR A 1 385 ? 8.688 28.422 18.375 1 91.12 385 TYR A N 1
ATOM 3054 C CA . TYR A 1 385 ? 7.586 28.625 17.438 1 91.12 385 TYR A CA 1
ATOM 3055 C C . TYR A 1 385 ? 6.758 27.344 17.297 1 91.12 385 TYR A C 1
ATOM 3057 O O . TYR A 1 385 ? 5.527 27.406 17.266 1 91.12 385 TYR A O 1
ATOM 3065 N N . THR A 1 386 ? 7.406 26.219 17.219 1 91.69 386 THR A N 1
ATOM 3066 C CA . THR A 1 386 ? 6.695 24.953 17.141 1 91.69 386 THR A CA 1
ATOM 3067 C C . THR A 1 386 ? 5.867 24.719 18.406 1 91.69 386 THR A C 1
ATOM 3069 O O . THR A 1 386 ? 4.711 24.312 18.328 1 91.69 386 THR A O 1
ATOM 3072 N N . LEU A 1 387 ? 6.492 24.984 19.469 1 96.19 387 LEU A N 1
ATOM 3073 C CA . LEU A 1 387 ? 5.844 24.766 20.766 1 96.19 387 LEU A CA 1
ATOM 3074 C C . LEU A 1 387 ? 4.598 25.641 20.891 1 96.19 387 LEU A C 1
ATOM 3076 O O . LEU A 1 387 ? 3.523 25.141 21.25 1 96.19 387 LEU A O 1
ATOM 3080 N N . ILE A 1 388 ? 4.758 26.906 20.672 1 96.88 388 ILE A N 1
ATOM 3081 C CA . ILE A 1 388 ? 3.623 27.812 20.844 1 96.88 388 ILE A CA 1
ATOM 3082 C C . ILE A 1 388 ? 2.559 27.5 19.797 1 96.88 388 ILE A C 1
ATOM 3084 O O . ILE A 1 388 ? 1.361 27.641 20.047 1 96.88 388 ILE A O 1
ATOM 3088 N N . HIS A 1 389 ? 2.945 27.062 18.594 1 95.44 389 HIS A N 1
ATOM 3089 C CA . HIS A 1 389 ? 2.033 26.562 17.562 1 95.44 389 HIS A CA 1
ATOM 3090 C C . HIS A 1 389 ? 1.15 25.453 18.125 1 95.44 389 HIS A C 1
ATOM 3092 O O . HIS A 1 389 ? -0.078 25.531 18.047 1 95.44 389 HIS A O 1
ATOM 3098 N N . GLU A 1 390 ? 1.748 24.453 18.719 1 97.25 390 GLU A N 1
ATOM 3099 C CA . GLU A 1 390 ? 1.013 23.312 19.266 1 97.25 390 GLU A CA 1
ATOM 3100 C C . GLU A 1 390 ? 0.112 23.734 20.422 1 97.25 390 GLU A C 1
ATOM 3102 O O . GLU A 1 390 ? -0.971 23.172 20.609 1 97.25 390 GLU A O 1
ATOM 3107 N N . LEU A 1 391 ? 0.591 24.672 21.141 1 97.81 391 LEU A N 1
ATOM 3108 C CA . LEU A 1 391 ? -0.208 25.156 22.266 1 97.81 391 LEU A CA 1
ATOM 3109 C C . LEU A 1 391 ? -1.438 25.906 21.766 1 97.81 391 LEU A C 1
ATOM 3111 O O . LEU A 1 391 ? -2.439 26.016 22.484 1 97.81 391 LEU A O 1
ATOM 3115 N N . GLY A 1 392 ? -1.369 26.5 20.609 1 97.44 392 GLY A N 1
ATOM 3116 C CA . GLY A 1 392 ? -2.57 27.031 19.984 1 97.44 392 GLY A CA 1
ATOM 3117 C C . GLY A 1 392 ? -3.639 25.984 19.734 1 97.44 392 GLY A C 1
ATOM 3118 O O . GLY A 1 392 ? -4.82 26.234 20 1 97.44 392 GLY A O 1
ATOM 3119 N N . HIS A 1 393 ? -3.219 24.844 19.203 1 96.88 393 HIS A N 1
ATOM 3120 C CA . HIS A 1 393 ? -4.141 23.734 19.078 1 96.88 393 HIS A CA 1
ATOM 3121 C C . HIS A 1 393 ? -4.703 23.312 20.438 1 96.88 393 HIS A C 1
ATOM 3123 O O . HIS A 1 393 ? -5.902 23.047 20.562 1 96.88 393 HIS A O 1
ATOM 3129 N N . THR A 1 394 ? -3.832 23.266 21.438 1 96.69 394 THR A N 1
ATOM 3130 C CA . THR A 1 394 ? -4.211 22.875 22.781 1 96.69 394 THR A CA 1
ATOM 3131 C C . THR A 1 394 ? -5.32 23.781 23.328 1 96.69 394 THR A C 1
ATOM 3133 O O . THR A 1 394 ? -6.316 23.297 23.859 1 96.69 394 THR A O 1
ATOM 3136 N N . ALA A 1 395 ? -5.117 25.047 23.125 1 95.25 395 ALA A N 1
ATOM 3137 C CA . ALA A 1 395 ? -6.102 26.016 23.609 1 95.25 395 ALA A CA 1
ATOM 3138 C C . ALA A 1 395 ? -7.457 25.797 22.938 1 95.25 395 ALA A C 1
ATOM 3140 O O . ALA A 1 395 ? -8.492 25.844 23.594 1 95.25 395 ALA A O 1
ATOM 3141 N N . GLN A 1 396 ? -7.434 25.578 21.703 1 95.75 396 GLN A N 1
ATOM 3142 C CA . GLN A 1 396 ? -8.664 25.344 20.969 1 95.75 396 GLN A CA 1
ATOM 3143 C C . GLN A 1 396 ? -9.328 24.047 21.406 1 95.75 396 GLN A C 1
ATOM 3145 O O . GLN A 1 396 ? -10.539 24 21.641 1 95.75 396 GLN A O 1
ATOM 3150 N N . MET A 1 397 ? -8.594 23 21.531 1 96.12 397 MET A N 1
ATOM 3151 C CA . MET A 1 397 ? -9.133 21.688 21.891 1 96.12 397 MET A CA 1
ATOM 3152 C C . MET A 1 397 ? -9.758 21.703 23.281 1 96.12 397 MET A C 1
ATOM 3154 O O . MET A 1 397 ? -10.836 21.141 23.484 1 96.12 397 MET A O 1
ATOM 3158 N N . VAL A 1 398 ? -9.102 22.359 24.219 1 95.44 398 VAL A N 1
ATOM 3159 C CA . VAL A 1 398 ? -9.625 22.453 25.578 1 95.44 398 VAL A CA 1
ATOM 3160 C C . VAL A 1 398 ? -10.969 23.188 25.562 1 95.44 398 VAL A C 1
ATOM 3162 O O . VAL A 1 398 ? -11.953 22.703 26.125 1 95.44 398 VAL A O 1
ATOM 3165 N N . ARG A 1 399 ? -11.016 24.266 24.906 1 95.06 399 ARG A N 1
ATOM 3166 C CA . ARG A 1 399 ? -12.211 25.094 24.891 1 95.06 399 ARG A CA 1
ATOM 3167 C C . ARG A 1 399 ? -13.344 24.406 24.141 1 95.06 399 ARG A C 1
ATOM 3169 O O . ARG A 1 399 ? -14.508 24.484 24.547 1 95.06 399 ARG A O 1
ATOM 3176 N N . SER A 1 400 ? -13.031 23.844 23.094 1 95.44 400 SER A N 1
ATOM 3177 C CA . SER A 1 400 ? -14.039 23.141 22.297 1 95.44 400 SER A CA 1
ATOM 3178 C C . SER A 1 400 ? -14.641 21.969 23.062 1 95.44 400 SER A C 1
ATOM 3180 O O . SER A 1 400 ? -15.852 21.781 23.062 1 95.44 400 SER A O 1
ATOM 3182 N N . GLN A 1 401 ? -13.812 21.172 23.734 1 95.06 401 GLN A N 1
ATOM 3183 C CA . GLN A 1 401 ? -14.281 20 24.453 1 95.06 401 GLN A CA 1
ATOM 3184 C C . GLN A 1 401 ? -15.094 20.406 25.688 1 95.06 401 GLN A C 1
ATOM 3186 O O . GLN A 1 401 ? -16 19.672 26.094 1 95.06 401 GLN A O 1
ATOM 3191 N N . GLU A 1 402 ? -14.781 21.531 26.203 1 94.44 402 GLU A N 1
ATOM 3192 C CA . GLU A 1 402 ? -15.57 22.047 27.312 1 94.44 402 GLU A CA 1
ATOM 3193 C C . GLU A 1 402 ? -16.953 22.5 26.859 1 94.44 402 GLU A C 1
ATOM 3195 O O . GLU A 1 402 ? -17.938 22.344 27.594 1 94.44 402 GLU A O 1
ATOM 3200 N N . ALA A 1 403 ? -16.984 22.906 25.656 1 95.5 403 ALA A N 1
ATOM 3201 C CA . ALA A 1 403 ? -18.203 23.562 25.172 1 95.5 403 ALA A CA 1
ATOM 3202 C C . ALA A 1 403 ? -19.109 22.562 24.438 1 95.5 403 ALA A C 1
ATOM 3204 O O . ALA A 1 403 ? -20.312 22.781 24.297 1 95.5 403 ALA A O 1
ATOM 3205 N N . HIS A 1 404 ? -18.547 21.469 24.031 1 96.19 404 HIS A N 1
ATOM 3206 C CA . HIS A 1 404 ? -19.312 20.609 23.141 1 96.19 404 HIS A CA 1
ATOM 3207 C C . HIS A 1 404 ? -19.172 19.141 23.516 1 96.19 404 HIS A C 1
ATOM 3209 O O . HIS A 1 404 ? -18.172 18.75 24.125 1 96.19 404 HIS A O 1
ATOM 3215 N N . ASN A 1 405 ? -20.234 18.359 23.094 1 95.69 405 ASN A N 1
ATOM 3216 C CA . ASN A 1 405 ? -20.109 16.906 23.156 1 95.69 405 ASN A CA 1
ATOM 3217 C C . ASN A 1 405 ? -19.094 16.391 22.141 1 95.69 405 ASN A C 1
ATOM 3219 O O . ASN A 1 405 ? -18.688 17.125 21.234 1 95.69 405 ASN A O 1
ATOM 3223 N N . VAL A 1 406 ? -18.734 15.18 22.234 1 96.31 406 VAL A N 1
ATOM 3224 C CA . VAL A 1 406 ? -17.641 14.586 21.484 1 96.31 406 VAL A CA 1
ATOM 3225 C C . VAL A 1 406 ? -17.922 14.656 20 1 96.31 406 VAL A C 1
ATOM 3227 O O . VAL A 1 406 ? -17 14.727 19.172 1 96.31 406 VAL A O 1
ATOM 3230 N N . LEU A 1 407 ? -19.188 14.695 19.562 1 96.31 407 LEU A N 1
ATOM 3231 C CA . LEU A 1 407 ? -19.562 14.625 18.156 1 96.31 407 LEU A CA 1
ATOM 3232 C C . LEU A 1 407 ? -19.453 15.992 17.5 1 96.31 407 LEU A C 1
ATOM 3234 O O . LEU A 1 407 ? -19.422 16.094 16.266 1 96.31 407 LEU A O 1
ATOM 3238 N N . ASP A 1 408 ? -19.344 17.047 18.359 1 95.44 408 ASP A N 1
ATOM 3239 C CA . ASP A 1 408 ? -19.297 18.406 17.812 1 95.44 408 ASP A CA 1
ATOM 3240 C C . ASP A 1 408 ? -18.031 19.141 18.266 1 95.44 408 ASP A C 1
ATOM 3242 O O . ASP A 1 408 ? -17.844 20.312 17.953 1 95.44 408 ASP A O 1
ATOM 3246 N N . ALA A 1 409 ? -17.156 18.422 18.891 1 94.62 409 ALA A N 1
ATOM 3247 C CA . ALA A 1 409 ? -16 19.078 19.484 1 94.62 409 ALA A CA 1
ATOM 3248 C C . ALA A 1 409 ? -14.891 19.266 18.453 1 94.62 409 ALA A C 1
ATOM 3250 O O . ALA A 1 409 ? -14.062 20.172 18.594 1 94.62 409 ALA A O 1
ATOM 3251 N N . ASP A 1 410 ? -14.914 18.453 17.406 1 89.5 410 ASP A N 1
ATOM 3252 C CA . ASP A 1 410 ? -13.82 18.516 16.453 1 89.5 410 ASP A CA 1
ATOM 3253 C C . ASP A 1 410 ? -13.984 19.719 15.516 1 89.5 410 ASP A C 1
ATOM 3255 O O . ASP A 1 410 ? -15.102 20.188 15.289 1 89.5 410 ASP A O 1
ATOM 3259 N N . PHE A 1 411 ? -12.852 20.188 15.055 1 89 411 PHE A N 1
ATOM 3260 C CA . PHE A 1 411 ? -12.859 21.375 14.203 1 89 411 PHE A CA 1
ATOM 3261 C C . PHE A 1 411 ? -12.742 20.984 12.734 1 89 411 PHE A C 1
ATOM 3263 O O . PHE A 1 411 ? -12.156 19.953 12.406 1 89 411 PHE A O 1
ATOM 3270 N N . ASN A 1 412 ? -13.273 21.844 11.977 1 91.88 412 ASN A N 1
ATOM 3271 C CA . ASN A 1 412 ? -13.18 21.672 10.531 1 91.88 412 ASN A CA 1
ATOM 3272 C C . ASN A 1 412 ? -11.742 21.797 10.039 1 91.88 412 ASN A C 1
ATOM 3274 O O . ASN A 1 412 ? -10.992 22.656 10.516 1 91.88 412 ASN A O 1
ATOM 3278 N N . ALA A 1 413 ? -11.359 21.078 9.07 1 90.38 413 ALA A N 1
ATOM 3279 C CA . ALA A 1 413 ? -10 21.016 8.547 1 90.38 413 ALA A CA 1
ATOM 3280 C C . ALA A 1 413 ? -9.57 22.359 7.961 1 90.38 413 ALA A C 1
ATOM 3282 O O . ALA A 1 413 ? -8.398 22.719 8.031 1 90.38 413 ALA A O 1
ATOM 3283 N N . TYR A 1 414 ? -10.492 23.094 7.449 1 94.19 414 TYR A N 1
ATOM 3284 C CA . TYR A 1 414 ? -10.211 24.375 6.805 1 94.19 414 TYR A CA 1
ATOM 3285 C C . TYR A 1 414 ? -9.664 25.375 7.809 1 94.19 414 TYR A C 1
ATOM 3287 O O . TYR A 1 414 ? -8.828 26.219 7.465 1 94.19 414 TYR A O 1
ATOM 3295 N N . LEU A 1 415 ? -10.086 25.219 9.039 1 94.81 415 LEU A N 1
ATOM 3296 C CA . LEU A 1 415 ? -9.797 26.25 10.039 1 94.81 415 LEU A CA 1
ATOM 3297 C C . LEU A 1 415 ? -8.859 25.719 11.109 1 94.81 415 LEU A C 1
ATOM 3299 O O . LEU A 1 415 ? -8.453 26.453 12.008 1 94.81 415 LEU A O 1
ATOM 3303 N N . VAL A 1 416 ? -8.5 24.484 10.977 1 92.62 416 VAL A N 1
ATOM 3304 C CA . VAL A 1 416 ? -7.875 23.766 12.086 1 92.62 416 VAL A CA 1
ATOM 3305 C C . VAL A 1 416 ? -6.523 24.391 12.406 1 92.62 416 VAL A C 1
ATOM 3307 O O . VAL A 1 416 ? -6.086 24.375 13.562 1 92.62 416 VAL A O 1
ATOM 3310 N N . GLU A 1 417 ? -5.902 25.062 11.469 1 94.06 417 GLU A N 1
ATOM 3311 C CA . GLU A 1 417 ? -4.559 25.594 11.68 1 94.06 417 GLU A CA 1
ATOM 3312 C C . GLU A 1 417 ? -4.605 27.047 12.133 1 94.06 417 GLU A C 1
ATOM 3314 O O . GLU A 1 417 ? -3.572 27.641 12.477 1 94.06 417 GLU A O 1
ATOM 3319 N N . SER A 1 418 ? -5.762 27.672 12.227 1 96.81 418 SER A N 1
ATOM 3320 C CA . SER A 1 418 ? -5.863 29.078 12.594 1 96.81 418 SER A CA 1
ATOM 3321 C C . SER A 1 418 ? -5.418 29.312 14.031 1 96.81 418 SER A C 1
ATOM 3323 O O . SER A 1 418 ? -4.641 30.234 14.305 1 96.81 418 SER A O 1
ATOM 3325 N N . PRO A 1 419 ? -5.82 28.453 14.953 1 96.69 419 PRO A N 1
ATOM 3326 C CA . PRO A 1 419 ? -5.402 28.719 16.328 1 96.69 419 PRO A CA 1
ATOM 3327 C C . PRO A 1 419 ? -3.895 28.594 16.531 1 96.69 419 PRO A C 1
ATOM 3329 O O . PRO A 1 419 ? -3.289 29.406 17.234 1 96.69 419 PRO A O 1
ATOM 3332 N N . SER A 1 420 ? -3.301 27.594 15.984 1 96 420 SER A N 1
ATOM 3333 C CA . SER A 1 420 ? -1.871 27.344 16.141 1 96 420 SER A CA 1
ATOM 3334 C C . SER A 1 420 ? -1.046 28.469 15.508 1 96 420 SER A C 1
ATOM 3336 O O . SER A 1 420 ? -0.113 28.984 16.125 1 96 420 SER A O 1
ATOM 3338 N N . THR A 1 421 ? -1.432 28.906 14.32 1 94.81 421 THR A N 1
ATOM 3339 C CA . THR A 1 421 ? -0.675 29.953 13.633 1 94.81 421 THR A CA 1
ATOM 3340 C C . THR A 1 421 ? -0.931 31.312 14.273 1 94.81 421 THR A C 1
ATOM 3342 O O . THR A 1 421 ? -0.056 32.188 14.273 1 94.81 421 THR A O 1
ATOM 3345 N N . PHE A 1 422 ? -2.098 31.484 14.875 1 97.25 422 PHE A N 1
ATOM 3346 C CA . PHE A 1 422 ? -2.377 32.688 15.656 1 97.25 422 PHE A CA 1
ATOM 3347 C C . PHE A 1 422 ? -1.388 32.812 16.812 1 97.25 422 PHE A C 1
ATOM 3349 O O . PHE A 1 422 ? -0.866 33.906 17.062 1 97.25 422 PHE A O 1
ATOM 3356 N N . ASN A 1 423 ? -1.101 31.75 17.469 1 97.12 423 ASN A N 1
ATOM 3357 C CA . ASN A 1 423 ? -0.149 31.75 18.578 1 97.12 423 ASN A CA 1
ATOM 3358 C C . ASN A 1 423 ? 1.258 32.125 18.094 1 97.12 423 ASN A C 1
ATOM 3360 O O . ASN A 1 423 ? 2.029 32.719 18.844 1 97.12 423 ASN A O 1
ATOM 3364 N N . GLU A 1 424 ? 1.646 31.734 16.938 1 94.44 424 GLU A N 1
ATOM 3365 C CA . GLU A 1 424 ? 2.924 32.156 16.375 1 94.44 424 GLU A CA 1
ATOM 3366 C C . GLU A 1 424 ? 2.984 33.688 16.219 1 94.44 424 GLU A C 1
ATOM 3368 O O . GLU A 1 424 ? 4.023 34.281 16.469 1 94.44 424 GLU A O 1
ATOM 3373 N N . LEU A 1 425 ? 1.865 34.219 15.766 1 95.06 425 LEU A N 1
ATOM 3374 C CA . LEU A 1 425 ? 1.793 35.688 15.617 1 95.06 425 LEU A CA 1
ATOM 3375 C C . LEU A 1 425 ? 1.927 36.375 16.969 1 95.06 425 LEU A C 1
ATOM 3377 O O . LEU A 1 425 ? 2.559 37.438 17.062 1 95.06 425 LEU A O 1
ATOM 3381 N N . LEU A 1 426 ? 1.364 35.781 18 1 96.44 426 LEU A N 1
ATOM 3382 C CA . LEU A 1 426 ? 1.519 36.344 19.344 1 96.44 426 LEU A CA 1
ATOM 3383 C C . LEU A 1 426 ? 2.99 36.375 19.75 1 96.44 426 LEU A C 1
ATOM 3385 O O . LEU A 1 426 ? 3.445 37.375 20.328 1 96.44 426 LEU A O 1
ATOM 3389 N N . LEU A 1 427 ? 3.693 35.312 19.484 1 95.12 427 LEU A N 1
ATOM 3390 C CA . LEU A 1 427 ? 5.105 35.25 19.844 1 95.12 427 LEU A CA 1
ATOM 3391 C C . LEU A 1 427 ? 5.91 36.281 19.094 1 95.12 427 LEU A C 1
ATOM 3393 O O . LEU A 1 427 ? 6.742 36.969 19.688 1 95.12 427 LEU A O 1
ATOM 3397 N N . THR A 1 428 ? 5.664 36.406 17.828 1 92.5 428 THR A N 1
ATOM 3398 C CA . THR A 1 428 ? 6.387 37.406 17.047 1 92.5 428 THR A CA 1
ATOM 3399 C C . THR A 1 428 ? 6.098 38.812 17.562 1 92.5 428 THR A C 1
ATOM 3401 O O . THR A 1 428 ? 7 39.625 17.656 1 92.5 428 THR A O 1
ATOM 3404 N N . HIS A 1 429 ? 4.871 39.094 17.781 1 92.88 429 HIS A N 1
ATOM 3405 C CA . HIS A 1 429 ? 4.48 40.375 18.328 1 92.88 429 HIS A CA 1
ATOM 3406 C C . HIS A 1 429 ? 5.242 40.688 19.625 1 92.88 429 HIS A C 1
ATOM 3408 O O . HIS A 1 429 ? 5.77 41.781 19.781 1 92.88 429 HIS A O 1
ATOM 3414 N N . TYR A 1 430 ? 5.285 39.75 20.484 1 94.38 430 TYR A N 1
ATOM 3415 C CA . TYR A 1 430 ? 6.004 39.906 21.75 1 94.38 430 TYR A CA 1
ATOM 3416 C C . TYR A 1 430 ? 7.48 40.188 21.5 1 94.38 430 TYR A C 1
ATOM 3418 O O . TYR A 1 430 ? 8.062 41.062 22.125 1 94.38 430 TYR A O 1
ATOM 3426 N N . LEU A 1 431 ? 8.094 39.406 20.641 1 91.06 431 LEU A N 1
ATOM 3427 C CA . LEU A 1 431 ? 9.508 39.594 20.328 1 91.06 431 LEU A CA 1
ATOM 3428 C C . LEU A 1 431 ? 9.773 40.969 19.719 1 91.06 431 LEU A C 1
ATOM 3430 O O . LEU A 1 431 ? 10.766 41.625 20.062 1 91.06 431 LEU A O 1
ATOM 3434 N N . GLU A 1 432 ? 8.898 41.406 18.859 1 89.5 432 GLU A N 1
ATOM 3435 C CA . GLU A 1 432 ? 9.039 42.719 18.219 1 89.5 432 GLU A CA 1
ATOM 3436 C C . GLU A 1 432 ? 8.906 43.844 19.234 1 89.5 432 GLU A C 1
ATOM 3438 O O . GLU A 1 432 ? 9.688 44.781 19.203 1 89.5 432 GLU A O 1
ATOM 3443 N N . GLU A 1 433 ? 7.953 43.719 20.031 1 90.25 433 GLU A N 1
ATOM 3444 C CA . GLU A 1 433 ? 7.684 44.781 21.016 1 90.25 433 GLU A CA 1
ATOM 3445 C C . GLU A 1 433 ? 8.82 44.875 22.031 1 90.25 433 GLU A C 1
ATOM 3447 O O . GLU A 1 433 ? 9.078 45.969 22.562 1 90.25 433 GLU A O 1
ATOM 3452 N N . ASN A 1 434 ? 9.477 43.812 22.25 1 89.44 434 ASN A N 1
ATOM 3453 C CA . ASN A 1 434 ? 10.516 43.812 23.266 1 89.44 434 ASN A CA 1
ATOM 3454 C C . ASN A 1 434 ? 11.914 43.906 22.656 1 89.44 434 ASN A C 1
ATOM 3456 O O . ASN A 1 434 ? 12.914 43.75 23.344 1 89.44 434 ASN A O 1
ATOM 3460 N N . ALA A 1 435 ? 11.867 44.094 21.375 1 88.94 435 ALA A N 1
ATOM 3461 C CA . ALA A 1 435 ? 13.164 44.25 20.703 1 88.94 435 ALA A CA 1
ATOM 3462 C C . ALA A 1 435 ? 13.859 45.531 21.141 1 88.94 435 ALA A C 1
ATOM 3464 O O . ALA A 1 435 ? 13.273 46.625 21.062 1 88.94 435 ALA A O 1
ATOM 3465 N N . LYS A 1 436 ? 15.156 45.469 21.562 1 87.25 436 LYS A N 1
ATOM 3466 C CA . LYS A 1 436 ? 15.875 46.625 22.141 1 87.25 436 LYS A CA 1
ATOM 3467 C C . LYS A 1 436 ? 16.703 47.344 21.078 1 87.25 436 LYS A C 1
ATOM 3469 O O . LYS A 1 436 ? 17.219 48.438 21.328 1 87.25 436 LYS A O 1
ATOM 3474 N N . ASP A 1 437 ? 16.953 46.656 19.938 1 87.62 437 ASP A N 1
ATOM 3475 C CA . ASP A 1 437 ? 17.734 47.25 18.859 1 87.62 437 ASP A CA 1
ATOM 3476 C C . ASP A 1 437 ? 17.234 46.781 17.5 1 87.62 437 ASP A C 1
ATOM 3478 O O . ASP A 1 437 ? 16.422 45.875 17.406 1 87.62 437 ASP A O 1
ATOM 3482 N N . PRO A 1 438 ? 17.656 47.531 16.5 1 90.44 438 PRO A N 1
ATOM 3483 C CA . PRO A 1 438 ? 17.203 47.188 15.141 1 90.44 438 PRO A CA 1
ATOM 3484 C C . PRO A 1 438 ? 17.531 45.75 14.734 1 90.44 438 PRO A C 1
ATOM 3486 O O . PRO A 1 438 ? 16.766 45.125 13.992 1 90.44 438 PRO A O 1
ATOM 3489 N N . ARG A 1 439 ? 18.531 45.25 15.172 1 89.25 439 ARG A N 1
ATOM 3490 C CA . ARG A 1 439 ? 18.953 43.875 14.812 1 89.25 439 ARG A CA 1
ATOM 3491 C C . ARG A 1 439 ? 17.984 42.844 15.383 1 89.25 439 ARG A C 1
ATOM 3493 O O . ARG A 1 439 ? 17.578 41.906 14.688 1 89.25 439 ARG A O 1
ATOM 3500 N N . MET A 1 440 ? 17.609 43.094 16.531 1 85.69 440 MET A N 1
ATOM 3501 C CA . MET A 1 440 ? 16.641 42.188 17.172 1 85.69 440 MET A CA 1
ATOM 3502 C C . MET A 1 440 ? 15.273 42.312 16.5 1 85.69 440 MET A C 1
ATOM 3504 O O . MET A 1 440 ? 14.57 41.312 16.344 1 85.69 440 MET A O 1
ATOM 3508 N N . LYS A 1 441 ? 14.953 43.469 16.172 1 89 441 LYS A N 1
ATOM 3509 C CA . LYS A 1 441 ? 13.68 43.688 15.477 1 89 441 LYS A CA 1
ATOM 3510 C C . LYS A 1 441 ? 13.68 43 14.109 1 89 441 LYS A C 1
ATOM 3512 O O . LYS A 1 441 ? 12.711 42.312 13.75 1 89 441 LYS A O 1
ATOM 3517 N N . ARG A 1 442 ? 14.742 43.156 13.375 1 92.44 442 ARG A N 1
ATOM 3518 C CA . ARG A 1 442 ? 14.875 42.5 12.086 1 92.44 442 ARG A CA 1
ATOM 3519 C C . ARG A 1 442 ? 14.797 40.969 12.258 1 92.44 442 ARG A C 1
ATOM 3521 O O . ARG A 1 442 ? 14.18 40.281 11.438 1 92.44 442 ARG A O 1
ATOM 3528 N N . PHE A 1 443 ? 15.383 40.562 13.289 1 87.88 443 PHE A N 1
ATOM 3529 C CA . PHE A 1 443 ? 15.383 39.125 13.562 1 87.88 443 PHE A CA 1
ATOM 3530 C C . PHE A 1 443 ? 13.977 38.625 13.836 1 87.88 443 PHE A C 1
ATOM 3532 O O . PHE A 1 443 ? 13.547 37.625 13.273 1 87.88 443 PHE A O 1
ATOM 3539 N N . ALA A 1 444 ? 13.258 39.344 14.609 1 85.38 444 ALA A N 1
ATOM 3540 C CA . ALA A 1 444 ? 11.883 38.969 14.938 1 85.38 444 ALA A CA 1
ATOM 3541 C C . ALA A 1 444 ? 11.008 38.906 13.688 1 85.38 444 ALA A C 1
ATOM 3543 O O . ALA A 1 444 ? 10.25 37.969 13.484 1 85.38 444 ALA A O 1
ATOM 3544 N N . LEU A 1 445 ? 11.125 39.906 12.875 1 91.31 445 LEU A N 1
ATOM 3545 C CA . LEU A 1 445 ? 10.344 40 11.648 1 91.31 445 LEU A CA 1
ATOM 3546 C C . LEU A 1 445 ? 10.75 38.875 10.68 1 91.31 445 LEU A C 1
ATOM 3548 O O . LEU A 1 445 ? 9.898 38.312 9.977 1 91.31 445 LEU A O 1
ATOM 3552 N N . SER A 1 446 ? 12 38.594 10.711 1 91.5 446 SER A N 1
ATOM 3553 C CA . SER A 1 446 ? 12.469 37.5 9.844 1 91.5 446 SER A CA 1
ATOM 3554 C C . SER A 1 446 ? 11.938 36.156 10.305 1 91.5 446 SER A C 1
ATOM 3556 O O . SER A 1 446 ? 11.68 35.281 9.484 1 91.5 446 SER A O 1
ATOM 3558 N N . ARG A 1 447 ? 11.773 35.969 11.555 1 86.69 447 ARG A N 1
ATOM 3559 C CA . ARG A 1 447 ? 11.227 34.719 12.07 1 86.69 447 ARG A CA 1
ATOM 3560 C C . ARG A 1 447 ? 9.75 34.594 11.703 1 86.69 447 ARG A C 1
ATOM 3562 O O . ARG A 1 447 ? 9.281 33.469 11.414 1 86.69 447 ARG A O 1
ATOM 3569 N N . LEU A 1 448 ? 9.117 35.719 11.734 1 88.62 448 LEU A N 1
ATOM 3570 C CA . LEU A 1 448 ? 7.734 35.719 11.266 1 88.62 448 LEU A CA 1
ATOM 3571 C C . LEU A 1 448 ? 7.645 35.219 9.828 1 88.62 448 LEU A C 1
ATOM 3573 O O . LEU A 1 448 ? 6.801 34.375 9.516 1 88.62 448 LEU A O 1
ATOM 3577 N N . LEU A 1 449 ? 8.477 35.688 9.062 1 91.31 449 LEU A N 1
ATOM 3578 C CA . LEU A 1 449 ? 8.461 35.312 7.652 1 91.31 449 LEU A CA 1
ATOM 3579 C C . LEU A 1 449 ? 8.906 33.875 7.469 1 91.31 449 LEU A C 1
ATOM 3581 O O . LEU A 1 449 ? 8.234 33.094 6.789 1 91.31 449 LEU A O 1
ATOM 3585 N N . ASN A 1 450 ? 9.945 33.438 8.109 1 87.5 450 ASN A N 1
ATOM 3586 C CA . ASN A 1 450 ? 10.602 32.156 7.859 1 87.5 450 ASN A CA 1
ATOM 3587 C C . ASN A 1 450 ? 9.875 31.016 8.555 1 87.5 450 ASN A C 1
ATOM 3589 O O . ASN A 1 450 ? 9.797 29.922 8.016 1 87.5 450 ASN A O 1
ATOM 3593 N N . ASP A 1 451 ? 9.422 31.281 9.727 1 85.12 451 ASP A N 1
ATOM 3594 C CA . ASP A 1 451 ? 8.883 30.172 10.508 1 85.12 451 ASP A CA 1
ATOM 3595 C C . ASP A 1 451 ? 7.359 30.094 10.367 1 85.12 451 ASP A C 1
ATOM 3597 O O . ASP A 1 451 ? 6.793 29.016 10.312 1 85.12 451 ASP A O 1
ATOM 3601 N N . THR A 1 452 ? 6.789 31.234 10.273 1 90.5 452 THR A N 1
ATOM 3602 C CA . THR A 1 452 ? 5.328 31.234 10.219 1 90.5 452 THR A CA 1
ATOM 3603 C C . THR A 1 452 ? 4.836 31.219 8.781 1 90.5 452 THR A C 1
ATOM 3605 O O . THR A 1 452 ? 4.145 30.297 8.359 1 90.5 452 THR A O 1
ATOM 3608 N N . TYR A 1 453 ? 5.254 32.188 8.039 1 93.94 453 TYR A N 1
ATOM 3609 C CA . TYR A 1 453 ? 4.602 32.375 6.742 1 93.94 453 TYR A CA 1
ATOM 3610 C C . TYR A 1 453 ? 5.285 31.531 5.672 1 93.94 453 TYR A C 1
ATOM 3612 O O . TYR A 1 453 ? 4.629 31.016 4.758 1 93.94 453 TYR A O 1
ATOM 3620 N N . PHE A 1 454 ? 6.594 31.375 5.711 1 92.75 454 PHE A N 1
ATOM 3621 C CA . PHE A 1 454 ? 7.266 30.484 4.766 1 92.75 454 PHE A CA 1
ATOM 3622 C C . PHE A 1 454 ? 6.746 29.062 4.898 1 92.75 454 PHE A C 1
ATOM 3624 O O . PHE A 1 454 ? 6.461 28.406 3.896 1 92.75 454 PHE A O 1
ATOM 3631 N N . HIS A 1 455 ? 6.57 28.625 6.039 1 90.5 455 HIS A N 1
ATOM 3632 C CA . HIS A 1 455 ? 6.129 27.25 6.297 1 90.5 455 HIS A CA 1
ATOM 3633 C C . HIS A 1 455 ? 4.684 27.047 5.855 1 90.5 455 HIS A C 1
ATOM 3635 O O . HIS A 1 455 ? 4.375 26.078 5.168 1 90.5 455 HIS A O 1
ATOM 3641 N N . ASN A 1 456 ? 3.834 27.938 6.156 1 92.56 456 ASN A N 1
ATOM 3642 C CA . ASN A 1 456 ? 2.398 27.734 6.008 1 92.56 456 ASN A CA 1
ATOM 3643 C C . ASN A 1 456 ? 1.887 28.266 4.672 1 92.56 456 ASN A C 1
ATOM 3645 O O . ASN A 1 456 ? 0.987 27.672 4.066 1 92.56 456 ASN A O 1
ATOM 3649 N N . PHE A 1 457 ? 2.434 29.438 4.203 1 95.5 457 PHE A N 1
ATOM 3650 C CA . PHE A 1 457 ? 1.941 30.094 2.992 1 95.5 457 PHE A CA 1
ATOM 3651 C C . PHE A 1 457 ? 2.766 29.672 1.781 1 95.5 457 PHE A C 1
ATOM 3653 O O . PHE A 1 457 ? 2.342 29.859 0.639 1 95.5 457 PHE A O 1
ATOM 3660 N N . VAL A 1 458 ? 3.949 29.203 2.029 1 96.38 458 VAL A N 1
ATOM 3661 C CA . VAL A 1 458 ? 4.781 28.844 0.883 1 96.38 458 VAL A CA 1
ATOM 3662 C C . VAL A 1 458 ? 4.945 27.328 0.811 1 96.38 458 VAL A C 1
ATOM 3664 O O . VAL A 1 458 ? 4.316 26.672 -0.023 1 96.38 458 VAL A O 1
ATOM 3667 N N . THR A 1 459 ? 5.609 26.75 1.843 1 94.94 459 THR A N 1
ATOM 3668 C CA . THR A 1 459 ? 5.914 25.312 1.792 1 94.94 459 THR A CA 1
ATOM 3669 C C . THR A 1 459 ? 4.633 24.5 1.636 1 94.94 459 THR A C 1
ATOM 3671 O O . THR A 1 459 ? 4.484 23.75 0.666 1 94.94 459 THR A O 1
ATOM 3674 N N . HIS A 1 460 ? 3.686 24.656 2.541 1 95.12 460 HIS A N 1
ATOM 3675 C CA . HIS A 1 460 ? 2.479 23.844 2.52 1 95.12 460 HIS A CA 1
ATOM 3676 C C . HIS A 1 460 ? 1.558 24.25 1.374 1 95.12 460 HIS A C 1
ATOM 3678 O O . HIS A 1 460 ? 0.843 23.406 0.819 1 95.12 460 HIS A O 1
ATOM 3684 N N . LEU A 1 461 ? 1.599 25.531 0.981 1 96.94 461 LEU A N 1
ATOM 3685 C CA . LEU A 1 461 ? 0.77 25.938 -0.148 1 96.94 461 LEU A CA 1
ATOM 3686 C C . LEU A 1 461 ? 1.294 25.344 -1.45 1 96.94 461 LEU A C 1
ATOM 3688 O O . LEU A 1 461 ? 0.512 24.984 -2.332 1 96.94 461 LEU A O 1
ATOM 3692 N N . LEU A 1 462 ? 2.6 25.328 -1.595 1 97.75 462 LEU A N 1
ATOM 3693 C CA . LEU A 1 462 ? 3.168 24.703 -2.785 1 97.75 462 LEU A CA 1
ATOM 3694 C C . LEU A 1 462 ? 2.855 23.203 -2.818 1 97.75 462 LEU A C 1
ATOM 3696 O O . LEU A 1 462 ? 2.674 22.625 -3.895 1 97.75 462 LEU A O 1
ATOM 3700 N N . GLU A 1 463 ? 2.758 22.594 -1.657 1 97.25 463 GLU A N 1
ATOM 3701 C CA . GLU A 1 463 ? 2.252 21.234 -1.58 1 97.25 463 GLU A CA 1
ATOM 3702 C C . GLU A 1 463 ? 0.824 21.141 -2.111 1 97.25 463 GLU A C 1
ATOM 3704 O O . GLU A 1 463 ? 0.477 20.188 -2.818 1 97.25 463 GLU A O 1
ATOM 3709 N N . ALA A 1 464 ? 0.013 22.078 -1.715 1 98 464 ALA A N 1
ATOM 3710 C CA . ALA A 1 464 ? -1.373 22.094 -2.178 1 98 464 ALA A CA 1
ATOM 3711 C C . ALA A 1 464 ? -1.443 22.266 -3.693 1 98 464 ALA A C 1
ATOM 3713 O O . ALA A 1 464 ? -2.268 21.625 -4.355 1 98 464 ALA A O 1
ATOM 3714 N N . ALA A 1 465 ? -0.606 23.172 -4.234 1 98.44 465 ALA A N 1
ATOM 3715 C CA . ALA A 1 465 ? -0.547 23.375 -5.68 1 98.44 465 ALA A CA 1
ATOM 3716 C C . ALA A 1 465 ? -0.12 22.094 -6.387 1 98.44 465 ALA A C 1
ATOM 3718 O O . ALA A 1 465 ? -0.68 21.734 -7.426 1 98.44 465 ALA A O 1
ATOM 3719 N N . PHE A 1 466 ? 0.846 21.453 -5.84 1 98.06 466 PHE A N 1
ATOM 3720 C CA . PHE A 1 466 ? 1.291 20.156 -6.328 1 98.06 466 PHE A CA 1
ATOM 3721 C C . PHE A 1 466 ? 0.148 19.141 -6.305 1 98.06 466 PHE A C 1
ATOM 3723 O O . PHE A 1 466 ? -0.116 18.469 -7.309 1 98.06 466 PHE A O 1
ATOM 3730 N N . GLN A 1 467 ? -0.567 18.984 -5.211 1 98.12 467 GLN A N 1
ATOM 3731 C CA . GLN A 1 467 ? -1.657 18.031 -5.059 1 98.12 467 GLN A CA 1
ATOM 3732 C C . GLN A 1 467 ? -2.775 18.312 -6.059 1 98.12 467 GLN A C 1
ATOM 3734 O O . GLN A 1 467 ? -3.408 17.375 -6.566 1 98.12 467 GLN A O 1
ATOM 3739 N N . ARG A 1 468 ? -3.092 19.609 -6.238 1 98.25 468 ARG A N 1
ATOM 3740 C CA . ARG A 1 468 ? -4.121 19.953 -7.211 1 98.25 468 ARG A CA 1
ATOM 3741 C C . ARG A 1 468 ? -3.793 19.391 -8.586 1 98.25 468 ARG A C 1
ATOM 3743 O O . ARG A 1 468 ? -4.668 18.859 -9.273 1 98.25 468 ARG A O 1
ATOM 3750 N N . GLU A 1 469 ? -2.529 19.516 -9 1 98.31 469 GLU A N 1
ATOM 3751 C CA . GLU A 1 469 ? -2.109 18.969 -10.289 1 98.31 469 GLU A CA 1
ATOM 3752 C C . GLU A 1 469 ? -2.223 17.438 -10.305 1 98.31 469 GLU A C 1
ATOM 3754 O O . GLU A 1 469 ? -2.654 16.859 -11.305 1 98.31 469 GLU A O 1
ATOM 3759 N N . VAL A 1 470 ? -1.854 16.812 -9.266 1 98 470 VAL A N 1
ATOM 3760 C CA . VAL A 1 470 ? -1.904 15.352 -9.156 1 98 470 VAL A CA 1
ATOM 3761 C C . VAL A 1 470 ? -3.35 14.875 -9.281 1 98 470 VAL A C 1
ATOM 3763 O O . VAL A 1 470 ? -3.641 13.938 -10.031 1 98 470 VAL A O 1
ATOM 3766 N N . TYR A 1 471 ? -4.27 15.477 -8.539 1 98 471 TYR A N 1
ATOM 3767 C CA . TYR A 1 471 ? -5.668 15.062 -8.562 1 98 471 TYR A CA 1
ATOM 3768 C C . TYR A 1 471 ? -6.289 15.336 -9.93 1 98 471 TYR A C 1
ATOM 3770 O O . TYR A 1 471 ? -7.156 14.586 -10.383 1 98 471 TYR A O 1
ATOM 3778 N N . ASN A 1 472 ? -5.863 16.453 -10.562 1 97.38 472 ASN A N 1
ATOM 3779 C CA . ASN A 1 472 ? -6.328 16.703 -11.922 1 97.38 472 ASN A CA 1
ATOM 3780 C C . ASN A 1 472 ? -5.93 15.57 -12.867 1 97.38 472 ASN A C 1
ATOM 3782 O O . ASN A 1 472 ? -6.719 15.164 -13.719 1 97.38 472 ASN A O 1
ATOM 3786 N N . LEU A 1 473 ? -4.703 15.047 -12.727 1 94.25 473 LEU A N 1
ATOM 3787 C CA . LEU A 1 473 ? -4.254 13.906 -13.531 1 94.25 473 LEU A CA 1
ATOM 3788 C C . LEU A 1 473 ? -5.16 12.703 -13.32 1 94.25 473 LEU A C 1
ATOM 3790 O O . LEU A 1 473 ? -5.602 12.078 -14.289 1 94.25 473 LEU A O 1
ATOM 3794 N N . ILE A 1 474 ? -5.469 12.438 -12.109 1 93.25 474 ILE A N 1
ATOM 3795 C CA . ILE A 1 474 ? -6.246 11.258 -11.758 1 93.25 474 ILE A CA 1
ATOM 3796 C C . ILE A 1 474 ? -7.691 11.43 -12.227 1 93.25 474 ILE A C 1
ATOM 3798 O O . ILE A 1 474 ? -8.312 10.484 -12.719 1 93.25 474 ILE A O 1
ATOM 3802 N N . ASP A 1 475 ? -8.234 12.594 -12.055 1 95.44 475 ASP A N 1
ATOM 3803 C CA . ASP A 1 475 ? -9.594 12.898 -12.5 1 95.44 475 ASP A CA 1
ATOM 3804 C C . ASP A 1 475 ? -9.719 12.727 -14.016 1 95.44 475 ASP A C 1
ATOM 3806 O O . ASP A 1 475 ? -10.789 12.359 -14.516 1 95.44 475 ASP A O 1
ATOM 3810 N N . ASN A 1 476 ? -8.633 12.938 -14.695 1 91.81 476 ASN A N 1
ATOM 3811 C CA . ASN A 1 476 ? -8.617 12.82 -16.156 1 91.81 476 ASN A CA 1
ATOM 3812 C C . ASN A 1 476 ? -8.352 11.383 -16.594 1 91.81 476 ASN A C 1
ATOM 3814 O O . ASN A 1 476 ? -8.156 11.117 -17.781 1 91.81 476 ASN A O 1
ATOM 3818 N N . GLY A 1 477 ? -8.242 10.508 -15.656 1 85.38 477 GLY A N 1
ATOM 3819 C CA . GLY A 1 477 ? -8.016 9.109 -15.977 1 85.38 477 GLY A CA 1
ATOM 3820 C C . GLY A 1 477 ? -6.555 8.789 -16.234 1 85.38 477 GLY A C 1
ATOM 3821 O O . GLY A 1 477 ? -6.23 7.707 -16.734 1 85.38 477 GLY A O 1
ATOM 3822 N N . GLU A 1 478 ? -5.68 9.695 -15.922 1 88.25 478 GLU A N 1
ATOM 3823 C CA . GLU A 1 478 ? -4.246 9.484 -16.094 1 88.25 478 GLU A CA 1
ATOM 3824 C C . GLU A 1 478 ? -3.617 8.906 -14.828 1 88.25 478 GLU A C 1
ATOM 3826 O O . GLU A 1 478 ? -4.32 8.617 -13.852 1 88.25 478 GLU A O 1
ATOM 3831 N N . THR A 1 479 ? -2.379 8.508 -14.93 1 89.19 479 THR A N 1
ATOM 3832 C CA . THR A 1 479 ? -1.576 7.988 -13.828 1 89.19 479 THR A CA 1
ATOM 3833 C C . THR A 1 479 ? -0.258 8.75 -13.711 1 89.19 479 THR A C 1
ATOM 3835 O O . THR A 1 479 ? -0.049 9.75 -14.406 1 89.19 479 THR A O 1
ATOM 3838 N N . PHE A 1 480 ? 0.554 8.375 -12.711 1 92.75 480 PHE A N 1
ATOM 3839 C CA . PHE A 1 480 ? 1.867 9 -12.594 1 92.75 480 PHE A CA 1
ATOM 3840 C C . PHE A 1 480 ? 2.881 8.023 -12.008 1 92.75 480 PHE A C 1
ATOM 3842 O O . PHE A 1 480 ? 2.504 7.027 -11.391 1 92.75 480 PHE A O 1
ATOM 3849 N N . ASP A 1 481 ? 4.133 8.219 -12.297 1 91.06 481 ASP A N 1
ATOM 3850 C CA . ASP A 1 481 ? 5.293 7.602 -11.664 1 91.06 481 ASP A CA 1
ATOM 3851 C C . ASP A 1 481 ? 6.164 8.648 -10.977 1 91.06 481 ASP A C 1
ATOM 3853 O O . ASP A 1 481 ? 5.746 9.797 -10.805 1 91.06 481 ASP A O 1
ATOM 3857 N N . ALA A 1 482 ? 7.32 8.289 -10.5 1 94.12 482 ALA A N 1
ATOM 3858 C CA . ALA A 1 482 ? 8.203 9.211 -9.789 1 94.12 482 ALA A CA 1
ATOM 3859 C C . ALA A 1 482 ? 8.641 10.359 -10.688 1 94.12 482 ALA A C 1
ATOM 3861 O O . ALA A 1 482 ? 8.672 11.516 -10.258 1 94.12 482 ALA A O 1
ATOM 3862 N N . ALA A 1 483 ? 8.961 10.07 -11.945 1 93.38 483 ALA A N 1
ATOM 3863 C CA . ALA A 1 483 ? 9.438 11.094 -12.883 1 93.38 483 ALA A CA 1
ATOM 3864 C C . ALA A 1 483 ? 8.375 12.172 -13.094 1 93.38 483 ALA A C 1
ATOM 3866 O O . ALA A 1 483 ? 8.703 13.359 -13.172 1 93.38 483 ALA A O 1
ATOM 3867 N N . ARG A 1 484 ? 7.113 11.734 -13.242 1 94.19 484 ARG A N 1
ATOM 3868 C CA . ARG A 1 484 ? 6.02 12.68 -13.422 1 94.19 484 ARG A CA 1
ATOM 3869 C C . ARG A 1 484 ? 5.828 13.539 -12.172 1 94.19 484 ARG A C 1
ATOM 3871 O O . ARG A 1 484 ? 5.598 14.742 -12.273 1 94.19 484 ARG A O 1
ATOM 3878 N N . LEU A 1 485 ? 5.867 12.977 -10.961 1 97.69 485 LEU A N 1
ATOM 3879 C CA . LEU A 1 485 ? 5.75 13.734 -9.719 1 97.69 485 LEU A CA 1
ATOM 3880 C C . LEU A 1 485 ? 6.898 14.727 -9.578 1 97.69 485 LEU A C 1
ATOM 3882 O O . LEU A 1 485 ? 6.695 15.852 -9.125 1 97.69 485 LEU A O 1
ATOM 3886 N N . ASP A 1 486 ? 8.141 14.273 -9.969 1 97.75 486 ASP A N 1
ATOM 3887 C CA . ASP A 1 486 ? 9.297 15.164 -9.969 1 97.75 486 ASP A CA 1
ATOM 3888 C C . ASP A 1 486 ? 9.062 16.375 -10.867 1 97.75 486 ASP A C 1
ATOM 3890 O O . ASP A 1 486 ? 9.344 17.516 -10.484 1 97.75 486 ASP A O 1
ATOM 3894 N N . ALA A 1 487 ? 8.562 16.094 -12.016 1 97.75 487 ALA A N 1
ATOM 3895 C CA . ALA A 1 487 ? 8.32 17.156 -12.984 1 97.75 487 ALA A CA 1
ATOM 3896 C C . ALA A 1 487 ? 7.273 18.141 -12.469 1 97.7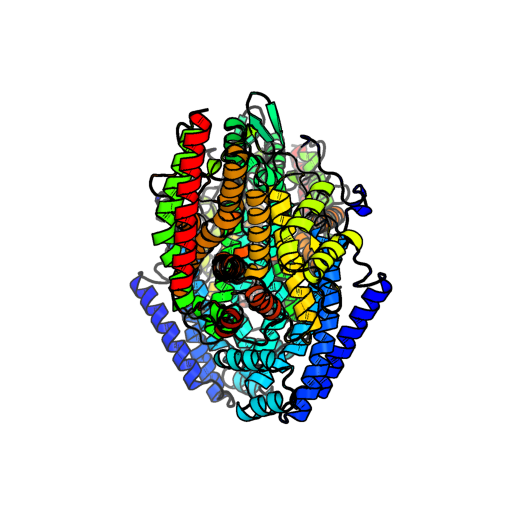5 487 ALA A C 1
ATOM 3898 O O . ALA A 1 487 ? 7.43 19.359 -12.617 1 97.75 487 ALA A O 1
ATOM 3899 N N . ILE A 1 488 ? 6.191 17.656 -11.883 1 98.31 488 ILE A N 1
ATOM 3900 C CA . ILE A 1 488 ? 5.145 18.516 -11.336 1 98.31 488 ILE A CA 1
ATOM 3901 C C . ILE A 1 488 ? 5.715 19.359 -10.203 1 98.31 488 ILE A C 1
ATOM 3903 O O . ILE A 1 488 ? 5.465 20.562 -10.133 1 98.31 488 ILE A O 1
ATOM 3907 N N . THR A 1 489 ? 6.461 18.719 -9.312 1 98.25 489 THR A N 1
ATOM 3908 C CA . THR A 1 489 ? 7.055 19.438 -8.188 1 98.25 489 THR A CA 1
ATOM 3909 C C . THR A 1 489 ? 7.977 20.547 -8.68 1 98.25 489 THR A C 1
ATOM 3911 O O . THR A 1 489 ? 7.895 21.688 -8.211 1 98.25 489 THR A O 1
ATOM 3914 N N . ARG A 1 490 ? 8.883 20.219 -9.602 1 98.12 490 ARG A N 1
ATOM 3915 C CA . ARG A 1 490 ? 9.812 21.219 -10.133 1 98.12 490 ARG A CA 1
ATOM 3916 C C . ARG A 1 490 ? 9.07 22.359 -10.805 1 98.12 490 ARG A C 1
ATOM 3918 O O . ARG A 1 490 ? 9.469 23.516 -10.688 1 98.12 490 ARG A O 1
ATOM 3925 N N . LYS A 1 491 ? 8.031 22.078 -11.531 1 98.31 491 LYS A N 1
ATOM 3926 C CA . LYS A 1 491 ? 7.246 23.109 -12.195 1 98.31 491 LYS A CA 1
ATOM 3927 C C . LYS A 1 491 ? 6.613 24.062 -11.172 1 98.31 491 LYS A C 1
ATOM 3929 O O . LYS A 1 491 ? 6.617 25.281 -11.359 1 98.31 491 LYS A O 1
ATOM 3934 N N . VAL A 1 492 ? 5.992 23.5 -10.117 1 98.56 492 VAL A N 1
ATOM 3935 C CA . VAL A 1 492 ? 5.352 24.297 -9.078 1 98.56 492 VAL A CA 1
ATOM 3936 C C . VAL A 1 492 ? 6.379 25.203 -8.414 1 98.56 492 VAL A C 1
ATOM 3938 O O . VAL A 1 492 ? 6.125 26.391 -8.211 1 98.56 492 VAL A O 1
ATOM 3941 N N . LEU A 1 493 ? 7.543 24.641 -8.117 1 98.25 493 LEU A N 1
ATOM 3942 C CA . LEU A 1 493 ? 8.609 25.422 -7.508 1 98.25 493 LEU A CA 1
ATOM 3943 C C . LEU A 1 493 ? 9.102 26.516 -8.453 1 98.25 493 LEU A C 1
ATOM 3945 O O . LEU A 1 493 ? 9.305 27.656 -8.031 1 98.25 493 LEU A O 1
ATOM 3949 N N . THR A 1 494 ? 9.266 26.172 -9.695 1 98.19 494 THR A N 1
ATOM 3950 C CA . THR A 1 494 ? 9.734 27.141 -10.695 1 98.19 494 THR A CA 1
ATOM 3951 C C . THR A 1 494 ? 8.719 28.266 -10.875 1 98.19 494 THR A C 1
ATOM 3953 O O . THR A 1 494 ? 9.102 29.438 -10.984 1 98.19 494 THR A O 1
ATOM 3956 N N . ASP A 1 495 ? 7.465 27.906 -10.93 1 98.31 495 ASP A N 1
ATOM 3957 C CA . ASP A 1 495 ? 6.41 28.906 -11.094 1 98.31 495 ASP A CA 1
ATOM 3958 C C . ASP A 1 495 ? 6.402 29.891 -9.922 1 98.31 495 ASP A C 1
ATOM 3960 O O . ASP A 1 495 ? 6.148 31.078 -10.109 1 98.31 495 ASP A O 1
ATOM 3964 N N . PHE A 1 496 ? 6.641 29.422 -8.742 1 98.5 496 PHE A N 1
ATOM 3965 C CA . PHE A 1 496 ? 6.582 30.266 -7.559 1 98.5 496 PHE A CA 1
ATOM 3966 C C . PHE A 1 496 ? 7.863 31.078 -7.41 1 98.5 496 PHE A C 1
ATOM 3968 O O . PHE A 1 496 ? 7.812 32.312 -7.191 1 98.5 496 PHE A O 1
ATOM 3975 N N . TRP A 1 497 ? 9.055 30.484 -7.566 1 98.12 497 TRP A N 1
ATOM 3976 C CA . TRP A 1 497 ? 10.32 31.109 -7.203 1 98.12 497 TRP A CA 1
ATOM 3977 C C . TRP A 1 497 ? 10.93 31.844 -8.398 1 98.12 497 TRP A C 1
ATOM 3979 O O . TRP A 1 497 ? 11.742 32.75 -8.234 1 98.12 497 TRP A O 1
ATOM 3989 N N . GLY A 1 498 ? 10.562 31.422 -9.641 1 96.75 498 GLY A N 1
ATOM 3990 C CA . GLY A 1 498 ? 11.148 32.031 -10.828 1 96.75 498 GLY A CA 1
ATOM 3991 C C . GLY A 1 498 ? 12.664 32 -10.82 1 96.75 498 GLY A C 1
ATOM 3992 O O . GLY A 1 498 ? 13.273 31.031 -10.383 1 96.75 498 GLY A O 1
ATOM 3993 N N . SER A 1 499 ? 13.219 33.031 -11.344 1 96.19 499 SER A N 1
ATOM 3994 C CA . SER A 1 499 ? 14.672 33.094 -11.492 1 96.19 499 SER A CA 1
ATOM 3995 C C . SER A 1 499 ? 15.344 33.5 -10.18 1 96.19 499 SER A C 1
ATOM 3997 O O . SER A 1 499 ? 16.578 33.438 -10.07 1 96.19 499 SER A O 1
ATOM 3999 N N . ALA A 1 500 ? 14.547 33.781 -9.141 1 96.88 500 ALA A N 1
ATOM 4000 C CA . ALA A 1 500 ? 15.117 34.188 -7.859 1 96.88 500 ALA A CA 1
ATOM 4001 C C . ALA A 1 500 ? 15.82 33.031 -7.168 1 96.88 500 ALA A C 1
ATOM 4003 O O . ALA A 1 500 ? 16.75 33.25 -6.383 1 96.88 500 ALA A O 1
ATOM 4004 N N . VAL A 1 501 ? 15.352 31.828 -7.441 1 97.75 501 VAL A N 1
ATOM 4005 C CA . VAL A 1 501 ? 15.922 30.656 -6.809 1 97.75 501 VAL A CA 1
ATOM 4006 C C . VAL A 1 501 ? 16.422 29.672 -7.879 1 97.75 501 VAL A C 1
ATOM 4008 O O . VAL A 1 501 ? 15.664 29.297 -8.781 1 97.75 501 VAL A O 1
ATOM 4011 N N . GLU A 1 502 ? 17.609 29.344 -7.789 1 97.25 502 GLU A N 1
ATOM 4012 C CA . GLU A 1 502 ? 18.172 28.312 -8.664 1 97.25 502 GLU A CA 1
ATOM 4013 C C . GLU A 1 502 ? 17.938 26.922 -8.094 1 97.25 502 GLU A C 1
ATOM 4015 O O . GLU A 1 502 ? 18.688 26.469 -7.223 1 97.25 502 GLU A O 1
ATOM 4020 N N . LEU A 1 503 ? 17.062 26.188 -8.664 1 97.12 503 LEU A N 1
ATOM 4021 C CA . LEU A 1 503 ? 16.672 24.891 -8.125 1 97.12 503 LEU A CA 1
ATOM 4022 C C . LEU A 1 503 ? 17.734 23.844 -8.43 1 97.12 503 LEU A C 1
ATOM 4024 O O . LEU A 1 503 ? 17.891 23.422 -9.586 1 97.12 503 LEU A O 1
ATOM 4028 N N . GLU A 1 504 ? 18.422 23.359 -7.488 1 95.56 504 GLU A N 1
ATOM 4029 C CA . GLU A 1 504 ? 19.406 22.281 -7.633 1 95.56 504 GLU A CA 1
ATOM 4030 C C . GLU A 1 504 ? 18.703 20.922 -7.734 1 95.56 504 GLU A C 1
ATOM 4032 O O . GLU A 1 504 ? 17.547 20.781 -7.344 1 95.56 504 GLU A O 1
ATOM 4037 N N . PRO A 1 505 ? 19.516 19.938 -8.297 1 95.94 505 PRO A N 1
ATOM 4038 C CA . PRO A 1 505 ? 18.953 18.578 -8.227 1 95.94 505 PRO A CA 1
ATOM 4039 C C . PRO A 1 505 ? 18.562 18.172 -6.809 1 95.94 505 PRO A C 1
ATOM 4041 O O . PRO A 1 505 ? 19.281 18.484 -5.852 1 95.94 505 PRO A O 1
ATOM 4044 N N . GLY A 1 506 ? 17.453 17.641 -6.676 1 96.56 506 GLY A N 1
ATOM 4045 C CA . GLY A 1 506 ? 16.938 17.281 -5.367 1 96.56 506 GLY A CA 1
ATOM 4046 C C . GLY A 1 506 ? 15.711 18.062 -4.961 1 96.56 506 GLY A C 1
ATOM 4047 O O . GLY A 1 506 ? 14.898 17.594 -4.164 1 96.56 506 GLY A O 1
ATOM 4048 N N . ALA A 1 507 ? 15.586 19.281 -5.566 1 97.38 507 ALA A N 1
ATOM 4049 C CA . ALA A 1 507 ? 14.422 20.125 -5.258 1 97.38 507 ALA A CA 1
ATOM 4050 C C . ALA A 1 507 ? 13.125 19.422 -5.672 1 97.38 507 ALA A C 1
ATOM 4052 O O . ALA A 1 507 ? 12.094 19.578 -5.016 1 97.38 507 ALA A O 1
ATOM 4053 N N . GLU A 1 508 ? 13.195 18.656 -6.707 1 97.5 508 GLU A N 1
ATOM 4054 C CA . GLU A 1 508 ? 12.023 17.969 -7.25 1 97.5 508 GLU A CA 1
ATOM 4055 C C . GLU A 1 508 ? 11.586 16.828 -6.352 1 97.5 508 GLU A C 1
ATOM 4057 O O . GLU A 1 508 ? 10.477 16.297 -6.5 1 97.5 508 GLU A O 1
ATOM 4062 N N . LEU A 1 509 ? 12.398 16.422 -5.332 1 97.62 509 LEU A N 1
ATOM 4063 C CA . LEU A 1 509 ? 12.109 15.258 -4.504 1 97.62 509 LEU A CA 1
ATOM 4064 C C . LEU A 1 509 ? 11.375 15.664 -3.23 1 97.62 509 LEU A C 1
ATOM 4066 O O . LEU A 1 509 ? 11.07 14.82 -2.387 1 97.62 509 LEU A O 1
ATOM 4070 N N . THR A 1 510 ? 10.969 16.922 -3.115 1 95.69 510 THR A N 1
ATOM 4071 C CA . THR A 1 510 ? 10.367 17.406 -1.878 1 95.69 510 THR A CA 1
ATOM 4072 C C . THR A 1 510 ? 9.016 16.75 -1.632 1 95.69 510 THR A C 1
ATOM 4074 O O . THR A 1 510 ? 8.555 16.672 -0.491 1 95.69 510 THR A O 1
ATOM 4077 N N . TRP A 1 511 ? 8.352 16.266 -2.686 1 97.06 511 TRP A N 1
ATOM 4078 C CA . TRP A 1 511 ? 7.066 15.594 -2.512 1 97.06 511 TRP A CA 1
ATOM 4079 C C . TRP A 1 511 ? 7.215 14.336 -1.665 1 97.06 511 TRP A C 1
ATOM 4081 O O . TRP A 1 511 ? 6.242 13.859 -1.077 1 97.06 511 TRP A O 1
ATOM 4091 N N . MET A 1 512 ? 8.359 13.797 -1.536 1 97.12 512 MET A N 1
ATOM 4092 C CA . MET A 1 512 ? 8.602 12.555 -0.805 1 97.12 512 MET A CA 1
ATOM 4093 C C . MET A 1 512 ? 8.648 12.805 0.698 1 97.12 512 MET A C 1
ATOM 4095 O O . MET A 1 512 ? 8.609 11.867 1.492 1 97.12 512 MET A O 1
ATOM 4099 N N . ARG A 1 513 ? 8.688 14.031 1.116 1 92.75 513 ARG A N 1
ATOM 4100 C CA . ARG A 1 513 ? 9.031 14.344 2.498 1 92.75 513 ARG A CA 1
ATOM 4101 C C . ARG A 1 513 ? 7.777 14.578 3.336 1 92.75 513 ARG A C 1
ATOM 4103 O O . ARG A 1 513 ? 7.832 14.562 4.566 1 92.75 513 ARG A O 1
ATOM 4110 N N . GLN A 1 514 ? 6.645 14.719 2.662 1 87.56 514 GLN A N 1
ATOM 4111 C CA . GLN A 1 514 ? 5.496 15.227 3.406 1 87.56 514 GLN A CA 1
ATOM 4112 C C . GLN A 1 514 ? 4.449 14.141 3.615 1 87.56 514 GLN A C 1
ATOM 4114 O O . GLN A 1 514 ? 3.947 13.562 2.648 1 87.56 514 GLN A O 1
ATOM 4119 N N . SER A 1 515 ? 4.023 13.922 4.816 1 89.75 515 SER A N 1
ATOM 4120 C CA . SER A 1 515 ? 2.994 12.938 5.145 1 89.75 515 SER A CA 1
ATOM 4121 C C . SER A 1 515 ? 1.6 13.477 4.836 1 89.75 515 SER A C 1
ATOM 4123 O O . SER A 1 515 ? 0.644 12.703 4.727 1 89.75 515 SER A O 1
ATOM 4125 N N . HIS A 1 516 ? 1.444 14.805 4.656 1 91.31 516 HIS A N 1
ATOM 4126 C CA . HIS A 1 516 ? 0.157 15.469 4.473 1 91.31 516 HIS A CA 1
ATOM 4127 C C . HIS A 1 516 ? -0.532 14.984 3.201 1 91.31 516 HIS A C 1
ATOM 4129 O O . HIS A 1 516 ? -1.753 15.102 3.07 1 91.31 516 HIS A O 1
ATOM 4135 N N . TYR A 1 517 ? 0.228 14.461 2.271 1 95.12 517 TYR A N 1
ATOM 4136 C CA . TYR A 1 517 ? -0.339 13.977 1.016 1 95.12 517 TYR A CA 1
ATOM 4137 C C . TYR A 1 517 ? -1.268 12.797 1.253 1 95.12 517 TYR A C 1
ATOM 4139 O O . TYR A 1 517 ? -2.07 12.445 0.385 1 95.12 517 TYR A O 1
ATOM 4147 N N . TYR A 1 518 ? -1.194 12.25 2.439 1 94.88 518 TYR A N 1
ATOM 4148 C CA . TYR A 1 518 ? -2.004 11.078 2.766 1 94.88 518 TYR A CA 1
ATOM 4149 C C . TYR A 1 518 ? -3.174 11.461 3.664 1 94.88 518 TYR A C 1
ATOM 4151 O O . TYR A 1 518 ? -3.826 10.594 4.246 1 94.88 518 TYR A O 1
ATOM 4159 N N . MET A 1 519 ? -3.439 12.734 3.791 1 92.38 519 MET A N 1
ATOM 4160 C CA . MET A 1 519 ? -4.52 13.258 4.621 1 92.38 519 MET A CA 1
ATOM 4161 C C . MET A 1 519 ? -5.543 14.008 3.771 1 92.38 519 MET A C 1
ATOM 4163 O O . MET A 1 519 ? -6.164 14.961 4.242 1 92.38 519 MET A O 1
ATOM 4167 N N . GLY A 1 520 ? -5.688 13.648 2.484 1 94.38 520 GLY A N 1
ATOM 4168 C CA . GLY A 1 520 ? -6.574 14.383 1.598 1 94.38 520 GLY A CA 1
ATOM 4169 C C . GLY A 1 520 ? -6.062 15.773 1.253 1 94.38 520 GLY A C 1
ATOM 4170 O O . GLY A 1 520 ? -4.887 15.938 0.93 1 94.38 520 GLY A O 1
ATOM 4171 N N . LEU A 1 521 ? -6.957 16.688 1.187 1 95.38 521 LEU A N 1
ATOM 4172 C CA . LEU A 1 521 ? -6.574 18.078 0.903 1 95.38 521 LEU A CA 1
ATOM 4173 C C . LEU A 1 521 ? -6.336 18.844 2.193 1 95.38 521 LEU A C 1
ATOM 4175 O O . LEU A 1 521 ? -7.09 19.766 2.518 1 95.38 521 LEU A O 1
ATOM 4179 N N . TYR A 1 522 ? -5.227 18.516 2.795 1 93.88 522 TYR A N 1
ATOM 4180 C CA . TYR A 1 522 ? -4.918 19.094 4.094 1 93.88 522 TYR A CA 1
ATOM 4181 C C . TYR A 1 522 ? -3.984 20.297 3.943 1 93.88 522 TYR A C 1
ATOM 4183 O O . TYR A 1 522 ? -4.09 21.266 4.688 1 93.88 522 TYR A O 1
ATOM 4191 N N . SER A 1 523 ? -3.107 20.328 2.994 1 95.25 523 SER A N 1
ATOM 4192 C CA . SER A 1 523 ? -1.987 21.25 2.902 1 95.25 523 SER A CA 1
ATOM 4193 C C . SER A 1 523 ? -2.473 22.688 2.723 1 95.25 523 SER A C 1
ATOM 4195 O O . SER A 1 523 ? -1.886 23.625 3.273 1 95.25 523 SER A O 1
ATOM 4197 N N . TYR A 1 524 ? -3.527 22.875 1.996 1 96.19 524 TYR A N 1
ATOM 4198 C CA . TYR A 1 524 ? -3.98 24.234 1.747 1 96.19 524 TYR A CA 1
ATOM 4199 C C . TYR A 1 524 ? -4.566 24.859 3.012 1 96.19 524 TYR A C 1
ATOM 4201 O O . TYR A 1 524 ? -4.707 26.078 3.104 1 96.19 524 TYR A O 1
ATOM 4209 N N . SER A 1 525 ? -4.914 23.969 3.979 1 94.56 525 SER A N 1
ATOM 4210 C CA . SER A 1 525 ? -5.539 24.453 5.207 1 94.56 525 SER A CA 1
ATOM 4211 C C . SER A 1 525 ? -4.566 25.297 6.023 1 94.56 525 SER A C 1
ATOM 4213 O O . SER A 1 525 ? -4.988 26.156 6.809 1 94.56 525 SER A O 1
ATOM 4215 N N . TYR A 1 526 ? -3.27 25.078 5.828 1 93.81 526 TYR A N 1
ATOM 4216 C CA . TYR A 1 526 ? -2.271 25.859 6.551 1 93.81 526 TYR A CA 1
ATOM 4217 C C . TYR A 1 526 ? -2.377 27.344 6.199 1 93.81 526 TYR A C 1
ATOM 4219 O O . TYR A 1 526 ? -2.42 28.188 7.09 1 93.81 526 TYR A O 1
ATOM 4227 N N . SER A 1 527 ? -2.455 27.609 4.914 1 96.75 527 SER A N 1
ATOM 4228 C CA . SER A 1 527 ? -2.553 29 4.496 1 96.75 527 SER A CA 1
ATOM 4229 C C . SER A 1 527 ? -3.947 29.562 4.754 1 96.75 527 SER A C 1
ATOM 4231 O O . SER A 1 527 ? -4.102 30.734 5.062 1 96.75 527 SER A O 1
ATOM 4233 N N . ALA A 1 528 ? -4.953 28.75 4.641 1 96.44 528 ALA A N 1
ATOM 4234 C CA . ALA A 1 528 ? -6.316 29.188 4.934 1 96.44 528 ALA A CA 1
ATOM 4235 C C . ALA A 1 528 ? -6.465 29.594 6.398 1 96.44 528 ALA A C 1
ATOM 4237 O O . ALA A 1 528 ? -6.969 30.672 6.703 1 96.44 528 ALA A O 1
ATOM 4238 N N . GLY A 1 529 ? -6.008 28.688 7.246 1 96 529 GLY A N 1
ATOM 4239 C CA . GLY A 1 529 ? -6.051 28.984 8.664 1 96 529 GLY A CA 1
ATOM 4240 C C . GLY A 1 529 ? -5.254 30.234 9.039 1 96 529 GLY A C 1
ATOM 4241 O O . GLY A 1 529 ? -5.707 31.047 9.828 1 96 529 GLY A O 1
ATOM 4242 N N . LEU A 1 530 ? -4.09 30.359 8.445 1 97 530 LEU A N 1
ATOM 4243 C CA . LEU A 1 530 ? -3.227 31.5 8.758 1 97 530 LEU A CA 1
ATOM 4244 C C . LEU A 1 530 ? -3.818 32.781 8.219 1 97 530 LEU A C 1
ATOM 4246 O O . LEU A 1 530 ? -3.596 33.875 8.789 1 97 530 LEU A O 1
ATOM 4250 N N . THR A 1 531 ? -4.535 32.719 7.148 1 97.69 531 THR A N 1
ATOM 4251 C CA . THR A 1 531 ? -5.258 33.875 6.652 1 97.69 531 THR A CA 1
ATOM 4252 C C . THR A 1 531 ? -6.238 34.375 7.703 1 97.69 531 THR A C 1
ATOM 4254 O O . THR A 1 531 ? -6.266 35.594 7.992 1 97.69 531 THR A O 1
ATOM 4257 N N . VAL A 1 532 ? -6.977 33.5 8.289 1 97.69 532 VAL A N 1
ATOM 4258 C CA . VAL A 1 532 ? -7.941 33.844 9.328 1 97.69 532 VAL A CA 1
ATOM 4259 C C . VAL A 1 532 ? -7.207 34.375 10.555 1 97.69 532 VAL A C 1
ATOM 4261 O O . VAL A 1 532 ? -7.574 35.406 11.102 1 97.69 532 VAL A O 1
ATOM 4264 N N . ALA A 1 533 ? -6.184 33.719 10.961 1 97.69 533 ALA A N 1
ATOM 4265 C CA . ALA A 1 533 ? -5.402 34.125 12.133 1 97.69 533 ALA A CA 1
ATOM 4266 C C . ALA A 1 533 ? -4.801 35.5 11.961 1 97.69 533 ALA A C 1
ATOM 4268 O O . ALA A 1 533 ? -4.801 36.312 12.898 1 97.69 533 ALA A O 1
ATOM 4269 N N . THR A 1 534 ? -4.238 35.75 10.781 1 97.31 534 THR A N 1
ATOM 4270 C CA . THR A 1 534 ? -3.586 37.031 10.508 1 97.31 534 THR A CA 1
ATOM 4271 C C . THR A 1 534 ? -4.574 38.188 10.656 1 97.31 534 THR A C 1
ATOM 4273 O O . THR A 1 534 ? -4.289 39.188 11.344 1 97.31 534 THR A O 1
ATOM 4276 N N . GLN A 1 535 ? -5.691 38.062 10.016 1 97.06 535 GLN A N 1
ATOM 4277 C CA . GLN A 1 535 ? -6.688 39.125 10.094 1 97.06 535 GLN A CA 1
ATOM 4278 C C . GLN A 1 535 ? -7.219 39.281 11.516 1 97.06 535 GLN A C 1
ATOM 4280 O O . GLN A 1 535 ? -7.406 40.406 12 1 97.06 535 GLN A O 1
ATOM 4285 N N . ALA A 1 536 ? -7.504 38.219 12.188 1 97.38 536 ALA A N 1
ATOM 4286 C CA . ALA A 1 536 ? -7.984 38.25 13.562 1 97.38 536 ALA A CA 1
ATOM 4287 C C . ALA A 1 536 ? -6.965 38.938 14.477 1 97.38 536 ALA A C 1
ATOM 4289 O O . ALA A 1 536 ? -7.328 39.75 15.328 1 97.38 536 ALA A O 1
ATOM 4290 N N . PHE A 1 537 ? -5.746 38.594 14.336 1 96.81 537 PHE A N 1
ATOM 4291 C CA . PHE A 1 537 ? -4.68 39.156 15.156 1 96.81 537 PHE A CA 1
ATOM 4292 C C . PHE A 1 537 ? -4.566 40.656 14.938 1 96.81 537 PHE A C 1
ATOM 4294 O O . PHE A 1 537 ? -4.457 41.438 15.898 1 96.81 537 PHE A O 1
ATOM 4301 N N . GLN A 1 538 ? -4.578 41.062 13.703 1 95.69 538 GLN A N 1
ATOM 4302 C CA . GLN A 1 538 ? -4.477 42.5 13.391 1 95.69 538 GLN A CA 1
ATOM 4303 C C . GLN A 1 538 ? -5.668 43.25 13.961 1 95.69 538 GLN A C 1
ATOM 4305 O O . GLN A 1 538 ? -5.52 44.406 14.391 1 95.69 538 GLN A O 1
ATOM 4310 N N . THR A 1 539 ? -6.797 42.625 13.906 1 96.5 539 THR A N 1
ATOM 4311 C CA . THR A 1 539 ? -7.98 43.25 14.492 1 96.5 539 THR A CA 1
ATOM 4312 C C . THR A 1 539 ? -7.82 43.406 16 1 96.5 539 THR A C 1
ATOM 4314 O O . THR A 1 539 ? -8.289 44.375 16.594 1 96.5 539 THR A O 1
ATOM 4317 N N . ILE A 1 540 ? -7.215 42.438 16.672 1 96.38 540 ILE A N 1
ATOM 4318 C CA . ILE A 1 540 ? -6.957 42.5 18.094 1 96.38 540 ILE A CA 1
ATOM 4319 C C . ILE A 1 540 ? -6.012 43.656 18.406 1 96.38 540 ILE A C 1
ATOM 4321 O O . ILE A 1 540 ? -6.199 44.406 19.375 1 96.38 540 ILE A O 1
ATOM 4325 N N . GLU A 1 541 ? -5.027 43.844 17.547 1 93.44 541 GLU A N 1
ATOM 4326 C CA . GLU A 1 541 ? -4.105 44.938 17.719 1 93.44 541 GLU A CA 1
ATOM 4327 C C . GLU A 1 541 ? -4.832 46.281 17.625 1 93.44 541 GLU A C 1
ATOM 4329 O O . GLU A 1 541 ? -4.461 47.25 18.312 1 93.44 541 GLU A O 1
ATOM 4334 N N . GLN A 1 542 ? -5.875 46.312 16.891 1 94.31 542 GLN A N 1
ATOM 4335 C CA . GLN A 1 542 ? -6.586 47.562 16.625 1 94.31 542 GLN A CA 1
ATOM 4336 C C . GLN A 1 542 ? -7.715 47.781 17.625 1 94.31 542 GLN A C 1
ATOM 4338 O O . GLN A 1 542 ? -7.922 48.906 18.094 1 94.31 542 GLN A O 1
ATOM 4343 N N . GLN A 1 543 ? -8.422 46.656 17.953 1 96.12 543 GLN A N 1
ATOM 4344 C CA . GLN A 1 543 ? -9.672 46.812 18.688 1 96.12 543 GLN A CA 1
ATOM 4345 C C . GLN A 1 543 ? -9.523 46.312 20.125 1 96.12 543 GLN A C 1
ATOM 4347 O O . GLN A 1 543 ? -10.375 46.625 20.969 1 96.12 543 GLN A O 1
ATOM 4352 N N . GLY A 1 544 ? -8.539 45.594 20.391 1 94.69 544 GLY A N 1
ATOM 4353 C CA . GLY A 1 544 ? -8.289 45.188 21.766 1 94.69 544 GLY A CA 1
ATOM 4354 C C . GLY A 1 544 ? -9.227 44.062 22.234 1 94.69 544 GLY A C 1
ATOM 4355 O O . GLY A 1 544 ? -9.406 43.062 21.547 1 94.69 544 GLY A O 1
ATOM 4356 N N . GLN A 1 545 ? -9.836 44.25 23.375 1 96 545 GLN A N 1
ATOM 4357 C CA . GLN A 1 545 ? -10.547 43.219 24.125 1 96 545 GLN A CA 1
ATOM 4358 C C . GLN A 1 545 ? -11.734 42.688 23.328 1 96 545 GLN A C 1
ATOM 4360 O O . GLN A 1 545 ? -11.977 41.469 23.312 1 96 545 GLN A O 1
ATOM 4365 N N . PRO A 1 546 ? -12.445 43.562 22.625 1 96.75 546 PRO A N 1
ATOM 4366 C CA . PRO A 1 546 ? -13.578 43.031 21.859 1 96.75 546 PRO A CA 1
ATOM 4367 C C . PRO A 1 546 ? -13.148 42 20.828 1 96.75 546 PRO A C 1
ATOM 4369 O O . PRO A 1 546 ? -13.844 41 20.625 1 96.75 546 PRO A O 1
ATOM 4372 N N . ALA A 1 547 ? -12.055 42.188 20.172 1 96.88 547 ALA A N 1
ATOM 4373 C CA . ALA A 1 547 ? -11.531 41.25 19.188 1 96.88 547 ALA A CA 1
ATOM 4374 C C . ALA A 1 547 ? -10.992 40 19.875 1 96.88 547 ALA A C 1
ATOM 4376 O O . ALA A 1 547 ? -11.094 38.906 19.328 1 96.88 547 ALA A O 1
ATOM 4377 N N . VAL A 1 548 ? -10.398 40.156 21.047 1 97.56 548 VAL A N 1
ATOM 4378 C CA . VAL A 1 548 ? -9.953 39 21.828 1 97.56 548 VAL A CA 1
ATOM 4379 C C . VAL A 1 548 ? -11.141 38.094 22.172 1 97.56 548 VAL A C 1
ATOM 4381 O O . VAL A 1 548 ? -11.07 36.875 22.031 1 97.56 548 VAL A O 1
ATOM 4384 N N . ASP A 1 549 ? -12.234 38.75 22.562 1 97.19 549 ASP A N 1
ATOM 4385 C CA . ASP A 1 549 ? -13.438 38 22.938 1 97.19 549 ASP A CA 1
ATOM 4386 C C . ASP A 1 549 ? -13.977 37.188 21.75 1 97.19 549 ASP A C 1
ATOM 4388 O O . ASP A 1 549 ? -14.414 36.062 21.906 1 97.19 549 ASP A O 1
ATOM 4392 N N . ARG A 1 550 ? -13.977 37.812 20.609 1 97.31 550 ARG A N 1
ATOM 4393 C CA . ARG A 1 550 ? -14.43 37.125 19.406 1 97.31 550 ARG A CA 1
ATOM 4394 C C . ARG A 1 550 ? -13.547 35.938 19.109 1 97.31 550 ARG A C 1
ATOM 4396 O O . ARG A 1 550 ? -14.047 34.844 18.75 1 97.31 550 ARG A O 1
ATOM 4403 N N . TRP A 1 551 ? -12.25 36.094 19.219 1 97.81 551 TRP A N 1
ATOM 4404 C CA . TRP A 1 551 ? -11.312 35.031 18.938 1 97.81 551 TRP A CA 1
ATOM 4405 C C . TRP A 1 551 ? -11.5 33.875 19.938 1 97.81 551 TRP A C 1
ATOM 4407 O O . TRP A 1 551 ? -11.484 32.719 19.547 1 97.81 551 TRP A O 1
ATOM 4417 N N . LEU A 1 552 ? -11.672 34.219 21.203 1 97.56 552 LEU A N 1
ATOM 4418 C CA . LEU A 1 552 ? -11.891 33.188 22.219 1 97.56 552 LEU A CA 1
ATOM 4419 C C . LEU A 1 552 ? -13.18 32.406 21.969 1 97.56 552 LEU A C 1
ATOM 4421 O O . LEU A 1 552 ? -13.242 31.203 22.172 1 97.56 552 LEU A O 1
ATOM 4425 N N . ARG A 1 553 ? -14.18 33.094 21.531 1 97.19 553 ARG A N 1
ATOM 4426 C CA . ARG A 1 553 ? -15.414 32.438 21.141 1 97.19 553 ARG A CA 1
ATOM 4427 C C . ARG A 1 553 ? -15.188 31.531 19.938 1 97.19 553 ARG A C 1
ATOM 4429 O O . ARG A 1 553 ? -15.672 30.406 19.922 1 97.19 553 ARG A O 1
ATOM 4436 N N . TYR A 1 554 ? -14.508 32.031 18.953 1 97.31 554 TYR A N 1
ATOM 4437 C CA . TYR A 1 554 ? -14.141 31.266 17.781 1 97.31 554 TYR A CA 1
ATOM 4438 C C . TYR A 1 554 ? -13.469 29.953 18.188 1 97.31 554 TYR A C 1
ATOM 4440 O O . TYR A 1 554 ? -13.812 28.891 17.656 1 97.31 554 TYR A O 1
ATOM 4448 N N . LEU A 1 555 ? -12.531 29.984 19.156 1 97.25 555 LEU A N 1
ATOM 4449 C CA . LEU A 1 555 ? -11.773 28.812 19.594 1 97.25 555 LEU A CA 1
ATOM 4450 C C . LEU A 1 555 ? -12.695 27.781 20.234 1 97.25 555 LEU A C 1
ATOM 4452 O O . LEU A 1 555 ? -12.352 26.594 20.297 1 97.25 555 LEU A O 1
ATOM 4456 N N . SER A 1 556 ? -13.867 28.156 20.641 1 96.38 556 SER A N 1
ATOM 4457 C CA . SER A 1 556 ? -14.766 27.281 21.391 1 96.38 556 SER A CA 1
ATOM 4458 C C . SER A 1 556 ? -15.875 26.734 20.484 1 96.38 556 SER A C 1
ATOM 4460 O O . SER A 1 556 ? -16.812 26.094 20.969 1 96.38 556 SER A O 1
ATOM 4462 N N . LEU A 1 557 ? -15.836 26.938 19.25 1 96.25 557 LEU A N 1
ATOM 4463 C CA . LEU A 1 557 ? -16.969 26.656 18.375 1 96.25 557 LEU A CA 1
ATOM 4464 C C . LEU A 1 557 ? -17.047 25.172 18.031 1 96.25 557 LEU A C 1
ATOM 4466 O O . LEU A 1 557 ? -18.109 24.688 17.656 1 96.25 557 LEU A O 1
ATOM 4470 N N . GLY A 1 558 ? -15.875 24.5 18.125 1 94.69 558 GLY A N 1
ATOM 4471 C CA . GLY A 1 558 ? -15.898 23.172 17.547 1 94.69 558 GLY A CA 1
ATOM 4472 C C . GLY A 1 558 ? -16.453 23.125 16.125 1 94.69 558 GLY A C 1
ATOM 4473 O O . GLY A 1 558 ? -16.109 23.984 15.305 1 94.69 558 GLY A O 1
ATOM 4474 N N . ASP A 1 559 ? -17.25 22.109 15.859 1 94.12 559 ASP A N 1
ATOM 4475 C CA . ASP A 1 559 ? -17.859 22 14.531 1 94.12 559 ASP A CA 1
ATOM 4476 C C . ASP A 1 559 ? -19.312 22.453 14.555 1 94.12 559 ASP A C 1
ATOM 4478 O O . ASP A 1 559 ? -20.141 21.953 13.781 1 94.12 559 ASP A O 1
ATOM 4482 N N . SER A 1 560 ? -19.656 23.312 15.406 1 94.38 560 SER A N 1
ATOM 4483 C CA . SER A 1 560 ? -21.031 23.766 15.57 1 94.38 560 SER A CA 1
ATOM 4484 C C . SER A 1 560 ? -21.453 24.672 14.414 1 94.38 560 SER A C 1
ATOM 4486 O O . SER A 1 560 ? -22.656 24.828 14.156 1 94.38 560 SER A O 1
ATOM 4488 N N . LEU A 1 561 ? -20.531 25.281 13.711 1 95.44 561 LEU A N 1
ATOM 4489 C CA . LEU A 1 561 ? -20.797 26.125 12.547 1 95.44 561 LEU A CA 1
ATOM 4490 C C . LEU A 1 561 ? -19.984 25.656 11.344 1 95.44 561 LEU A C 1
ATOM 4492 O O . LEU A 1 561 ? -18.922 25.031 11.508 1 95.44 561 LEU A O 1
ATOM 4496 N N . ASP A 1 562 ? -20.516 25.906 10.141 1 95.5 562 ASP A N 1
ATOM 4497 C CA . ASP A 1 562 ? -19.688 25.656 8.961 1 95.5 562 ASP A CA 1
ATOM 4498 C C . ASP A 1 562 ? -18.5 26.625 8.914 1 95.5 562 ASP A C 1
ATOM 4500 O O . ASP A 1 562 ? -18.516 27.672 9.578 1 95.5 562 ASP A O 1
ATOM 4504 N N . PRO A 1 563 ? -17.531 26.359 8.156 1 96.25 563 PRO A N 1
ATOM 4505 C CA . PRO A 1 563 ? -16.281 27.125 8.211 1 96.25 563 PRO A CA 1
ATOM 4506 C C . PRO A 1 563 ? -16.469 28.594 7.871 1 96.25 563 PRO A C 1
ATOM 4508 O O . PRO A 1 563 ? -15.797 29.453 8.445 1 96.25 563 PRO A O 1
ATOM 4511 N N . VAL A 1 564 ? -17.359 28.953 6.957 1 97.12 564 VAL A N 1
ATOM 4512 C CA . VAL A 1 564 ? -17.578 30.344 6.57 1 97.12 564 VAL A CA 1
ATOM 4513 C C . VAL A 1 564 ? -18.188 31.109 7.742 1 97.12 564 VAL A C 1
ATOM 4515 O O . VAL A 1 564 ? -17.703 32.188 8.086 1 97.12 564 VAL A O 1
ATOM 4518 N N . GLU A 1 565 ? -19.172 30.516 8.375 1 97.31 565 GLU A N 1
ATOM 4519 C CA . GLU A 1 565 ? -19.797 31.156 9.523 1 97.31 565 GLU A CA 1
ATOM 4520 C C . GLU A 1 565 ? -18.859 31.188 10.727 1 97.31 565 GLU A C 1
ATOM 4522 O O . GLU A 1 565 ? -18.859 32.156 11.484 1 97.31 565 GLU A O 1
ATOM 4527 N N . ALA A 1 566 ? -18.109 30.156 10.922 1 97.12 566 ALA A N 1
ATOM 4528 C CA . ALA A 1 566 ? -17.125 30.141 12.008 1 97.12 566 ALA A CA 1
ATOM 4529 C C . ALA A 1 566 ? -16.094 31.25 11.836 1 97.12 566 ALA A C 1
ATOM 4531 O O . ALA A 1 566 ? -15.781 31.969 12.789 1 97.12 566 ALA A O 1
ATOM 4532 N N . ALA A 1 567 ? -15.562 31.406 10.633 1 97.62 567 ALA A N 1
ATOM 4533 C CA . ALA A 1 567 ? -14.594 32.469 10.359 1 97.62 567 ALA A CA 1
ATOM 4534 C C . ALA A 1 567 ? -15.203 33.844 10.609 1 97.62 567 ALA A C 1
ATOM 4536 O O . ALA A 1 567 ? -14.523 34.75 11.094 1 97.62 567 ALA A O 1
ATOM 4537 N N . ARG A 1 568 ? -16.469 34 10.336 1 97.5 568 ARG A N 1
ATOM 4538 C CA . ARG A 1 568 ? -17.156 35.25 10.57 1 97.5 568 ARG A CA 1
ATOM 4539 C C . ARG A 1 568 ? -17.188 35.594 12.055 1 97.5 568 ARG A C 1
ATOM 4541 O O . ARG A 1 568 ? -17.109 36.781 12.438 1 97.5 568 ARG A O 1
ATOM 4548 N N . VAL A 1 569 ? -17.328 34.594 12.867 1 97.19 569 VAL A N 1
ATOM 4549 C CA . VAL A 1 569 ? -17.297 34.812 14.312 1 97.19 569 VAL A CA 1
ATOM 4550 C C . VAL A 1 569 ? -15.953 35.438 14.711 1 97.19 569 VAL A C 1
ATOM 4552 O O . VAL A 1 569 ? -15.906 36.312 15.594 1 97.19 569 VAL A O 1
ATOM 4555 N N . ALA A 1 570 ? -14.914 35.125 14.047 1 96.88 570 ALA A N 1
ATOM 4556 C CA . ALA A 1 570 ? -13.586 35.656 14.305 1 96.88 570 ALA A CA 1
ATOM 4557 C C . ALA A 1 570 ? -13.414 37.031 13.633 1 96.88 570 ALA A C 1
ATOM 4559 O O . ALA A 1 570 ? -12.375 37.656 13.773 1 96.88 570 ALA A O 1
ATOM 4560 N N . GLY A 1 571 ? -14.398 37.406 12.875 1 96.25 571 GLY A N 1
ATOM 4561 C CA . GLY A 1 571 ? -14.367 38.688 12.195 1 96.25 571 GLY A CA 1
ATOM 4562 C C . GLY A 1 571 ? -13.758 38.625 10.812 1 96.25 571 GLY A C 1
ATOM 4563 O O . GLY A 1 571 ? -13.281 39.625 10.281 1 96.25 571 GLY A O 1
ATOM 4564 N N . VAL A 1 572 ? -13.75 37.469 10.164 1 97.38 572 VAL A N 1
ATOM 4565 C CA . VAL A 1 572 ? -13.07 37.281 8.883 1 97.38 572 VAL A CA 1
ATOM 4566 C C . VAL A 1 572 ? -14.039 36.75 7.848 1 97.38 572 VAL A C 1
ATOM 4568 O O . VAL A 1 572 ? -14.742 35.75 8.102 1 97.38 572 VAL A O 1
ATOM 4571 N N . ASP A 1 573 ? -14.117 37.344 6.688 1 97.38 573 ASP A N 1
ATOM 4572 C CA . ASP A 1 573 ? -14.891 36.844 5.559 1 97.38 573 ASP A CA 1
ATOM 4573 C C . ASP A 1 573 ? -14 36.031 4.602 1 97.38 573 ASP A C 1
ATOM 4575 O O . ASP A 1 573 ? -13.234 36.625 3.83 1 97.38 573 ASP A O 1
ATOM 4579 N N . VAL A 1 574 ? -14.164 34.781 4.57 1 96.88 574 VAL A N 1
ATOM 4580 C CA . VAL A 1 574 ? -13.289 33.906 3.773 1 96.88 574 VAL A CA 1
ATOM 4581 C C . VAL A 1 574 ? -13.93 33.625 2.416 1 96.88 574 VAL A C 1
ATOM 4583 O O . VAL A 1 574 ? -13.367 32.906 1.597 1 96.88 574 VAL A O 1
ATOM 4586 N N . THR A 1 575 ? -15.117 34.188 2.166 1 96.5 575 THR A N 1
ATOM 4587 C CA . THR A 1 575 ? -15.805 33.938 0.903 1 96.5 575 THR A CA 1
ATOM 4588 C C . THR A 1 575 ? -15.25 34.844 -0.197 1 96.5 575 THR A C 1
ATOM 4590 O O . THR A 1 575 ? -15.586 34.688 -1.371 1 96.5 575 THR A O 1
ATOM 4593 N N . THR A 1 576 ? -14.438 35.812 0.161 1 96.25 576 THR A N 1
ATOM 4594 C CA . THR A 1 576 ? -13.758 36.656 -0.793 1 96.25 576 THR A CA 1
ATOM 4595 C C . THR A 1 576 ? -12.242 36.562 -0.637 1 96.25 576 THR A C 1
ATOM 4597 O O . THR A 1 576 ? -11.75 35.906 0.274 1 96.25 576 THR A O 1
ATOM 4600 N N . ASP A 1 577 ? -11.547 37.281 -1.557 1 96.62 577 ASP A N 1
ATOM 4601 C CA . ASP A 1 577 ? -10.086 37.219 -1.472 1 96.62 577 ASP A CA 1
ATOM 4602 C C . ASP A 1 577 ? -9.531 38.344 -0.626 1 96.62 577 ASP A C 1
ATOM 4604 O O . ASP A 1 577 ? -8.32 38.531 -0.541 1 96.62 577 ASP A O 1
ATOM 4608 N N . ALA A 1 578 ? -10.398 39.125 -0.015 1 97.38 578 ALA A N 1
ATOM 4609 C CA . ALA A 1 578 ? -9.977 40.312 0.705 1 97.38 578 ALA A CA 1
ATOM 4610 C C . ALA A 1 578 ? -9.031 39.969 1.849 1 97.38 578 ALA A C 1
ATOM 4612 O O . ALA A 1 578 ? -7.98 40.594 2.006 1 97.38 578 ALA A O 1
ATOM 4613 N N . ALA A 1 579 ? -9.414 39.031 2.65 1 96.56 579 ALA A N 1
ATOM 4614 C CA . ALA A 1 579 ? -8.586 38.656 3.785 1 96.56 579 ALA A CA 1
ATOM 4615 C C . ALA A 1 579 ? -7.23 38.125 3.318 1 96.56 579 ALA A C 1
ATOM 4617 O O . ALA A 1 579 ? -6.203 38.375 3.945 1 96.56 579 ALA A O 1
ATOM 4618 N N . LEU A 1 580 ? -7.277 37.375 2.273 1 96.94 580 LEU A N 1
ATOM 4619 C CA . LEU A 1 580 ? -6.059 36.781 1.711 1 96.94 580 LEU A CA 1
ATOM 4620 C C . LEU A 1 580 ? -5.148 37.875 1.172 1 96.94 580 LEU A C 1
ATOM 4622 O O . LEU A 1 580 ? -3.943 37.906 1.443 1 96.94 580 LEU A O 1
ATOM 4626 N N . LYS A 1 581 ? -5.664 38.812 0.457 1 97.62 581 LYS A N 1
ATOM 4627 C CA . LYS A 1 581 ? -4.895 39.938 -0.089 1 97.62 581 LYS A CA 1
ATOM 4628 C C . LYS A 1 581 ? -4.34 40.812 1.025 1 97.62 581 LYS A C 1
ATOM 4630 O O . LYS A 1 581 ? -3.229 41.344 0.918 1 97.62 581 LYS A O 1
ATOM 4635 N N . HIS A 1 582 ? -5.113 40.969 2.004 1 96.69 582 HIS A N 1
ATOM 4636 C CA . HIS A 1 582 ? -4.656 41.719 3.164 1 96.69 582 HIS A CA 1
ATOM 4637 C C . HIS A 1 582 ? -3.447 41.062 3.811 1 96.69 582 HIS A C 1
ATOM 4639 O O . HIS A 1 582 ? -2.471 41.719 4.156 1 96.69 582 HIS A O 1
ATOM 4645 N N . ALA A 1 583 ? -3.525 39.75 4.023 1 96.75 583 ALA A N 1
ATOM 4646 C CA . ALA A 1 583 ? -2.404 39.031 4.594 1 96.75 583 ALA A CA 1
ATOM 4647 C C . ALA A 1 583 ? -1.156 39.156 3.727 1 96.75 583 ALA A C 1
ATOM 4649 O O . ALA A 1 583 ? -0.053 39.344 4.242 1 96.75 583 ALA A O 1
ATOM 4650 N N . ILE A 1 584 ? -1.315 39.062 2.414 1 97.88 584 ILE A N 1
ATOM 4651 C CA . ILE A 1 584 ? -0.196 39.156 1.481 1 97.88 584 ILE A CA 1
ATOM 4652 C C . ILE A 1 584 ? 0.399 40.562 1.523 1 97.88 584 ILE A C 1
ATOM 4654 O O . ILE A 1 584 ? 1.621 40.719 1.502 1 97.88 584 ILE A O 1
ATOM 4658 N N . SER A 1 585 ? -0.483 41.531 1.606 1 96.81 585 SER A N 1
ATOM 4659 C CA . SER A 1 585 ? -0.02 42.906 1.733 1 96.81 585 SER A CA 1
ATOM 4660 C C . SER A 1 585 ? 0.787 43.094 3.012 1 96.81 585 SER A C 1
ATOM 4662 O O . SER A 1 585 ? 1.803 43.812 3.01 1 96.81 585 SER A O 1
ATOM 4664 N N . PHE A 1 586 ? 0.355 42.594 4.043 1 95.56 586 PHE A N 1
ATOM 4665 C CA . PHE A 1 586 ? 1.065 42.625 5.316 1 95.56 586 PHE A CA 1
ATOM 4666 C C . PHE A 1 586 ? 2.471 42.062 5.168 1 95.56 586 PHE A C 1
ATOM 4668 O O . PHE A 1 586 ? 3.434 42.625 5.695 1 95.56 586 PHE A O 1
ATOM 4675 N N . LEU A 1 587 ? 2.611 40.969 4.461 1 97 587 LEU A N 1
ATOM 4676 C CA . LEU A 1 587 ? 3.916 40.375 4.234 1 97 587 LEU A CA 1
ATOM 4677 C C . LEU A 1 587 ? 4.805 41.281 3.396 1 97 587 LEU A C 1
ATOM 4679 O O . LEU A 1 587 ? 6.012 41.375 3.639 1 97 587 LEU A O 1
ATOM 4683 N N . GLY A 1 588 ? 4.207 41.875 2.426 1 96.88 588 GLY A N 1
ATOM 4684 C CA . GLY A 1 588 ? 4.953 42.844 1.65 1 96.88 588 GLY A CA 1
ATOM 4685 C C . GLY A 1 588 ? 5.535 43.969 2.498 1 96.88 588 GLY A C 1
ATOM 4686 O O . GLY A 1 588 ? 6.707 44.312 2.352 1 96.88 588 GLY A O 1
ATOM 4687 N N . THR A 1 589 ? 4.715 44.469 3.365 1 96.12 589 THR A N 1
ATOM 4688 C CA . THR A 1 589 ? 5.145 45.531 4.266 1 96.12 589 THR A CA 1
ATOM 4689 C C . THR A 1 589 ? 6.223 45.031 5.219 1 96.12 589 THR A C 1
ATOM 4691 O O . THR A 1 589 ? 7.148 45.781 5.562 1 96.12 589 THR A O 1
ATOM 4694 N N . THR A 1 590 ? 6.051 43.844 5.652 1 95.25 590 THR A N 1
ATOM 4695 C CA . THR A 1 590 ? 7.039 43.25 6.535 1 95.25 590 THR A CA 1
ATOM 4696 C C . THR A 1 590 ? 8.398 43.156 5.844 1 95.25 590 THR A C 1
ATOM 4698 O O . THR A 1 590 ? 9.43 43.469 6.445 1 95.25 590 THR A O 1
ATOM 4701 N N . VAL A 1 591 ? 8.414 42.719 4.59 1 96.94 591 VAL A N 1
ATOM 4702 C CA . VAL A 1 591 ? 9.656 42.656 3.828 1 96.94 591 VAL A CA 1
ATOM 4703 C C . VAL A 1 591 ? 10.258 44.031 3.658 1 96.94 591 VAL A C 1
ATOM 4705 O O . VAL A 1 591 ? 11.477 44.219 3.766 1 96.94 591 VAL A O 1
ATOM 4708 N N . ASP A 1 592 ? 9.422 45.094 3.434 1 97.31 592 ASP A N 1
ATOM 4709 C CA . ASP A 1 592 ? 9.891 46.469 3.359 1 97.31 592 ASP A CA 1
ATOM 4710 C C . ASP A 1 592 ? 10.617 46.875 4.637 1 97.31 592 ASP A C 1
ATOM 4712 O O . ASP A 1 592 ? 11.695 47.469 4.582 1 97.31 592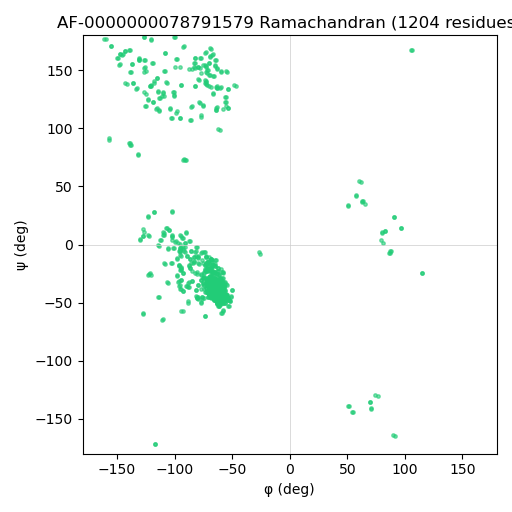 ASP A O 1
ATOM 4716 N N . GLU A 1 593 ? 10.031 46.531 5.668 1 95.81 593 GLU A N 1
ATOM 4717 C CA . GLU A 1 593 ? 10.609 46.875 6.961 1 95.81 593 GLU A CA 1
ATOM 4718 C C . GLU A 1 593 ? 11.93 46.156 7.199 1 95.81 593 GLU A C 1
ATOM 4720 O O . GLU A 1 593 ? 12.875 46.75 7.734 1 95.81 593 GLU A O 1
ATOM 4725 N N . ILE A 1 594 ? 11.961 44.906 6.875 1 95.94 594 ILE A N 1
ATOM 4726 C CA . ILE A 1 594 ? 13.188 44.125 7.023 1 95.94 594 ILE A CA 1
ATOM 4727 C C . ILE A 1 594 ? 14.305 44.75 6.199 1 95.94 594 ILE A C 1
ATOM 4729 O O . ILE A 1 594 ? 15.43 44.906 6.68 1 95.94 594 ILE A O 1
ATOM 4733 N N . GLU A 1 595 ? 14.055 45.188 5.008 1 96.44 595 GLU A N 1
ATOM 4734 C CA . GLU A 1 595 ? 15.039 45.812 4.141 1 96.44 595 GLU A CA 1
ATOM 4735 C C . GLU A 1 595 ? 15.5 47.156 4.715 1 96.44 595 GLU A C 1
ATOM 4737 O O . GLU A 1 595 ? 16.688 47.469 4.664 1 96.44 595 GLU A O 1
ATOM 4742 N N . ALA A 1 596 ? 14.578 47.844 5.254 1 96.62 596 ALA A N 1
ATOM 4743 C CA . ALA A 1 596 ? 14.906 49.125 5.859 1 96.62 596 ALA A CA 1
ATOM 4744 C C . ALA A 1 596 ? 15.805 48.969 7.078 1 96.62 596 ALA A C 1
ATOM 4746 O O . ALA A 1 596 ? 16.781 49.688 7.258 1 96.62 596 ALA A O 1
ATOM 4747 N N . LEU A 1 597 ? 15.414 48 7.883 1 95.81 597 LEU A N 1
ATOM 4748 C CA . LEU A 1 597 ? 16.203 47.719 9.07 1 95.81 597 LEU A CA 1
ATOM 4749 C C . LEU A 1 597 ? 17.609 47.25 8.695 1 95.81 597 LEU A C 1
ATOM 4751 O O . LEU A 1 597 ? 18.578 47.562 9.375 1 95.81 597 LEU A O 1
ATOM 4755 N N . SER A 1 598 ? 17.688 46.469 7.656 1 95.06 598 SER A N 1
ATOM 4756 C CA . SER A 1 598 ? 18.984 46 7.18 1 95.06 598 SER A CA 1
ATOM 4757 C C . SER A 1 598 ? 19.875 47.156 6.777 1 95.06 598 SER A C 1
ATOM 4759 O O . SER A 1 598 ? 21.078 47.156 7.07 1 95.06 598 SER A O 1
ATOM 4761 N N . LYS A 1 599 ? 19.344 48.156 6.141 1 94.56 599 LYS A N 1
ATOM 4762 C CA . LYS A 1 599 ? 20.094 49.344 5.754 1 94.56 599 LYS A CA 1
ATOM 4763 C C . LYS A 1 599 ? 20.531 50.156 6.984 1 94.56 599 LYS A C 1
ATOM 4765 O O . LYS A 1 599 ? 21.656 50.656 7.016 1 94.56 599 LYS A O 1
ATOM 4770 N N . GLU A 1 600 ? 19.641 50.156 7.934 1 94.12 600 GLU A N 1
ATOM 4771 C CA . GLU A 1 600 ? 19.953 50.875 9.172 1 94.12 600 GLU A CA 1
ATOM 4772 C C . GLU A 1 600 ? 21.094 50.188 9.914 1 94.12 600 GLU A C 1
ATOM 4774 O O . GLU A 1 600 ? 21.984 50.875 10.461 1 94.12 600 GLU A O 1
ATOM 4779 N N . ILE A 1 601 ? 21.094 48.938 10 1 91.88 601 ILE A N 1
ATOM 4780 C CA . ILE A 1 601 ? 22.094 48.156 10.695 1 91.88 601 ILE A CA 1
ATOM 4781 C C . ILE A 1 601 ? 23.453 48.312 10 1 91.88 601 ILE A C 1
ATOM 4783 O O . ILE A 1 601 ? 24.5 48.375 10.648 1 91.88 601 ILE A O 1
ATOM 4787 N N . GLU A 1 602 ? 23.547 48.406 8.703 1 85.12 602 GLU A N 1
ATOM 4788 C CA . GLU A 1 602 ? 24.781 48.594 7.934 1 85.12 602 GLU A CA 1
ATOM 4789 C C . GLU A 1 602 ? 25.375 50 8.148 1 85.12 602 GLU A C 1
ATOM 4791 O O . GLU A 1 602 ? 26.578 50.188 8.039 1 85.12 602 GLU A O 1
ATOM 4796 N N . GLN A 1 603 ? 24.547 51 8.359 1 73.62 603 GLN A N 1
ATOM 4797 C CA . GLN A 1 603 ? 25 52.375 8.547 1 73.62 603 GLN A CA 1
ATOM 4798 C C . GLN A 1 603 ? 25.578 52.594 9.945 1 73.62 603 GLN A C 1
ATOM 4800 O O . GLN A 1 603 ? 26.234 53.594 10.203 1 73.62 603 GLN A O 1
ATOM 4805 N N . VAL A 1 604 ? 25.391 51.781 10.773 1 65.44 604 VAL A N 1
ATOM 4806 C CA . VAL A 1 604 ? 25.984 51.906 12.102 1 65.44 604 VAL A CA 1
ATOM 4807 C C . VAL A 1 604 ? 27.266 51.062 12.172 1 65.44 604 VAL A C 1
ATOM 4809 O O . VAL A 1 604 ? 27.312 49.938 11.633 1 65.44 604 VAL A O 1
ATOM 4812 N N . MET B 1 1 ? 28.047 -15.734 -20.812 1 31.91 1 MET B N 1
ATOM 4813 C CA . MET B 1 1 ? 27.047 -14.68 -20.812 1 31.91 1 MET B CA 1
ATOM 4814 C C . MET B 1 1 ? 27.672 -13.32 -20.562 1 31.91 1 MET B C 1
ATOM 4816 O O . MET B 1 1 ? 28.406 -13.141 -19.578 1 31.91 1 MET B O 1
ATOM 4820 N N . SER B 1 2 ? 27.844 -12.508 -21.438 1 37.5 2 SER B N 1
ATOM 4821 C CA . SER B 1 2 ? 28.578 -11.25 -21.5 1 37.5 2 SER B CA 1
ATOM 4822 C C . SER B 1 2 ? 28.109 -10.289 -20.406 1 37.5 2 SER B C 1
ATOM 4824 O O . SER B 1 2 ? 26.938 -10.273 -20.031 1 37.5 2 SER B O 1
ATOM 4826 N N . GLU B 1 3 ? 29.094 -9.852 -19.422 1 48.84 3 GLU B N 1
ATOM 4827 C CA . GLU B 1 3 ? 29.266 -8.758 -18.484 1 48.84 3 GLU B CA 1
ATOM 4828 C C . GLU B 1 3 ? 28.5 -7.512 -18.922 1 48.84 3 GLU B C 1
ATOM 4830 O O . GLU B 1 3 ? 28.703 -6.422 -18.391 1 48.84 3 GLU B O 1
ATOM 4835 N N . THR B 1 4 ? 27.875 -7.457 -20.219 1 55.38 4 THR B N 1
ATOM 4836 C CA . THR B 1 4 ? 27.438 -6.258 -20.922 1 55.38 4 THR B CA 1
ATOM 4837 C C . THR B 1 4 ? 26.031 -5.855 -20.469 1 55.38 4 THR B C 1
ATOM 4839 O O . THR B 1 4 ? 25.281 -6.688 -19.969 1 55.38 4 THR B O 1
ATOM 4842 N N . THR B 1 5 ? 25.781 -4.578 -20.547 1 66.94 5 THR B N 1
ATOM 4843 C CA . THR B 1 5 ? 24.516 -3.875 -20.328 1 66.94 5 THR B CA 1
ATOM 4844 C C . THR B 1 5 ? 23.406 -4.465 -21.203 1 66.94 5 THR B C 1
ATOM 4846 O O . THR B 1 5 ? 23.625 -4.73 -22.391 1 66.94 5 THR B O 1
ATOM 4849 N N . LEU B 1 6 ? 22.297 -5.062 -20.703 1 77.62 6 LEU B N 1
ATOM 4850 C CA . LEU B 1 6 ? 21.141 -5.562 -21.438 1 77.62 6 LEU B CA 1
ATOM 4851 C C . LEU B 1 6 ? 20.672 -4.535 -22.469 1 77.62 6 LEU B C 1
ATOM 4853 O O . LEU B 1 6 ? 20.672 -3.332 -22.188 1 77.62 6 LEU B O 1
ATOM 4857 N N . PRO B 1 7 ? 20.359 -4.992 -23.672 1 87.19 7 PRO B N 1
ATOM 4858 C CA . PRO B 1 7 ? 19.828 -4.078 -24.688 1 87.19 7 PRO B CA 1
ATOM 4859 C C . PRO B 1 7 ? 18.469 -3.498 -24.281 1 87.19 7 PRO B C 1
ATOM 4861 O O . PRO B 1 7 ? 17.781 -4.059 -23.422 1 87.19 7 PRO B O 1
ATOM 4864 N N . LYS B 1 8 ? 18.141 -2.346 -24.922 1 87.5 8 LYS B N 1
ATOM 4865 C CA . LYS B 1 8 ? 16.781 -1.831 -24.828 1 87.5 8 LYS B CA 1
ATOM 4866 C C . LYS B 1 8 ? 15.797 -2.721 -25.594 1 87.5 8 LYS B C 1
ATOM 4868 O O . LYS B 1 8 ? 16.188 -3.432 -26.516 1 87.5 8 LYS B O 1
ATOM 4873 N N . ARG B 1 9 ? 14.516 -2.721 -25.266 1 93 9 ARG B N 1
ATOM 4874 C CA . ARG B 1 9 ? 13.484 -3.564 -25.875 1 93 9 ARG B CA 1
ATOM 4875 C C . ARG B 1 9 ? 13.406 -3.357 -27.375 1 93 9 ARG B C 1
ATOM 4877 O O . ARG B 1 9 ? 13.258 -4.32 -28.141 1 93 9 ARG B O 1
ATOM 4884 N N . GLN B 1 10 ? 13.594 -2.121 -27.828 1 91.94 10 GLN B N 1
ATOM 4885 C CA . GLN B 1 10 ? 13.461 -1.785 -29.234 1 91.94 10 GLN B CA 1
ATOM 4886 C C . GLN B 1 10 ? 14.625 -2.348 -30.047 1 91.94 10 GLN B C 1
ATOM 4888 O O . GLN B 1 10 ? 14.539 -2.463 -31.266 1 91.94 10 GLN B O 1
ATOM 4893 N N . ALA B 1 11 ? 15.703 -2.75 -29.375 1 94.25 11 ALA B N 1
ATOM 4894 C CA . ALA B 1 11 ? 16.922 -3.186 -30.047 1 94.25 11 ALA B CA 1
ATOM 4895 C C . ALA B 1 11 ? 16.953 -4.703 -30.188 1 94.25 11 ALA B C 1
ATOM 4897 O O . ALA B 1 11 ? 17.844 -5.254 -30.859 1 94.25 11 ALA B O 1
ATOM 4898 N N . VAL B 1 12 ? 16 -5.41 -29.641 1 95.06 12 VAL B N 1
ATOM 4899 C CA . VAL B 1 12 ? 16.047 -6.867 -29.672 1 95.06 12 VAL B CA 1
ATOM 4900 C C . VAL B 1 12 ? 15.492 -7.359 -31.016 1 95.06 12 VAL B C 1
ATOM 4902 O O . VAL B 1 12 ? 14.766 -6.633 -31.703 1 95.06 12 VAL B O 1
ATOM 4905 N N . ASP B 1 13 ? 15.859 -8.555 -31.469 1 95.06 13 ASP B N 1
ATOM 4906 C CA . ASP B 1 13 ? 15.367 -9.18 -32.688 1 95.06 13 ASP B CA 1
ATOM 4907 C C . ASP B 1 13 ? 13.875 -9.469 -32.594 1 95.06 13 ASP B C 1
ATOM 4909 O O . ASP B 1 13 ? 13.445 -10.289 -31.781 1 95.06 13 ASP B O 1
ATOM 4913 N N . PRO B 1 14 ? 13.078 -8.852 -33.406 1 94.88 14 PRO B N 1
ATOM 4914 C CA . PRO B 1 14 ? 11.633 -9.07 -33.344 1 94.88 14 PRO B CA 1
ATOM 4915 C C . PRO B 1 14 ? 11.25 -10.531 -33.562 1 94.88 14 PRO B C 1
ATOM 4917 O O . PRO B 1 14 ? 10.203 -10.969 -33.062 1 94.88 14 PRO B O 1
ATOM 4920 N N . GLN B 1 15 ? 12.094 -11.297 -34.219 1 94.81 15 GLN B N 1
ATOM 4921 C CA . GLN B 1 15 ? 11.789 -12.695 -34.469 1 94.81 15 GLN B CA 1
ATOM 4922 C C . GLN B 1 15 ? 11.867 -13.516 -33.188 1 94.81 15 GLN B C 1
ATOM 4924 O O . GLN B 1 15 ? 11.344 -14.633 -33.094 1 94.81 15 GLN B O 1
ATOM 4929 N N . LEU B 1 16 ? 12.445 -12.969 -32.188 1 96.38 16 LEU B N 1
ATOM 4930 C CA . LEU B 1 16 ? 12.578 -13.656 -30.906 1 96.38 16 LEU B CA 1
ATOM 4931 C C . LEU B 1 16 ? 11.531 -13.172 -29.906 1 96.38 16 LEU B C 1
ATOM 4933 O O . LEU B 1 16 ? 11.469 -13.656 -28.781 1 96.38 16 LEU B O 1
ATOM 4937 N N . THR B 1 17 ? 10.75 -12.164 -30.391 1 97.31 17 THR B N 1
ATOM 4938 C CA . THR B 1 17 ? 9.68 -11.648 -29.547 1 97.31 17 THR B CA 1
ATOM 4939 C C . THR B 1 17 ? 8.336 -12.273 -29.938 1 97.31 17 THR B C 1
ATOM 4941 O O . THR B 1 17 ? 8.195 -12.82 -31.031 1 97.31 17 THR B O 1
ATOM 4944 N N . TRP B 1 18 ? 7.387 -12.227 -29.031 1 97.81 18 TRP B N 1
ATOM 4945 C CA . TRP B 1 18 ? 6.047 -12.719 -29.328 1 97.81 18 TRP B CA 1
ATOM 4946 C C . TRP B 1 18 ? 5.312 -11.773 -30.266 1 97.81 18 TRP B C 1
ATOM 4948 O O . TRP B 1 18 ? 5.684 -10.609 -30.406 1 97.81 18 TRP B O 1
ATOM 4958 N N . ASP B 1 19 ? 4.375 -12.336 -31.016 1 97.25 19 ASP B N 1
ATOM 4959 C CA . ASP B 1 19 ? 3.449 -11.578 -31.844 1 97.25 19 ASP B CA 1
ATOM 4960 C C . ASP B 1 19 ? 2.102 -11.398 -31.156 1 97.25 19 ASP B C 1
ATOM 4962 O O . ASP B 1 19 ? 1.34 -12.359 -31 1 97.25 19 ASP B O 1
ATOM 4966 N N . LEU B 1 20 ? 1.735 -10.18 -30.797 1 96.81 20 LEU B N 1
ATOM 4967 C CA . LEU B 1 20 ? 0.525 -9.938 -30.031 1 96.81 20 LEU B CA 1
ATOM 4968 C C . LEU B 1 20 ? -0.625 -9.508 -30.922 1 96.81 20 LEU B C 1
ATOM 4970 O O . LEU B 1 20 ? -1.743 -9.289 -30.453 1 96.81 20 LEU B O 1
ATOM 4974 N N . THR B 1 21 ? -0.461 -9.453 -32.188 1 96.31 21 THR B N 1
ATOM 4975 C CA . THR B 1 21 ? -1.439 -8.922 -33.156 1 96.31 21 THR B CA 1
ATOM 4976 C C . THR B 1 21 ? -2.689 -9.797 -33.188 1 96.31 21 THR B C 1
ATOM 4978 O O . THR B 1 21 ? -3.756 -9.352 -33.594 1 96.31 21 THR B O 1
ATOM 4981 N N . PRO B 1 22 ? -2.545 -11.102 -32.781 1 97 22 PRO B N 1
ATOM 4982 C CA . PRO B 1 22 ? -3.775 -11.898 -32.688 1 97 22 PRO B CA 1
ATOM 4983 C C . PRO B 1 22 ? -4.699 -11.43 -31.562 1 97 22 PRO B C 1
ATOM 4985 O O . PRO B 1 22 ? -5.887 -11.766 -31.562 1 97 22 PRO B O 1
ATOM 4988 N N . ILE B 1 23 ? -4.246 -10.75 -30.609 1 97.62 23 ILE B N 1
ATOM 4989 C CA . ILE B 1 23 ? -5.102 -10.188 -29.578 1 97.62 23 ILE B CA 1
ATOM 4990 C C . ILE B 1 23 ? -5.883 -9 -30.141 1 97.62 23 ILE B C 1
ATOM 4992 O O . ILE B 1 23 ? -7.113 -9 -30.125 1 97.62 23 ILE B O 1
ATOM 4996 N N . PHE B 1 24 ? -5.105 -8.055 -30.531 1 97.44 24 PHE B N 1
ATOM 4997 C CA . PHE B 1 24 ? -5.637 -6.953 -31.328 1 97.44 24 PHE B CA 1
ATOM 4998 C C . PHE B 1 24 ? -4.703 -6.625 -32.5 1 97.44 24 PHE B C 1
ATOM 5000 O O . PHE B 1 24 ? -3.496 -6.473 -32.281 1 97.44 24 PHE B O 1
ATOM 5007 N N . SER B 1 25 ? -5.254 -6.352 -33.656 1 96.38 25 SER B N 1
ATOM 5008 C CA . SER B 1 25 ? -4.461 -6.117 -34.844 1 96.38 25 SER B CA 1
ATOM 5009 C C . SER B 1 25 ? -3.738 -4.777 -34.781 1 96.38 25 SER B C 1
ATOM 5011 O O . SER B 1 25 ? -2.67 -4.609 -35.375 1 96.38 25 SER B O 1
ATOM 5013 N N . ASP B 1 26 ? -4.387 -3.773 -34.156 1 94.25 26 ASP B N 1
ATOM 5014 C CA . ASP B 1 26 ? -3.814 -2.438 -34.031 1 94.25 26 ASP B CA 1
ATOM 5015 C C . ASP B 1 26 ? -4.48 -1.661 -32.906 1 94.25 26 ASP B C 1
ATOM 5017 O O . ASP B 1 26 ? -5.316 -2.205 -32.156 1 94.25 26 ASP B O 1
ATOM 5021 N N . GLU B 1 27 ? -3.98 -0.512 -32.719 1 94 27 GLU B N 1
ATOM 5022 C CA . GLU B 1 27 ? -4.469 0.337 -31.625 1 94 27 GLU B CA 1
ATOM 5023 C C . GLU B 1 27 ? -5.949 0.66 -31.812 1 94 27 GLU B C 1
ATOM 5025 O O . GLU B 1 27 ? -6.68 0.809 -30.828 1 94 27 GLU B O 1
ATOM 5030 N N . PHE B 1 28 ? -6.391 0.761 -32.969 1 95.94 28 PHE B N 1
ATOM 5031 C CA . PHE B 1 28 ? -7.797 1.041 -33.25 1 95.94 28 PHE B CA 1
ATOM 5032 C C . PHE B 1 28 ? -8.68 -0.114 -32.781 1 95.94 28 PHE B C 1
ATOM 5034 O O . PHE B 1 28 ? -9.727 0.105 -32.188 1 95.94 28 PHE B O 1
ATOM 5041 N N . ALA B 1 29 ? -8.258 -1.302 -33.125 1 97.5 29 ALA B N 1
ATOM 5042 C CA . ALA B 1 29 ? -9 -2.48 -32.688 1 97.5 29 ALA B CA 1
ATOM 5043 C C . ALA B 1 29 ? -9.109 -2.525 -31.156 1 97.5 29 ALA B C 1
ATOM 5045 O O . ALA B 1 29 ? -10.164 -2.875 -30.625 1 97.5 29 ALA B O 1
ATOM 5046 N N . TYR B 1 30 ? -8.062 -2.176 -30.516 1 96.81 30 TYR B N 1
ATOM 5047 C CA . TYR B 1 30 ? -8.047 -2.115 -29.062 1 96.81 30 TYR B CA 1
ATOM 5048 C C . TYR B 1 30 ? -9.023 -1.06 -28.547 1 96.81 30 TYR B C 1
ATOM 5050 O O . TYR B 1 30 ? -9.836 -1.334 -27.656 1 96.81 30 TYR B O 1
ATOM 5058 N N . THR B 1 31 ? -8.969 0.062 -29.094 1 96.69 31 THR B N 1
ATOM 5059 C CA . THR B 1 31 ? -9.828 1.158 -28.656 1 96.69 31 THR B CA 1
ATOM 5060 C C . THR B 1 31 ? -11.297 0.821 -28.875 1 96.69 31 THR B C 1
ATOM 5062 O O . THR B 1 31 ? -12.148 1.152 -28.047 1 96.69 31 THR B O 1
ATOM 5065 N N . GLU B 1 32 ? -11.578 0.174 -29.938 1 97.62 32 GLU B N 1
ATOM 5066 C CA . GLU B 1 32 ? -12.945 -0.251 -30.219 1 97.62 32 GLU B CA 1
ATOM 5067 C C . GLU B 1 32 ? -13.406 -1.324 -29.234 1 97.62 32 GLU B C 1
ATOM 5069 O O . GLU B 1 32 ? -14.57 -1.357 -28.859 1 97.62 32 GLU B O 1
ATOM 5074 N N . ALA B 1 33 ? -12.508 -2.166 -28.938 1 97.88 33 ALA B N 1
ATOM 5075 C CA . ALA B 1 33 ? -12.828 -3.207 -27.953 1 97.88 33 ALA B CA 1
ATOM 5076 C C . ALA B 1 33 ? -13.164 -2.602 -26.594 1 97.88 33 ALA B C 1
ATOM 5078 O O . ALA B 1 33 ? -14.055 -3.09 -25.906 1 97.88 33 ALA B O 1
ATOM 5079 N N . VAL B 1 34 ? -12.445 -1.573 -26.234 1 97.5 34 VAL B N 1
ATOM 5080 C CA . VAL B 1 34 ? -12.688 -0.882 -24.969 1 97.5 34 VAL B CA 1
ATOM 5081 C C . VAL B 1 34 ? -14.086 -0.27 -24.984 1 97.5 34 VAL B C 1
ATOM 5083 O O . VAL B 1 34 ? -14.828 -0.385 -24 1 97.5 34 VAL B O 1
ATOM 5086 N N . LYS B 1 35 ? -14.453 0.336 -26.109 1 97.38 35 LYS B N 1
ATOM 5087 C CA . LYS B 1 35 ? -15.797 0.887 -26.25 1 97.38 35 LYS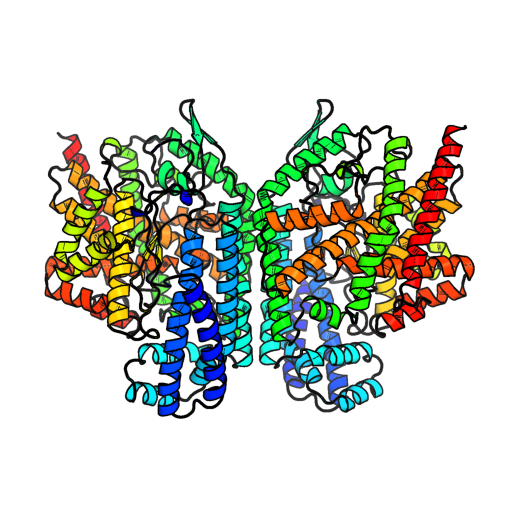 B CA 1
ATOM 5088 C C . LYS B 1 35 ? -16.859 -0.214 -26.188 1 97.38 35 LYS B C 1
ATOM 5090 O O . LYS B 1 35 ? -17.891 -0.057 -25.531 1 97.38 35 LYS B O 1
ATOM 5095 N N . GLN B 1 36 ? -16.547 -1.231 -26.812 1 98.19 36 GLN B N 1
ATOM 5096 C CA . GLN B 1 36 ? -17.484 -2.344 -26.906 1 98.19 36 GLN B CA 1
ATOM 5097 C C . GLN B 1 36 ? -17.734 -2.98 -25.547 1 98.19 36 GLN B C 1
ATOM 5099 O O . GLN B 1 36 ? -18.875 -3.275 -25.188 1 98.19 36 GLN B O 1
ATOM 5104 N N . VAL B 1 37 ? -16.703 -3.258 -24.812 1 98.25 37 VAL B N 1
ATOM 5105 C CA . VAL B 1 37 ? -16.859 -3.93 -23.531 1 98.25 37 VAL B CA 1
ATOM 5106 C C . VAL B 1 37 ? -17.656 -3.039 -22.578 1 98.25 37 VAL B C 1
ATOM 5108 O O . VAL B 1 37 ? -18.453 -3.533 -21.781 1 98.25 37 VAL B O 1
ATOM 5111 N N . ARG B 1 38 ? -17.484 -1.73 -22.641 1 97.25 38 ARG B N 1
ATOM 5112 C CA . ARG B 1 38 ? -18.266 -0.799 -21.844 1 97.25 38 ARG B CA 1
ATOM 5113 C C . ARG B 1 38 ? -19.75 -0.858 -22.234 1 97.25 38 ARG B C 1
ATOM 5115 O O . ARG B 1 38 ? -20.625 -0.873 -21.359 1 97.25 38 ARG B O 1
ATOM 5122 N N . ALA B 1 39 ? -20 -0.888 -23.516 1 97.75 39 ALA B N 1
ATOM 5123 C CA . ALA B 1 39 ? -21.375 -0.947 -24.016 1 97.75 39 ALA B CA 1
ATOM 5124 C C . ALA B 1 39 ? -22.047 -2.256 -23.609 1 97.75 39 ALA B C 1
ATOM 5126 O O . ALA B 1 39 ? -23.203 -2.258 -23.156 1 97.75 39 ALA B O 1
ATOM 5127 N N . LEU B 1 40 ? -21.328 -3.322 -23.797 1 98.38 40 LEU B N 1
ATOM 5128 C CA . LEU B 1 40 ? -21.859 -4.629 -23.438 1 98.38 40 LEU B CA 1
ATOM 5129 C C . LEU B 1 40 ? -22.156 -4.699 -21.938 1 98.38 40 LEU B C 1
ATOM 5131 O O . LEU B 1 40 ? -23.172 -5.277 -21.516 1 98.38 40 LEU B O 1
ATOM 5135 N N . THR B 1 41 ? -21.281 -4.16 -21.172 1 98.12 41 THR B N 1
ATOM 5136 C CA . THR B 1 41 ? -21.438 -4.16 -19.719 1 98.12 41 THR B CA 1
ATOM 5137 C C . THR B 1 41 ? -22.672 -3.357 -19.312 1 98.12 41 THR B C 1
ATOM 5139 O O . THR B 1 41 ? -23.469 -3.805 -18.484 1 98.12 41 THR B O 1
ATOM 5142 N N . LYS B 1 42 ? -22.844 -2.197 -19.922 1 97.12 42 LYS B N 1
ATOM 5143 C CA . LYS B 1 42 ? -24.016 -1.367 -19.641 1 97.12 42 LYS B CA 1
ATOM 5144 C C . LYS B 1 42 ? -25.312 -2.102 -20 1 97.12 42 LYS B C 1
ATOM 5146 O O . LYS B 1 42 ? -26.281 -2.062 -19.25 1 97.12 42 LYS B O 1
ATOM 5151 N N . ASP B 1 43 ? -25.312 -2.729 -21.094 1 97.94 43 ASP B N 1
ATOM 5152 C CA . ASP B 1 43 ? -26.469 -3.494 -21.531 1 97.94 43 ASP B CA 1
ATOM 5153 C C . ASP B 1 43 ? -26.75 -4.668 -20.594 1 97.94 43 ASP B C 1
ATOM 5155 O O . ASP B 1 43 ? -27.906 -4.965 -20.297 1 97.94 43 ASP B O 1
ATOM 5159 N N . PHE B 1 44 ? -25.734 -5.328 -20.203 1 98.44 44 PHE B N 1
ATOM 5160 C CA . PHE B 1 44 ? -25.859 -6.457 -19.297 1 98.44 44 PHE B CA 1
ATOM 5161 C C . PHE B 1 44 ? -26.547 -6.039 -18 1 98.44 44 PHE B C 1
ATOM 5163 O O . PHE B 1 44 ? -27.453 -6.727 -17.531 1 98.44 44 PHE B O 1
ATOM 5170 N N . VAL B 1 45 ? -26.094 -4.922 -17.469 1 97.25 45 VAL B N 1
ATOM 5171 C CA . VAL B 1 45 ? -26.672 -4.406 -16.234 1 97.25 45 VAL B CA 1
ATOM 5172 C C . VAL B 1 45 ? -28.141 -4.09 -16.453 1 97.25 45 VAL B C 1
ATOM 5174 O O . VAL B 1 45 ? -29 -4.5 -15.656 1 97.25 45 VAL B O 1
ATOM 5177 N N . ARG B 1 46 ? -28.469 -3.418 -17.531 1 97.12 46 ARG B N 1
ATOM 5178 C CA . ARG B 1 46 ? -29.828 -3.025 -17.844 1 97.12 46 ARG B CA 1
ATOM 5179 C C . ARG B 1 46 ? -30.719 -4.25 -18.031 1 97.12 46 ARG B C 1
ATOM 5181 O O . ARG B 1 46 ? -31.859 -4.27 -17.562 1 97.12 46 ARG B O 1
ATOM 5188 N N . MET B 1 47 ? -30.234 -5.238 -18.516 1 97.69 47 MET B N 1
ATOM 5189 C CA . MET B 1 47 ? -31.031 -6.387 -18.938 1 97.69 47 MET B CA 1
ATOM 5190 C C . MET B 1 47 ? -31.234 -7.359 -17.781 1 97.69 47 MET B C 1
ATOM 5192 O O . MET B 1 47 ? -32.281 -8 -17.672 1 97.69 47 MET B O 1
ATOM 5196 N N . TYR B 1 48 ? -30.234 -7.449 -16.875 1 97.88 48 TYR B N 1
ATOM 5197 C CA . TYR B 1 48 ? -30.266 -8.633 -16.031 1 97.88 48 TYR B CA 1
ATOM 5198 C C . TYR B 1 48 ? -30.312 -8.242 -14.555 1 97.88 48 TYR B C 1
ATOM 5200 O O . TYR B 1 48 ? -30.672 -9.055 -13.703 1 97.88 48 TYR B O 1
ATOM 5208 N N . GLN B 1 49 ? -29.812 -7.102 -14.188 1 96.56 49 GLN B N 1
ATOM 5209 C CA . GLN B 1 49 ? -29.75 -6.73 -12.781 1 96.56 49 GLN B CA 1
ATOM 5210 C C . GLN B 1 49 ? -31.141 -6.805 -12.133 1 96.56 49 GLN B C 1
ATOM 5212 O O . GLN B 1 49 ? -32.094 -6.172 -12.609 1 96.56 49 GLN B O 1
ATOM 5217 N N . GLY B 1 50 ? -31.297 -7.562 -11.125 1 94.25 50 GLY B N 1
ATOM 5218 C CA . GLY B 1 50 ? -32.531 -7.715 -10.391 1 94.25 50 GLY B CA 1
ATOM 5219 C C . GLY B 1 50 ? -33.531 -8.648 -11.062 1 94.25 50 GLY B C 1
ATOM 5220 O O . GLY B 1 50 ? -34.656 -8.789 -10.617 1 94.25 50 GLY B O 1
ATOM 5221 N N . LYS B 1 51 ? -33.125 -9.438 -12.156 1 94.81 51 LYS B N 1
ATOM 5222 C CA . LYS B 1 51 ? -34.062 -10.203 -12.961 1 94.81 51 LYS B CA 1
ATOM 5223 C C . LYS B 1 51 ? -33.656 -11.664 -13.07 1 94.81 51 LYS B C 1
ATOM 5225 O O . LYS B 1 51 ? -34.188 -12.414 -13.891 1 94.81 51 LYS B O 1
ATOM 5230 N N . LEU B 1 52 ? -32.688 -12.078 -12.266 1 96.75 52 LEU B N 1
ATOM 5231 C CA . LEU B 1 52 ? -32.125 -13.414 -12.375 1 96.75 52 LEU B CA 1
ATOM 5232 C C . LEU B 1 52 ? -32.875 -14.414 -11.508 1 96.75 52 LEU B C 1
ATOM 5234 O O . LEU B 1 52 ? -32.344 -14.922 -10.523 1 96.75 52 LEU B O 1
ATOM 5238 N N . THR B 1 53 ? -34.062 -14.781 -11.898 1 93.5 53 THR B N 1
ATOM 5239 C CA . THR B 1 53 ? -34.906 -15.641 -11.078 1 93.5 53 THR B CA 1
ATOM 5240 C C . THR B 1 53 ? -35.25 -16.922 -11.828 1 93.5 53 THR B C 1
ATOM 5242 O O . THR B 1 53 ? -35.531 -17.953 -11.211 1 93.5 53 THR B O 1
ATOM 5245 N N . GLN B 1 54 ? -35.25 -16.859 -13.125 1 95.94 54 GLN B N 1
ATOM 5246 C CA . GLN B 1 54 ? -35.594 -18.016 -13.945 1 95.94 54 GLN B CA 1
ATOM 5247 C C . GLN B 1 54 ? -34.375 -18.625 -14.609 1 95.94 54 GLN B C 1
ATOM 5249 O O . GLN B 1 54 ? -33.5 -17.891 -15.125 1 95.94 54 GLN B O 1
ATOM 5254 N N . PRO B 1 55 ? -34.312 -19.922 -14.648 1 97.25 55 PRO B N 1
ATOM 5255 C CA . PRO B 1 55 ? -33.125 -20.594 -15.219 1 97.25 55 PRO B CA 1
ATOM 5256 C C . PRO B 1 55 ? -32.844 -20.141 -16.656 1 97.25 55 PRO B C 1
ATOM 5258 O O . PRO B 1 55 ? -31.688 -19.922 -17 1 97.25 55 PRO B O 1
ATOM 5261 N N . ALA B 1 56 ? -33.844 -19.969 -17.438 1 96.75 56 ALA B N 1
ATOM 5262 C CA . ALA B 1 56 ? -33.656 -19.594 -18.844 1 96.75 56 ALA B CA 1
ATOM 5263 C C . ALA B 1 56 ? -33 -18.219 -18.953 1 96.75 56 ALA B C 1
ATOM 5265 O O . ALA B 1 56 ? -32.156 -17.984 -19.812 1 96.75 56 ALA B O 1
ATOM 5266 N N . VAL B 1 57 ? -33.438 -17.328 -18.125 1 97.81 57 VAL B N 1
ATOM 5267 C CA . VAL B 1 57 ? -32.906 -15.984 -18.109 1 97.81 57 VAL B CA 1
ATOM 5268 C C . VAL B 1 57 ? -31.438 -16.031 -17.641 1 97.81 57 VAL B C 1
ATOM 5270 O O . VAL B 1 57 ? -30.594 -15.312 -18.172 1 97.81 57 VAL B O 1
ATOM 5273 N N . ILE B 1 58 ? -31.219 -16.875 -16.672 1 98.44 58 ILE B N 1
ATOM 5274 C CA . ILE B 1 58 ? -29.875 -17 -16.125 1 98.44 58 ILE B CA 1
ATOM 5275 C C . ILE B 1 58 ? -28.938 -17.578 -17.172 1 98.44 58 ILE B C 1
ATOM 5277 O O . ILE B 1 58 ? -27.781 -17.141 -17.297 1 98.44 58 ILE B O 1
ATOM 5281 N N . VAL B 1 59 ? -29.359 -18.469 -17.969 1 98.31 59 VAL B N 1
ATOM 5282 C CA . VAL B 1 59 ? -28.547 -19.062 -19.016 1 98.31 59 VAL B CA 1
ATOM 5283 C C . VAL B 1 59 ? -28.203 -18 -20.062 1 98.31 59 VAL B C 1
ATOM 5285 O O . VAL B 1 59 ? -27.062 -17.906 -20.531 1 98.31 59 VAL B O 1
ATOM 5288 N N . ASP B 1 60 ? -29.172 -17.141 -20.438 1 98 60 ASP B N 1
ATOM 5289 C CA . ASP B 1 60 ? -28.922 -16.047 -21.359 1 98 60 ASP B CA 1
ATOM 5290 C C . ASP B 1 60 ? -27.891 -15.07 -20.781 1 98 60 ASP B C 1
ATOM 5292 O O . ASP B 1 60 ? -27 -14.602 -21.484 1 98 60 ASP B O 1
ATOM 5296 N N . ALA B 1 61 ? -28.062 -14.844 -19.516 1 98.5 61 ALA B N 1
ATOM 5297 C CA . ALA B 1 61 ? -27.141 -13.938 -18.844 1 98.5 61 ALA B CA 1
ATOM 5298 C C . ALA B 1 61 ? -25.719 -14.508 -18.812 1 98.5 61 ALA B C 1
ATOM 5300 O O . ALA B 1 61 ? -24.75 -13.773 -18.953 1 98.5 61 ALA B O 1
ATOM 5301 N N . LEU B 1 62 ? -25.656 -15.781 -18.594 1 98.44 62 LEU B N 1
ATOM 5302 C CA . LEU B 1 62 ? -24.344 -16.438 -18.594 1 98.44 62 LEU B CA 1
ATOM 5303 C C . LEU B 1 62 ? -23.656 -16.312 -19.938 1 98.44 62 LEU B C 1
ATOM 5305 O O . LEU B 1 62 ? -22.453 -16.062 -20 1 98.44 62 LEU B O 1
ATOM 5309 N N . ALA B 1 63 ? -24.375 -16.438 -20.953 1 97.94 63 ALA B N 1
ATOM 5310 C CA . ALA B 1 63 ? -23.812 -16.297 -22.297 1 97.94 63 ALA B CA 1
ATOM 5311 C C . ALA B 1 63 ? -23.297 -14.883 -22.531 1 97.94 63 ALA B C 1
ATOM 5313 O O . ALA B 1 63 ? -22.188 -14.695 -23.031 1 97.94 63 ALA B O 1
ATOM 5314 N N . ASP B 1 64 ? -24.109 -13.93 -22.156 1 98.25 64 ASP B N 1
ATOM 5315 C CA . ASP B 1 64 ? -23.719 -12.531 -22.328 1 98.25 64 ASP B CA 1
ATOM 5316 C C . ASP B 1 64 ? -22.531 -12.188 -21.422 1 98.25 64 ASP B C 1
ATOM 5318 O O . ASP B 1 64 ? -21.625 -11.469 -21.844 1 98.25 64 ASP B O 1
ATOM 5322 N N . TYR B 1 65 ? -22.594 -12.695 -20.219 1 98.25 65 TYR B N 1
ATOM 5323 C CA . TYR B 1 65 ? -21.484 -12.508 -19.297 1 98.25 65 TYR B CA 1
ATOM 5324 C C . TYR B 1 65 ? 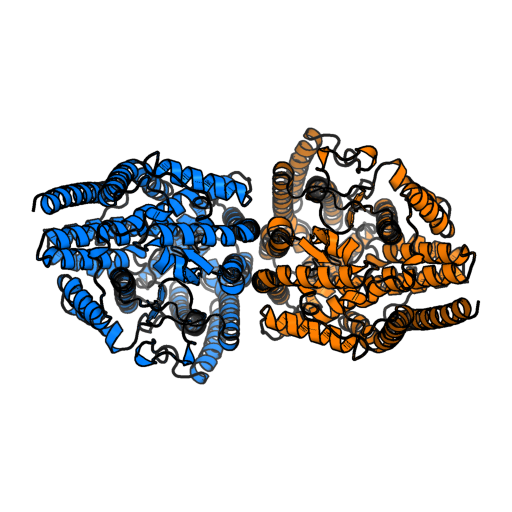-20.188 -13.086 -19.859 1 98.25 65 TYR B C 1
ATOM 5326 O O . TYR B 1 65 ? -19.141 -12.445 -19.797 1 98.25 65 TYR B O 1
ATOM 5334 N N . GLY B 1 66 ? -20.281 -14.258 -20.406 1 97.75 66 GLY B N 1
ATOM 5335 C CA . GLY B 1 66 ? -19.125 -14.883 -21.031 1 97.75 66 GLY B CA 1
ATOM 5336 C C . GLY B 1 66 ? -18.516 -14.055 -22.156 1 97.75 66 GLY B C 1
ATOM 5337 O O . GLY B 1 66 ? -17.297 -13.977 -22.297 1 97.75 66 GLY B O 1
ATOM 5338 N N . THR B 1 67 ? -19.344 -13.422 -22.906 1 97.75 67 THR B N 1
ATOM 5339 C CA . THR B 1 67 ? -18.891 -12.562 -23.984 1 97.75 67 THR B CA 1
ATOM 5340 C C . THR B 1 67 ? -18.094 -11.383 -23.453 1 97.75 67 THR B C 1
ATOM 5342 O O . THR B 1 67 ? -17.047 -11.039 -23.984 1 97.75 67 THR B O 1
ATOM 5345 N N . ILE B 1 68 ? -18.594 -10.812 -22.391 1 98.25 68 ILE B N 1
ATOM 5346 C CA . ILE B 1 68 ? -17.922 -9.68 -21.766 1 98.25 68 ILE B CA 1
ATOM 5347 C C . ILE B 1 68 ? -16.594 -10.125 -21.188 1 98.25 68 ILE B C 1
ATOM 5349 O O . ILE B 1 68 ? -15.562 -9.469 -21.391 1 98.25 68 ILE B O 1
ATOM 5353 N N . VAL B 1 69 ? -16.609 -11.258 -20.516 1 97.25 69 VAL B N 1
ATOM 5354 C CA . VAL B 1 69 ? -15.414 -11.773 -19.859 1 97.25 69 VAL B CA 1
ATOM 5355 C C . VAL B 1 69 ? -14.344 -12.109 -20.906 1 97.25 69 VAL B C 1
ATOM 5357 O O . VAL B 1 69 ? -13.164 -11.844 -20.688 1 97.25 69 VAL B O 1
ATOM 5360 N N . ALA B 1 70 ? -14.742 -12.656 -21.984 1 97.38 70 ALA B N 1
ATOM 5361 C CA . ALA B 1 70 ? -13.812 -13.008 -23.062 1 97.38 70 ALA B CA 1
ATOM 5362 C C . ALA B 1 70 ? -13.164 -11.758 -23.641 1 97.38 70 ALA B C 1
ATOM 5364 O O . ALA B 1 70 ? -11.945 -11.727 -23.859 1 97.38 70 ALA B O 1
ATOM 5365 N N . LEU B 1 71 ? -13.961 -10.789 -23.906 1 97.75 71 LEU B N 1
ATOM 5366 C CA . LEU B 1 71 ? -13.438 -9.539 -24.453 1 97.75 71 LEU B CA 1
ATOM 5367 C C . LEU B 1 71 ? -12.531 -8.836 -23.453 1 97.75 71 LEU B C 1
ATOM 5369 O O . LEU B 1 71 ? -11.469 -8.32 -23.828 1 97.75 71 LEU B O 1
ATOM 5373 N N . ALA B 1 72 ? -12.945 -8.836 -22.188 1 97.06 72 ALA B N 1
ATOM 5374 C CA . ALA B 1 72 ? -12.133 -8.234 -21.141 1 97.06 72 ALA B CA 1
ATOM 5375 C C . ALA B 1 72 ? -10.797 -8.953 -21 1 97.06 72 ALA B C 1
ATOM 5377 O O . ALA B 1 72 ? -9.766 -8.312 -20.75 1 97.06 72 ALA B O 1
ATOM 5378 N N . SER B 1 73 ? -10.82 -10.219 -21.156 1 96.44 73 SER B N 1
ATOM 5379 C CA . SER B 1 73 ? -9.602 -11.016 -21.094 1 96.44 73 SER B CA 1
ATOM 5380 C C . SER B 1 73 ? -8.578 -10.539 -22.125 1 96.44 73 SER B C 1
ATOM 5382 O O . SER B 1 73 ? -7.398 -10.375 -21.812 1 96.44 73 SER B O 1
ATOM 5384 N N . ARG B 1 74 ? -9 -10.281 -23.281 1 97.12 74 ARG B N 1
ATOM 5385 C CA . ARG B 1 74 ? -8.117 -9.797 -24.344 1 97.12 74 ARG B CA 1
ATOM 5386 C C . ARG B 1 74 ? -7.578 -8.406 -24.016 1 97.12 74 ARG B C 1
ATOM 5388 O O . ARG B 1 74 ? -6.391 -8.141 -24.203 1 97.12 74 ARG B O 1
ATOM 5395 N N . ILE B 1 75 ? -8.406 -7.602 -23.5 1 97.56 75 ILE B N 1
ATOM 5396 C CA . ILE B 1 75 ? -8.031 -6.23 -23.156 1 97.56 75 ILE B CA 1
ATOM 5397 C C . ILE B 1 75 ? -6.992 -6.234 -22.047 1 97.56 75 ILE B C 1
ATOM 5399 O O . ILE B 1 75 ? -5.969 -5.551 -22.141 1 97.56 75 ILE B O 1
ATOM 5403 N N . ILE B 1 76 ? -7.242 -7.012 -21.047 1 95.62 76 ILE B N 1
ATOM 5404 C CA . ILE B 1 76 ? -6.355 -7.09 -19.891 1 95.62 76 ILE B CA 1
ATOM 5405 C C . ILE B 1 76 ? -4.977 -7.582 -20.328 1 95.62 76 ILE B C 1
ATOM 5407 O O . ILE B 1 76 ? -3.955 -7.027 -19.922 1 95.62 76 ILE B O 1
ATOM 5411 N N . HIS B 1 77 ? -4.961 -8.539 -21.219 1 96.5 77 HIS B N 1
ATOM 5412 C CA . HIS B 1 77 ? -3.691 -9.102 -21.656 1 96.5 77 HIS B CA 1
ATOM 5413 C C . HIS B 1 77 ? -2.967 -8.141 -22.609 1 96.5 77 HIS B C 1
ATOM 5415 O O . HIS B 1 77 ? -1.735 -8.117 -22.641 1 96.5 77 HIS B O 1
ATOM 5421 N N . TRP B 1 78 ? -3.742 -7.363 -23.312 1 95.69 78 TRP B N 1
ATOM 5422 C CA . TRP B 1 78 ? -3.16 -6.355 -24.188 1 95.69 78 TRP B CA 1
ATOM 5423 C C . TRP B 1 78 ? -2.449 -5.273 -23.391 1 95.69 78 TRP B C 1
ATOM 5425 O O . TRP B 1 78 ? -1.501 -4.652 -23.875 1 95.69 78 TRP B O 1
ATOM 5435 N N . GLY B 1 79 ? -2.932 -5.039 -22.203 1 93.44 79 GLY B N 1
ATOM 5436 C CA . GLY B 1 79 ? -2.26 -4.094 -21.328 1 93.44 79 GLY B CA 1
ATOM 5437 C C . GLY B 1 79 ? -1.059 -4.691 -20.609 1 93.44 79 GLY B C 1
ATOM 5438 O O . GLY B 1 79 ? 0.052 -4.164 -20.719 1 93.44 79 GLY B O 1
ATOM 5439 N N . PHE B 1 80 ? -1.143 -5.777 -20.078 1 92.12 80 PHE B N 1
ATOM 5440 C CA . PHE B 1 80 ? -0.196 -6.402 -19.172 1 92.12 80 PHE B CA 1
ATOM 5441 C C . PHE B 1 80 ? 1.012 -6.941 -19.922 1 92.12 80 PHE B C 1
ATOM 5443 O O . PHE B 1 80 ? 2.154 -6.73 -19.516 1 92.12 80 PHE B O 1
ATOM 5450 N N . MET B 1 81 ? 0.79 -7.617 -21.016 1 95.31 81 MET B N 1
ATOM 5451 C CA . MET B 1 81 ? 1.839 -8.406 -21.656 1 95.31 81 MET B CA 1
ATOM 5452 C C . MET B 1 81 ? 2.918 -7.504 -22.25 1 95.31 81 MET B C 1
ATOM 5454 O O . MET B 1 81 ? 4.105 -7.684 -21.969 1 95.31 81 MET B O 1
ATOM 5458 N N . PRO B 1 82 ? 2.553 -6.422 -22.984 1 94.81 82 PRO B N 1
ATOM 5459 C CA . PRO B 1 82 ? 3.617 -5.516 -23.406 1 94.81 82 PRO B CA 1
ATOM 5460 C C . PRO B 1 82 ? 4.34 -4.848 -22.25 1 94.81 82 PRO B C 1
ATOM 5462 O O . PRO B 1 82 ? 5.559 -4.676 -22.281 1 94.81 82 PRO B O 1
ATOM 5465 N N . TYR B 1 83 ? 3.604 -4.574 -21.219 1 90.69 83 TYR B N 1
ATOM 5466 C CA . TYR B 1 83 ? 4.184 -3.93 -20.047 1 90.69 83 TYR B CA 1
ATOM 5467 C C . TYR B 1 83 ? 5.219 -4.832 -19.391 1 90.69 83 TYR B C 1
ATOM 5469 O O . TYR B 1 83 ? 6.277 -4.367 -18.953 1 90.69 83 TYR B O 1
ATOM 5477 N N . SER B 1 84 ? 4.996 -6.047 -19.375 1 90.81 84 SER B N 1
ATOM 5478 C CA . SER B 1 84 ? 5.883 -7 -18.719 1 90.81 84 SER B CA 1
ATOM 5479 C C . SER B 1 84 ? 7.215 -7.117 -19.453 1 90.81 84 SER B C 1
ATOM 5481 O O . SER B 1 84 ? 8.203 -7.578 -18.875 1 90.81 84 SER B O 1
ATOM 5483 N N . THR B 1 85 ? 7.27 -6.727 -20.734 1 93.12 85 THR B N 1
ATOM 5484 C CA . THR B 1 85 ? 8.5 -6.832 -21.5 1 93.12 85 THR B CA 1
ATOM 5485 C C . THR B 1 85 ? 9.359 -5.586 -21.328 1 93.12 85 THR B C 1
ATOM 5487 O O . THR B 1 85 ? 10.547 -5.582 -21.672 1 93.12 85 THR B O 1
ATOM 5490 N N . ASP B 1 86 ? 8.75 -4.512 -20.859 1 88.62 86 ASP B N 1
ATOM 5491 C CA . ASP B 1 86 ? 9.469 -3.285 -20.531 1 88.62 86 ASP B CA 1
ATOM 5492 C C . ASP B 1 86 ? 8.688 -2.443 -19.516 1 88.62 86 ASP B C 1
ATOM 5494 O O . ASP B 1 86 ? 7.984 -1.507 -19.906 1 88.62 86 ASP B O 1
ATOM 5498 N N . THR B 1 87 ? 8.875 -2.611 -18.25 1 80.12 87 THR B N 1
ATOM 5499 C CA . THR B 1 87 ? 8.117 -1.97 -17.188 1 80.12 87 THR B CA 1
ATOM 5500 C C . THR B 1 87 ? 8.555 -0.518 -17.016 1 80.12 87 THR B C 1
ATOM 5502 O O . THR B 1 87 ? 7.945 0.23 -16.25 1 80.12 87 THR B O 1
ATOM 5505 N N . THR B 1 88 ? 9.625 -0.111 -17.734 1 75.69 88 THR B N 1
ATOM 5506 C CA . THR B 1 88 ? 10.156 1.238 -17.594 1 75.69 88 THR B CA 1
ATOM 5507 C C . THR B 1 88 ? 9.586 2.16 -18.672 1 75.69 88 THR B C 1
ATOM 5509 O O . THR B 1 88 ? 9.828 3.369 -18.656 1 75.69 88 THR B O 1
ATOM 5512 N N . ASP B 1 89 ? 8.898 1.591 -19.625 1 84.38 89 ASP B N 1
ATOM 5513 C CA . ASP B 1 89 ? 8.305 2.381 -20.688 1 84.38 89 ASP B CA 1
ATOM 5514 C C . ASP B 1 89 ? 7.066 3.129 -20.203 1 84.38 89 ASP B C 1
ATOM 5516 O O . ASP B 1 89 ? 6.07 2.51 -19.828 1 84.38 89 ASP B O 1
ATOM 5520 N N . PRO B 1 90 ? 7.082 4.457 -20.266 1 79 90 PRO B N 1
ATOM 5521 C CA . PRO B 1 90 ? 5.969 5.23 -19.719 1 79 90 PRO B CA 1
ATOM 5522 C C . PRO B 1 90 ? 4.656 4.988 -20.469 1 79 90 PRO B C 1
ATOM 5524 O O . PRO B 1 90 ? 3.584 5.004 -19.844 1 79 90 PRO B O 1
ATOM 5527 N N . ALA B 1 91 ? 4.719 4.832 -21.734 1 86.38 91 ALA B N 1
ATOM 5528 C CA . ALA B 1 91 ? 3.508 4.594 -22.516 1 86.38 91 ALA B CA 1
ATOM 5529 C C . ALA B 1 91 ? 2.869 3.26 -22.141 1 86.38 91 ALA B C 1
ATOM 5531 O O . ALA B 1 91 ? 1.645 3.162 -22.016 1 86.38 91 ALA B O 1
ATOM 5532 N N . LEU B 1 92 ? 3.686 2.229 -21.953 1 89.69 92 LEU B N 1
ATOM 5533 C CA . LEU B 1 92 ? 3.18 0.919 -21.562 1 89.69 92 LEU B CA 1
ATOM 5534 C C . LEU B 1 92 ? 2.607 0.964 -20.141 1 89.69 92 LEU B C 1
ATOM 5536 O O . LEU B 1 92 ? 1.583 0.337 -19.875 1 89.69 92 LEU B O 1
ATOM 5540 N N . ARG B 1 93 ? 3.213 1.688 -19.281 1 81.38 93 ARG B N 1
ATOM 5541 C CA . ARG B 1 93 ? 2.732 1.853 -17.906 1 81.38 93 ARG B CA 1
ATOM 5542 C C . ARG B 1 93 ? 1.363 2.523 -17.891 1 81.38 93 ARG B C 1
ATOM 5544 O O . ARG B 1 93 ? 0.477 2.111 -17.141 1 81.38 93 ARG B O 1
ATOM 5551 N N . THR B 1 94 ? 1.241 3.539 -18.688 1 82.69 94 THR B N 1
ATOM 5552 C CA . THR B 1 94 ? -0.03 4.246 -18.797 1 82.69 94 THR B CA 1
ATOM 5553 C C . THR B 1 94 ? -1.131 3.312 -19.297 1 82.69 94 THR B C 1
ATOM 5555 O O . THR B 1 94 ? -2.23 3.293 -18.734 1 82.69 94 THR B O 1
ATOM 5558 N N . ARG B 1 95 ? -0.871 2.576 -20.266 1 90 95 ARG B N 1
ATOM 5559 C CA . ARG B 1 95 ? -1.851 1.63 -20.781 1 90 95 ARG B CA 1
ATOM 5560 C C . ARG B 1 95 ? -2.234 0.599 -19.734 1 90 95 ARG B C 1
ATOM 5562 O O . ARG B 1 95 ? -3.416 0.288 -19.562 1 90 95 ARG B O 1
ATOM 5569 N N . GLN B 1 96 ? -1.244 0.059 -19.062 1 88.56 96 GLN B N 1
ATOM 5570 C CA . GLN B 1 96 ? -1.499 -0.929 -18.016 1 88.56 96 GLN B CA 1
ATOM 5571 C C . GLN B 1 96 ? -2.393 -0.354 -16.922 1 88.56 96 GLN B C 1
ATOM 5573 O O . GLN B 1 96 ? -3.307 -1.028 -16.453 1 88.56 96 GLN B O 1
ATOM 5578 N N . ALA B 1 97 ? -2.156 0.842 -16.562 1 79.94 97 ALA B N 1
ATOM 5579 C CA . ALA B 1 97 ? -2.971 1.505 -15.555 1 79.94 97 ALA B CA 1
ATOM 5580 C C . ALA B 1 97 ? -4.406 1.687 -16.031 1 79.94 97 ALA B C 1
ATOM 5582 O O . ALA B 1 97 ? -5.355 1.479 -15.273 1 79.94 97 ALA B O 1
ATOM 5583 N N . GLN B 1 98 ? -4.547 2.088 -17.297 1 85.81 98 GLN B N 1
ATOM 5584 C CA . GLN B 1 98 ? -5.871 2.279 -17.875 1 85.81 98 GLN B CA 1
ATOM 5585 C C . GLN B 1 98 ? -6.648 0.967 -17.922 1 85.81 98 GLN B C 1
ATOM 5587 O O . GLN B 1 98 ? -7.84 0.933 -17.609 1 85.81 98 GLN B O 1
ATOM 5592 N N . VAL B 1 99 ? -5.98 -0.017 -18.266 1 92.06 99 VAL B N 1
ATOM 5593 C CA . VAL B 1 99 ? -6.605 -1.33 -18.375 1 92.06 99 VAL B CA 1
ATOM 5594 C C . VAL B 1 99 ? -7.004 -1.831 -17 1 92.06 99 VAL B C 1
ATOM 5596 O O . VAL B 1 99 ? -8.094 -2.391 -16.812 1 92.06 99 VAL B O 1
ATOM 5599 N N . THR B 1 100 ? -6.191 -1.658 -16.031 1 86.31 100 THR B N 1
ATOM 5600 C CA . THR B 1 100 ? -6.5 -2.049 -14.664 1 86.31 100 THR B CA 1
ATOM 5601 C C . THR B 1 100 ? -7.711 -1.281 -14.148 1 86.31 100 THR B C 1
ATOM 5603 O O . THR B 1 100 ? -8.586 -1.857 -13.492 1 86.31 100 THR B O 1
ATOM 5606 N N . GLY B 1 101 ? -7.715 -0.005 -14.438 1 82.56 101 GLY B N 1
ATOM 5607 C CA . GLY B 1 101 ? -8.867 0.806 -14.078 1 82.56 101 GLY B CA 1
ATOM 5608 C C . GLY B 1 101 ? -10.156 0.342 -14.734 1 82.56 101 GLY B C 1
ATOM 5609 O O . GLY B 1 101 ? -11.203 0.288 -14.086 1 82.56 101 GLY B O 1
ATOM 5610 N N . LEU B 1 102 ? -10.039 0.023 -16 1 89.38 102 LEU B N 1
ATOM 5611 C CA . LEU B 1 102 ? -11.188 -0.492 -16.75 1 89.38 102 LEU B CA 1
ATOM 5612 C C . LEU B 1 102 ? -11.68 -1.805 -16.141 1 89.38 102 LEU B C 1
ATOM 5614 O O . LEU B 1 102 ? -12.891 -2.029 -16.031 1 89.38 102 LEU B O 1
ATOM 5618 N N . ASP B 1 103 ? -10.789 -2.658 -15.766 1 91.06 103 ASP B N 1
ATOM 5619 C CA . ASP B 1 103 ? -11.141 -3.934 -15.148 1 91.06 103 ASP B CA 1
ATOM 5620 C C . ASP B 1 103 ? -11.914 -3.723 -13.852 1 91.06 103 ASP B C 1
ATOM 5622 O O . ASP B 1 103 ? -12.906 -4.402 -13.594 1 91.06 103 ASP B O 1
ATOM 5626 N N . GLY B 1 104 ? -11.469 -2.816 -13.086 1 85.25 104 GLY B N 1
ATOM 5627 C CA . GLY B 1 104 ? -12.188 -2.479 -11.867 1 85.25 104 GLY B CA 1
ATOM 5628 C C . GLY B 1 104 ? -13.578 -1.934 -12.125 1 85.25 104 GLY B C 1
ATOM 5629 O O . GLY B 1 104 ? -14.539 -2.316 -11.453 1 85.25 104 GLY B O 1
ATOM 5630 N N . GLU B 1 105 ? -13.664 -1.055 -13.117 1 87.31 105 GLU B N 1
ATOM 5631 C CA . GLU B 1 105 ? -14.93 -0.445 -13.5 1 87.31 105 GLU B CA 1
ATOM 5632 C C . GLU B 1 105 ? -15.93 -1.499 -13.961 1 87.31 105 GLU B C 1
ATOM 5634 O O . GLU B 1 105 ? -17.062 -1.554 -13.469 1 87.31 105 GLU B O 1
ATOM 5639 N N . ILE B 1 106 ? -15.5 -2.312 -14.812 1 93.69 106 ILE B N 1
ATOM 5640 C CA . ILE B 1 106 ? -16.344 -3.361 -15.375 1 93.69 106 ILE B CA 1
ATOM 5641 C C . ILE B 1 106 ? -16.688 -4.387 -14.289 1 93.69 106 ILE B C 1
ATOM 5643 O O . ILE B 1 106 ? -17.828 -4.801 -14.164 1 93.69 106 ILE B O 1
ATOM 5647 N N . GLY B 1 107 ? -15.703 -4.715 -13.531 1 92.44 107 GLY B N 1
ATOM 5648 C CA . GLY B 1 107 ? -15.93 -5.629 -12.43 1 92.44 107 GLY B CA 1
ATOM 5649 C C . GLY B 1 107 ? -16.969 -5.125 -11.438 1 92.44 107 GLY B C 1
ATOM 5650 O O . GLY B 1 107 ? -17.812 -5.895 -10.969 1 92.44 107 GLY B O 1
ATOM 5651 N N . GLY B 1 108 ? -16.906 -3.863 -11.164 1 90.56 108 GLY B N 1
ATOM 5652 C CA . GLY B 1 108 ? -17.875 -3.258 -10.281 1 90.56 108 GLY B CA 1
ATOM 5653 C C . GLY B 1 108 ? -19.297 -3.318 -10.82 1 90.56 108 GLY B C 1
ATOM 5654 O O . GLY B 1 108 ? -20.234 -3.648 -10.094 1 90.56 108 GLY B O 1
ATOM 5655 N N . GLN B 1 109 ? -19.453 -3.006 -12.086 1 93 109 GLN B N 1
ATOM 5656 C CA . GLN B 1 109 ? -20.766 -3.002 -12.727 1 93 109 GLN B CA 1
ATOM 5657 C C . GLN B 1 109 ? -21.328 -4.418 -12.836 1 93 109 GLN B C 1
ATOM 5659 O O . GLN B 1 109 ? -22.531 -4.617 -12.758 1 93 109 GLN B O 1
ATOM 5664 N N . LEU B 1 110 ? -20.422 -5.359 -12.961 1 96.25 110 LEU B N 1
ATOM 5665 C CA . LEU B 1 110 ? -20.844 -6.738 -13.164 1 96.25 110 LEU B CA 1
ATOM 5666 C C . LEU B 1 110 ? -21 -7.465 -11.836 1 96.25 110 LEU B C 1
ATOM 5668 O O . LEU B 1 110 ? -21.531 -8.578 -11.789 1 96.25 110 LEU B O 1
ATOM 5672 N N . SER B 1 111 ? -20.641 -6.855 -10.742 1 93.81 111 SER B N 1
ATOM 5673 C CA . SER B 1 111 ? -20.531 -7.512 -9.445 1 93.81 111 SER B CA 1
ATOM 5674 C C . SER B 1 111 ? -21.875 -8.031 -8.977 1 93.81 111 SER B C 1
ATOM 5676 O O . SER B 1 111 ? -21.953 -9.023 -8.25 1 93.81 111 SER B O 1
ATOM 5678 N N . PHE B 1 112 ? -23.016 -7.441 -9.438 1 94.69 112 PHE B N 1
ATOM 5679 C CA . PHE B 1 112 ? -24.344 -7.879 -9.016 1 94.69 112 PHE B CA 1
ATOM 5680 C C . PHE B 1 112 ? -24.625 -9.297 -9.492 1 94.69 112 PHE B C 1
ATOM 5682 O O . PHE B 1 112 ? -25.391 -10.031 -8.859 1 94.69 112 PHE B O 1
ATOM 5689 N N . PHE B 1 113 ? -24.094 -9.672 -10.57 1 96.81 113 PHE B N 1
ATOM 5690 C CA . PHE B 1 113 ? -24.422 -10.93 -11.227 1 96.81 113 PHE B CA 1
ATOM 5691 C C . PHE B 1 113 ? -24.125 -12.117 -10.305 1 96.81 113 PHE B C 1
ATOM 5693 O O . PHE B 1 113 ? -25.031 -12.867 -9.945 1 96.81 113 PHE B O 1
ATOM 5700 N N . ARG B 1 114 ? -22.875 -12.219 -9.891 1 95.25 114 ARG B N 1
ATOM 5701 C CA . ARG B 1 114 ? -22.516 -13.289 -8.969 1 95.25 114 ARG B CA 1
ATOM 5702 C C . ARG B 1 114 ? -23.234 -13.125 -7.633 1 95.25 114 ARG B C 1
ATOM 5704 O O . ARG B 1 114 ? -23.656 -14.109 -7.02 1 95.25 114 ARG B O 1
ATOM 5711 N N . ALA B 1 115 ? -23.359 -11.883 -7.223 1 94.62 115 ALA B N 1
ATOM 5712 C CA . ALA B 1 115 ? -24.031 -11.602 -5.949 1 94.62 115 ALA B CA 1
ATOM 5713 C C . ALA B 1 115 ? -25.469 -12.102 -5.961 1 94.62 115 ALA B C 1
ATOM 5715 O O . ALA B 1 115 ? -25.922 -12.727 -5.004 1 94.62 115 ALA B O 1
ATOM 5716 N N . GLU B 1 116 ? -26.172 -11.828 -7.039 1 95.81 116 GLU B N 1
ATOM 5717 C CA . GLU B 1 116 ? -27.578 -12.258 -7.145 1 95.81 116 GLU B CA 1
ATOM 5718 C C . GLU B 1 116 ? -27.672 -13.773 -7.285 1 95.81 116 GLU B C 1
ATOM 5720 O O . GLU B 1 116 ? -28.562 -14.391 -6.703 1 95.81 116 GLU B O 1
ATOM 5725 N N . LEU B 1 117 ? -26.781 -14.344 -7.984 1 97.31 117 LEU B N 1
ATOM 5726 C CA . LEU B 1 117 ? -26.812 -15.797 -8.156 1 97.31 117 LEU B CA 1
ATOM 5727 C C . LEU B 1 117 ? -26.594 -16.5 -6.82 1 97.31 117 LEU B C 1
ATOM 5729 O O . LEU B 1 117 ? -27.203 -17.547 -6.555 1 97.31 117 LEU B O 1
ATOM 5733 N N . THR B 1 118 ? -25.719 -15.969 -5.977 1 96.06 118 THR B N 1
ATOM 5734 C CA . THR B 1 118 ? -25.406 -16.594 -4.699 1 96.06 118 THR B CA 1
ATOM 5735 C C . THR B 1 118 ? -26.594 -16.531 -3.756 1 96.06 118 THR B C 1
ATOM 5737 O O . THR B 1 118 ? -26.641 -17.234 -2.744 1 96.06 118 THR B O 1
ATOM 5740 N N . GLN B 1 119 ? -27.578 -15.734 -4.102 1 92.94 119 GLN B N 1
ATOM 5741 C CA . GLN B 1 119 ? -28.75 -15.594 -3.242 1 92.94 119 GLN B CA 1
ATOM 5742 C C . GLN B 1 119 ? -29.891 -16.516 -3.695 1 92.94 119 GLN B C 1
ATOM 5744 O O . GLN B 1 119 ? -30.906 -16.641 -3.01 1 92.94 119 GLN B O 1
ATOM 5749 N N . LEU B 1 120 ? -29.703 -17.156 -4.766 1 95.56 120 LEU B N 1
ATOM 5750 C CA . LEU B 1 120 ? -30.766 -18 -5.32 1 95.56 120 LEU B CA 1
ATOM 5751 C C . LEU B 1 120 ? -30.828 -19.344 -4.602 1 95.56 120 LEU B C 1
ATOM 5753 O O . LEU B 1 120 ? -29.812 -19.828 -4.113 1 95.56 120 LEU B O 1
ATOM 5757 N N . PRO B 1 121 ? -32.062 -19.938 -4.605 1 95.25 121 PRO B N 1
ATOM 5758 C CA . PRO B 1 121 ? -32.156 -21.312 -4.102 1 95.25 121 PRO B CA 1
ATOM 5759 C C . PRO B 1 121 ? -31.359 -22.312 -4.945 1 95.25 121 PRO B C 1
ATOM 5761 O O . PRO B 1 121 ? -31.266 -22.156 -6.164 1 95.25 121 PRO B O 1
ATOM 5764 N N . GLU B 1 122 ? -30.906 -23.344 -4.316 1 95.44 122 GLU B N 1
ATOM 5765 C CA . GLU B 1 122 ? -30.062 -24.344 -4.977 1 95.44 122 GLU B CA 1
ATOM 5766 C C . GLU B 1 122 ? -30.797 -25 -6.137 1 95.44 122 GLU B C 1
ATOM 5768 O O . GLU B 1 122 ? -30.188 -25.359 -7.148 1 95.44 122 GLU B O 1
ATOM 5773 N N . ASN B 1 123 ? -32.062 -25.125 -5.996 1 96.75 123 ASN B N 1
ATOM 5774 C CA . ASN B 1 123 ? -32.844 -25.797 -7.035 1 96.75 123 ASN B CA 1
ATOM 5775 C C . ASN B 1 123 ? -32.844 -24.984 -8.328 1 96.75 123 ASN B C 1
ATOM 5777 O O . ASN B 1 123 ? -32.906 -25.562 -9.422 1 96.75 123 ASN B O 1
ATOM 5781 N N . VAL B 1 124 ? -32.844 -23.688 -8.195 1 97.38 124 VAL B N 1
ATOM 5782 C CA . VAL B 1 124 ? -32.812 -22.844 -9.383 1 97.38 124 VAL B CA 1
ATOM 5783 C C . VAL B 1 124 ? -31.438 -23 -10.07 1 97.38 124 VAL B C 1
ATOM 5785 O O . VAL B 1 124 ? -31.375 -23.125 -11.289 1 97.38 124 VAL B O 1
ATOM 5788 N N . LEU B 1 125 ? -30.406 -23.047 -9.32 1 97.75 125 LEU B N 1
ATOM 5789 C CA . LEU B 1 125 ? -29.047 -23.219 -9.859 1 97.75 125 LEU B CA 1
ATOM 5790 C C . LEU B 1 125 ? -28.891 -24.578 -10.508 1 97.75 125 LEU B C 1
ATOM 5792 O O . LEU B 1 125 ? -28.266 -24.703 -11.562 1 97.75 125 LEU B O 1
ATOM 5796 N N . ASP B 1 126 ? -29.484 -25.547 -9.898 1 97.75 126 ASP B N 1
ATOM 5797 C CA . ASP B 1 126 ? -29.453 -26.891 -10.477 1 97.75 126 ASP B CA 1
ATOM 5798 C C . ASP B 1 126 ? -30.188 -26.922 -11.812 1 97.75 126 ASP B C 1
ATOM 5800 O O . ASP B 1 126 ? -29.75 -27.609 -12.75 1 97.75 126 ASP B O 1
ATOM 5804 N N . ALA B 1 127 ? -31.266 -26.219 -11.844 1 98.19 127 ALA B N 1
ATOM 5805 C CA . ALA B 1 127 ? -32.031 -26.156 -13.086 1 98.19 127 ALA B CA 1
ATOM 5806 C C . ALA B 1 127 ? -31.25 -25.484 -14.195 1 98.19 127 ALA B C 1
ATOM 5808 O O . ALA B 1 127 ? -31.375 -25.828 -15.367 1 98.19 127 ALA B O 1
ATOM 5809 N N . VAL B 1 128 ? -30.453 -24.531 -13.836 1 98.12 128 VAL B N 1
ATOM 5810 C CA . VAL B 1 128 ? -29.594 -23.859 -14.805 1 98.12 128 VAL B CA 1
ATOM 5811 C C . VAL B 1 128 ? -28.609 -24.875 -15.406 1 98.12 128 VAL B C 1
ATOM 5813 O O . VAL B 1 128 ? -28.422 -24.906 -16.625 1 98.12 128 VAL B O 1
ATOM 5816 N N . VAL B 1 129 ? -28.016 -25.703 -14.594 1 97.69 129 VAL B N 1
ATOM 5817 C CA . VAL B 1 129 ? -27.031 -26.688 -15.039 1 97.69 129 VAL B CA 1
ATOM 5818 C C . VAL B 1 129 ? -27.703 -27.719 -15.922 1 97.69 129 VAL B C 1
ATOM 5820 O O . VAL B 1 129 ? -27.109 -28.188 -16.906 1 97.69 129 VAL B O 1
ATOM 5823 N N . GLU B 1 130 ? -28.906 -28.062 -15.594 1 97.56 130 GLU B N 1
ATOM 5824 C CA . GLU B 1 130 ? -29.656 -29.016 -16.406 1 97.56 130 GLU B CA 1
ATOM 5825 C C . GLU B 1 130 ? -29.938 -28.438 -17.797 1 97.56 130 GLU B C 1
ATOM 5827 O O . GLU B 1 130 ? -29.859 -29.172 -18.797 1 97.56 130 GLU B O 1
ATOM 5832 N N . THR B 1 131 ? -30.234 -27.203 -17.781 1 97.38 131 THR B N 1
ATOM 5833 C CA . THR B 1 131 ? -30.562 -26.516 -19.031 1 97.38 131 THR B CA 1
ATOM 5834 C C . THR B 1 131 ? -29.297 -26.266 -19.844 1 97.38 131 THR B C 1
ATOM 5836 O O . THR B 1 131 ? -29.328 -26.375 -21.078 1 97.38 131 THR B O 1
ATOM 5839 N N . ALA B 1 132 ? -28.266 -25.938 -19.172 1 97.5 132 ALA B N 1
ATOM 5840 C CA . ALA B 1 132 ? -27 -25.609 -19.828 1 97.5 132 ALA B CA 1
ATOM 5841 C C . ALA B 1 132 ? -25.828 -26.219 -19.062 1 97.5 132 ALA B C 1
ATOM 5843 O O . ALA B 1 132 ? -25.109 -25.5 -18.359 1 97.5 132 ALA B O 1
ATOM 5844 N N . PRO B 1 133 ? -25.531 -27.438 -19.359 1 96.12 133 PRO B N 1
ATOM 5845 C CA . PRO B 1 133 ? -24.5 -28.156 -18.594 1 96.12 133 PRO B CA 1
ATOM 5846 C C . PRO B 1 133 ? -23.109 -27.594 -18.812 1 96.12 133 PRO B C 1
ATOM 5848 O O . PRO B 1 133 ? -22.203 -27.828 -18 1 96.12 133 PRO B O 1
ATOM 5851 N N . ASP B 1 134 ? -22.922 -26.797 -19.828 1 95.06 134 ASP B N 1
ATOM 5852 C CA . ASP B 1 134 ? -21.609 -26.219 -20.156 1 95.06 134 ASP B CA 1
ATOM 5853 C C . ASP B 1 134 ? -21.188 -25.203 -19.094 1 95.06 134 ASP B C 1
ATOM 5855 O O . ASP B 1 134 ? -20.016 -24.828 -19.016 1 95.06 134 ASP B O 1
ATOM 5859 N N . TYR B 1 135 ? -22.125 -24.797 -18.219 1 96.88 135 TYR B N 1
ATOM 5860 C CA . TYR B 1 135 ? -21.828 -23.812 -17.188 1 96.88 135 TYR B CA 1
ATOM 5861 C C . TYR B 1 135 ? -21.75 -24.469 -15.805 1 96.88 135 TYR B C 1
ATOM 5863 O O . TYR B 1 135 ? -21.797 -23.781 -14.781 1 96.88 135 TYR B O 1
ATOM 5871 N N . ALA B 1 136 ? -21.672 -25.766 -15.789 1 96.19 136 ALA B N 1
ATOM 5872 C CA . ALA B 1 136 ? -21.719 -26.516 -14.523 1 96.19 136 ALA B CA 1
ATOM 5873 C C . ALA B 1 136 ? -20.594 -26.078 -13.594 1 96.19 136 ALA B C 1
ATOM 5875 O O . ALA B 1 136 ? -20.781 -25.984 -12.383 1 96.19 136 ALA B O 1
ATOM 5876 N N . GLY B 1 137 ? -19.375 -25.906 -14.094 1 96 137 GLY B N 1
ATOM 5877 C CA . GLY B 1 137 ? -18.266 -25.469 -13.273 1 96 137 GLY B CA 1
ATOM 5878 C C . GLY B 1 137 ? -18.484 -24.109 -12.648 1 96 137 GLY B C 1
ATOM 5879 O O . GLY B 1 137 ? -18.234 -23.906 -11.461 1 96 137 GLY B O 1
ATOM 5880 N N . PHE B 1 138 ? -18.969 -23.141 -13.383 1 96.88 138 PHE B N 1
ATOM 5881 C CA . PHE B 1 138 ? -19.25 -21.797 -12.898 1 96.88 138 PHE B CA 1
ATOM 5882 C C . PHE B 1 138 ? -20.297 -21.812 -11.797 1 96.88 138 PHE B C 1
ATOM 5884 O O . PHE B 1 138 ? -20.141 -21.156 -10.773 1 96.88 138 PHE B O 1
ATOM 5891 N N . ILE B 1 139 ? -21.375 -22.594 -12.031 1 97.44 139 ILE B N 1
ATOM 5892 C CA . ILE B 1 139 ? -22.453 -22.672 -11.055 1 97.44 139 ILE B CA 1
ATOM 5893 C C . ILE B 1 139 ? -21.953 -23.344 -9.781 1 97.44 139 ILE B C 1
ATOM 5895 O O . ILE B 1 139 ? -22.359 -22.969 -8.68 1 97.44 139 ILE B O 1
ATOM 5899 N N . ARG B 1 140 ? -21.094 -24.359 -9.922 1 96.06 140 ARG B N 1
ATOM 5900 C CA . ARG B 1 140 ? -20.469 -24.969 -8.75 1 96.06 140 ARG B CA 1
ATOM 5901 C C . ARG B 1 140 ? -19.719 -23.922 -7.922 1 96.06 140 ARG B C 1
ATOM 5903 O O . ARG B 1 140 ? -19.844 -23.891 -6.699 1 96.06 140 ARG B O 1
ATOM 5910 N N . GLN B 1 141 ? -19.016 -23.078 -8.586 1 95.69 141 GLN B N 1
ATOM 5911 C CA . GLN B 1 141 ? -18.266 -22.016 -7.906 1 95.69 141 GLN B CA 1
ATOM 5912 C C . GLN B 1 141 ? -19.219 -21.016 -7.246 1 95.69 141 GLN B C 1
ATOM 5914 O O . GLN B 1 141 ? -18.891 -20.469 -6.188 1 95.69 141 GLN B O 1
ATOM 5919 N N . ILE B 1 142 ? -20.328 -20.75 -7.887 1 96.69 142 ILE B N 1
ATOM 5920 C CA . ILE B 1 142 ? -21.328 -19.891 -7.281 1 96.69 142 ILE B CA 1
ATOM 5921 C C . ILE B 1 142 ? -21.812 -20.5 -5.973 1 96.69 142 ILE B C 1
ATOM 5923 O O . ILE B 1 142 ? -21.969 -19.797 -4.969 1 96.69 142 ILE B O 1
ATOM 5927 N N . LYS B 1 143 ? -22.078 -21.797 -5.984 1 96.25 143 LYS B N 1
ATOM 5928 C CA . LYS B 1 143 ? -22.531 -22.484 -4.789 1 96.25 143 LYS B CA 1
ATOM 5929 C C . LYS B 1 143 ? -21.5 -22.438 -3.676 1 96.25 143 LYS B C 1
ATOM 5931 O O . LYS B 1 143 ? -21.844 -22.266 -2.504 1 96.25 143 LYS B O 1
ATOM 5936 N N . VAL B 1 144 ? -20.234 -22.547 -4.016 1 94.5 144 VAL B N 1
ATOM 5937 C CA . VAL B 1 144 ? -19.141 -22.438 -3.049 1 94.5 144 VAL B CA 1
ATOM 5938 C C . VAL B 1 144 ? -19.125 -21.031 -2.457 1 94.5 144 VAL B C 1
ATOM 5940 O O . VAL B 1 144 ? -18.922 -20.859 -1.25 1 94.5 144 VAL B O 1
ATOM 5943 N N . ALA B 1 145 ? -19.359 -20.062 -3.283 1 94.81 145 ALA B N 1
ATOM 5944 C CA . ALA B 1 145 ? -19.266 -18.656 -2.896 1 94.81 145 ALA B CA 1
ATOM 5945 C C . ALA B 1 145 ? -20.438 -18.25 -1.995 1 94.81 145 ALA B C 1
ATOM 5947 O O . ALA B 1 145 ? -20.375 -17.234 -1.312 1 94.81 145 ALA B O 1
ATOM 5948 N N . LYS B 1 146 ? -21.516 -19.062 -1.939 1 94.25 146 LYS B N 1
ATOM 5949 C CA . LYS B 1 146 ? -22.688 -18.766 -1.123 1 94.25 146 LYS B CA 1
ATOM 5950 C C . LYS B 1 146 ? -22.312 -18.625 0.348 1 94.25 146 LYS B C 1
ATOM 5952 O O . LYS B 1 146 ? -22.906 -17.812 1.066 1 94.25 146 LYS B O 1
ATOM 5957 N N . GLN B 1 147 ? -21.391 -19.406 0.789 1 89.31 147 GLN B N 1
ATOM 5958 C CA . GLN B 1 147 ? -21 -19.391 2.191 1 89.31 147 GLN B CA 1
ATOM 5959 C C . GLN B 1 147 ? -20.469 -18.031 2.609 1 89.31 147 GLN B C 1
ATOM 5961 O O . GLN B 1 147 ? -20.656 -17.609 3.754 1 89.31 147 GLN B O 1
ATOM 5966 N N . GLY B 1 148 ? -19.906 -17.297 1.815 1 92.62 148 GLY B N 1
ATOM 5967 C CA . GLY B 1 148 ? -19.312 -16.016 2.156 1 92.62 148 GLY B CA 1
ATOM 5968 C C . GLY B 1 148 ? -19.859 -14.867 1.347 1 92.62 148 GLY B C 1
ATOM 5969 O O . GLY B 1 148 ? -19.25 -13.805 1.264 1 92.62 148 GLY B O 1
ATOM 5970 N N . ALA B 1 149 ? -21.031 -15.078 0.887 1 94.56 149 ALA B N 1
ATOM 5971 C CA . ALA B 1 149 ? -21.609 -14.055 0.012 1 94.56 149 ALA B CA 1
ATOM 5972 C C . ALA B 1 149 ? -22.016 -12.82 0.805 1 94.56 149 ALA B C 1
ATOM 5974 O O . ALA B 1 149 ? -22.531 -12.93 1.917 1 94.56 149 ALA B O 1
ATOM 5975 N N . LEU B 1 150 ? -21.781 -11.672 0.271 1 94.5 150 LEU B N 1
ATOM 5976 C CA . LEU B 1 150 ? -22.203 -10.391 0.836 1 94.5 150 LEU B CA 1
ATOM 5977 C C . LEU B 1 150 ? -23.328 -9.773 0.015 1 94.5 150 LEU B C 1
ATOM 5979 O O . LEU B 1 150 ? -23.578 -10.195 -1.114 1 94.5 150 LEU B O 1
ATOM 5983 N N . PRO B 1 151 ? -24.016 -8.766 0.585 1 91.56 151 PRO B N 1
ATOM 5984 C CA . PRO B 1 151 ? -25.016 -8.047 -0.216 1 91.56 151 PRO B CA 1
ATOM 5985 C C . PRO B 1 151 ? -24.406 -7.391 -1.457 1 91.56 151 PRO B C 1
ATOM 5987 O O . PRO B 1 151 ? -23.234 -7.004 -1.45 1 91.56 151 PRO B O 1
ATOM 5990 N N . PRO B 1 152 ? -25.203 -7.297 -2.521 1 91.94 152 PRO B N 1
ATOM 5991 C CA . PRO B 1 152 ? -24.703 -6.785 -3.801 1 91.94 152 PRO B CA 1
ATOM 5992 C C . PRO B 1 152 ? -23.953 -5.461 -3.658 1 91.94 152 PRO B C 1
ATOM 5994 O O . PRO B 1 152 ? -22.922 -5.258 -4.301 1 91.94 152 PRO B O 1
ATOM 5997 N N . ALA B 1 153 ? -24.453 -4.582 -2.793 1 92.94 153 ALA B N 1
ATOM 5998 C CA . ALA B 1 153 ? -23.781 -3.289 -2.623 1 92.94 153 ALA B CA 1
ATOM 5999 C C . ALA B 1 153 ? -22.391 -3.457 -2.041 1 92.94 153 ALA B C 1
ATOM 6001 O O . ALA B 1 153 ? -21.469 -2.725 -2.406 1 92.94 153 ALA B O 1
ATOM 6002 N N . ALA B 1 154 ? -22.234 -4.383 -1.127 1 94.62 154 ALA B N 1
ATOM 6003 C CA . ALA B 1 154 ? -20.938 -4.691 -0.54 1 94.62 154 ALA B CA 1
ATOM 6004 C C . ALA B 1 154 ? -20 -5.309 -1.575 1 94.62 154 ALA B C 1
ATOM 6006 O O . ALA B 1 154 ? -18.828 -4.934 -1.664 1 94.62 154 ALA B O 1
ATOM 6007 N N . GLU B 1 155 ? -20.562 -6.246 -2.379 1 95.31 155 GLU B N 1
ATOM 6008 C CA . GLU B 1 155 ? -19.781 -6.891 -3.422 1 95.31 155 GLU B CA 1
ATOM 6009 C C . GLU B 1 155 ? -19.281 -5.875 -4.445 1 95.31 155 GLU B C 1
ATOM 6011 O O . GLU B 1 155 ? -18.156 -5.98 -4.934 1 95.31 155 GLU B O 1
ATOM 6016 N N . LYS B 1 156 ? -20.109 -4.945 -4.789 1 94.06 156 LYS B N 1
ATOM 6017 C CA . LYS B 1 156 ? -19.75 -3.914 -5.758 1 94.06 156 LYS B CA 1
ATOM 6018 C C . LYS B 1 156 ? -18.578 -3.084 -5.258 1 94.06 156 LYS B C 1
ATOM 6020 O O . LYS B 1 156 ? -17.656 -2.787 -6.02 1 94.06 156 LYS B O 1
ATOM 6025 N N . VAL B 1 157 ? -18.594 -2.703 -3.975 1 95.75 157 VAL B N 1
ATOM 6026 C CA . VAL B 1 157 ? -17.516 -1.917 -3.385 1 95.75 157 VAL B CA 1
ATOM 6027 C C . VAL B 1 157 ? -16.203 -2.699 -3.461 1 95.75 157 VAL B C 1
ATOM 6029 O O . VAL B 1 157 ? -15.18 -2.162 -3.879 1 95.75 157 VAL B O 1
ATOM 6032 N N . LEU B 1 158 ? -16.234 -3.949 -3.066 1 95.5 158 LEU B N 1
ATOM 6033 C CA . LEU B 1 158 ? -15.031 -4.781 -3.074 1 95.5 158 LEU B CA 1
ATOM 6034 C C . LEU B 1 158 ? -14.469 -4.914 -4.484 1 95.5 158 LEU B C 1
ATOM 6036 O O . LEU B 1 158 ? -13.25 -4.859 -4.684 1 95.5 158 LEU B O 1
ATOM 6040 N N . ALA B 1 159 ? -15.328 -5.078 -5.484 1 92.56 159 ALA B N 1
ATOM 6041 C CA . ALA B 1 159 ? -14.891 -5.199 -6.875 1 92.56 159 ALA B CA 1
ATOM 6042 C C . ALA B 1 159 ? -14.234 -3.91 -7.359 1 92.56 159 ALA B C 1
ATOM 6044 O O . ALA B 1 159 ? -13.188 -3.943 -8 1 92.56 159 ALA B O 1
ATOM 6045 N N . GLU B 1 160 ? -14.805 -2.771 -7.066 1 92.62 160 GLU B N 1
ATOM 6046 C CA . GLU B 1 160 ? -14.312 -1.481 -7.539 1 92.62 160 GLU B CA 1
ATOM 6047 C C . GLU B 1 160 ? -12.984 -1.122 -6.887 1 92.62 160 GLU B C 1
ATOM 6049 O O . GLU B 1 160 ? -12.195 -0.357 -7.445 1 92.62 160 GLU B O 1
ATOM 6054 N N . LEU B 1 161 ? -12.672 -1.699 -5.719 1 94.75 161 LEU B N 1
ATOM 6055 C CA . LEU B 1 161 ? -11.461 -1.384 -4.98 1 94.75 161 LEU B CA 1
ATOM 6056 C C . LEU B 1 161 ? -10.312 -2.307 -5.395 1 94.75 161 LEU B C 1
ATOM 6058 O O . LEU B 1 161 ? -9.25 -2.297 -4.777 1 94.75 161 LEU B O 1
ATOM 6062 N N . THR B 1 162 ? -10.484 -3.049 -6.422 1 91.5 162 THR B N 1
ATOM 6063 C CA . THR B 1 162 ? -9.477 -3.998 -6.895 1 91.5 162 THR B CA 1
ATOM 6064 C C . THR B 1 162 ? -8.133 -3.305 -7.098 1 91.5 162 THR B C 1
ATOM 6066 O O . THR B 1 162 ? -7.098 -3.809 -6.66 1 91.5 162 THR B O 1
ATOM 6069 N N . PRO B 1 163 ? -8.086 -2.115 -7.758 1 89.12 163 PRO B N 1
ATOM 6070 C CA . PRO B 1 163 ? -6.785 -1.466 -7.93 1 89.12 163 PRO B CA 1
ATOM 6071 C C . PRO B 1 163 ? -6.098 -1.163 -6.602 1 89.12 163 PRO B C 1
ATOM 6073 O O . PRO B 1 163 ? -4.867 -1.214 -6.512 1 89.12 163 PRO B O 1
ATOM 6076 N N . VAL B 1 164 ? -6.883 -0.869 -5.562 1 93.38 164 VAL B N 1
ATOM 6077 C CA . VAL B 1 164 ? -6.355 -0.582 -4.234 1 93.38 164 VAL B CA 1
ATOM 6078 C C . VAL B 1 164 ? -5.777 -1.855 -3.621 1 93.38 164 VAL B C 1
ATOM 6080 O O . VAL B 1 164 ? -4.723 -1.819 -2.98 1 93.38 164 VAL B O 1
ATOM 6083 N N . PHE B 1 165 ? -6.461 -2.922 -3.896 1 94 165 PHE B N 1
ATOM 6084 C CA . PHE B 1 165 ? -6.039 -4.203 -3.342 1 94 165 PHE B CA 1
ATOM 6085 C C . PHE B 1 165 ? -4.766 -4.695 -4.02 1 94 165 PHE B C 1
ATOM 6087 O O . PHE B 1 165 ? -4.008 -5.473 -3.436 1 94 165 PHE B O 1
ATOM 6094 N N . GLN B 1 166 ? -4.43 -4.23 -5.168 1 92 166 GLN B N 1
ATOM 6095 C CA . GLN B 1 166 ? -3.248 -4.648 -5.914 1 92 166 GLN B CA 1
ATOM 6096 C C . GLN B 1 166 ? -2.037 -3.795 -5.551 1 92 166 GLN B C 1
ATOM 6098 O O . GLN B 1 166 ? -0.904 -4.137 -5.895 1 92 166 GLN B O 1
ATOM 6103 N N . ALA B 1 167 ? -2.244 -2.746 -4.836 1 93.5 167 ALA B N 1
ATOM 6104 C CA . ALA B 1 167 ? -1.221 -1.736 -4.582 1 93.5 167 ALA B CA 1
ATOM 6105 C C . ALA B 1 167 ? -0.017 -2.344 -3.865 1 93.5 167 ALA B C 1
ATOM 6107 O O . ALA B 1 167 ? 1.131 -2.045 -4.203 1 93.5 167 ALA B O 1
ATOM 6108 N N . PRO B 1 168 ? -0.224 -3.217 -2.848 1 96 168 PRO B N 1
ATOM 6109 C CA . PRO B 1 168 ? 0.945 -3.777 -2.166 1 96 168 PRO B CA 1
ATOM 6110 C C . PRO B 1 168 ? 1.885 -4.516 -3.117 1 96 168 PRO B C 1
ATOM 6112 O O . PRO B 1 168 ? 3.105 -4.375 -3.016 1 96 168 PRO B O 1
ATOM 6115 N N . SER B 1 169 ? 1.36 -5.27 -4.031 1 94 169 SER B N 1
ATOM 6116 C CA . SER B 1 169 ? 2.174 -5.969 -5.023 1 94 169 SER B CA 1
ATOM 6117 C C . SER B 1 169 ? 2.9 -4.98 -5.934 1 94 169 SER B C 1
ATOM 6119 O O . SER B 1 169 ? 4.07 -5.18 -6.262 1 94 169 SER B O 1
ATOM 6121 N N . ASP B 1 170 ? 2.246 -3.949 -6.379 1 90.25 170 ASP B N 1
ATOM 6122 C CA . ASP B 1 170 ? 2.848 -2.928 -7.23 1 90.25 170 ASP B CA 1
ATOM 6123 C C . ASP B 1 170 ? 3.988 -2.213 -6.508 1 90.25 170 ASP B C 1
ATOM 6125 O O . ASP B 1 170 ? 5.031 -1.937 -7.105 1 90.25 170 ASP B O 1
ATOM 6129 N N . ILE B 1 171 ? 3.75 -1.872 -5.27 1 95 171 ILE B N 1
ATOM 6130 C CA . ILE B 1 171 ? 4.762 -1.193 -4.465 1 95 171 ILE B CA 1
ATOM 6131 C C . ILE B 1 171 ? 5.992 -2.084 -4.324 1 95 171 ILE B C 1
ATOM 6133 O O . ILE B 1 171 ? 7.125 -1.611 -4.453 1 95 171 ILE B O 1
ATOM 6137 N N . ARG B 1 172 ? 5.809 -3.371 -4.09 1 94.12 172 ARG B N 1
ATOM 6138 C CA . ARG B 1 172 ? 6.914 -4.324 -4.062 1 94.12 172 ARG B CA 1
ATOM 6139 C C . ARG B 1 172 ? 7.703 -4.285 -5.367 1 94.12 172 ARG B C 1
ATOM 6141 O O . ARG B 1 172 ? 8.938 -4.207 -5.352 1 94.12 172 ARG B O 1
ATOM 6148 N N . ASP B 1 173 ? 7.047 -4.375 -6.438 1 89.75 173 ASP B N 1
ATOM 6149 C CA . ASP B 1 173 ? 7.707 -4.418 -7.742 1 89.75 173 ASP B CA 1
ATOM 6150 C C . ASP B 1 173 ? 8.508 -3.145 -7.996 1 89.75 173 ASP B C 1
ATOM 6152 O O . ASP B 1 173 ? 9.633 -3.199 -8.5 1 89.75 173 ASP B O 1
ATOM 6156 N N . GLN B 1 174 ? 7.934 -2.021 -7.637 1 90.31 174 GLN B N 1
ATOM 6157 C CA . GLN B 1 174 ? 8.648 -0.762 -7.828 1 90.31 174 GLN B CA 1
ATOM 6158 C C . GLN B 1 174 ? 9.844 -0.659 -6.887 1 90.31 174 GLN B C 1
ATOM 6160 O O . GLN B 1 174 ? 10.867 -0.069 -7.242 1 90.31 174 GLN B O 1
ATOM 6165 N N . SER B 1 175 ? 9.75 -1.224 -5.684 1 94.62 175 SER B N 1
ATOM 6166 C CA . SER B 1 175 ? 10.898 -1.276 -4.785 1 94.62 175 SER B CA 1
ATOM 6167 C C . SER B 1 175 ? 12.039 -2.08 -5.398 1 94.62 175 SER B C 1
ATOM 6169 O O . SER B 1 175 ? 13.188 -1.631 -5.402 1 94.62 175 SER B O 1
ATOM 6171 N N . ILE B 1 176 ? 11.711 -3.221 -5.953 1 92.19 176 ILE B N 1
ATOM 6172 C CA . ILE B 1 176 ? 12.727 -4.137 -6.453 1 92.19 176 ILE B CA 1
ATOM 6173 C C . ILE B 1 176 ? 13.273 -3.631 -7.789 1 92.19 176 ILE B C 1
ATOM 6175 O O . ILE B 1 176 ? 14.484 -3.512 -7.969 1 92.19 176 ILE B O 1
ATOM 6179 N N . PHE B 1 177 ? 12.461 -3.312 -8.688 1 84.69 177 PHE B N 1
ATOM 6180 C CA . PHE B 1 177 ? 12.883 -3.086 -10.062 1 84.69 177 PHE B CA 1
ATOM 6181 C C . PHE B 1 177 ? 13.07 -1.597 -10.328 1 84.69 177 PHE B C 1
ATOM 6183 O O . PHE B 1 177 ? 13.805 -1.212 -11.242 1 84.69 177 PHE B O 1
ATOM 6190 N N . GLY B 1 178 ? 12.359 -0.788 -9.594 1 87.12 178 GLY B N 1
ATOM 6191 C CA . GLY B 1 178 ? 12.453 0.649 -9.805 1 87.12 178 GLY B CA 1
ATOM 6192 C C . GLY B 1 178 ? 13.539 1.301 -8.961 1 87.12 178 GLY B C 1
ATOM 6193 O O . GLY B 1 178 ? 14.211 2.227 -9.414 1 87.12 178 GLY B O 1
ATOM 6194 N N . ASP B 1 179 ? 13.734 0.807 -7.727 1 93.75 179 ASP B N 1
ATOM 6195 C CA . ASP B 1 179 ? 14.555 1.559 -6.781 1 93.75 179 ASP B CA 1
ATOM 6196 C C . ASP B 1 179 ? 15.844 0.811 -6.457 1 93.75 179 ASP B C 1
ATOM 6198 O O . ASP B 1 179 ? 16.922 1.415 -6.391 1 93.75 179 ASP B O 1
ATOM 6202 N N . MET B 1 180 ? 15.812 -0.495 -6.195 1 94.19 180 MET B N 1
ATOM 6203 C CA . MET B 1 180 ? 16.984 -1.213 -5.703 1 94.19 180 MET B CA 1
ATOM 6204 C C . MET B 1 180 ? 18.109 -1.194 -6.734 1 94.19 180 MET B C 1
ATOM 6206 O O . MET B 1 180 ? 17.922 -1.657 -7.859 1 94.19 180 MET B O 1
ATOM 6210 N N . ASP B 1 181 ? 19.172 -0.623 -6.359 1 93.88 181 ASP B N 1
ATOM 6211 C CA . ASP B 1 181 ? 20.422 -0.676 -7.098 1 93.88 181 ASP B CA 1
ATOM 6212 C C . ASP B 1 181 ? 21.406 -1.656 -6.445 1 93.88 181 ASP B C 1
ATOM 6214 O O . ASP B 1 181 ? 21.984 -1.362 -5.398 1 93.88 181 ASP B O 1
ATOM 6218 N N . PHE B 1 182 ? 21.625 -2.705 -7.035 1 95.38 182 PHE B N 1
ATOM 6219 C CA . PHE B 1 182 ? 22.438 -3.768 -6.449 1 95.38 182 PHE B CA 1
ATOM 6220 C C . PHE B 1 182 ? 23.922 -3.516 -6.691 1 95.38 182 PHE B C 1
ATOM 6222 O O . PHE B 1 182 ? 24.766 -4.156 -6.074 1 95.38 182 PHE B O 1
ATOM 6229 N N . GLY B 1 183 ? 24.219 -2.635 -7.609 1 94.81 183 GLY B N 1
ATOM 6230 C CA . GLY B 1 183 ? 25.594 -2.211 -7.824 1 94.81 183 GLY B CA 1
ATOM 6231 C C . GLY B 1 183 ? 26.469 -3.295 -8.43 1 94.81 183 GLY B C 1
ATOM 6232 O O . GLY B 1 183 ? 26.109 -3.891 -9.453 1 94.81 183 GLY B O 1
ATOM 6233 N N . THR B 1 184 ? 27.641 -3.393 -7.844 1 96.81 184 THR B N 1
ATOM 6234 C CA . THR B 1 184 ? 28.641 -4.352 -8.297 1 96.81 184 THR B CA 1
ATOM 6235 C C . THR B 1 184 ? 29.203 -5.148 -7.125 1 96.81 184 THR B C 1
ATOM 6237 O O . THR B 1 184 ? 28.969 -4.809 -5.965 1 96.81 184 THR B O 1
ATOM 6240 N N . PHE B 1 185 ? 29.734 -6.168 -7.332 1 97.31 185 PHE B N 1
ATOM 6241 C CA . PHE B 1 185 ? 30.5 -6.926 -6.352 1 97.31 185 PHE B CA 1
ATOM 6242 C C . PHE B 1 185 ? 31.859 -7.348 -6.926 1 97.31 185 PHE B C 1
ATOM 6244 O O . PHE B 1 185 ? 32.062 -7.266 -8.141 1 97.31 185 PHE B O 1
ATOM 6251 N N . THR B 1 186 ? 32.781 -7.637 -6.02 1 97.62 186 THR B N 1
ATOM 6252 C CA . THR B 1 186 ? 34.125 -8.008 -6.438 1 97.62 186 THR B CA 1
ATOM 6253 C C . THR B 1 186 ? 34.438 -9.461 -6.07 1 97.62 186 THR B C 1
ATOM 6255 O O . THR B 1 186 ? 34.125 -9.906 -4.965 1 97.62 186 THR B O 1
ATOM 6258 N N . ALA B 1 187 ? 34.938 -10.195 -7 1 97.56 187 ALA B N 1
ATOM 6259 C CA . ALA B 1 187 ? 35.438 -11.555 -6.828 1 97.56 187 ALA B CA 1
ATOM 6260 C C . ALA B 1 187 ? 36.688 -11.789 -7.664 1 97.56 187 ALA B C 1
ATOM 6262 O O . ALA B 1 187 ? 36.781 -11.344 -8.812 1 97.56 187 ALA B O 1
ATOM 6263 N N . HIS B 1 188 ? 37.719 -12.461 -7.141 1 97.25 188 HIS B N 1
ATOM 6264 C CA . HIS B 1 188 ? 39 -12.711 -7.801 1 97.25 188 HIS B CA 1
ATOM 6265 C C . HIS B 1 188 ? 39.594 -11.422 -8.359 1 97.25 188 HIS B C 1
ATOM 6267 O O . HIS B 1 188 ? 40.125 -11.414 -9.469 1 97.25 188 HIS B O 1
ATOM 6273 N N . GLY B 1 189 ? 39.406 -10.398 -7.766 1 96.44 189 GLY B N 1
ATOM 6274 C CA . GLY B 1 189 ? 39.969 -9.109 -8.148 1 96.44 189 GLY B CA 1
ATOM 6275 C C . GLY B 1 189 ? 39.219 -8.445 -9.289 1 96.44 189 GLY B C 1
ATOM 6276 O O . GLY B 1 189 ? 39.594 -7.355 -9.727 1 96.44 189 GLY B O 1
ATOM 6277 N N . LYS B 1 190 ? 38.188 -8.977 -9.75 1 97 190 LYS B N 1
ATOM 6278 C CA . LYS B 1 190 ? 37.375 -8.414 -10.836 1 97 190 LYS B CA 1
ATOM 6279 C C . LYS B 1 190 ? 36.031 -7.914 -10.32 1 97 190 LYS B C 1
ATOM 6281 O O . LYS B 1 190 ? 35.469 -8.492 -9.398 1 97 190 LYS B O 1
ATOM 6286 N N . THR B 1 191 ? 35.531 -6.855 -11.016 1 96.88 191 THR B N 1
ATOM 6287 C CA . THR B 1 191 ? 34.25 -6.266 -10.648 1 96.88 191 THR B CA 1
ATOM 6288 C C . THR B 1 191 ? 33.156 -6.746 -11.586 1 96.88 191 THR B C 1
ATOM 6290 O O . THR B 1 191 ? 33.312 -6.73 -12.805 1 96.88 191 THR B O 1
ATOM 6293 N N . TYR B 1 192 ? 32.031 -7.195 -11 1 96 192 TYR B N 1
ATOM 6294 C CA . TYR B 1 192 ? 30.875 -7.699 -11.734 1 96 192 TYR B CA 1
ATOM 6295 C C . TYR B 1 192 ? 29.641 -6.844 -11.469 1 96 192 TYR B C 1
ATOM 6297 O O . TYR B 1 192 ? 29.406 -6.395 -10.344 1 96 192 TYR B O 1
ATOM 6305 N N . PRO B 1 193 ? 28.828 -6.605 -12.57 1 93.94 193 PRO B N 1
ATOM 6306 C CA . PRO B 1 193 ? 27.547 -5.945 -12.328 1 93.94 193 PRO B CA 1
ATOM 6307 C C . PRO B 1 193 ? 26.547 -6.855 -11.625 1 93.94 193 PRO B C 1
ATOM 6309 O O . PRO B 1 193 ? 26.594 -8.078 -11.781 1 93.94 193 PRO B O 1
ATOM 6312 N N . LEU B 1 194 ? 25.672 -6.293 -10.852 1 94 194 LEU B N 1
ATOM 6313 C CA . LEU B 1 194 ? 24.688 -7.07 -10.117 1 94 194 LEU B CA 1
ATOM 6314 C C . LEU B 1 194 ? 23.297 -6.453 -10.258 1 94 194 LEU B C 1
ATOM 6316 O O . LEU B 1 194 ? 23.156 -5.227 -10.266 1 94 194 LEU B O 1
ATOM 6320 N N . SER B 1 195 ? 22.281 -7.184 -10.523 1 88.5 195 SER B N 1
ATOM 6321 C CA . SER B 1 195 ? 20.859 -6.848 -10.492 1 88.5 195 SER B CA 1
ATOM 6322 C C . SER B 1 195 ? 20.047 -7.977 -9.891 1 88.5 195 SER B C 1
ATOM 6324 O O . SER B 1 195 ? 20.562 -9.07 -9.641 1 88.5 195 SER B O 1
ATOM 6326 N N . PHE B 1 196 ? 18.859 -7.656 -9.602 1 89.06 196 PHE B N 1
ATOM 6327 C CA . PHE B 1 196 ? 17.969 -8.672 -9.062 1 89.06 196 PHE B CA 1
ATOM 6328 C C . PHE B 1 196 ? 17.906 -9.883 -9.977 1 89.06 196 PHE B C 1
ATOM 6330 O O . PHE B 1 196 ? 18.078 -11.023 -9.531 1 89.06 196 PHE B O 1
ATOM 6337 N N . VAL B 1 197 ? 17.719 -9.711 -11.234 1 81.62 197 VAL B N 1
ATOM 6338 C CA . VAL B 1 197 ? 17.531 -10.758 -12.234 1 81.62 197 VAL B CA 1
ATOM 6339 C C . VAL B 1 197 ? 18.859 -11.5 -12.453 1 81.62 197 VAL B C 1
ATOM 6341 O O . VAL B 1 197 ? 18.875 -12.727 -12.555 1 81.62 197 VAL B O 1
ATOM 6344 N N . MET B 1 198 ? 19.969 -10.758 -12.492 1 84.94 198 MET B N 1
ATOM 6345 C CA . MET B 1 198 ? 21.266 -11.398 -12.688 1 84.94 198 MET B CA 1
ATOM 6346 C C . MET B 1 198 ? 21.594 -12.352 -11.539 1 84.94 198 MET B C 1
ATOM 6348 O O . MET B 1 198 ? 22.156 -13.422 -11.758 1 84.94 198 MET B O 1
ATOM 6352 N N . TYR B 1 199 ? 21.266 -11.867 -10.375 1 91.88 199 TYR B N 1
ATOM 6353 C CA . TYR B 1 199 ? 21.531 -12.742 -9.234 1 91.88 199 TYR B CA 1
ATOM 6354 C C . TYR B 1 199 ? 20.703 -14.016 -9.336 1 91.88 199 TYR B C 1
ATOM 6356 O O . TYR B 1 199 ? 21.234 -15.125 -9.25 1 91.88 199 TYR B O 1
ATOM 6364 N N . GLU B 1 200 ? 19.391 -13.922 -9.539 1 86.06 200 GLU B N 1
ATOM 6365 C CA . GLU B 1 200 ? 18.469 -15.055 -9.492 1 86.06 200 GLU B CA 1
ATOM 6366 C C . GLU B 1 200 ? 18.734 -16.016 -10.648 1 86.06 200 GLU B C 1
ATOM 6368 O O . GLU B 1 200 ? 18.641 -17.234 -10.477 1 86.06 200 GLU B O 1
ATOM 6373 N N . GLU B 1 201 ? 19.078 -15.469 -11.75 1 77.19 201 GLU B N 1
ATOM 6374 C CA . GLU B 1 201 ? 19.156 -16.297 -12.953 1 77.19 201 GLU B CA 1
ATOM 6375 C C . GLU B 1 201 ? 20.578 -16.812 -13.18 1 77.19 201 GLU B C 1
ATOM 6377 O O . GLU B 1 201 ? 20.766 -17.844 -13.812 1 77.19 201 GLU B O 1
ATOM 6382 N N . ASN B 1 202 ? 21.562 -16.078 -12.57 1 83.69 202 ASN B N 1
ATOM 6383 C CA . ASN B 1 202 ? 22.938 -16.422 -12.945 1 83.69 202 ASN B CA 1
ATOM 6384 C C . ASN B 1 202 ? 23.797 -16.688 -11.711 1 83.69 202 ASN B C 1
ATOM 6386 O O . ASN B 1 202 ? 24.266 -17.812 -11.5 1 83.69 202 ASN B O 1
ATOM 6390 N N . TYR B 1 203 ? 23.891 -15.703 -10.891 1 91.94 203 TYR B N 1
ATOM 6391 C CA . TYR B 1 203 ? 24.938 -15.734 -9.875 1 91.94 203 TYR B CA 1
ATOM 6392 C C . TYR B 1 203 ? 24.625 -16.766 -8.805 1 91.94 203 TYR B C 1
ATOM 6394 O O . TYR B 1 203 ? 25.531 -17.391 -8.242 1 91.94 203 TYR B O 1
ATOM 6402 N N . GLN B 1 204 ? 23.391 -16.953 -8.547 1 91.44 204 GLN B N 1
ATOM 6403 C CA . GLN B 1 204 ? 23.016 -17.875 -7.484 1 91.44 204 GLN B CA 1
ATOM 6404 C C . GLN B 1 204 ? 23.375 -19.312 -7.859 1 91.44 204 GLN B C 1
ATOM 6406 O O . GLN B 1 204 ? 23.5 -20.172 -6.984 1 91.44 204 GLN B O 1
ATOM 6411 N N . LYS B 1 205 ? 23.594 -19.625 -9.062 1 87.25 205 LYS B N 1
ATOM 6412 C CA . LYS B 1 205 ? 23.938 -20.969 -9.547 1 87.25 205 LYS B CA 1
ATOM 6413 C C . LYS B 1 205 ? 25.375 -21.016 -10.062 1 87.25 205 LYS B C 1
ATOM 6415 O O . LYS B 1 205 ? 25.797 -22.031 -10.617 1 87.25 205 LYS B O 1
ATOM 6420 N N . HIS B 1 206 ? 26.047 -19.922 -9.914 1 89.81 206 HIS B N 1
ATOM 6421 C CA . HIS B 1 206 ? 27.375 -19.812 -10.508 1 89.81 206 HIS B CA 1
ATOM 6422 C C . HIS B 1 206 ? 28.312 -20.891 -9.953 1 89.81 206 HIS B C 1
ATOM 6424 O O . HIS B 1 206 ? 28.344 -21.141 -8.75 1 89.81 206 HIS B O 1
ATOM 6430 N N . PRO B 1 207 ? 29.078 -21.531 -10.812 1 89.19 207 PRO B N 1
ATOM 6431 C CA . PRO B 1 207 ? 29.953 -22.609 -10.352 1 89.19 207 PRO B CA 1
ATOM 6432 C C . PRO B 1 207 ? 31.109 -22.109 -9.5 1 89.19 207 PRO B C 1
ATOM 6434 O O . PRO B 1 207 ? 31.641 -22.859 -8.664 1 89.19 207 PRO B O 1
ATOM 6437 N N . ASP B 1 208 ? 31.5 -20.875 -9.727 1 93.12 208 ASP B N 1
ATOM 6438 C CA . ASP B 1 208 ? 32.594 -20.312 -8.922 1 93.12 208 ASP B CA 1
ATOM 6439 C C . ASP B 1 208 ? 32.094 -19.891 -7.543 1 93.12 208 ASP B C 1
ATOM 6441 O O . ASP B 1 208 ? 31.203 -19.047 -7.43 1 93.12 208 ASP B O 1
ATOM 6445 N N . THR B 1 209 ? 32.688 -20.469 -6.516 1 94.56 209 THR B N 1
ATOM 6446 C CA . THR B 1 209 ? 32.219 -20.281 -5.141 1 94.56 209 THR B CA 1
ATOM 6447 C C . THR B 1 209 ? 32.406 -18.828 -4.711 1 94.56 209 THR B C 1
ATOM 6449 O O . THR B 1 209 ? 31.516 -18.266 -4.066 1 94.56 209 THR B O 1
ATOM 6452 N N . GLU B 1 210 ? 33.469 -18.234 -5.074 1 96.06 210 GLU B N 1
ATOM 6453 C CA . GLU B 1 210 ? 33.719 -16.859 -4.664 1 96.06 210 GLU B CA 1
ATOM 6454 C C . GLU B 1 210 ? 32.75 -15.906 -5.332 1 96.06 210 GLU B C 1
ATOM 6456 O O . GLU B 1 210 ? 32.25 -14.977 -4.695 1 96.06 210 GLU B O 1
ATOM 6461 N N . ILE B 1 211 ? 32.5 -16.094 -6.559 1 96.19 211 ILE B N 1
ATOM 6462 C CA . ILE B 1 211 ? 31.547 -15.258 -7.293 1 96.19 211 ILE B CA 1
ATOM 6463 C C . ILE B 1 211 ? 30.156 -15.398 -6.676 1 96.19 211 ILE B C 1
ATOM 6465 O O . ILE B 1 211 ? 29.5 -14.391 -6.379 1 96.19 211 ILE B O 1
ATOM 6469 N N . ARG B 1 212 ? 29.766 -16.609 -6.465 1 96.06 212 ARG B N 1
ATOM 6470 C CA . ARG B 1 212 ? 28.438 -16.891 -5.945 1 96.06 212 ARG B CA 1
ATOM 6471 C C . ARG B 1 212 ? 28.234 -16.281 -4.562 1 96.06 212 ARG B C 1
ATOM 6473 O O . ARG B 1 212 ? 27.234 -15.609 -4.312 1 96.06 212 ARG B O 1
ATOM 6480 N N . ARG B 1 213 ? 29.172 -16.438 -3.693 1 96.5 213 ARG B N 1
ATOM 6481 C CA . ARG B 1 213 ? 29.047 -15.992 -2.311 1 96.5 213 ARG B CA 1
ATOM 6482 C C . ARG B 1 213 ? 29.203 -14.477 -2.215 1 96.5 213 ARG B C 1
ATOM 6484 O O . ARG B 1 213 ? 28.562 -13.828 -1.391 1 96.5 213 ARG B O 1
ATOM 6491 N N . ALA B 1 214 ? 30.109 -13.891 -3.096 1 97.62 214 ALA B N 1
ATOM 6492 C CA . ALA B 1 214 ? 30.25 -12.438 -3.125 1 97.62 214 ALA B CA 1
ATOM 6493 C C . ALA B 1 214 ? 28.984 -11.773 -3.654 1 97.62 214 ALA B C 1
ATOM 6495 O O . ALA B 1 214 ? 28.547 -10.742 -3.127 1 97.62 214 ALA B O 1
ATOM 6496 N N . ALA B 1 215 ? 28.406 -12.32 -4.695 1 97.75 215 ALA B N 1
ATOM 6497 C CA . ALA B 1 215 ? 27.156 -11.812 -5.242 1 97.75 215 ALA B CA 1
ATOM 6498 C C . ALA B 1 215 ? 26.047 -11.875 -4.199 1 97.75 215 ALA B C 1
ATOM 6500 O O . ALA B 1 215 ? 25.266 -10.93 -4.059 1 97.75 215 ALA B O 1
ATOM 6501 N N . TYR B 1 216 ? 26.016 -12.984 -3.457 1 97.56 216 TYR B N 1
ATOM 6502 C CA . TYR B 1 216 ? 25 -13.195 -2.426 1 97.56 216 TYR B CA 1
ATOM 6503 C C . TYR B 1 216 ? 25.094 -12.133 -1.336 1 97.56 216 TYR B C 1
ATOM 6505 O O . TYR B 1 216 ? 24.094 -11.562 -0.927 1 97.56 216 TYR B O 1
ATOM 6513 N N . ALA B 1 217 ? 26.266 -11.93 -0.95 1 97.5 217 ALA B N 1
ATOM 6514 C CA . ALA B 1 217 ? 26.469 -10.961 0.129 1 97.5 217 ALA B CA 1
ATOM 6515 C C . ALA B 1 217 ? 26.016 -9.562 -0.288 1 97.5 217 ALA B C 1
ATOM 6517 O O . ALA B 1 217 ? 25.297 -8.898 0.446 1 97.5 217 ALA B O 1
ATOM 6518 N N . GLN B 1 218 ? 26.453 -9.164 -1.504 1 97.62 218 GLN B N 1
ATOM 6519 C CA . GLN B 1 218 ? 26.094 -7.844 -2.004 1 97.62 218 GLN B CA 1
ATOM 6520 C C . GLN B 1 218 ? 24.578 -7.746 -2.252 1 97.62 218 GLN B C 1
ATOM 6522 O O . GLN B 1 218 ? 23.969 -6.719 -1.964 1 97.62 218 GLN B O 1
ATOM 6527 N N . PHE B 1 219 ? 24.016 -8.812 -2.775 1 97.56 219 PHE B N 1
ATOM 6528 C CA . PHE B 1 219 ? 22.594 -8.875 -3.072 1 97.56 219 PHE B CA 1
ATOM 6529 C C . PHE B 1 219 ? 21.766 -8.656 -1.812 1 97.56 219 PHE B C 1
ATOM 6531 O O . PHE B 1 219 ? 20.859 -7.828 -1.799 1 97.56 219 PHE B O 1
ATOM 6538 N N . ASN B 1 220 ? 22.141 -9.312 -0.782 1 97.69 220 ASN B N 1
ATOM 6539 C CA . ASN B 1 220 ? 21.359 -9.266 0.451 1 97.69 220 ASN B CA 1
ATOM 6540 C C . ASN B 1 220 ? 21.594 -7.961 1.21 1 97.69 220 ASN B C 1
ATOM 6542 O O . ASN B 1 220 ? 20.719 -7.512 1.952 1 97.69 220 ASN B O 1
ATOM 6546 N N . GLN B 1 221 ? 22.734 -7.379 0.983 1 97.06 221 GLN B N 1
ATOM 6547 C CA . GLN B 1 221 ? 22.953 -6.062 1.573 1 97.06 221 GLN B CA 1
ATOM 6548 C C . GLN B 1 221 ? 21.953 -5.043 1.025 1 97.06 221 GLN B C 1
ATOM 6550 O O . GLN B 1 221 ? 21.422 -4.215 1.773 1 97.06 221 GLN B O 1
ATOM 6555 N N . THR B 1 222 ? 21.719 -5.109 -0.236 1 97 222 THR B N 1
ATOM 6556 C CA . THR B 1 222 ? 20.766 -4.203 -0.859 1 97 222 THR B CA 1
ATOM 6557 C C . THR B 1 222 ? 19.344 -4.523 -0.405 1 97 222 THR B C 1
ATOM 6559 O O . THR B 1 222 ? 18.562 -3.617 -0.087 1 97 222 THR B O 1
ATOM 6562 N N . LEU B 1 223 ? 18.969 -5.801 -0.332 1 97.62 223 LEU B N 1
ATOM 6563 C CA . LEU B 1 223 ? 17.641 -6.188 0.124 1 97.62 223 LEU B CA 1
ATOM 6564 C C . LEU B 1 223 ? 17.359 -5.641 1.521 1 97.62 223 LEU B C 1
ATOM 6566 O O . LEU B 1 223 ? 16.281 -5.137 1.79 1 97.62 223 LEU B O 1
ATOM 6570 N N . ARG B 1 224 ? 18.312 -5.762 2.342 1 96.94 224 ARG B N 1
ATOM 6571 C CA . ARG B 1 224 ? 18.172 -5.375 3.74 1 96.94 224 ARG B CA 1
ATOM 6572 C C . ARG B 1 224 ? 17.781 -3.904 3.863 1 96.94 224 ARG B C 1
ATOM 6574 O O . ARG B 1 224 ? 17.047 -3.525 4.777 1 96.94 224 ARG B O 1
ATOM 6581 N N . ARG B 1 225 ? 18.156 -3.098 2.941 1 96.31 225 ARG B N 1
ATOM 6582 C CA . ARG B 1 225 ? 17.906 -1.661 2.975 1 96.31 225 ARG B CA 1
ATOM 6583 C C . ARG B 1 225 ? 16.453 -1.355 2.676 1 96.31 225 ARG B C 1
ATOM 6585 O O . ARG B 1 225 ? 16 -0.221 2.848 1 96.31 225 ARG B O 1
ATOM 6592 N N . TYR B 1 226 ? 15.656 -2.35 2.307 1 97.62 226 TYR B N 1
ATOM 6593 C CA . TYR B 1 226 ? 14.266 -2.121 1.929 1 97.62 226 TYR B CA 1
ATOM 6594 C C . TYR B 1 226 ? 13.328 -3.027 2.719 1 97.62 226 TYR B C 1
ATOM 6596 O O . TYR B 1 226 ? 12.141 -3.111 2.418 1 97.62 226 TYR B O 1
ATOM 6604 N N . GLU B 1 227 ? 13.812 -3.777 3.727 1 97.31 227 GLU B N 1
ATOM 6605 C CA . GLU B 1 227 ? 13.055 -4.863 4.34 1 97.31 227 GLU B CA 1
ATOM 6606 C C . GLU B 1 227 ? 11.852 -4.324 5.109 1 97.31 227 GLU B C 1
ATOM 6608 O O . GLU B 1 227 ? 10.797 -4.965 5.148 1 97.31 227 GLU B O 1
ATOM 6613 N N . ASN B 1 228 ? 11.945 -3.127 5.688 1 94.38 228 ASN B N 1
ATOM 6614 C CA . ASN B 1 228 ? 10.828 -2.572 6.438 1 94.38 228 ASN B CA 1
ATOM 6615 C C . ASN B 1 228 ? 9.703 -2.117 5.508 1 94.38 228 ASN B C 1
ATOM 6617 O O . ASN B 1 228 ? 8.523 -2.316 5.805 1 94.38 228 ASN B O 1
ATOM 6621 N N . THR B 1 229 ? 10.047 -1.502 4.391 1 96.62 229 THR B N 1
ATOM 6622 C CA . THR B 1 229 ? 9.086 -1.12 3.363 1 96.62 229 THR B CA 1
ATOM 6623 C C . THR B 1 229 ? 8.32 -2.342 2.854 1 96.62 229 THR B C 1
ATOM 6625 O O . THR B 1 229 ? 7.09 -2.328 2.789 1 96.62 229 THR B O 1
ATOM 6628 N N . MET B 1 230 ? 9.047 -3.369 2.6 1 97.75 230 MET B N 1
ATOM 6629 C CA . MET B 1 230 ? 8.438 -4.562 2.021 1 97.75 230 MET B CA 1
ATOM 6630 C C . MET B 1 230 ? 7.59 -5.293 3.055 1 97.75 230 MET B C 1
ATOM 6632 O O . MET B 1 230 ? 6.539 -5.844 2.725 1 97.75 230 MET B O 1
ATOM 6636 N N . ALA B 1 231 ? 8.062 -5.305 4.301 1 96.56 231 ALA B N 1
ATOM 6637 C CA . ALA B 1 231 ? 7.262 -5.91 5.363 1 96.56 231 ALA B CA 1
ATOM 6638 C C . ALA B 1 231 ? 5.941 -5.168 5.547 1 96.56 231 ALA B C 1
ATOM 6640 O O . ALA B 1 231 ? 4.895 -5.789 5.738 1 96.56 231 ALA B O 1
ATOM 6641 N N . ALA B 1 232 ? 5.969 -3.842 5.48 1 94.81 232 ALA B N 1
ATOM 6642 C CA . ALA B 1 232 ? 4.746 -3.047 5.594 1 94.81 232 ALA B CA 1
ATOM 6643 C C . ALA B 1 232 ? 3.793 -3.336 4.438 1 94.81 232 ALA B C 1
ATOM 6645 O O . ALA B 1 232 ? 2.578 -3.404 4.633 1 94.81 232 ALA B O 1
ATOM 6646 N N . GLY B 1 233 ? 4.348 -3.459 3.24 1 97.25 233 GLY B N 1
ATOM 6647 C CA . GLY B 1 233 ? 3.535 -3.828 2.094 1 97.25 233 GLY B CA 1
ATOM 6648 C C . GLY B 1 233 ? 2.879 -5.188 2.24 1 97.25 233 GLY B C 1
ATOM 6649 O O . GLY B 1 233 ? 1.691 -5.344 1.95 1 97.25 233 GLY B O 1
ATOM 6650 N N . TYR B 1 234 ? 3.631 -6.145 2.73 1 97.69 234 TYR B N 1
ATOM 6651 C CA . TYR B 1 234 ? 3.082 -7.484 2.904 1 97.69 234 TYR B CA 1
ATOM 6652 C C . TYR B 1 234 ? 2.023 -7.504 4 1 97.69 234 TYR B C 1
ATOM 6654 O O . TYR B 1 234 ? 1.013 -8.203 3.885 1 97.69 234 TYR B O 1
ATOM 6662 N N . LEU B 1 235 ? 2.25 -6.742 5.039 1 95.56 235 LEU B N 1
ATOM 6663 C CA . LEU B 1 235 ? 1.259 -6.633 6.105 1 95.56 235 LEU B CA 1
ATOM 6664 C C . LEU B 1 235 ? -0.057 -6.082 5.566 1 95.56 235 LEU B C 1
ATOM 6666 O O . LEU B 1 235 ? -1.133 -6.539 5.957 1 95.56 235 LEU B O 1
ATOM 6670 N N . ALA B 1 236 ? 0.061 -5.094 4.711 1 96.25 236 ALA B N 1
ATOM 6671 C CA . ALA B 1 236 ? -1.143 -4.539 4.094 1 96.25 236 ALA B CA 1
ATOM 6672 C C . ALA B 1 236 ? -1.917 -5.617 3.34 1 96.25 236 ALA B C 1
ATOM 6674 O O . ALA B 1 236 ? -3.145 -5.688 3.432 1 96.25 236 ALA B O 1
ATOM 6675 N N . GLN B 1 237 ? -1.177 -6.469 2.621 1 97.81 237 GLN B N 1
ATOM 6676 C CA . GLN B 1 237 ? -1.77 -7.559 1.85 1 97.81 237 GLN B CA 1
ATOM 6677 C C . GLN B 1 237 ? -2.516 -8.531 2.756 1 97.81 237 GLN B C 1
ATOM 6679 O O . GLN B 1 237 ? -3.688 -8.836 2.52 1 97.81 237 GLN B O 1
ATOM 6684 N N . VAL B 1 238 ? -1.92 -8.984 3.791 1 97.56 238 VAL B N 1
ATOM 6685 C CA . VAL B 1 238 ? -2.502 -10.039 4.609 1 97.56 238 VAL B CA 1
ATOM 6686 C C . VAL B 1 238 ? -3.604 -9.461 5.496 1 97.56 238 VAL B C 1
ATOM 6688 O O . VAL B 1 238 ? -4.594 -10.133 5.781 1 97.56 238 VAL B O 1
ATOM 6691 N N . THR B 1 239 ? -3.451 -8.188 5.875 1 94.56 239 THR B N 1
ATOM 6692 C CA . THR B 1 239 ? -4.5 -7.512 6.633 1 94.56 239 THR B CA 1
ATOM 6693 C C . THR B 1 239 ? -5.777 -7.402 5.809 1 94.56 239 THR B C 1
ATOM 6695 O O . THR B 1 239 ? -6.871 -7.68 6.305 1 94.56 239 THR B O 1
ATOM 6698 N N . ARG B 1 240 ? -5.645 -7.02 4.605 1 96.56 240 ARG B N 1
ATOM 6699 C CA . ARG B 1 240 ? -6.793 -6.938 3.705 1 96.56 240 ARG B CA 1
ATOM 6700 C C . ARG B 1 240 ? -7.465 -8.297 3.557 1 96.56 240 ARG B C 1
ATOM 6702 O O . ARG B 1 240 ? -8.695 -8.398 3.617 1 96.56 240 ARG B O 1
ATOM 6709 N N . GLU B 1 241 ? -6.668 -9.305 3.408 1 97.69 241 GLU B N 1
ATOM 6710 C CA . GLU B 1 241 ? -7.219 -10.648 3.275 1 97.69 241 GLU B CA 1
ATOM 6711 C C . GLU B 1 241 ? -7.961 -11.07 4.539 1 97.69 241 GLU B C 1
ATOM 6713 O O . GLU B 1 241 ? -9.047 -11.648 4.465 1 97.69 241 GLU B O 1
ATOM 6718 N N . LYS B 1 242 ? -7.414 -10.781 5.656 1 96.31 242 LYS B N 1
ATOM 6719 C CA . LYS B 1 242 ? -8.055 -11.133 6.922 1 96.31 242 LYS B CA 1
ATOM 6720 C C . LYS B 1 242 ? -9.359 -10.375 7.109 1 96.31 242 LYS B C 1
ATOM 6722 O O . LYS B 1 242 ? -10.367 -10.961 7.512 1 96.31 242 LYS B O 1
ATOM 6727 N N . ILE B 1 243 ? -9.383 -9.117 6.812 1 94.69 243 ILE B N 1
ATOM 6728 C CA . ILE B 1 243 ? -10.586 -8.305 6.949 1 94.69 243 ILE B CA 1
ATOM 6729 C C . ILE B 1 243 ? -11.68 -8.844 6.027 1 94.69 243 ILE B C 1
ATOM 6731 O O . ILE B 1 243 ? -12.828 -9 6.445 1 94.69 243 ILE B O 1
ATOM 6735 N N . THR B 1 244 ? -11.328 -9.164 4.785 1 96.69 244 THR B N 1
ATOM 6736 C CA . THR B 1 244 ? -12.297 -9.695 3.832 1 96.69 244 THR B CA 1
ATOM 6737 C C . THR B 1 244 ? -12.812 -11.055 4.289 1 96.69 244 THR B C 1
ATOM 6739 O O . THR B 1 244 ? -14.008 -11.344 4.184 1 96.69 244 THR B O 1
ATOM 6742 N N . ALA B 1 245 ? -11.883 -11.883 4.812 1 97.12 245 ALA B N 1
ATOM 6743 C CA . ALA B 1 245 ? -12.289 -13.18 5.344 1 97.12 245 ALA B CA 1
ATOM 6744 C C . ALA B 1 245 ? -13.32 -13.023 6.457 1 97.12 245 ALA B C 1
ATOM 6746 O O . ALA B 1 245 ? -14.359 -13.68 6.449 1 97.12 245 ALA B O 1
ATOM 6747 N N . THR B 1 246 ? -13.039 -12.109 7.312 1 94.31 246 THR B N 1
ATOM 6748 C CA . THR B 1 246 ? -13.93 -11.867 8.438 1 94.31 246 THR B CA 1
ATOM 6749 C C . THR B 1 246 ? -15.273 -11.32 7.961 1 94.31 246 THR B C 1
ATOM 6751 O O . THR B 1 246 ? -16.328 -11.766 8.422 1 94.31 246 THR B O 1
ATOM 6754 N N . MET B 1 247 ? -15.242 -10.43 7.055 1 93.88 247 MET B N 1
ATOM 6755 C CA . MET B 1 247 ? -16.453 -9.859 6.465 1 93.88 247 MET B CA 1
ATOM 6756 C C . MET B 1 247 ? -17.328 -10.953 5.859 1 93.88 247 MET B C 1
ATOM 6758 O O . MET B 1 247 ? -18.562 -10.867 5.906 1 93.88 247 MET B O 1
ATOM 6762 N N . ARG B 1 248 ? -16.703 -11.93 5.32 1 96.19 248 ARG B N 1
ATOM 6763 C CA . ARG B 1 248 ? -17.422 -12.992 4.617 1 96.19 248 ARG B CA 1
ATOM 6764 C C . ARG B 1 248 ? -17.766 -14.141 5.559 1 96.19 248 ARG B C 1
ATOM 6766 O O . ARG B 1 248 ? -18.266 -15.172 5.121 1 96.19 248 ARG B O 1
ATOM 6773 N N . GLY B 1 249 ? -17.438 -14.055 6.812 1 95.19 249 GLY B N 1
ATOM 6774 C CA . GLY B 1 249 ? -17.906 -14.984 7.832 1 95.19 249 GLY B CA 1
ATOM 6775 C C . GLY B 1 249 ? -16.906 -16.094 8.133 1 95.19 249 GLY B C 1
ATOM 6776 O O . GLY B 1 249 ? -17.25 -17.078 8.789 1 95.19 249 GLY B O 1
ATOM 6777 N N . TYR B 1 250 ? -15.672 -15.906 7.672 1 96.38 250 TYR B N 1
ATOM 6778 C CA . TYR B 1 250 ? -14.633 -16.891 7.98 1 96.38 250 TYR B CA 1
ATOM 6779 C C . TYR B 1 250 ? -13.844 -16.469 9.211 1 96.38 250 TYR B C 1
ATOM 6781 O O . TYR B 1 250 ? -13.438 -15.312 9.336 1 96.38 250 TYR B O 1
ATOM 6789 N N . ASP B 1 251 ? -13.602 -17.375 10.016 1 93.81 251 ASP B N 1
ATOM 6790 C CA . ASP B 1 251 ? -12.75 -17.125 11.172 1 93.81 251 ASP B CA 1
ATOM 6791 C C . ASP B 1 251 ? -11.273 -17.156 10.781 1 93.81 251 ASP B C 1
ATOM 6793 O O . ASP B 1 251 ? -10.469 -16.391 11.32 1 93.81 251 ASP B O 1
ATOM 6797 N N . SER B 1 252 ? -11.008 -18 9.867 1 97 252 SER B N 1
ATOM 6798 C CA . SER B 1 252 ? -9.633 -18.203 9.43 1 97 252 SER B CA 1
ATOM 6799 C C . SER B 1 252 ? -9.414 -17.656 8.016 1 97 252 SER B C 1
ATOM 6801 O O . SER B 1 252 ? -10.172 -17.984 7.102 1 97 252 SER B O 1
ATOM 6803 N N . VAL B 1 253 ? -8.328 -16.859 7.902 1 97.69 253 VAL B N 1
ATOM 6804 C CA . VAL B 1 253 ? -7.961 -16.375 6.578 1 97.69 253 VAL B CA 1
ATOM 6805 C C . VAL B 1 253 ? -7.531 -17.547 5.695 1 97.69 253 VAL B C 1
ATOM 6807 O O . VAL B 1 253 ? -7.785 -17.547 4.488 1 97.69 253 VAL B O 1
ATOM 6810 N N . ILE B 1 254 ? -6.922 -18.578 6.242 1 98.19 254 ILE B N 1
ATOM 6811 C CA . ILE B 1 254 ? -6.5 -19.75 5.488 1 98.19 254 ILE B CA 1
ATOM 6812 C C . ILE B 1 254 ? -7.723 -20.453 4.91 1 98.19 254 ILE B C 1
ATOM 6814 O O . ILE B 1 254 ? -7.762 -20.781 3.719 1 98.19 254 ILE B O 1
ATOM 6818 N N . ASP B 1 255 ? -8.773 -20.641 5.711 1 97.88 255 ASP B N 1
ATOM 6819 C CA . ASP B 1 255 ? -9.992 -21.297 5.234 1 97.88 255 ASP B CA 1
ATOM 6820 C C . ASP B 1 255 ? -10.656 -20.469 4.129 1 97.88 255 ASP B C 1
ATOM 6822 O O . ASP B 1 255 ? -11.156 -21.031 3.15 1 97.88 255 ASP B O 1
ATOM 6826 N N . TYR B 1 256 ? -10.641 -19.219 4.285 1 97.31 256 TYR B N 1
ATOM 6827 C CA . TYR B 1 256 ? -11.195 -18.328 3.277 1 97.31 256 TYR B CA 1
ATOM 6828 C C . TYR B 1 256 ? -10.461 -18.469 1.953 1 97.31 256 TYR B C 1
ATOM 6830 O O . TYR B 1 256 ? -11.086 -18.609 0.898 1 97.31 256 TYR B O 1
ATOM 6838 N N . LEU B 1 257 ? -9.133 -18.469 1.994 1 97.12 257 LEU B N 1
ATOM 6839 C CA . LEU B 1 257 ? -8.32 -18.5 0.784 1 97.12 257 LEU B CA 1
ATOM 6840 C C . LEU B 1 257 ? -8.383 -19.875 0.123 1 97.12 257 LEU B C 1
ATOM 6842 O O . LEU B 1 257 ? -8.141 -20 -1.079 1 97.12 257 LEU B O 1
ATOM 6846 N N . LEU B 1 258 ? -8.711 -20.906 0.883 1 97.12 258 LEU B N 1
ATOM 6847 C CA . LEU B 1 258 ? -8.805 -22.25 0.338 1 97.12 258 LEU B CA 1
ATOM 6848 C C . LEU B 1 258 ? -10.188 -22.516 -0.246 1 97.12 258 LEU B C 1
ATOM 6850 O O . LEU B 1 258 ? -10.375 -23.438 -1.032 1 97.12 258 LEU B O 1
ATOM 6854 N N . ALA B 1 259 ? -11.156 -21.719 0.178 1 95.81 259 ALA B N 1
ATOM 6855 C CA . ALA B 1 259 ? -12.555 -21.984 -0.153 1 95.81 259 ALA B CA 1
ATOM 6856 C C . ALA B 1 259 ? -12.766 -22.016 -1.664 1 95.81 259 ALA B C 1
ATOM 6858 O O . ALA B 1 259 ? -13.32 -22.984 -2.203 1 95.81 259 ALA B O 1
ATOM 6859 N N . ASP B 1 260 ? -12.289 -21.047 -2.324 1 92.62 260 ASP B N 1
ATOM 6860 C CA . ASP B 1 260 ? -12.508 -20.969 -3.766 1 92.62 260 ASP B CA 1
ATOM 6861 C C . ASP B 1 260 ? -11.648 -21.984 -4.508 1 92.62 260 ASP B C 1
ATOM 6863 O O . ASP B 1 260 ? -11.914 -22.297 -5.668 1 92.62 260 ASP B O 1
ATOM 6867 N N . GLN B 1 261 ? -10.656 -22.469 -3.84 1 94.94 261 GLN B N 1
ATOM 6868 C CA . GLN B 1 261 ? -9.844 -23.531 -4.414 1 94.94 261 GLN B CA 1
ATOM 6869 C C . GLN B 1 261 ? -10.492 -24.906 -4.195 1 94.94 261 GLN B C 1
ATOM 6871 O O . GLN B 1 261 ? -10.078 -25.891 -4.797 1 94.94 261 GLN B O 1
ATOM 6876 N N . GLU B 1 262 ? -11.516 -24.891 -3.365 1 96.31 262 GLU B N 1
ATOM 6877 C CA . GLU B 1 262 ? -12.211 -26.125 -3.014 1 96.31 262 GLU B CA 1
ATOM 6878 C C . GLU B 1 262 ? -11.25 -27.141 -2.408 1 96.31 262 GLU B C 1
ATOM 6880 O O . GLU B 1 262 ? -11.266 -28.312 -2.783 1 96.31 262 GLU B O 1
ATOM 6885 N N . ILE B 1 263 ? -10.367 -26.656 -1.528 1 96.81 263 ILE B N 1
ATOM 6886 C CA . ILE B 1 263 ? -9.375 -27.469 -0.822 1 96.81 263 ILE B CA 1
ATOM 6887 C C . ILE B 1 263 ? -9.602 -27.344 0.685 1 96.81 263 ILE B C 1
ATOM 6889 O O . ILE B 1 263 ? -9.859 -26.25 1.197 1 96.81 263 ILE B O 1
ATOM 6893 N N . THR B 1 264 ? -9.531 -28.453 1.397 1 96.56 264 THR B N 1
ATOM 6894 C CA . THR B 1 264 ? -9.742 -28.453 2.842 1 96.56 264 THR B CA 1
ATOM 6895 C C . THR B 1 264 ? -8.469 -28.047 3.572 1 96.56 264 THR B C 1
ATOM 6897 O O . THR B 1 264 ? -7.367 -28.172 3.025 1 96.56 264 THR B O 1
ATOM 6900 N N . ARG B 1 265 ? -8.617 -27.625 4.805 1 96.75 265 ARG B N 1
ATOM 6901 C CA . ARG B 1 265 ? -7.492 -27.297 5.684 1 96.75 265 ARG B CA 1
ATOM 6902 C C . ARG B 1 265 ? -6.574 -28.5 5.863 1 96.75 265 ARG B C 1
ATOM 6904 O O . ARG B 1 265 ? -5.352 -28.359 5.914 1 96.75 265 ARG B O 1
ATOM 6911 N N . GLU B 1 266 ? -7.184 -29.625 5.891 1 97.19 266 GLU B N 1
ATOM 6912 C CA . GLU B 1 266 ? -6.434 -30.859 6.074 1 97.19 266 GLU B CA 1
ATOM 6913 C C . GLU B 1 266 ? -5.523 -31.125 4.879 1 97.19 266 GLU B C 1
ATOM 6915 O O . GLU B 1 266 ? -4.355 -31.484 5.051 1 97.19 266 GLU B O 1
ATOM 6920 N N . MET B 1 267 ? -6.027 -31.016 3.697 1 97.19 267 MET B N 1
ATOM 6921 C CA . MET B 1 267 ? -5.23 -31.219 2.492 1 97.19 267 MET B CA 1
ATOM 6922 C C . MET B 1 267 ? -4.066 -30.234 2.434 1 97.19 267 MET B C 1
ATOM 6924 O O . MET B 1 267 ? -2.938 -30.625 2.119 1 97.19 267 MET B O 1
ATOM 6928 N N . PHE B 1 268 ? -4.363 -29.016 2.76 1 97.5 268 PHE B N 1
ATOM 6929 C CA . PHE B 1 268 ? -3.355 -27.953 2.77 1 97.5 268 PHE B CA 1
ATOM 6930 C C . PHE B 1 268 ? -2.25 -28.266 3.77 1 97.5 268 PHE B C 1
ATOM 6932 O O . PHE B 1 268 ? -1.068 -28.266 3.418 1 97.5 268 PHE B O 1
ATOM 6939 N N . ASN B 1 269 ? -2.598 -28.562 4.996 1 98.12 269 ASN B N 1
ATOM 6940 C CA . ASN B 1 269 ? -1.642 -28.859 6.059 1 98.12 269 ASN B CA 1
ATOM 6941 C C . ASN B 1 269 ? -0.841 -30.109 5.75 1 98.12 269 ASN B C 1
ATOM 6943 O O . ASN B 1 269 ? 0.363 -30.172 6.008 1 98.12 269 ASN B O 1
ATOM 6947 N N . ARG B 1 270 ? -1.48 -31.125 5.258 1 97.75 270 ARG B N 1
ATOM 6948 C CA . ARG B 1 270 ? -0.808 -32.375 4.945 1 97.75 270 ARG B CA 1
ATOM 6949 C C . ARG B 1 270 ? 0.294 -32.156 3.91 1 97.75 270 ARG B C 1
ATOM 6951 O O . ARG B 1 270 ? 1.386 -32.719 4.035 1 97.75 270 ARG B O 1
ATOM 6958 N N . GLN B 1 271 ? -0.042 -31.359 2.871 1 97.75 271 GLN B N 1
ATOM 6959 C CA . GLN B 1 271 ? 0.95 -31.078 1.838 1 97.75 271 GLN B CA 1
ATOM 6960 C C . GLN B 1 271 ? 2.229 -30.5 2.441 1 97.75 271 GLN B C 1
ATOM 6962 O O . GLN B 1 271 ? 3.332 -30.922 2.084 1 97.75 271 GLN B O 1
ATOM 6967 N N . ILE B 1 272 ? 2.107 -29.594 3.367 1 98.25 272 ILE B N 1
ATOM 6968 C CA . ILE B 1 272 ? 3.238 -28.891 3.975 1 98.25 272 ILE B CA 1
ATOM 6969 C C . ILE B 1 272 ? 3.932 -29.812 4.973 1 98.25 272 ILE B C 1
ATOM 6971 O O . ILE B 1 272 ? 5.145 -30.016 4.898 1 98.25 272 ILE B O 1
ATOM 6975 N N . ASP B 1 273 ? 3.201 -30.484 5.824 1 98.38 273 ASP B N 1
ATOM 6976 C CA . ASP B 1 273 ? 3.754 -31.25 6.945 1 98.38 273 ASP B CA 1
ATOM 6977 C C . ASP B 1 273 ? 4.496 -32.5 6.457 1 98.38 273 ASP B C 1
ATOM 6979 O O . ASP B 1 273 ? 5.578 -32.812 6.957 1 98.38 273 ASP B O 1
ATOM 6983 N N . VAL B 1 274 ? 3.91 -33.156 5.527 1 98.25 274 VAL B N 1
ATOM 6984 C CA . VAL B 1 274 ? 4.527 -34.375 5.031 1 98.25 274 VAL B CA 1
ATOM 6985 C C . VAL B 1 274 ? 5.84 -34.062 4.328 1 98.25 274 VAL B C 1
ATOM 6987 O O . VAL B 1 274 ? 6.844 -34.75 4.512 1 98.25 274 VAL B O 1
ATOM 6990 N N . ILE B 1 275 ? 5.871 -33.062 3.555 1 98 275 ILE B N 1
ATOM 6991 C CA . ILE B 1 275 ? 7.086 -32.688 2.836 1 98 275 ILE B CA 1
ATOM 6992 C C . ILE B 1 275 ? 8.148 -32.219 3.828 1 98 275 ILE B C 1
ATOM 6994 O O . ILE B 1 275 ? 9.305 -32.625 3.75 1 98 275 ILE B O 1
ATOM 6998 N N . MET B 1 276 ? 7.797 -31.375 4.801 1 98.06 276 MET B N 1
ATOM 6999 C CA . MET B 1 276 ? 8.727 -30.875 5.816 1 98.06 276 MET B CA 1
ATOM 7000 C C . MET B 1 276 ? 9.336 -32.031 6.602 1 98.06 276 MET B C 1
ATOM 7002 O O . MET B 1 276 ? 10.508 -31.984 6.973 1 98.06 276 MET B O 1
ATOM 7006 N N . ARG B 1 277 ? 8.586 -33 6.789 1 97.56 277 ARG B N 1
ATOM 7007 C CA . ARG B 1 277 ? 9.023 -34.125 7.629 1 97.56 277 ARG B CA 1
ATOM 7008 C C . ARG B 1 277 ? 9.766 -35.188 6.809 1 97.56 277 ARG B C 1
ATOM 7010 O O . ARG B 1 277 ? 10.852 -35.625 7.191 1 97.56 277 ARG B O 1
ATOM 7017 N N . ASP B 1 278 ? 9.156 -35.594 5.664 1 98 278 ASP B N 1
ATOM 7018 C CA . ASP B 1 278 ? 9.625 -36.812 4.98 1 98 278 ASP B CA 1
ATOM 7019 C C . ASP B 1 278 ? 10.625 -36.469 3.881 1 98 278 ASP B C 1
ATOM 7021 O O . ASP B 1 278 ? 11.5 -37.25 3.561 1 98 278 ASP B O 1
ATOM 7025 N N . LEU B 1 279 ? 10.523 -35.312 3.256 1 98.19 279 LEU B N 1
ATOM 7026 C CA . LEU B 1 279 ? 11.414 -34.969 2.162 1 98.19 279 LEU B CA 1
ATOM 7027 C C . LEU B 1 279 ? 12.711 -34.375 2.695 1 98.19 279 LEU B C 1
ATOM 7029 O O . LEU B 1 279 ? 13.773 -34.531 2.088 1 98.19 279 LEU B O 1
ATOM 7033 N N . ALA B 1 280 ? 12.625 -33.656 3.867 1 97.88 280 ALA B N 1
ATOM 7034 C CA . ALA B 1 280 ? 13.75 -32.906 4.422 1 97.88 280 ALA B CA 1
ATOM 7035 C C . ALA B 1 280 ? 14.992 -33.781 4.543 1 97.88 280 ALA B C 1
ATOM 7037 O O . ALA B 1 280 ? 16.062 -33.406 4.023 1 97.88 280 ALA B O 1
ATOM 7038 N N . PRO B 1 281 ? 14.883 -34.969 5.109 1 98 281 PRO B N 1
ATOM 7039 C CA . PRO B 1 281 ? 16.078 -35.812 5.25 1 98 281 PRO B CA 1
ATOM 7040 C C . PRO B 1 281 ? 16.672 -36.219 3.906 1 98 281 PRO B C 1
ATOM 7042 O O . PRO B 1 281 ? 17.891 -36.375 3.785 1 98 281 PRO B O 1
ATOM 7045 N N . ILE B 1 282 ? 15.891 -36.438 2.926 1 97.94 282 ILE B N 1
ATOM 7046 C CA . ILE B 1 282 ? 16.344 -36.812 1.597 1 97.94 282 ILE B CA 1
ATOM 7047 C C . ILE B 1 282 ? 17.125 -35.688 0.956 1 97.94 282 ILE B C 1
ATOM 7049 O O . ILE B 1 282 ? 18.219 -35.875 0.415 1 97.94 282 ILE B O 1
ATOM 7053 N N . MET B 1 283 ? 16.609 -34.5 1.054 1 97.31 283 MET B N 1
ATOM 7054 C CA . MET B 1 283 ? 17.266 -33.344 0.449 1 97.31 283 MET B CA 1
ATOM 7055 C C . MET B 1 283 ? 18.531 -32.969 1.207 1 97.31 283 MET B C 1
ATOM 7057 O O . MET B 1 283 ? 19.5 -32.5 0.608 1 97.31 283 MET B O 1
ATOM 7061 N N . ARG B 1 284 ? 18.531 -33.188 2.561 1 97.75 284 ARG B N 1
ATOM 7062 C CA . ARG B 1 284 ? 19.734 -32.969 3.361 1 97.75 284 ARG B CA 1
ATOM 7063 C C . ARG B 1 284 ? 20.859 -33.906 2.906 1 97.75 284 ARG B C 1
ATOM 7065 O O . ARG B 1 284 ? 22.016 -33.469 2.795 1 97.75 284 ARG B O 1
ATOM 7072 N N . ARG B 1 285 ? 20.5 -35.125 2.664 1 97.06 285 ARG B N 1
ATOM 7073 C CA . ARG B 1 285 ? 21.469 -36.094 2.156 1 97.06 285 ARG B CA 1
ATOM 7074 C C . ARG B 1 285 ? 22 -35.656 0.796 1 97.06 285 ARG B C 1
ATOM 7076 O O . ARG B 1 285 ? 23.203 -35.75 0.544 1 97.06 285 ARG B O 1
ATOM 7083 N N . TYR B 1 286 ? 21.156 -35.219 -0.008 1 96.56 286 TYR B N 1
ATOM 7084 C CA . TYR B 1 286 ? 21.531 -34.781 -1.352 1 96.56 286 TYR B CA 1
ATOM 7085 C C . TYR B 1 286 ? 22.516 -33.625 -1.301 1 96.56 286 TYR B C 1
ATOM 7087 O O . TYR B 1 286 ? 23.578 -33.656 -1.935 1 96.56 286 TYR B O 1
ATOM 7095 N N . VAL B 1 287 ? 22.219 -32.594 -0.51 1 96.38 287 VAL B N 1
ATOM 7096 C CA . VAL B 1 287 ? 23.062 -31.406 -0.495 1 96.38 287 VAL B CA 1
ATOM 7097 C C . VAL B 1 287 ? 24.391 -31.719 0.186 1 96.38 287 VAL B C 1
ATOM 7099 O O . VAL B 1 287 ? 25.438 -31.156 -0.166 1 96.38 287 VAL B O 1
ATOM 7102 N N . THR B 1 288 ? 24.359 -32.625 1.121 1 96.5 288 THR B N 1
ATOM 7103 C CA . THR B 1 288 ? 25.594 -33.094 1.735 1 96.5 288 THR B CA 1
ATOM 7104 C C . THR B 1 288 ? 26.484 -33.781 0.709 1 96.5 288 THR B C 1
ATOM 7106 O O . THR B 1 288 ? 27.703 -33.625 0.714 1 96.5 288 THR B O 1
ATOM 7109 N N . HIS B 1 289 ? 25.844 -34.594 -0.137 1 95.94 289 HIS B N 1
ATOM 7110 C CA . HIS B 1 289 ? 26.578 -35.25 -1.22 1 95.94 289 HIS B CA 1
ATOM 7111 C C . HIS B 1 289 ? 27.172 -34.219 -2.174 1 95.94 289 HIS B C 1
ATOM 7113 O O . HIS B 1 289 ? 28.344 -34.344 -2.57 1 95.94 289 HIS B O 1
ATOM 7119 N N . VAL B 1 290 ? 26.422 -33.25 -2.535 1 94.19 290 VAL B N 1
ATOM 7120 C CA . VAL B 1 290 ? 26.906 -32.188 -3.412 1 94.19 290 VAL B CA 1
ATOM 7121 C C . VAL B 1 290 ? 28.078 -31.469 -2.76 1 94.19 290 VAL B C 1
ATOM 7123 O O . VAL B 1 290 ? 29.078 -31.172 -3.424 1 94.19 290 VAL B O 1
ATOM 7126 N N . LYS B 1 291 ? 27.984 -31.172 -1.457 1 95 291 LYS B N 1
ATOM 7127 C CA . LYS B 1 291 ? 29.062 -30.547 -0.693 1 95 291 LYS B CA 1
ATOM 7128 C C . LYS B 1 291 ? 30.344 -31.359 -0.828 1 95 291 LYS B C 1
ATOM 7130 O O . LYS B 1 291 ? 31.422 -30.781 -1.072 1 95 291 LYS B O 1
ATOM 7135 N N . SER B 1 292 ? 30.234 -32.594 -0.714 1 94.19 292 SER B N 1
ATOM 7136 C CA . SER B 1 292 ? 31.391 -33.5 -0.787 1 94.19 292 SER B CA 1
ATOM 7137 C C . SER B 1 292 ? 31.984 -33.5 -2.188 1 94.19 292 SER B C 1
ATOM 7139 O O . SER B 1 292 ? 33.219 -33.469 -2.344 1 94.19 292 SER B O 1
ATOM 7141 N N . LEU B 1 293 ? 31.125 -33.594 -3.152 1 92.38 293 LEU B N 1
ATOM 7142 C CA . LEU B 1 293 ? 31.594 -33.656 -4.535 1 92.38 293 LEU B CA 1
ATOM 7143 C C . LEU B 1 293 ? 32.344 -32.375 -4.902 1 92.38 293 LEU B C 1
ATOM 7145 O O . LEU B 1 293 ? 33.312 -32.406 -5.641 1 92.38 293 LEU B O 1
ATOM 7149 N N . TRP B 1 294 ? 31.859 -31.25 -4.336 1 92 294 TRP B N 1
ATOM 7150 C CA . TRP B 1 294 ? 32.438 -29.938 -4.656 1 92 294 TRP B CA 1
ATOM 7151 C C . TRP B 1 294 ? 33.625 -29.641 -3.756 1 92 294 TRP B C 1
ATOM 7153 O O . TRP B 1 294 ? 34.406 -28.719 -4.023 1 92 294 TRP B O 1
ATOM 7163 N N . GLY B 1 295 ? 33.781 -30.406 -2.734 1 92.06 295 GLY B N 1
ATOM 7164 C CA . GLY B 1 295 ? 34.844 -30.141 -1.77 1 92.06 295 GLY B CA 1
ATOM 7165 C C . GLY B 1 295 ? 34.656 -28.844 -1.021 1 92.06 295 GLY B C 1
ATOM 7166 O O . GLY B 1 295 ? 35.625 -28.109 -0.755 1 92.06 295 GLY B O 1
ATOM 7167 N N . LEU B 1 296 ? 33.438 -28.547 -0.763 1 93.75 296 LEU B N 1
ATOM 7168 C CA . LEU B 1 296 ? 33.125 -27.312 -0.042 1 93.75 296 LEU B CA 1
ATOM 7169 C C . LEU B 1 296 ? 33.375 -27.484 1.454 1 93.75 296 LEU B C 1
ATOM 7171 O O . LEU B 1 296 ? 33.125 -28.547 2.012 1 93.75 296 LEU B O 1
ATOM 7175 N N . ASP B 1 297 ? 33.906 -26.438 2.139 1 92.06 297 ASP B N 1
ATOM 7176 C CA . ASP B 1 297 ? 34.094 -26.438 3.586 1 92.06 297 ASP B CA 1
ATOM 7177 C C . ASP B 1 297 ? 32.75 -26.531 4.309 1 92.06 297 ASP B C 1
ATOM 7179 O O . ASP B 1 297 ? 32.625 -27.172 5.355 1 92.06 297 ASP B O 1
ATOM 7183 N N . HIS B 1 298 ? 31.797 -25.875 3.848 1 94.12 298 HIS B N 1
ATOM 7184 C CA . HIS B 1 298 ? 30.391 -25.938 4.27 1 94.12 298 HIS B CA 1
ATOM 7185 C C . HIS B 1 298 ? 29.453 -25.672 3.1 1 94.12 298 HIS B C 1
ATOM 7187 O O . HIS B 1 298 ? 29.891 -25.219 2.033 1 94.12 298 HIS B O 1
ATOM 7193 N N . ILE B 1 299 ? 28.219 -26.016 3.285 1 95.56 299 ILE B N 1
ATOM 7194 C CA . ILE B 1 299 ? 27.219 -25.625 2.303 1 95.56 299 ILE B CA 1
ATOM 7195 C C . ILE B 1 299 ? 26.203 -24.672 2.941 1 95.56 299 ILE B C 1
ATOM 7197 O O . ILE B 1 299 ? 25.641 -24.969 3.998 1 95.56 299 ILE B O 1
ATOM 7201 N N . GLY B 1 300 ? 26.203 -23.484 2.404 1 94.94 300 GLY B N 1
ATOM 7202 C CA . GLY B 1 300 ? 25.234 -22.484 2.857 1 94.94 300 GLY B CA 1
ATOM 7203 C C . GLY B 1 300 ? 24.031 -22.359 1.941 1 94.94 300 GLY B C 1
ATOM 7204 O O . GLY B 1 300 ? 23.922 -23.078 0.946 1 94.94 300 GLY B O 1
ATOM 7205 N N . TYR B 1 301 ? 23.094 -21.484 2.305 1 94.69 301 TYR B N 1
ATOM 7206 C CA . TYR B 1 301 ? 21.938 -21.203 1.453 1 94.69 301 TYR B CA 1
ATOM 7207 C C . TYR B 1 301 ? 22.391 -20.766 0.06 1 94.69 301 TYR B C 1
ATOM 7209 O O . TYR B 1 301 ? 21.766 -21.125 -0.938 1 94.69 301 TYR B O 1
ATOM 7217 N N . THR B 1 302 ? 23.484 -20.078 0.003 1 91.5 302 THR B N 1
ATOM 7218 C CA . THR B 1 302 ? 24.047 -19.516 -1.22 1 91.5 302 THR B CA 1
ATOM 7219 C C . THR B 1 302 ? 24.484 -20.625 -2.172 1 91.5 302 THR B C 1
ATOM 7221 O O . THR B 1 302 ? 24.688 -20.375 -3.363 1 91.5 302 THR B O 1
ATOM 7224 N N . ASP B 1 303 ? 24.641 -21.812 -1.679 1 94.12 303 ASP B N 1
ATOM 7225 C CA . ASP B 1 303 ? 25.234 -22.891 -2.443 1 94.12 303 ASP B CA 1
ATOM 7226 C C . ASP B 1 303 ? 24.188 -23.891 -2.9 1 94.12 303 ASP B C 1
ATOM 7228 O O . ASP B 1 303 ? 24.484 -24.828 -3.645 1 94.12 303 ASP B O 1
ATOM 7232 N N . LEU B 1 304 ? 22.984 -23.672 -2.502 1 94 304 LEU B N 1
ATOM 7233 C CA . LEU B 1 304 ? 21.969 -24.703 -2.617 1 94 304 LEU B CA 1
ATOM 7234 C C . LEU B 1 304 ? 21.578 -24.922 -4.074 1 94 304 LEU B C 1
ATOM 7236 O O . LEU B 1 304 ? 21.016 -25.969 -4.418 1 94 304 LEU B O 1
ATOM 7240 N N . GLN B 1 305 ? 21.922 -24.016 -4.965 1 89.25 305 GLN B N 1
ATOM 7241 C CA . GLN B 1 305 ? 21.391 -24.094 -6.328 1 89.25 305 GLN B CA 1
ATOM 7242 C C . GLN B 1 305 ? 22.5 -24.484 -7.312 1 89.25 305 GLN B C 1
ATOM 7244 O O . GLN B 1 305 ? 22.281 -24.469 -8.523 1 89.25 305 GLN B O 1
ATOM 7249 N N . ILE B 1 306 ? 23.656 -24.844 -6.891 1 89.69 306 ILE B N 1
ATOM 7250 C CA . ILE B 1 306 ? 24.75 -25.156 -7.805 1 89.69 306 ILE B CA 1
ATOM 7251 C C . ILE B 1 306 ? 24.516 -26.516 -8.445 1 89.69 306 ILE B C 1
ATOM 7253 O O . ILE B 1 306 ? 23.859 -27.391 -7.848 1 89.69 306 ILE B O 1
ATOM 7257 N N . ASP B 1 307 ? 25.078 -26.641 -9.57 1 86.06 307 ASP B N 1
ATOM 7258 C CA . ASP B 1 307 ? 25.031 -27.906 -10.281 1 86.06 307 ASP B CA 1
ATOM 7259 C C . ASP B 1 307 ? 25.922 -28.953 -9.609 1 86.06 307 ASP B C 1
ATOM 7261 O O . ASP B 1 307 ? 26.969 -28.609 -9.055 1 86.06 307 ASP B O 1
ATOM 7265 N N . ILE B 1 308 ? 25.484 -30.172 -9.719 1 88.25 308 ILE B N 1
ATOM 7266 C CA . ILE B 1 308 ? 26.25 -31.266 -9.125 1 88.25 308 ILE B CA 1
ATOM 7267 C C . ILE B 1 308 ? 27.594 -31.406 -9.828 1 88.25 308 ILE B C 1
ATOM 7269 O O . ILE B 1 308 ? 28.578 -31.859 -9.234 1 88.25 308 ILE B O 1
ATOM 7273 N N . ASP B 1 309 ? 27.609 -31 -11.148 1 82.94 309 ASP B N 1
ATOM 7274 C CA . ASP B 1 309 ? 28.828 -31.062 -11.961 1 82.94 309 ASP B CA 1
ATOM 7275 C C . ASP B 1 309 ? 28.969 -29.812 -12.828 1 82.94 309 ASP B C 1
ATOM 7277 O O . ASP B 1 309 ? 28.531 -29.797 -13.984 1 82.94 309 ASP B O 1
ATOM 7281 N N . PRO B 1 310 ? 29.547 -28.797 -12.367 1 73.31 310 PRO B N 1
ATOM 7282 C CA . PRO B 1 310 ? 29.609 -27.531 -13.117 1 73.31 310 PRO B CA 1
ATOM 7283 C C . PRO B 1 310 ? 30.391 -27.641 -14.422 1 73.31 310 PRO B C 1
ATOM 7285 O O . PRO B 1 310 ? 30.156 -26.875 -15.359 1 73.31 310 PRO B O 1
ATOM 7288 N N . SER B 1 311 ? 31.344 -28.531 -14.43 1 71.62 311 SER B N 1
ATOM 7289 C CA . SER B 1 311 ? 32.188 -28.672 -15.609 1 71.62 311 SER B CA 1
ATOM 7290 C C . SER B 1 311 ? 31.422 -29.344 -16.75 1 71.62 311 SER B C 1
ATOM 7292 O O . SER B 1 311 ? 31.859 -29.312 -17.906 1 71.62 311 SER B O 1
ATOM 7294 N N . TYR B 1 312 ? 30.312 -29.828 -16.344 1 72.31 312 TYR B N 1
ATOM 7295 C CA . TYR B 1 312 ? 29.547 -30.562 -17.359 1 72.31 312 TYR B CA 1
ATOM 7296 C C . TYR B 1 312 ? 28.406 -29.703 -17.891 1 72.31 312 TYR B C 1
ATOM 7298 O O . TYR B 1 312 ? 27.922 -29.938 -19 1 72.31 312 TYR B O 1
ATOM 7306 N N . ALA B 1 313 ? 27.984 -28.688 -17.359 1 68 313 ALA B N 1
ATOM 7307 C CA . ALA B 1 313 ? 26.781 -27.938 -17.703 1 68 313 ALA B CA 1
ATOM 7308 C C . ALA B 1 313 ? 26.859 -27.422 -19.141 1 68 313 ALA B C 1
ATOM 7310 O O . ALA B 1 313 ? 27.484 -26.391 -19.406 1 68 313 ALA B O 1
ATOM 7311 N N . PRO B 1 314 ? 26.203 -28.188 -19.938 1 72 314 PRO B N 1
ATOM 7312 C CA . PRO B 1 314 ? 26.312 -27.844 -21.359 1 72 314 PRO B CA 1
ATOM 7313 C C . PRO B 1 314 ? 25.531 -26.594 -21.734 1 72 314 PRO B C 1
ATOM 7315 O O . PRO B 1 314 ? 24.531 -26.281 -21.109 1 72 314 PRO B O 1
ATOM 7318 N N . THR B 1 315 ? 26.125 -25.812 -22.578 1 82.06 315 THR B N 1
ATOM 7319 C CA . THR B 1 315 ? 25.375 -24.766 -23.234 1 82.06 315 THR B CA 1
ATOM 7320 C C . THR B 1 315 ? 24.359 -25.344 -24.219 1 82.06 315 THR B C 1
ATOM 7322 O O . THR B 1 315 ? 24.672 -26.281 -24.953 1 82.06 315 THR B O 1
ATOM 7325 N N . ILE B 1 316 ? 23.156 -24.781 -24.156 1 88.62 316 ILE B N 1
ATOM 7326 C CA . ILE B 1 316 ? 22.109 -25.25 -25.047 1 88.62 316 ILE B CA 1
ATOM 7327 C C . ILE B 1 316 ? 21.531 -24.078 -25.844 1 88.62 316 ILE B C 1
ATOM 7329 O O . ILE B 1 316 ? 21 -23.141 -25.25 1 88.62 316 ILE B O 1
ATOM 7333 N N . THR B 1 317 ? 21.641 -24.141 -27.156 1 93.19 317 THR B N 1
ATOM 7334 C CA . THR B 1 317 ? 21.062 -23.094 -28 1 93.19 317 THR B CA 1
ATOM 7335 C C . THR B 1 317 ? 19.547 -23.203 -28.031 1 93.19 317 THR B C 1
ATOM 7337 O O . THR B 1 317 ? 18.984 -24.234 -27.656 1 93.19 317 THR B O 1
ATOM 7340 N N . LEU B 1 318 ? 18.969 -22.156 -28.5 1 95.19 318 LEU B N 1
ATOM 7341 C CA . LEU B 1 318 ? 17.516 -22.188 -28.641 1 95.19 318 LEU B CA 1
ATOM 7342 C C . LEU B 1 318 ? 17.078 -23.266 -29.625 1 95.19 318 LEU B C 1
ATOM 7344 O O . LEU B 1 318 ? 16.062 -23.938 -29.406 1 95.19 318 LEU B O 1
ATOM 7348 N N . GLU B 1 319 ? 17.812 -23.406 -30.688 1 95.75 319 GLU B N 1
ATOM 7349 C CA . GLU B 1 319 ? 17.5 -24.438 -31.672 1 95.75 319 GLU B CA 1
ATOM 7350 C C . GLU B 1 319 ? 17.609 -25.844 -31.078 1 95.75 319 GLU B C 1
ATOM 7352 O O . GLU B 1 319 ? 16.766 -26.703 -31.344 1 95.75 319 GLU B O 1
ATOM 7357 N N . GLN B 1 320 ? 18.578 -26.031 -30.328 1 94.62 320 GLN B N 1
ATOM 7358 C CA . GLN B 1 320 ? 18.734 -27.312 -29.656 1 94.62 320 GLN B CA 1
ATOM 7359 C C . GLN B 1 320 ? 17.609 -27.547 -28.656 1 94.62 320 GLN B C 1
ATOM 7361 O O . GLN B 1 320 ? 17.125 -28.672 -28.516 1 94.62 320 GLN B O 1
ATOM 7366 N N . ALA B 1 321 ? 17.312 -26.516 -28 1 95.5 321 ALA B N 1
ATOM 7367 C CA . ALA B 1 321 ? 16.219 -26.609 -27.031 1 95.5 321 ALA B CA 1
ATOM 7368 C C . ALA B 1 321 ? 14.914 -27.031 -27.703 1 95.5 321 ALA B C 1
ATOM 7370 O O . ALA B 1 321 ? 14.172 -27.859 -27.172 1 95.5 321 ALA B O 1
ATOM 7371 N N . LYS B 1 322 ? 14.656 -26.484 -28.844 1 96.5 322 LYS B N 1
ATOM 7372 C CA . LYS B 1 322 ? 13.469 -26.844 -29.625 1 96.5 322 LYS B CA 1
ATOM 7373 C C . LYS B 1 322 ? 13.469 -28.328 -29.953 1 96.5 322 LYS B C 1
ATOM 7375 O O . LYS B 1 322 ? 12.438 -29 -29.828 1 96.5 322 LYS B O 1
ATOM 7380 N N . GLU B 1 323 ? 14.594 -28.766 -30.297 1 96.25 323 GLU B N 1
ATOM 7381 C CA . GLU B 1 323 ? 14.719 -30.172 -30.656 1 96.25 323 GLU B CA 1
ATOM 7382 C C . GLU B 1 323 ? 14.523 -31.062 -29.422 1 96.25 323 GLU B C 1
ATOM 7384 O O . GLU B 1 323 ? 13.859 -32.094 -29.5 1 96.25 323 GLU B O 1
ATOM 7389 N N . ASP B 1 324 ? 15.117 -30.703 -28.391 1 95.06 324 ASP B N 1
ATOM 7390 C CA . ASP B 1 324 ? 14.969 -31.469 -27.141 1 95.06 324 ASP B CA 1
ATOM 7391 C C . ASP B 1 324 ? 13.516 -31.516 -26.703 1 95.06 324 ASP B C 1
ATOM 7393 O O . ASP B 1 324 ? 13.023 -32.562 -26.281 1 95.06 324 ASP B O 1
ATOM 7397 N N . ILE B 1 325 ? 12.852 -30.406 -26.797 1 97.44 325 ILE B N 1
ATOM 7398 C CA . ILE B 1 325 ? 11.453 -30.312 -26.375 1 97.44 325 ILE B CA 1
ATOM 7399 C C . ILE B 1 325 ? 10.578 -31.156 -27.297 1 97.44 325 ILE B C 1
ATOM 7401 O O . ILE B 1 325 ? 9.688 -31.875 -26.844 1 97.44 325 ILE B O 1
ATOM 7405 N N . LYS B 1 326 ? 10.867 -31.016 -28.594 1 97.31 326 LYS B N 1
ATOM 7406 C CA . LYS B 1 326 ? 10.156 -31.844 -29.562 1 97.31 326 LYS B CA 1
ATOM 7407 C C . LYS B 1 326 ? 10.289 -33.344 -29.219 1 97.31 326 LYS B C 1
ATOM 7409 O O . LYS B 1 326 ? 9.289 -34.062 -29.172 1 97.31 326 LYS B O 1
ATOM 7414 N N . ASN B 1 327 ? 11.445 -33.719 -28.938 1 97 327 ASN B N 1
ATOM 7415 C CA . ASN B 1 327 ? 11.703 -35.125 -28.641 1 97 327 ASN B CA 1
ATOM 7416 C C . ASN B 1 327 ? 11.125 -35.531 -27.281 1 97 327 ASN B C 1
ATOM 7418 O O . ASN B 1 327 ? 10.57 -36.625 -27.141 1 97 327 ASN B O 1
ATOM 7422 N N . ALA B 1 328 ? 11.273 -34.688 -26.344 1 96.81 328 ALA B N 1
ATOM 7423 C CA . ALA B 1 328 ? 10.789 -34.969 -24.984 1 96.81 328 ALA B CA 1
ATOM 7424 C C . ALA B 1 328 ? 9.273 -35.156 -24.969 1 96.81 328 ALA B C 1
ATOM 7426 O O . ALA B 1 328 ? 8.742 -35.969 -24.203 1 96.81 328 ALA B O 1
ATOM 7427 N N . THR B 1 329 ? 8.539 -34.438 -25.828 1 97.38 329 THR B N 1
ATOM 7428 C CA . THR B 1 329 ? 7.086 -34.438 -25.781 1 97.38 329 THR B CA 1
ATOM 7429 C C . THR B 1 329 ? 6.516 -35.5 -26.703 1 97.38 329 THR B C 1
ATOM 7431 O O . THR B 1 329 ? 5.297 -35.688 -26.797 1 97.38 329 THR B O 1
ATOM 7434 N N . ALA B 1 330 ? 7.359 -36.188 -27.391 1 95.12 330 ALA B N 1
ATOM 7435 C CA . ALA B 1 330 ? 6.941 -37.25 -28.328 1 95.12 330 ALA B CA 1
ATOM 7436 C C . ALA B 1 330 ? 6.191 -38.344 -27.609 1 95.12 330 ALA B C 1
ATOM 7438 O O . ALA B 1 330 ? 5.277 -38.969 -28.172 1 95.12 330 ALA B O 1
ATOM 7439 N N . LEU B 1 331 ? 6.543 -38.562 -26.391 1 94.81 331 LEU B N 1
ATOM 7440 C CA . LEU B 1 331 ? 5.914 -39.594 -25.562 1 94.81 331 LEU B CA 1
ATOM 7441 C C . LEU B 1 331 ? 4.41 -39.344 -25.453 1 94.81 331 LEU B C 1
ATOM 7443 O O . LEU B 1 331 ? 3.645 -40.281 -25.25 1 94.81 331 LEU B O 1
ATOM 7447 N N . MET B 1 332 ? 3.977 -38.125 -25.641 1 97.25 332 MET B N 1
ATOM 7448 C CA . MET B 1 332 ? 2.582 -37.75 -25.453 1 97.25 332 MET B CA 1
ATOM 7449 C C . MET B 1 332 ? 1.799 -37.844 -26.75 1 97.25 332 MET B C 1
ATOM 7451 O O . MET B 1 332 ? 0.585 -37.656 -26.781 1 97.25 332 MET B O 1
ATOM 7455 N N . GLY B 1 333 ? 2.471 -38.156 -27.797 1 95.56 333 GLY B N 1
ATOM 7456 C CA . GLY B 1 333 ? 1.811 -38.312 -29.094 1 95.56 333 GLY B CA 1
ATOM 7457 C C . GLY B 1 333 ? 2.074 -37.156 -30.047 1 95.56 333 GLY B C 1
ATOM 7458 O O . GLY B 1 333 ? 2.508 -36.062 -29.609 1 95.56 333 GLY B O 1
ATOM 7459 N N . GLN B 1 334 ? 1.74 -37.344 -31.25 1 95.25 334 GLN B N 1
ATOM 7460 C CA . GLN B 1 334 ? 2.074 -36.406 -32.344 1 95.25 334 GLN B CA 1
ATOM 7461 C C . GLN B 1 334 ? 1.29 -35.125 -32.188 1 95.25 334 GLN B C 1
ATOM 7463 O O . GLN B 1 334 ? 1.817 -34.031 -32.469 1 95.25 334 GLN B O 1
ATOM 7468 N N . ASP B 1 335 ? 0.088 -35.25 -31.812 1 94.56 335 ASP B N 1
ATOM 7469 C CA . ASP B 1 335 ? -0.747 -34.031 -31.703 1 94.56 335 ASP B CA 1
ATOM 7470 C C . ASP B 1 335 ? -0.228 -33.125 -30.594 1 94.56 335 ASP B C 1
ATOM 7472 O O . ASP B 1 335 ? -0.19 -31.906 -30.766 1 94.56 335 ASP B O 1
ATOM 7476 N N . TYR B 1 336 ? 0.092 -33.719 -29.484 1 96.25 336 TYR B N 1
ATOM 7477 C CA . TYR B 1 336 ? 0.643 -32.938 -28.375 1 96.25 336 TYR B CA 1
ATOM 7478 C C . TYR B 1 336 ? 1.961 -32.281 -28.766 1 96.25 336 TYR B C 1
ATOM 7480 O O . TYR B 1 336 ? 2.168 -31.094 -28.516 1 96.25 336 TYR B O 1
ATOM 7488 N N . GLN B 1 337 ? 2.805 -33.031 -29.422 1 95.5 337 GLN B N 1
ATOM 7489 C CA . GLN B 1 337 ? 4.098 -32.531 -29.891 1 95.5 337 GLN B CA 1
ATOM 7490 C C . GLN B 1 337 ? 3.924 -31.391 -30.875 1 95.5 337 GLN B C 1
ATOM 7492 O O . GLN B 1 337 ? 4.605 -30.359 -30.766 1 95.5 337 GLN B O 1
ATOM 7497 N N . ALA B 1 338 ? 3.039 -31.578 -31.766 1 94.69 338 ALA B N 1
ATOM 7498 C CA . ALA B 1 338 ? 2.785 -30.547 -32.781 1 94.69 338 ALA B CA 1
ATOM 7499 C C . ALA B 1 338 ? 2.281 -29.266 -32.156 1 94.69 338 ALA B C 1
ATOM 7501 O O . ALA B 1 338 ? 2.658 -28.172 -32.562 1 94.69 338 ALA B O 1
ATOM 7502 N N . GLN B 1 339 ? 1.456 -29.391 -31.219 1 92.62 339 GLN B N 1
ATOM 7503 C CA . GLN B 1 339 ? 0.92 -28.234 -30.531 1 92.62 339 GLN B CA 1
ATOM 7504 C C . GLN B 1 339 ? 2.027 -27.453 -29.812 1 92.62 339 GLN B C 1
ATOM 7506 O O . GLN B 1 339 ? 2.047 -26.219 -29.844 1 92.62 339 GLN B O 1
ATOM 7511 N N . MET B 1 340 ? 2.893 -28.156 -29.156 1 93.38 340 MET B N 1
ATOM 7512 C CA . MET B 1 340 ? 4.02 -27.516 -28.5 1 93.38 340 MET B CA 1
ATOM 7513 C C . MET B 1 340 ? 4.883 -26.766 -29.5 1 93.38 340 MET B C 1
ATOM 7515 O O . MET B 1 340 ? 5.301 -25.625 -29.234 1 93.38 340 MET B O 1
ATOM 7519 N N . MET B 1 341 ? 5.078 -27.375 -30.625 1 95.12 341 MET B N 1
ATOM 7520 C CA . MET B 1 341 ? 5.977 -26.797 -31.625 1 95.12 341 MET B CA 1
ATOM 7521 C C . MET B 1 341 ? 5.336 -25.594 -32.312 1 95.12 341 MET B C 1
ATOM 7523 O O . MET B 1 341 ? 6.035 -24.719 -32.812 1 95.12 341 MET B O 1
ATOM 7527 N N . GLN B 1 342 ? 4.051 -25.484 -32.281 1 95.5 342 GLN B N 1
ATOM 7528 C CA . GLN B 1 342 ? 3.338 -24.328 -32.844 1 95.5 342 GLN B CA 1
ATOM 7529 C C . GLN B 1 342 ? 3.719 -23.047 -32.125 1 95.5 342 GLN B C 1
ATOM 7531 O O . GLN B 1 342 ? 3.723 -21.969 -32.719 1 95.5 342 GLN B O 1
ATOM 7536 N N . ALA B 1 343 ? 4.02 -23.188 -30.844 1 96.38 343 ALA B N 1
ATOM 7537 C CA . ALA B 1 343 ? 4.383 -22.016 -30.047 1 96.38 343 ALA B CA 1
ATOM 7538 C C . ALA B 1 343 ? 5.629 -21.328 -30.609 1 96.38 343 ALA B C 1
ATOM 7540 O O . ALA B 1 343 ? 5.762 -20.109 -30.531 1 96.38 343 ALA B O 1
ATOM 7541 N N . PHE B 1 344 ? 6.504 -22.141 -31.203 1 96.06 344 PHE B N 1
ATOM 7542 C CA . PHE B 1 344 ? 7.738 -21.609 -31.766 1 96.06 344 PHE B CA 1
ATOM 7543 C C . PHE B 1 344 ? 7.484 -21.016 -33.156 1 96.06 344 PHE B C 1
ATOM 7545 O O . PHE B 1 344 ? 7.91 -19.891 -33.438 1 96.06 344 PHE B O 1
ATOM 7552 N N . SER B 1 345 ? 6.762 -21.703 -33.938 1 95.12 345 SER B N 1
ATOM 7553 C CA . SER B 1 345 ? 6.586 -21.297 -35.344 1 95.12 345 SER B CA 1
ATOM 7554 C C . SER B 1 345 ? 5.66 -20.094 -35.438 1 95.12 345 SER B C 1
ATOM 7556 O O . SER B 1 345 ? 5.773 -19.297 -36.406 1 95.12 345 SER B O 1
ATOM 7558 N N . GLU B 1 346 ? 4.832 -19.859 -34.531 1 96.12 346 GLU B N 1
ATOM 7559 C CA . GLU B 1 346 ? 3.844 -18.797 -34.594 1 96.12 346 GLU B CA 1
ATOM 7560 C C . GLU B 1 346 ? 4.168 -17.672 -33.625 1 96.12 346 GLU B C 1
ATOM 7562 O O . GLU B 1 346 ? 3.324 -16.812 -33.344 1 96.12 346 GLU B O 1
ATOM 7567 N N . ARG B 1 347 ? 5.301 -17.672 -33.031 1 96.75 347 ARG B N 1
ATOM 7568 C CA . ARG B 1 347 ? 5.832 -16.609 -32.188 1 96.75 347 ARG B CA 1
ATOM 7569 C C . ARG B 1 347 ? 4.926 -16.344 -30.984 1 96.75 347 ARG B C 1
ATOM 7571 O O . ARG B 1 347 ? 4.504 -15.211 -30.75 1 96.75 347 ARG B O 1
ATOM 7578 N N . TRP B 1 348 ? 4.672 -17.469 -30.25 1 97.94 348 TRP B N 1
ATOM 7579 C CA . TRP B 1 348 ? 3.916 -17.359 -29 1 97.94 348 TRP B CA 1
ATOM 7580 C C . TRP B 1 348 ? 4.836 -17.016 -27.844 1 97.94 348 TRP B C 1
ATOM 7582 O O . TRP B 1 348 ? 4.367 -16.75 -26.734 1 97.94 348 TRP B O 1
ATOM 7592 N N . ILE B 1 349 ? 6.164 -16.984 -28.078 1 98.12 349 ILE B N 1
ATOM 7593 C CA . ILE B 1 349 ? 7.109 -16.906 -26.969 1 98.12 349 ILE B CA 1
ATOM 7594 C C . ILE B 1 349 ? 7.977 -15.656 -27.109 1 98.12 349 ILE B C 1
ATOM 7596 O O . ILE B 1 349 ? 8.445 -15.344 -28.203 1 98.12 349 ILE B O 1
ATOM 7600 N N . ASP B 1 350 ? 8.18 -14.984 -26.062 1 97.94 350 ASP B N 1
ATOM 7601 C CA . ASP B 1 350 ? 9.117 -13.867 -25.969 1 97.94 350 ASP B CA 1
ATOM 7602 C C . ASP B 1 350 ? 10.391 -14.281 -25.234 1 97.94 350 ASP B C 1
ATOM 7604 O O . ASP B 1 350 ? 10.391 -14.461 -24.016 1 97.94 350 ASP B O 1
ATOM 7608 N N . PHE B 1 351 ? 11.562 -14.242 -25.906 1 95.88 351 PHE B N 1
ATOM 7609 C CA . PHE B 1 351 ? 12.773 -14.891 -25.406 1 95.88 351 PHE B CA 1
ATOM 7610 C C . PHE B 1 351 ? 13.773 -13.867 -24.891 1 95.88 351 PHE B C 1
ATOM 7612 O O . PHE B 1 351 ? 14.492 -14.133 -23.922 1 95.88 351 PHE B O 1
ATOM 7619 N N . PRO B 1 352 ? 13.883 -12.664 -25.406 1 92.75 352 PRO B N 1
ATOM 7620 C CA . PRO B 1 352 ? 15.07 -11.836 -25.203 1 92.75 352 PRO B CA 1
ATOM 7621 C C . PRO B 1 352 ? 15.203 -11.336 -23.766 1 92.75 352 PRO B C 1
ATOM 7623 O O . PRO B 1 352 ? 14.195 -11.047 -23.109 1 92.75 352 PRO B O 1
ATOM 7626 N N . ALA B 1 353 ? 16.422 -11.242 -23.344 1 86.56 353 ALA B N 1
ATOM 7627 C CA . ALA B 1 353 ? 16.75 -10.477 -22.156 1 86.56 353 ALA B CA 1
ATOM 7628 C C . ALA B 1 353 ? 16.953 -9 -22.484 1 86.56 353 ALA B C 1
ATOM 7630 O O . ALA B 1 353 ? 17.75 -8.648 -23.359 1 86.56 353 ALA B O 1
ATOM 7631 N N . ASN B 1 354 ? 16.172 -8.117 -21.938 1 87.62 354 ASN B N 1
ATOM 7632 C CA . ASN B 1 354 ? 16.297 -6.691 -22.219 1 87.62 354 ASN B CA 1
ATOM 7633 C C . ASN B 1 354 ? 16.031 -5.855 -20.969 1 87.62 354 ASN B C 1
ATOM 7635 O O . ASN B 1 354 ? 15.531 -6.371 -19.969 1 87.62 354 ASN B O 1
ATOM 7639 N N . GLN B 1 355 ? 16.375 -4.645 -21.078 1 78.06 355 GLN B N 1
ATOM 7640 C CA . GLN B 1 355 ? 16.188 -3.715 -19.969 1 78.06 355 GLN B CA 1
ATOM 7641 C C . GLN B 1 355 ? 14.695 -3.533 -19.656 1 78.06 355 GLN B C 1
ATOM 7643 O O . GLN B 1 355 ? 13.883 -3.369 -20.578 1 78.06 355 GLN B O 1
ATOM 7648 N N . GLY B 1 356 ? 14.391 -3.561 -18.359 1 76.94 356 GLY B N 1
ATOM 7649 C CA . GLY B 1 356 ? 13.039 -3.236 -17.938 1 76.94 356 GLY B CA 1
ATOM 7650 C C . GLY B 1 356 ? 12.102 -4.434 -17.953 1 76.94 356 GLY B C 1
ATOM 7651 O O . GLY B 1 356 ? 10.953 -4.336 -17.531 1 76.94 356 GLY B O 1
ATOM 7652 N N . LYS B 1 357 ? 12.516 -5.633 -18.484 1 86.25 357 LYS B N 1
ATOM 7653 C CA . LYS B 1 357 ? 11.672 -6.82 -18.547 1 86.25 357 LYS B CA 1
ATOM 7654 C C . LYS B 1 357 ? 11.477 -7.43 -17.156 1 86.25 357 LYS B C 1
ATOM 7656 O O . LYS B 1 357 ? 12.422 -7.477 -16.359 1 86.25 357 LYS B O 1
ATOM 7661 N N . ASP B 1 358 ? 10.289 -7.809 -16.906 1 79.81 358 ASP B N 1
ATOM 7662 C CA . ASP B 1 358 ? 9.992 -8.531 -15.672 1 79.81 358 ASP B CA 1
ATOM 7663 C C . ASP B 1 358 ? 10.875 -9.766 -15.523 1 79.81 358 ASP B C 1
ATOM 7665 O O . ASP B 1 358 ? 11.273 -10.375 -16.516 1 79.81 358 ASP B O 1
ATOM 7669 N N . SER B 1 359 ? 11.164 -10.078 -14.273 1 75.81 359 SER B N 1
ATOM 7670 C CA . SER B 1 359 ? 11.945 -11.281 -13.992 1 75.81 359 SER B CA 1
ATOM 7671 C C . SER B 1 359 ? 11.062 -12.523 -13.977 1 75.81 359 SER B C 1
ATOM 7673 O O . SER B 1 359 ? 9.844 -12.422 -13.859 1 75.81 359 SER B O 1
ATOM 7675 N N . GLY B 1 360 ? 11.586 -13.625 -14.281 1 77.75 360 GLY B N 1
ATOM 7676 C CA . GLY B 1 360 ? 10.859 -14.883 -14.25 1 77.75 360 GLY B CA 1
ATOM 7677 C C . GLY B 1 360 ? 10.203 -15.227 -15.57 1 77.75 360 GLY B C 1
ATOM 7678 O O . GLY B 1 360 ? 10.672 -14.805 -16.625 1 77.75 360 GLY B O 1
ATOM 7679 N N . ALA B 1 361 ? 9.328 -16.109 -15.594 1 90.38 361 ALA B N 1
ATOM 7680 C CA . ALA B 1 361 ? 8.57 -16.547 -16.766 1 90.38 361 ALA B CA 1
ATOM 7681 C C . ALA B 1 361 ? 7.098 -16.766 -16.406 1 90.38 361 ALA B C 1
ATOM 7683 O O . ALA B 1 361 ? 6.758 -16.984 -15.242 1 90.38 361 ALA B O 1
ATOM 7684 N N . TYR B 1 362 ? 6.266 -16.516 -17.391 1 92.88 362 TYR B N 1
ATOM 7685 C CA . TYR B 1 362 ? 4.855 -16.828 -17.188 1 92.88 362 TYR B CA 1
ATOM 7686 C C . TYR B 1 362 ? 4.184 -17.219 -18.5 1 92.88 362 TYR B C 1
ATOM 7688 O O . TYR B 1 362 ? 4.742 -17 -19.578 1 92.88 362 TYR B O 1
ATOM 7696 N N . THR B 1 363 ? 3.096 -17.859 -18.375 1 96.25 363 THR B N 1
ATOM 7697 C CA . THR B 1 363 ? 2.193 -18.125 -19.484 1 96.25 363 THR B CA 1
ATOM 7698 C C . THR B 1 363 ? 0.875 -17.375 -19.297 1 96.25 363 THR B C 1
ATOM 7700 O O . THR B 1 363 ? 0.263 -17.438 -18.234 1 96.25 363 THR B O 1
ATOM 7703 N N . ALA B 1 364 ? 0.532 -16.656 -20.25 1 95.25 364 ALA B N 1
ATOM 7704 C CA . ALA B 1 364 ? -0.738 -15.938 -20.266 1 95.25 364 ALA B CA 1
ATOM 7705 C C . ALA B 1 364 ? -1.65 -16.453 -21.375 1 95.25 364 ALA B C 1
ATOM 7707 O O . ALA B 1 364 ? -1.184 -16.781 -22.469 1 95.25 364 ALA B O 1
ATOM 7708 N N . GLY B 1 365 ? -2.932 -16.516 -21.125 1 94 365 GLY B N 1
ATOM 7709 C CA . GLY B 1 365 ? -3.861 -17.078 -22.078 1 94 365 GLY B CA 1
ATOM 7710 C C . GLY B 1 365 ? -5.082 -16.219 -22.328 1 94 365 GLY B C 1
ATOM 7711 O O . GLY B 1 365 ? -6.152 -16.469 -21.766 1 94 365 GLY B O 1
ATOM 7712 N N . PRO B 1 366 ? -4.926 -15.141 -23.125 1 95.38 366 PRO B N 1
ATOM 7713 C CA . PRO B 1 366 ? -6.152 -14.43 -23.5 1 95.38 366 PRO B CA 1
ATOM 7714 C C . PRO B 1 366 ? -7.18 -15.352 -24.172 1 95.38 366 PRO B C 1
ATOM 7716 O O . PRO B 1 366 ? -6.863 -16.031 -25.141 1 95.38 366 PRO B O 1
ATOM 7719 N N . TYR B 1 367 ? -8.359 -15.352 -23.672 1 95.19 367 TYR B N 1
ATOM 7720 C CA . TYR B 1 367 ? -9.359 -16.297 -24.156 1 95.19 367 TYR B CA 1
ATOM 7721 C C . TYR B 1 367 ? -9.688 -16.062 -25.625 1 95.19 367 TYR B C 1
ATOM 7723 O O . TYR B 1 367 ? -9.938 -14.922 -26.031 1 95.19 367 TYR B O 1
ATOM 7731 N N . GLY B 1 368 ? -9.734 -17.062 -26.328 1 93.94 368 GLY B N 1
ATOM 7732 C CA . GLY B 1 368 ? -10.062 -17 -27.75 1 93.94 368 GLY B CA 1
ATOM 7733 C C . GLY B 1 368 ? -8.844 -16.766 -28.625 1 93.94 368 GLY B C 1
ATOM 7734 O O . GLY B 1 368 ? -8.953 -16.75 -29.859 1 93.94 368 GLY B O 1
ATOM 7735 N N . VAL B 1 369 ? -7.746 -16.547 -27.906 1 95.5 369 VAL B N 1
ATOM 7736 C CA . VAL B 1 369 ? -6.445 -16.438 -28.562 1 95.5 369 VAL B CA 1
ATOM 7737 C C . VAL B 1 369 ? -5.508 -17.516 -28.047 1 95.5 369 VAL B C 1
ATOM 7739 O O . VAL B 1 369 ? -5.734 -18.078 -26.969 1 95.5 369 VAL B O 1
ATOM 7742 N N . HIS B 1 370 ? -4.5 -17.906 -28.797 1 95.31 370 HIS B N 1
ATOM 7743 C CA . HIS B 1 370 ? -3.527 -18.859 -28.266 1 95.31 370 HIS B CA 1
ATOM 7744 C C . HIS B 1 370 ? -2.754 -18.266 -27.094 1 95.31 370 HIS B C 1
ATOM 7746 O O . HIS B 1 370 ? -2.609 -17.047 -27 1 95.31 370 HIS B O 1
ATOM 7752 N N . PRO B 1 371 ? -2.221 -19.109 -26.156 1 97.06 371 PRO B N 1
ATOM 7753 C CA . PRO B 1 371 ? -1.439 -18.609 -25.031 1 97.06 371 PRO B CA 1
ATOM 7754 C C . PRO B 1 371 ? -0.082 -18.047 -25.453 1 97.06 371 PRO B C 1
ATOM 7756 O O . PRO B 1 371 ? 0.377 -18.312 -26.562 1 97.06 371 PRO B O 1
ATOM 7759 N N . TYR B 1 372 ? 0.493 -17.297 -24.609 1 97.88 372 TYR B N 1
ATOM 7760 C CA . TYR B 1 372 ? 1.808 -16.688 -24.812 1 97.88 372 TYR B CA 1
ATOM 7761 C C . TYR B 1 372 ? 2.738 -17.016 -23.656 1 97.88 372 TYR B C 1
ATOM 7763 O O . TYR B 1 372 ? 2.289 -17.172 -22.516 1 97.88 372 TYR B O 1
ATOM 7771 N N . VAL B 1 373 ? 4.004 -17.109 -23.969 1 97.75 373 VAL B N 1
ATOM 7772 C CA . VAL B 1 373 ? 5.023 -17.344 -22.953 1 97.75 373 VAL B CA 1
ATOM 7773 C C . VAL B 1 373 ? 5.996 -16.172 -22.922 1 97.75 373 VAL B C 1
ATOM 7775 O O . VAL B 1 373 ? 6.535 -15.766 -23.953 1 97.75 373 VAL B O 1
ATOM 7778 N N . GLU B 1 374 ? 6.121 -15.578 -21.812 1 96.94 374 GLU B N 1
ATOM 7779 C CA . GLU B 1 374 ? 7.195 -14.625 -21.562 1 96.94 374 GLU B CA 1
ATOM 7780 C C . GLU B 1 374 ? 8.328 -15.273 -20.766 1 96.94 374 GLU B C 1
ATOM 7782 O O . GLU B 1 374 ? 8.086 -15.898 -19.734 1 96.94 374 GLU B O 1
ATOM 7787 N N . MET B 1 375 ? 9.539 -15.18 -21.219 1 94.31 375 MET B N 1
ATOM 7788 C CA . MET B 1 375 ? 10.703 -15.688 -20.5 1 94.31 375 MET B CA 1
ATOM 7789 C C . MET B 1 375 ? 11.969 -14.953 -20.922 1 94.31 375 MET B C 1
ATOM 7791 O O . MET B 1 375 ? 11.938 -14.141 -21.844 1 94.31 375 MET B O 1
ATOM 7795 N N . THR B 1 376 ? 12.984 -15.172 -20.25 1 89.25 376 THR B N 1
ATOM 7796 C CA . THR B 1 376 ? 14.32 -14.727 -20.641 1 89.25 376 THR B CA 1
ATOM 7797 C C . THR B 1 376 ? 15.211 -15.922 -20.953 1 89.25 376 THR B C 1
ATOM 7799 O O . THR B 1 376 ? 15.5 -16.734 -20.078 1 89.25 376 THR B O 1
ATOM 7802 N N . TRP B 1 377 ? 15.594 -15.969 -22.172 1 91.31 377 TRP B N 1
ATOM 7803 C CA . TRP B 1 377 ? 16.406 -17.094 -22.641 1 91.31 377 TRP B CA 1
ATOM 7804 C C . TRP B 1 377 ? 17.875 -16.859 -22.281 1 91.31 377 TRP B C 1
ATOM 7806 O O . TRP B 1 377 ? 18.406 -15.766 -22.453 1 91.31 377 TRP B O 1
ATOM 7816 N N . SER B 1 378 ? 18.562 -17.938 -21.781 1 83.56 378 SER B N 1
ATOM 7817 C CA . SER B 1 378 ? 19.938 -17.766 -21.312 1 83.56 378 SER B CA 1
ATOM 7818 C C . SER B 1 378 ? 20.859 -18.812 -21.906 1 83.56 378 SER B C 1
ATOM 7820 O O . SER B 1 378 ? 22.016 -18.938 -21.484 1 83.56 378 SER B O 1
ATOM 7822 N N . ASN B 1 379 ? 20.422 -19.688 -22.828 1 87.75 379 ASN B N 1
ATOM 7823 C CA . ASN B 1 379 ? 21.203 -20.734 -23.484 1 87.75 379 ASN B CA 1
ATOM 7824 C C . ASN B 1 379 ? 21.719 -21.766 -22.484 1 87.75 379 ASN B C 1
ATOM 7826 O O . ASN B 1 379 ? 22.875 -22.188 -22.547 1 87.75 379 ASN B O 1
ATOM 7830 N N . THR B 1 380 ? 20.844 -22.031 -21.5 1 82.12 380 THR B N 1
ATOM 7831 C CA . THR B 1 380 ? 21.188 -22.984 -20.453 1 82.12 380 THR B CA 1
ATOM 7832 C C . THR B 1 380 ? 20.109 -24.062 -20.328 1 82.12 380 THR B C 1
ATOM 7834 O O . THR B 1 380 ? 18.984 -23.875 -20.781 1 82.12 380 THR B O 1
ATOM 7837 N N . LEU B 1 381 ? 20.5 -25.156 -19.766 1 84.31 381 LEU B N 1
ATOM 7838 C CA . LEU B 1 381 ? 19.531 -26.219 -19.531 1 84.31 381 LEU B CA 1
ATOM 7839 C C . LEU B 1 381 ? 18.422 -25.734 -18.594 1 84.31 381 LEU B C 1
ATOM 7841 O O . LEU B 1 381 ? 17.25 -26.062 -18.797 1 84.31 381 LEU B O 1
ATOM 7845 N N . PRO B 1 382 ? 18.703 -24.922 -17.547 1 84.06 382 PRO B N 1
ATOM 7846 C CA . PRO B 1 382 ? 17.609 -24.375 -16.734 1 84.06 382 PRO B CA 1
ATOM 7847 C C . PRO B 1 382 ? 16.609 -23.578 -17.562 1 84.06 382 PRO B C 1
ATOM 7849 O O . PRO B 1 382 ? 15.406 -23.625 -17.281 1 84.06 382 PRO B O 1
ATOM 7852 N N . ALA B 1 383 ? 17.094 -22.938 -18.547 1 87.75 383 ALA B N 1
ATOM 7853 C CA . ALA B 1 383 ? 16.188 -22.172 -19.406 1 87.75 383 ALA B CA 1
ATOM 7854 C C . ALA B 1 383 ? 15.289 -23.109 -20.203 1 87.75 383 ALA B C 1
ATOM 7856 O O . ALA B 1 383 ? 14.133 -22.781 -20.484 1 87.75 383 ALA B O 1
ATOM 7857 N N . VAL B 1 384 ? 15.82 -24.266 -20.547 1 92.12 384 VAL B N 1
ATOM 7858 C CA . VAL B 1 384 ? 15.008 -25.25 -21.25 1 92.12 384 VAL B CA 1
ATOM 7859 C C . VAL B 1 384 ? 13.906 -25.766 -20.328 1 92.12 384 VAL B C 1
ATOM 7861 O O . VAL B 1 384 ? 12.766 -25.953 -20.75 1 92.12 384 VAL B O 1
ATOM 7864 N N . TYR B 1 385 ? 14.281 -26 -19.094 1 91 385 TYR B N 1
ATOM 7865 C CA . TYR B 1 385 ? 13.305 -26.438 -18.109 1 91 385 TYR B CA 1
ATOM 7866 C C . TYR B 1 385 ? 12.203 -25.391 -17.922 1 91 385 TYR B C 1
ATOM 7868 O O . TYR B 1 385 ? 11.023 -25.734 -17.844 1 91 385 TYR B O 1
ATOM 7876 N N . THR B 1 386 ? 12.578 -24.156 -17.875 1 91.69 386 THR B N 1
ATOM 7877 C CA . THR B 1 386 ? 11.594 -23.078 -17.766 1 91.69 386 THR B CA 1
ATOM 7878 C C . THR B 1 386 ? 10.68 -23.062 -18.984 1 91.69 386 THR B C 1
ATOM 7880 O O . THR B 1 386 ? 9.461 -22.922 -18.844 1 91.69 386 THR B O 1
ATOM 7883 N N . LEU B 1 387 ? 11.297 -23.188 -20.078 1 96.19 387 LEU B N 1
ATOM 7884 C CA . LEU B 1 387 ? 10.555 -23.125 -21.344 1 96.19 387 LEU B CA 1
ATOM 7885 C C . LEU B 1 387 ? 9.547 -24.266 -21.422 1 96.19 387 LEU B C 1
ATOM 7887 O O . LEU B 1 387 ? 8.375 -24.031 -21.734 1 96.19 387 LEU B O 1
ATOM 7891 N N . ILE B 1 388 ? 10.016 -25.453 -21.219 1 96.81 388 ILE B N 1
ATOM 7892 C CA . ILE B 1 388 ? 9.117 -26.594 -21.344 1 96.81 388 ILE B CA 1
ATOM 7893 C C . ILE B 1 388 ? 8.055 -26.547 -20.25 1 96.81 388 ILE B C 1
ATOM 7895 O O . ILE B 1 388 ? 6.914 -26.969 -20.453 1 96.81 388 ILE B O 1
ATOM 7899 N N . HIS B 1 389 ? 8.375 -26.031 -19.062 1 95.5 389 HIS B N 1
ATOM 7900 C CA . HIS B 1 389 ? 7.418 -25.734 -18 1 95.5 389 HIS B CA 1
ATOM 7901 C C . HIS B 1 389 ? 6.273 -24.875 -18.5 1 95.5 389 HIS B C 1
ATOM 7903 O O . HIS B 1 389 ? 5.102 -25.234 -18.375 1 95.5 389 HIS B O 1
ATOM 7909 N N . GLU B 1 390 ? 6.598 -23.75 -19.125 1 97.31 390 GLU B N 1
ATOM 7910 C CA . GLU B 1 390 ? 5.594 -22.828 -19.625 1 97.31 390 GLU B CA 1
ATOM 7911 C C . GLU B 1 390 ? 4.766 -23.453 -20.75 1 97.31 390 GLU B C 1
ATOM 7913 O O . GLU B 1 390 ? 3.576 -23.156 -20.891 1 97.31 390 GLU B O 1
ATOM 7918 N N . LEU B 1 391 ? 5.422 -24.25 -21.5 1 97.81 391 LEU B N 1
ATOM 7919 C CA . LEU B 1 391 ? 4.711 -24.906 -22.594 1 97.81 391 LEU B CA 1
ATOM 7920 C C . LEU B 1 391 ? 3.711 -25.938 -22.047 1 97.81 391 LEU B C 1
ATOM 7922 O O . LEU B 1 391 ? 2.734 -26.266 -22.719 1 97.81 391 LEU B O 1
ATOM 7926 N N . GLY B 1 392 ? 3.963 -26.484 -20.891 1 97.44 392 GLY B N 1
ATOM 7927 C CA . GLY B 1 392 ? 2.949 -27.281 -20.219 1 97.44 392 GLY B CA 1
ATOM 7928 C C . GLY B 1 392 ? 1.677 -26.516 -19.922 1 97.44 392 GLY B C 1
ATOM 7929 O O . GLY B 1 392 ? 0.573 -27.016 -20.125 1 97.44 392 GLY B O 1
ATOM 7930 N N . HIS B 1 393 ? 1.841 -25.312 -19.406 1 96.88 393 HIS B N 1
ATOM 7931 C CA . HIS B 1 393 ? 0.69 -24.422 -19.234 1 96.88 393 HIS B CA 1
ATOM 7932 C C . HIS B 1 393 ? -0.012 -24.172 -20.562 1 96.88 393 HIS B C 1
ATOM 7934 O O . HIS B 1 393 ? -1.243 -24.172 -20.625 1 96.88 393 HIS B O 1
ATOM 7940 N N . THR B 1 394 ? 0.778 -23.938 -21.594 1 96.69 394 THR B N 1
ATOM 7941 C CA . THR B 1 394 ? 0.26 -23.656 -22.922 1 96.69 394 THR B CA 1
ATOM 7942 C C . THR B 1 394 ? -0.63 -24.797 -23.406 1 96.69 394 THR B C 1
ATOM 7944 O O . THR B 1 394 ? -1.734 -24.562 -23.906 1 96.69 394 THR B O 1
ATOM 7947 N N . ALA B 1 395 ? -0.128 -25.969 -23.234 1 95.19 395 ALA B N 1
ATOM 7948 C CA . ALA B 1 395 ? -0.879 -27.141 -23.672 1 95.19 395 ALA B CA 1
ATOM 7949 C C . ALA B 1 395 ? -2.219 -27.234 -22.938 1 95.19 395 ALA B C 1
ATOM 7951 O O . ALA B 1 395 ? -3.246 -27.531 -23.562 1 95.19 395 ALA B O 1
ATOM 7952 N N . GLN B 1 396 ? -2.193 -27.016 -21.719 1 95.81 396 GLN B N 1
ATOM 7953 C CA . GLN B 1 396 ? -3.414 -27.062 -20.906 1 95.81 396 GLN B CA 1
ATOM 7954 C C . GLN B 1 396 ? -4.383 -25.969 -21.328 1 95.81 396 GLN B C 1
ATOM 7956 O O . GLN B 1 396 ? -5.578 -26.219 -21.5 1 95.81 396 GLN B O 1
ATOM 7961 N N . MET B 1 397 ? -3.914 -24.781 -21.469 1 96.12 397 MET B N 1
ATOM 7962 C CA . MET B 1 397 ? -4.766 -23.625 -21.797 1 96.12 397 MET B CA 1
ATOM 7963 C C . MET B 1 397 ? -5.422 -23.797 -23.156 1 96.12 397 MET B C 1
ATOM 7965 O O . MET B 1 397 ? -6.609 -23.516 -23.312 1 96.12 397 MET B O 1
ATOM 7969 N N . VAL B 1 398 ? -4.672 -24.297 -24.141 1 95.38 398 VAL B N 1
ATOM 7970 C CA . VAL B 1 398 ? -5.223 -24.516 -25.469 1 95.38 398 VAL B CA 1
ATOM 7971 C C . VAL B 1 398 ? -6.352 -25.531 -25.406 1 95.38 398 VAL B C 1
ATOM 7973 O O . VAL B 1 398 ? -7.449 -25.297 -25.922 1 95.38 398 VAL B O 1
ATOM 7976 N N . ARG B 1 399 ? -6.113 -26.594 -24.75 1 94.94 399 ARG B N 1
ATOM 7977 C CA . ARG B 1 399 ? -7.086 -27.672 -24.672 1 94.94 399 ARG B CA 1
ATOM 7978 C C . ARG B 1 399 ? -8.312 -27.266 -23.875 1 94.94 399 ARG B C 1
ATOM 7980 O O . ARG B 1 399 ? -9.438 -27.609 -24.234 1 94.94 399 ARG B O 1
ATOM 7987 N N . SER B 1 400 ? -8.094 -26.641 -22.828 1 95.44 400 SER B N 1
ATOM 7988 C CA . SER B 1 400 ? -9.203 -26.203 -21.984 1 95.44 400 SER B CA 1
ATOM 7989 C C . SER B 1 400 ? -10.094 -25.203 -22.719 1 95.44 400 SER B C 1
ATOM 7991 O O . SER B 1 400 ? -11.32 -25.281 -22.656 1 95.44 400 SER B O 1
ATOM 7993 N N . GLN B 1 401 ? -9.5 -24.234 -23.422 1 95 401 GLN B N 1
ATOM 7994 C CA . GLN B 1 401 ? -10.258 -23.203 -24.109 1 95 401 GLN B CA 1
ATOM 7995 C C . GLN B 1 401 ? -11.016 -23.781 -25.312 1 95 401 GLN B C 1
ATOM 7997 O O . GLN B 1 401 ? -12.078 -23.297 -25.672 1 95 401 GLN B O 1
ATOM 8002 N N . GLU B 1 402 ? -10.469 -24.812 -25.844 1 94.38 402 GLU B N 1
ATOM 8003 C CA . GLU B 1 402 ? -11.164 -25.5 -26.938 1 94.38 402 GLU B CA 1
ATOM 8004 C C . GLU B 1 402 ? -12.383 -26.25 -26.422 1 94.38 402 GLU B C 1
ATOM 8006 O O . GLU B 1 402 ? -13.398 -26.344 -27.109 1 94.38 402 GLU B O 1
ATOM 8011 N N . ALA B 1 403 ? -12.258 -26.672 -25.219 1 95.44 403 ALA B N 1
ATOM 8012 C CA . ALA B 1 403 ? -13.273 -27.578 -24.688 1 95.44 403 ALA B CA 1
ATOM 8013 C C . ALA B 1 403 ? -14.352 -26.812 -23.922 1 95.44 403 ALA B C 1
ATOM 8015 O O . ALA B 1 403 ? -15.461 -27.312 -23.719 1 95.44 403 ALA B O 1
ATOM 8016 N N . HIS B 1 404 ? -14.047 -25.625 -23.531 1 96.12 404 HIS B N 1
ATOM 8017 C CA . HIS B 1 404 ? -14.953 -24.969 -22.594 1 96.12 404 HIS B CA 1
ATOM 8018 C C . HIS B 1 404 ? -15.18 -23.5 -22.984 1 96.12 404 HIS B C 1
ATOM 8020 O O . HIS B 1 404 ? -14.328 -22.891 -23.625 1 96.12 404 HIS B O 1
ATOM 8026 N N . ASN B 1 405 ? -16.375 -22.984 -22.516 1 95.56 405 ASN B N 1
ATOM 8027 C CA . ASN B 1 405 ? -16.594 -21.547 -22.562 1 95.56 405 ASN B CA 1
ATOM 8028 C C . ASN B 1 405 ? -15.68 -20.812 -21.594 1 95.56 405 ASN B C 1
ATOM 8030 O O . ASN B 1 405 ? -15.078 -21.422 -20.719 1 95.56 405 ASN B O 1
ATOM 8034 N N . VAL B 1 406 ? -15.609 -19.547 -21.703 1 96.31 406 VAL B N 1
ATOM 8035 C CA . VAL B 1 406 ? -14.648 -18.703 -21 1 96.31 406 VAL B CA 1
ATOM 8036 C C . VAL B 1 406 ? -14.852 -18.828 -19.484 1 96.31 406 VAL B C 1
ATOM 8038 O O . VAL B 1 406 ? -13.906 -18.672 -18.719 1 96.31 406 VAL B O 1
ATOM 8041 N N . LEU B 1 407 ? -16.047 -19.172 -19.016 1 96.31 407 LEU B N 1
ATOM 8042 C CA . LEU B 1 407 ? -16.359 -19.188 -17.578 1 96.31 407 LEU B CA 1
ATOM 8043 C C . LEU B 1 407 ? -15.906 -20.484 -16.938 1 96.31 407 LEU B C 1
ATOM 8045 O O . LEU B 1 407 ? -15.805 -20.562 -15.711 1 96.31 407 LEU B O 1
ATOM 8049 N N . ASP B 1 408 ? -15.602 -21.5 -17.797 1 95.38 408 ASP B N 1
ATOM 8050 C CA . ASP B 1 408 ? -15.211 -22.797 -17.25 1 95.38 408 ASP B CA 1
ATOM 8051 C C . ASP B 1 408 ? -13.828 -23.203 -17.75 1 95.38 408 ASP B C 1
ATOM 8053 O O . ASP B 1 408 ? -13.359 -24.312 -17.453 1 95.38 408 ASP B O 1
ATOM 8057 N N . ALA B 1 409 ? -13.188 -22.312 -18.422 1 94.62 409 ALA B N 1
ATOM 8058 C CA . ALA B 1 409 ? -11.93 -22.672 -19.062 1 94.62 409 ALA B CA 1
ATOM 8059 C C . ALA B 1 409 ? -10.758 -22.609 -18.078 1 94.62 409 ALA B C 1
ATOM 8061 O O . ALA B 1 409 ? -9.758 -23.297 -18.25 1 94.62 409 ALA B O 1
ATOM 8062 N N . ASP B 1 410 ? -10.93 -21.812 -17.047 1 89.38 410 ASP B N 1
ATOM 8063 C CA . ASP B 1 410 ? -9.805 -21.609 -16.125 1 89.38 410 ASP B CA 1
ATOM 8064 C C . ASP B 1 410 ? -9.633 -22.812 -15.203 1 89.38 410 ASP B C 1
ATOM 8066 O O . ASP B 1 410 ? -10.617 -23.469 -14.844 1 89.38 410 ASP B O 1
ATOM 8070 N N . PHE B 1 411 ? -8.391 -23.031 -14.875 1 88.44 411 PHE B N 1
ATOM 8071 C CA . PHE B 1 411 ? -8.086 -24.172 -14.016 1 88.44 411 PHE B CA 1
ATOM 8072 C C . PHE B 1 411 ? -8.008 -23.75 -12.555 1 88.44 411 PHE B C 1
ATOM 8074 O O . PHE B 1 411 ? -7.648 -22.609 -12.25 1 88.44 411 PHE B O 1
ATOM 8081 N N . ASN B 1 412 ? -8.297 -24.703 -11.758 1 91.81 412 ASN B N 1
ATOM 8082 C CA . ASN B 1 412 ? -8.203 -24.5 -10.312 1 91.81 412 ASN B CA 1
ATOM 8083 C C . ASN B 1 412 ? -6.754 -24.281 -9.875 1 91.81 412 ASN B C 1
ATOM 8085 O O . ASN B 1 412 ? -5.844 -24.938 -10.383 1 91.81 412 ASN B O 1
ATOM 8089 N N . ALA B 1 413 ? -6.523 -23.484 -8.93 1 90.31 413 ALA B N 1
ATOM 8090 C CA . ALA B 1 413 ? -5.195 -23.094 -8.461 1 90.31 413 ALA B CA 1
ATOM 8091 C C . ALA B 1 413 ? -4.434 -24.281 -7.898 1 90.31 413 ALA B C 1
ATOM 8093 O O . ALA B 1 413 ? -3.209 -24.359 -8.023 1 90.31 413 ALA B O 1
ATOM 8094 N N . TYR B 1 414 ? -5.117 -25.219 -7.332 1 94.12 414 TYR B N 1
ATOM 8095 C CA . TYR B 1 414 ? -4.508 -26.391 -6.703 1 94.12 414 TYR B CA 1
ATOM 8096 C C . TYR B 1 414 ? -3.785 -27.25 -7.734 1 94.12 414 TYR B C 1
ATOM 8098 O O . TYR B 1 414 ? -2.764 -27.859 -7.426 1 94.12 414 TYR B O 1
ATOM 8106 N N . LEU B 1 415 ? -4.285 -27.203 -8.938 1 94.75 415 LEU B N 1
ATOM 8107 C CA . LEU B 1 415 ? -3.811 -28.141 -9.945 1 94.75 415 LEU B CA 1
ATOM 8108 C C . LEU B 1 415 ? -3.07 -27.406 -11.062 1 94.75 415 LEU B C 1
ATOM 8110 O O . LEU B 1 415 ? -2.545 -28.047 -11.984 1 94.75 415 LEU B O 1
ATOM 8114 N N . VAL B 1 416 ? -3.006 -26.125 -10.938 1 92.75 416 VAL B N 1
ATOM 8115 C CA . VAL B 1 416 ? -2.613 -25.297 -12.07 1 92.75 416 VAL B CA 1
ATOM 8116 C C . VAL B 1 416 ? -1.169 -25.594 -12.461 1 92.75 416 VAL B C 1
ATOM 8118 O O . VAL B 1 416 ? -0.8 -25.484 -13.633 1 92.75 416 VAL B O 1
ATOM 8121 N N . GLU B 1 417 ? -0.363 -26.094 -11.555 1 94.06 417 GLU B N 1
ATOM 8122 C CA . GLU B 1 417 ? 1.057 -26.297 -11.828 1 94.06 417 GLU B CA 1
ATOM 8123 C C . GLU B 1 417 ? 1.33 -27.734 -12.281 1 94.06 417 GLU B C 1
ATOM 8125 O O . GLU B 1 417 ? 2.453 -28.062 -12.672 1 94.06 417 GLU B O 1
ATOM 8130 N N . SER B 1 418 ? 0.347 -28.609 -12.32 1 96.81 418 SER B N 1
ATOM 8131 C CA . SER B 1 418 ? 0.559 -30 -12.688 1 96.81 418 SER B CA 1
ATOM 8132 C C . SER B 1 418 ? 0.98 -30.141 -14.141 1 96.81 418 SER B C 1
ATOM 8134 O O . SER B 1 418 ? 1.937 -30.844 -14.461 1 96.81 418 SER B O 1
ATOM 8136 N N . PRO B 1 419 ? 0.345 -29.406 -15.039 1 96.62 419 PRO B N 1
ATOM 8137 C CA . PRO B 1 419 ? 0.748 -29.562 -16.438 1 96.62 419 PRO B CA 1
ATOM 8138 C C . PRO B 1 419 ? 2.174 -29.094 -16.703 1 96.62 419 PRO B C 1
ATOM 8140 O O . PRO B 1 419 ? 2.92 -29.75 -17.438 1 96.62 419 PRO B O 1
ATOM 8143 N N . SER B 1 420 ? 2.541 -27.969 -16.188 1 96 420 SER B N 1
ATOM 8144 C CA . SER B 1 420 ? 3.865 -27.406 -16.422 1 96 420 SER B CA 1
ATOM 8145 C C . SER B 1 420 ? 4.957 -28.297 -15.828 1 96 420 SER B C 1
ATOM 8147 O O . SER B 1 420 ? 5.953 -28.578 -16.5 1 96 420 SER B O 1
ATOM 8149 N N . THR B 1 421 ? 4.742 -28.797 -14.617 1 94.81 421 THR B N 1
ATOM 8150 C CA . THR B 1 421 ? 5.754 -29.641 -13.977 1 94.81 421 THR B CA 1
ATOM 8151 C C . THR B 1 421 ? 5.793 -31.031 -14.609 1 94.81 421 THR B C 1
ATOM 8153 O O . THR B 1 421 ? 6.848 -31.672 -14.648 1 94.81 421 THR B O 1
ATOM 8156 N N . PHE B 1 422 ? 4.684 -31.469 -15.148 1 97.25 422 PHE B N 1
ATOM 8157 C CA . PHE B 1 422 ? 4.66 -32.719 -15.922 1 97.25 422 PHE B CA 1
ATOM 8158 C C . PHE B 1 422 ? 5.602 -32.625 -17.125 1 97.25 422 PHE B C 1
ATOM 8160 O O . PHE B 1 422 ? 6.352 -33.562 -17.391 1 97.25 422 PHE B O 1
ATOM 8167 N N . ASN B 1 423 ? 5.594 -31.516 -17.797 1 97.12 423 ASN B N 1
ATOM 8168 C CA . ASN B 1 423 ? 6.473 -31.312 -18.938 1 97.12 423 ASN B CA 1
ATOM 8169 C C . ASN B 1 423 ? 7.941 -31.312 -18.531 1 97.12 423 ASN B C 1
ATOM 8171 O O . ASN B 1 423 ? 8.805 -31.734 -19.312 1 97.12 423 ASN B O 1
ATOM 8175 N N . GLU B 1 424 ? 8.281 -30.859 -17.375 1 94.44 424 GLU B N 1
ATOM 8176 C CA . GLU B 1 424 ? 9.648 -30.969 -16.875 1 94.44 424 GLU B CA 1
ATOM 8177 C C . GLU B 1 424 ? 10.062 -32.438 -16.734 1 94.44 424 GLU B C 1
ATOM 8179 O O . GLU B 1 424 ? 11.203 -32.781 -17.031 1 94.44 424 GLU B O 1
ATOM 8184 N N . LEU B 1 425 ? 9.125 -33.219 -16.234 1 95.06 425 LEU B N 1
ATOM 8185 C CA . LEU B 1 425 ? 9.398 -34.656 -16.078 1 95.06 425 LEU B CA 1
ATOM 8186 C C . LEU B 1 425 ? 9.625 -35.312 -17.438 1 95.06 425 LEU B C 1
ATOM 8188 O O . LEU B 1 425 ? 10.484 -36.188 -17.578 1 95.06 425 LEU B O 1
ATOM 8192 N N . LEU B 1 426 ? 8.898 -34.875 -18.438 1 96.44 426 LEU B N 1
ATOM 8193 C CA . LEU B 1 426 ? 9.109 -35.375 -19.797 1 96.44 426 LEU B CA 1
ATOM 8194 C C . LEU B 1 426 ? 10.539 -35.094 -20.266 1 96.44 426 LEU B C 1
ATOM 8196 O O . LEU B 1 426 ? 11.18 -35.938 -20.859 1 96.44 426 LEU B O 1
ATOM 8200 N N . LEU B 1 427 ? 10.984 -33.875 -20.031 1 95.12 427 LEU B N 1
ATOM 8201 C CA . LEU B 1 427 ? 12.32 -33.469 -20.438 1 95.12 427 LEU B CA 1
ATOM 8202 C C . LEU B 1 427 ? 13.383 -34.312 -19.75 1 95.12 427 LEU B C 1
ATOM 8204 O O . LEU B 1 427 ? 14.328 -34.781 -20.375 1 95.12 427 LEU B O 1
ATOM 8208 N N . THR B 1 428 ? 13.219 -34.469 -18.453 1 92.44 428 THR B N 1
ATOM 8209 C CA . THR B 1 428 ? 14.195 -35.25 -17.719 1 92.44 428 THR B CA 1
ATOM 8210 C C . THR B 1 428 ? 14.219 -36.688 -18.219 1 92.44 428 THR B C 1
ATOM 8212 O O . THR B 1 428 ? 15.289 -37.281 -18.359 1 92.44 428 THR B O 1
ATOM 8215 N N . HIS B 1 429 ? 13.078 -37.281 -18.391 1 92.94 429 HIS B N 1
ATOM 8216 C CA . HIS B 1 429 ? 12.977 -38.625 -18.938 1 92.94 429 HIS B CA 1
ATOM 8217 C C . HIS B 1 429 ? 13.727 -38.75 -20.25 1 92.94 429 HIS B C 1
ATOM 8219 O O . HIS B 1 429 ? 14.492 -39.688 -20.453 1 92.94 429 HIS B O 1
ATOM 8225 N N . TYR B 1 430 ? 13.516 -37.812 -21.125 1 94.38 430 TYR B N 1
ATOM 8226 C CA . TYR B 1 430 ? 14.195 -37.812 -22.406 1 94.38 430 TYR B CA 1
ATOM 8227 C C . TYR B 1 430 ? 15.703 -37.75 -22.234 1 94.38 430 TYR B C 1
ATOM 8229 O O . TYR B 1 430 ? 16.453 -38.469 -22.891 1 94.38 430 TYR B O 1
ATOM 8237 N N . LEU B 1 431 ? 16.156 -36.844 -21.391 1 90.88 431 LEU B N 1
ATOM 8238 C CA . LEU B 1 431 ? 17.594 -36.688 -21.156 1 90.88 431 LEU B CA 1
ATOM 8239 C C . LEU B 1 431 ? 18.188 -37.969 -20.562 1 90.88 431 LEU B C 1
ATOM 8241 O O . LEU B 1 431 ? 19.297 -38.375 -20.953 1 90.88 431 LEU B O 1
ATOM 8245 N N . GLU B 1 432 ? 17.484 -38.594 -19.656 1 89.56 432 GLU B N 1
ATOM 8246 C CA . GLU B 1 432 ? 17.953 -39.812 -19.031 1 89.56 432 GLU B CA 1
ATOM 8247 C C . GLU B 1 432 ? 18.047 -40.938 -20.047 1 89.56 432 GLU B C 1
ATOM 8249 O O . GLU B 1 432 ? 19.016 -41.688 -20.062 1 89.56 432 GLU B O 1
ATOM 8254 N N . GLU B 1 433 ? 17.047 -41.062 -20.812 1 90.38 433 GLU B N 1
ATOM 8255 C CA . GLU B 1 433 ? 16.984 -42.156 -21.781 1 90.38 433 GLU B CA 1
ATOM 8256 C C . GLU B 1 433 ? 18.078 -42 -22.844 1 90.38 433 GLU B C 1
ATOM 8258 O O . GLU B 1 433 ? 18.562 -43 -23.391 1 90.38 433 GLU B O 1
ATOM 8263 N N . ASN B 1 434 ? 18.469 -40.812 -23.078 1 89.31 434 ASN B N 1
ATOM 8264 C CA . ASN B 1 434 ? 19.422 -40.562 -24.156 1 89.31 434 ASN B CA 1
ATOM 8265 C C . ASN B 1 434 ? 20.828 -40.344 -23.594 1 89.31 434 ASN B C 1
ATOM 8267 O O . ASN B 1 434 ? 21.734 -39.969 -24.328 1 89.31 434 ASN B O 1
ATOM 8271 N N . ALA B 1 435 ? 20.891 -40.5 -22.312 1 88.81 435 ALA B N 1
ATOM 8272 C CA . ALA B 1 435 ? 22.219 -40.344 -21.703 1 88.81 435 ALA B CA 1
ATOM 8273 C C . ALA B 1 435 ? 23.156 -41.469 -22.172 1 88.81 435 ALA B C 1
ATOM 8275 O O . ALA B 1 435 ? 22.844 -42.656 -22.062 1 88.81 435 ALA B O 1
ATOM 8276 N N . LYS B 1 436 ? 24.391 -41.094 -22.641 1 86.94 436 LYS B N 1
ATOM 8277 C CA . LYS B 1 436 ? 25.328 -42.062 -23.25 1 86.94 436 LYS B CA 1
ATOM 8278 C C . LYS B 1 436 ? 26.344 -42.562 -22.234 1 86.94 436 LYS B C 1
ATOM 8280 O O . LYS B 1 436 ? 27.078 -43.5 -22.5 1 86.94 436 LYS B O 1
ATOM 8285 N N . ASP B 1 437 ? 26.5 -41.844 -21.109 1 87.38 437 ASP B N 1
ATOM 8286 C CA . ASP B 1 437 ? 27.453 -42.219 -20.062 1 87.38 437 ASP B CA 1
ATOM 8287 C C . ASP B 1 437 ? 26.906 -41.875 -18.672 1 87.38 437 ASP B C 1
ATOM 8289 O O . ASP B 1 437 ? 25.906 -41.156 -18.562 1 87.38 437 ASP B O 1
ATOM 8293 N N . PRO B 1 438 ? 27.531 -42.469 -17.703 1 90.19 438 PRO B N 1
ATOM 8294 C CA . PRO B 1 438 ? 27.078 -42.25 -16.328 1 90.19 438 PRO B CA 1
ATOM 8295 C C . PRO B 1 438 ? 27.078 -40.781 -15.938 1 90.19 438 PRO B C 1
ATOM 8297 O O . PRO B 1 438 ? 26.234 -40.344 -15.156 1 90.19 438 PRO B O 1
ATOM 8300 N N . ARG B 1 439 ? 27.906 -40.062 -16.422 1 88.94 439 ARG B N 1
ATOM 8301 C CA . ARG B 1 439 ?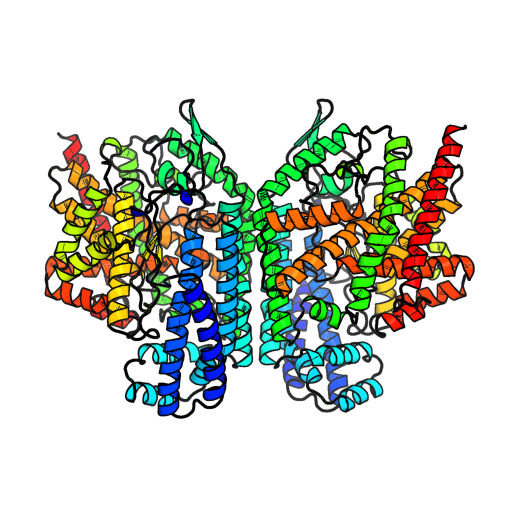 28.016 -38.656 -16.078 1 88.94 439 ARG B CA 1
ATOM 8302 C C . ARG B 1 439 ? 26.797 -37.875 -16.594 1 88.94 439 ARG B C 1
ATOM 8304 O O . ARG B 1 439 ? 26.234 -37.031 -15.883 1 88.94 439 ARG B O 1
ATOM 8311 N N . MET B 1 440 ? 26.453 -38.188 -17.734 1 85.06 440 MET B N 1
ATOM 8312 C CA . MET B 1 440 ? 25.281 -37.562 -18.312 1 85.06 440 MET B CA 1
ATOM 8313 C C . MET B 1 440 ? 24 -37.969 -17.578 1 85.06 440 MET B C 1
ATOM 8315 O O . MET B 1 440 ? 23.094 -37.156 -17.391 1 85.06 440 MET B O 1
ATOM 8319 N N . LYS B 1 441 ? 23.984 -39.188 -17.25 1 88.69 441 LYS B N 1
ATOM 8320 C CA . LYS B 1 441 ? 22.828 -39.656 -16.5 1 88.69 441 LYS B CA 1
ATOM 8321 C C . LYS B 1 441 ? 22.719 -39 -15.141 1 88.69 441 LYS B C 1
ATOM 8323 O O . LYS B 1 441 ? 21.641 -38.562 -14.734 1 88.69 441 LYS B O 1
ATOM 8328 N N . ARG B 1 442 ? 23.828 -38.906 -14.445 1 92.31 442 ARG B N 1
ATOM 8329 C CA . ARG B 1 442 ? 23.844 -38.219 -13.164 1 92.31 442 ARG B CA 1
ATOM 8330 C C . ARG B 1 442 ? 23.422 -36.75 -13.328 1 92.31 442 ARG B C 1
ATOM 8332 O O . ARG B 1 442 ? 22.688 -36.219 -12.484 1 92.31 442 ARG B O 1
ATOM 8339 N N . PHE B 1 443 ? 23.844 -36.219 -14.383 1 87.56 443 PHE B N 1
ATOM 8340 C CA . PHE B 1 443 ? 23.5 -34.844 -14.656 1 87.56 443 PHE B CA 1
ATOM 8341 C C . PHE B 1 443 ? 21.984 -34.688 -14.867 1 87.56 443 PHE B C 1
ATOM 8343 O O . PHE B 1 443 ? 21.359 -33.781 -14.281 1 87.56 443 PHE B O 1
ATOM 8350 N N . ALA B 1 444 ? 21.422 -35.562 -15.602 1 85.12 444 ALA B N 1
ATOM 8351 C CA . ALA B 1 444 ? 20 -35.5 -15.867 1 85.12 444 ALA B CA 1
ATOM 8352 C C . ALA B 1 444 ? 19.188 -35.656 -14.578 1 85.12 444 ALA B C 1
ATOM 8354 O O . ALA B 1 444 ? 18.234 -34.906 -14.344 1 85.12 444 ALA B O 1
ATOM 8355 N N . LEU B 1 445 ? 19.578 -36.594 -13.781 1 91.31 445 LEU B N 1
ATOM 8356 C CA . LEU B 1 445 ? 18.891 -36.844 -12.516 1 91.31 445 LEU B CA 1
ATOM 8357 C C . LEU B 1 445 ? 19.062 -35.656 -11.57 1 91.31 445 LEU B C 1
ATOM 8359 O O . LEU B 1 445 ? 18.141 -35.312 -10.828 1 91.31 445 LEU B O 1
ATOM 8363 N N . SER B 1 446 ? 20.203 -35.062 -11.648 1 91.44 446 SER B N 1
ATOM 8364 C CA . SER B 1 446 ? 20.453 -33.906 -10.805 1 91.44 446 SER B CA 1
ATOM 8365 C C . SER B 1 446 ? 19.594 -32.719 -11.234 1 91.44 446 SER B C 1
ATOM 8367 O O . SER B 1 446 ? 19.172 -31.906 -10.406 1 91.44 446 SER B O 1
ATOM 8369 N N . ARG B 1 447 ? 19.344 -32.594 -12.477 1 86.44 447 ARG B N 1
ATOM 8370 C CA . ARG B 1 447 ? 18.484 -31.5 -12.977 1 86.44 447 ARG B CA 1
ATOM 8371 C C . ARG B 1 447 ? 17.031 -31.703 -12.539 1 86.44 447 ARG B C 1
ATOM 8373 O O . ARG B 1 447 ? 16.344 -30.75 -12.219 1 86.44 447 ARG B O 1
ATOM 8380 N N . LEU B 1 448 ? 16.688 -32.969 -12.547 1 88.56 448 LEU B N 1
ATOM 8381 C CA . LEU B 1 448 ? 15.367 -33.312 -12.008 1 88.56 448 LEU B CA 1
ATOM 8382 C C . LEU B 1 448 ? 15.227 -32.812 -10.57 1 88.56 448 LEU B C 1
ATOM 8384 O O . LEU B 1 448 ? 14.227 -32.188 -10.219 1 88.56 448 LEU B O 1
ATOM 8388 N N . LEU B 1 449 ? 16.188 -33.062 -9.836 1 91.31 449 LEU B N 1
ATOM 8389 C CA . LEU B 1 449 ? 16.141 -32.688 -8.422 1 91.31 449 LEU B CA 1
ATOM 8390 C C . LEU B 1 449 ? 16.234 -31.172 -8.258 1 91.31 449 LEU B C 1
ATOM 8392 O O . LEU B 1 449 ? 15.43 -30.562 -7.551 1 91.31 449 LEU B O 1
ATOM 8396 N N . ASN B 1 450 ? 17.125 -30.531 -8.953 1 87.56 450 ASN B N 1
ATOM 8397 C CA . ASN B 1 450 ? 17.469 -29.125 -8.727 1 87.56 450 ASN B CA 1
ATOM 8398 C C . ASN B 1 450 ? 16.469 -28.188 -9.383 1 87.56 450 ASN B C 1
ATOM 8400 O O . ASN B 1 450 ? 16.156 -27.125 -8.828 1 87.56 450 ASN B O 1
ATOM 8404 N N . ASP B 1 451 ? 16.047 -28.547 -10.539 1 85.06 451 ASP B N 1
ATOM 8405 C CA . ASP B 1 451 ? 15.219 -27.609 -11.297 1 85.06 451 ASP B CA 1
ATOM 8406 C C . ASP B 1 451 ? 13.734 -27.875 -11.086 1 85.06 451 ASP B C 1
ATOM 8408 O O . ASP B 1 451 ? 12.922 -26.953 -11.016 1 85.06 451 ASP B O 1
ATOM 8412 N N . THR B 1 452 ? 13.445 -29.125 -10.953 1 90.44 452 THR B N 1
ATOM 8413 C CA . THR B 1 452 ? 12.031 -29.469 -10.844 1 90.44 452 THR B CA 1
ATOM 8414 C C . THR B 1 452 ? 11.617 -29.562 -9.375 1 90.44 452 THR B C 1
ATOM 8416 O O . THR B 1 452 ? 10.742 -28.812 -8.93 1 90.44 452 THR B O 1
ATOM 8419 N N . TYR B 1 453 ? 12.281 -30.406 -8.664 1 93.88 453 TYR B N 1
ATOM 8420 C CA . TYR B 1 453 ? 11.742 -30.719 -7.34 1 93.88 453 TYR B CA 1
ATOM 8421 C C . TYR B 1 453 ? 12.258 -29.719 -6.301 1 93.88 453 TYR B C 1
ATOM 8423 O O . TYR B 1 453 ? 11.547 -29.375 -5.359 1 93.88 453 TYR B O 1
ATOM 8431 N N . PHE B 1 454 ? 13.5 -29.266 -6.391 1 92.81 454 PHE B N 1
ATOM 8432 C CA . PHE B 1 454 ? 13.984 -28.25 -5.48 1 92.81 454 PHE B CA 1
ATOM 8433 C C . PHE B 1 454 ? 13.141 -26.984 -5.586 1 92.81 454 PHE B C 1
ATOM 8435 O O . PHE B 1 454 ? 12.758 -26.406 -4.57 1 92.81 454 PHE B O 1
ATOM 8442 N N . HIS B 1 455 ? 12.82 -26.594 -6.723 1 90.5 455 HIS B N 1
ATOM 8443 C CA . HIS B 1 455 ? 12.062 -25.375 -6.961 1 90.5 455 HIS B CA 1
ATOM 8444 C C . HIS B 1 455 ? 10.633 -25.5 -6.449 1 90.5 455 HIS B C 1
ATOM 8446 O O . HIS B 1 455 ? 10.133 -24.625 -5.746 1 90.5 455 HIS B O 1
ATOM 8452 N N . ASN B 1 456 ? 10 -26.578 -6.711 1 92.44 456 ASN B N 1
ATOM 8453 C CA . ASN B 1 456 ? 8.562 -26.703 -6.5 1 92.44 456 ASN B CA 1
ATOM 8454 C C . ASN B 1 456 ? 8.25 -27.328 -5.145 1 92.44 456 ASN B C 1
ATOM 8456 O O . ASN B 1 456 ? 7.266 -26.969 -4.496 1 92.44 456 ASN B O 1
ATOM 8460 N N . PHE B 1 457 ? 9.07 -28.344 -4.703 1 95.38 457 PHE B N 1
ATOM 8461 C CA . PHE B 1 457 ? 8.797 -29.078 -3.473 1 95.38 457 PHE B CA 1
ATOM 8462 C C . PHE B 1 457 ? 9.555 -28.469 -2.299 1 95.38 457 PHE B C 1
ATOM 8464 O O . PHE B 1 457 ? 9.234 -28.75 -1.14 1 95.38 457 PHE B O 1
ATOM 8471 N N . VAL B 1 458 ? 10.578 -27.734 -2.604 1 96.38 458 VAL B N 1
ATOM 8472 C CA . VAL B 1 458 ? 11.359 -27.188 -1.495 1 96.38 458 VAL B CA 1
ATOM 8473 C C . VAL B 1 458 ? 11.164 -25.672 -1.428 1 96.38 458 VAL B C 1
ATOM 8475 O O . VAL B 1 458 ? 10.445 -25.172 -0.563 1 96.38 458 VAL B O 1
ATOM 8478 N N . THR B 1 459 ? 11.633 -24.953 -2.482 1 94.88 459 THR B N 1
ATOM 8479 C CA . THR B 1 459 ? 11.602 -23.5 -2.441 1 94.88 459 THR B CA 1
ATOM 8480 C C . THR B 1 459 ? 10.172 -23 -2.229 1 94.88 459 THR B C 1
ATOM 8482 O O . THR B 1 459 ? 9.898 -22.297 -1.251 1 94.88 459 THR B O 1
ATOM 8485 N N . HIS B 1 460 ? 9.242 -23.391 -3.092 1 95.19 460 HIS B N 1
ATOM 8486 C CA . HIS B 1 460 ? 7.883 -22.875 -3.012 1 95.19 460 HIS B CA 1
ATOM 8487 C C . HIS B 1 460 ? 7.133 -23.469 -1.828 1 95.19 460 HIS B C 1
ATOM 8489 O O . HIS B 1 460 ? 6.27 -22.812 -1.239 1 95.19 460 HIS B O 1
ATOM 8495 N N . LEU B 1 461 ? 7.492 -24.719 -1.443 1 96.81 461 LEU B N 1
ATOM 8496 C CA . LEU B 1 461 ? 6.836 -25.297 -0.278 1 96.81 461 LEU B CA 1
ATOM 8497 C C . LEU B 1 461 ? 7.262 -24.578 1 1 96.81 461 LEU B C 1
ATOM 8499 O O . LEU B 1 461 ? 6.457 -24.406 1.917 1 96.81 461 LEU B O 1
ATOM 8503 N N . LEU B 1 462 ? 8.531 -24.25 1.09 1 97.75 462 LEU B N 1
ATOM 8504 C CA . LEU B 1 462 ? 8.984 -23.5 2.256 1 97.75 462 LEU B CA 1
ATOM 8505 C C . LEU B 1 462 ? 8.336 -22.125 2.307 1 97.75 462 LEU B C 1
ATOM 8507 O O . LEU B 1 462 ? 8.078 -21.594 3.389 1 97.75 462 LEU B O 1
ATOM 8511 N N . GLU B 1 463 ? 8.055 -21.562 1.146 1 97.25 463 GLU B N 1
ATOM 8512 C CA . GLU B 1 463 ? 7.242 -20.344 1.096 1 97.25 463 GLU B CA 1
ATOM 8513 C C . GLU B 1 463 ? 5.855 -20.578 1.685 1 97.25 463 GLU B C 1
ATOM 8515 O O . GLU B 1 463 ? 5.324 -19.734 2.402 1 97.25 463 GLU B O 1
ATOM 8520 N N . ALA B 1 464 ? 5.27 -21.688 1.336 1 98 464 ALA B N 1
ATOM 8521 C CA . ALA B 1 464 ? 3.949 -22.031 1.86 1 98 464 ALA B CA 1
ATOM 8522 C C . ALA B 1 464 ? 3.986 -22.188 3.377 1 98 464 ALA B C 1
ATOM 8524 O O . ALA B 1 464 ? 3.068 -21.75 4.078 1 98 464 ALA B O 1
ATOM 8525 N N . ALA B 1 465 ? 5.039 -22.891 3.867 1 98.44 465 ALA B N 1
ATOM 8526 C CA . ALA B 1 465 ? 5.207 -23.047 5.309 1 98.44 465 ALA B CA 1
ATOM 8527 C C . ALA B 1 465 ? 5.355 -21.688 6 1 98.44 465 ALA B C 1
ATOM 8529 O O . ALA B 1 465 ? 4.777 -21.469 7.066 1 98.44 465 ALA B O 1
ATOM 8530 N N . PHE B 1 466 ? 6.121 -20.859 5.41 1 98.06 466 PHE B N 1
ATOM 8531 C CA . PHE B 1 466 ? 6.273 -19.484 5.875 1 98.06 466 PHE B CA 1
ATOM 8532 C C . PHE B 1 466 ? 4.926 -18.766 5.91 1 98.06 466 PHE B C 1
ATOM 8534 O O . PHE B 1 466 ? 4.559 -18.172 6.926 1 98.06 466 PHE B O 1
ATOM 8541 N N . GLN B 1 467 ? 4.148 -18.797 4.852 1 98.12 467 GLN B N 1
ATOM 8542 C CA . GLN B 1 467 ? 2.857 -18.125 4.754 1 98.12 467 GLN B CA 1
ATOM 8543 C C . GLN B 1 467 ? 1.883 -18.641 5.805 1 98.12 467 GLN B C 1
ATOM 8545 O O . GLN B 1 467 ? 1.075 -17.891 6.344 1 98.12 467 GLN B O 1
ATOM 8550 N N . ARG B 1 468 ? 1.894 -19.984 6 1 98.25 468 ARG B N 1
ATOM 8551 C CA . ARG B 1 468 ? 1.019 -20.547 7.016 1 98.25 468 ARG B CA 1
ATOM 8552 C C . ARG B 1 468 ? 1.27 -19.906 8.375 1 98.25 468 ARG B C 1
ATOM 8554 O O . ARG B 1 468 ? 0.326 -19.594 9.102 1 98.25 468 ARG B O 1
ATOM 8561 N N . GLU B 1 469 ? 2.545 -19.734 8.727 1 98.31 469 GLU B N 1
ATOM 8562 C CA . GLU B 1 469 ? 2.885 -19.094 10 1 98.31 469 GLU B CA 1
ATOM 8563 C C . GLU B 1 469 ? 2.418 -17.641 10.023 1 98.31 469 GLU B C 1
ATOM 8565 O O . GLU B 1 469 ? 1.906 -17.172 11.039 1 98.31 469 GLU B O 1
ATOM 8570 N N . VAL B 1 470 ? 2.576 -16.953 8.969 1 97.94 470 VAL B N 1
ATOM 8571 C CA . VAL B 1 470 ? 2.184 -15.547 8.867 1 97.94 470 VAL B CA 1
ATOM 8572 C C . VAL B 1 470 ? 0.673 -15.422 9.055 1 97.94 470 VAL B C 1
ATOM 8574 O O . VAL B 1 470 ? 0.206 -14.57 9.82 1 97.94 470 VAL B O 1
ATOM 8577 N N . TYR B 1 471 ? -0.107 -16.219 8.352 1 98 471 TYR B N 1
ATOM 8578 C CA . TYR B 1 471 ? -1.562 -16.156 8.445 1 98 471 TYR B CA 1
ATOM 8579 C C . TYR B 1 471 ? -2.041 -16.547 9.836 1 98 471 TYR B C 1
ATOM 8581 O O . TYR B 1 471 ? -3.037 -16.016 10.328 1 98 471 TYR B O 1
ATOM 8589 N N . ASN B 1 472 ? -1.344 -17.516 10.445 1 97.38 472 ASN B N 1
ATOM 8590 C CA . ASN B 1 472 ? -1.677 -17.859 11.828 1 97.38 472 ASN B CA 1
ATOM 8591 C C . ASN B 1 472 ? -1.51 -16.656 12.758 1 97.38 472 ASN B C 1
ATOM 8593 O O . ASN B 1 472 ? -2.334 -16.438 13.648 1 97.38 472 ASN B O 1
ATOM 8597 N N . LEU B 1 473 ? -0.446 -15.875 12.562 1 94.25 473 LEU B N 1
ATOM 8598 C CA . LEU B 1 473 ? -0.235 -14.656 13.344 1 94.25 473 LEU B CA 1
ATOM 8599 C C . LEU B 1 473 ? -1.407 -13.695 13.18 1 94.25 473 LEU B C 1
ATOM 8601 O O . LEU B 1 473 ? -1.935 -13.18 14.172 1 94.25 473 LEU B O 1
ATOM 8605 N N . ILE B 1 474 ? -1.819 -13.523 11.984 1 93.31 474 ILE B N 1
ATOM 8606 C CA . ILE B 1 474 ? -2.867 -12.555 11.68 1 93.31 474 ILE B CA 1
ATOM 8607 C C . ILE B 1 474 ? -4.207 -13.062 12.203 1 93.31 474 ILE B C 1
ATOM 8609 O O . ILE B 1 474 ? -5.008 -12.281 12.734 1 93.31 474 ILE B O 1
ATOM 8613 N N . ASP B 1 475 ? -4.473 -14.32 12.055 1 95.44 475 ASP B N 1
ATOM 8614 C CA . ASP B 1 475 ? -5.695 -14.93 12.57 1 95.44 475 ASP B CA 1
ATOM 8615 C C . ASP B 1 475 ? -5.793 -14.781 14.086 1 95.44 475 ASP B C 1
ATOM 8617 O O . ASP B 1 475 ? -6.895 -14.664 14.633 1 95.44 475 ASP B O 1
ATOM 8621 N N . ASN B 1 476 ? -4.66 -14.719 14.711 1 91.69 476 ASN B N 1
ATOM 8622 C CA . ASN B 1 476 ? -4.613 -14.586 16.172 1 91.69 476 ASN B CA 1
ATOM 8623 C C . ASN B 1 476 ? -4.66 -13.125 16.594 1 91.69 476 ASN B C 1
ATOM 8625 O O . ASN B 1 476 ? -4.469 -12.812 17.781 1 91.69 476 ASN B O 1
ATOM 8629 N N . GLY B 1 477 ? -4.797 -12.266 15.664 1 85.38 477 GLY B N 1
ATOM 8630 C CA . GLY B 1 477 ? -4.887 -10.844 15.977 1 85.38 477 GLY B CA 1
ATOM 8631 C C . GLY B 1 477 ? -3.529 -10.188 16.172 1 85.38 477 GLY B C 1
ATOM 8632 O O . GLY B 1 477 ? -3.443 -9.062 16.656 1 85.38 477 GLY B O 1
ATOM 8633 N N . GLU B 1 478 ? -2.49 -10.867 15.812 1 88.12 478 GLU B N 1
ATOM 8634 C CA . GLU B 1 478 ? -1.138 -10.328 15.922 1 88.12 478 GLU B CA 1
ATOM 8635 C C . GLU B 1 478 ? -0.719 -9.641 14.625 1 88.12 478 GLU B C 1
ATOM 8637 O O . GLU B 1 478 ? -1.508 -9.539 13.68 1 88.12 478 GLU B O 1
ATOM 8642 N N . THR B 1 479 ? 0.398 -8.953 14.68 1 89.25 479 THR B N 1
ATOM 8643 C CA . THR B 1 479 ? 1.006 -8.273 13.539 1 89.25 479 THR B CA 1
ATOM 8644 C C . THR B 1 479 ? 2.459 -8.711 13.367 1 89.25 479 THR B C 1
ATOM 8646 O O . THR B 1 479 ? 2.93 -9.617 14.055 1 89.25 479 THR B O 1
ATOM 8649 N N . PHE B 1 480 ? 3.113 -8.164 12.328 1 92.81 480 PHE B N 1
ATOM 8650 C CA . PHE B 1 480 ? 4.527 -8.461 12.141 1 92.81 480 PHE B CA 1
ATOM 8651 C C . PHE B 1 480 ? 5.258 -7.281 11.523 1 92.81 480 PHE B C 1
ATOM 8653 O O . PHE B 1 480 ? 4.633 -6.406 10.922 1 92.81 480 PHE B O 1
ATOM 8660 N N . ASP B 1 481 ? 6.531 -7.184 11.742 1 91 481 ASP B N 1
ATOM 8661 C CA . ASP B 1 481 ? 7.48 -6.316 11.055 1 91 481 ASP B CA 1
ATOM 8662 C C . ASP B 1 481 ? 8.539 -7.133 10.32 1 91 481 ASP B C 1
ATOM 8664 O O . ASP B 1 481 ? 8.398 -8.352 10.164 1 91 481 ASP B O 1
ATOM 8668 N N . ALA B 1 482 ? 9.562 -6.516 9.789 1 94 482 ALA B N 1
ATOM 8669 C CA . ALA B 1 482 ? 10.602 -7.207 9.039 1 94 482 ALA B CA 1
ATOM 8670 C C . ALA B 1 482 ? 11.336 -8.219 9.914 1 94 482 ALA B C 1
ATOM 8672 O O . ALA B 1 482 ? 11.609 -9.336 9.477 1 94 482 ALA B O 1
ATOM 8673 N N . ALA B 1 483 ? 11.641 -7.852 11.164 1 93.19 483 ALA B N 1
ATOM 8674 C CA . ALA B 1 483 ? 12.383 -8.727 12.07 1 93.19 483 ALA B CA 1
ATOM 8675 C C . ALA B 1 483 ? 11.617 -10.023 12.328 1 93.19 483 ALA B C 1
ATOM 8677 O O . ALA B 1 483 ? 12.211 -11.102 12.391 1 93.19 483 ALA B O 1
ATOM 8678 N N . ARG B 1 484 ? 10.289 -9.883 12.539 1 94.19 484 ARG B N 1
ATOM 8679 C CA . ARG B 1 484 ? 9.461 -11.062 12.766 1 94.19 484 ARG B CA 1
ATOM 8680 C C . ARG B 1 484 ? 9.414 -11.953 11.531 1 94.19 484 ARG B C 1
ATOM 8682 O O . ARG B 1 484 ? 9.477 -13.18 11.633 1 94.19 484 ARG B O 1
ATOM 8689 N N . LEU B 1 485 ? 9.266 -11.406 10.32 1 97.62 485 LEU B N 1
ATOM 8690 C CA . LEU B 1 485 ? 9.266 -12.18 9.086 1 97.62 485 LEU B CA 1
ATOM 8691 C C . LEU B 1 485 ? 10.609 -12.883 8.883 1 97.62 485 LEU B C 1
ATOM 8693 O O . LEU B 1 485 ? 10.656 -14.031 8.438 1 97.62 485 LEU B O 1
ATOM 8697 N N . ASP B 1 486 ? 11.727 -12.148 9.211 1 97.69 486 ASP B N 1
ATOM 8698 C CA . ASP B 1 486 ? 13.055 -12.75 9.156 1 97.69 486 ASP B CA 1
ATOM 8699 C C . ASP B 1 486 ? 13.148 -13.969 10.062 1 97.69 486 ASP B C 1
ATOM 8701 O O . ASP B 1 486 ? 13.672 -15.016 9.656 1 97.69 486 ASP B O 1
ATOM 8705 N N . ALA B 1 487 ? 12.656 -13.797 11.234 1 97.69 487 ALA B N 1
ATOM 8706 C CA . ALA B 1 487 ? 12.711 -14.883 12.219 1 97.69 487 ALA B CA 1
ATOM 8707 C C . ALA B 1 487 ? 11.906 -16.094 11.742 1 97.69 487 ALA B C 1
ATOM 8709 O O . ALA B 1 487 ? 12.344 -17.234 11.891 1 97.69 487 ALA B O 1
ATOM 8710 N N . ILE B 1 488 ? 10.711 -15.875 11.211 1 98.31 488 ILE B N 1
ATOM 8711 C CA . ILE B 1 488 ? 9.867 -16.953 10.711 1 98.31 488 ILE B CA 1
ATOM 8712 C C . ILE B 1 488 ? 10.57 -17.656 9.547 1 98.31 488 ILE B C 1
ATOM 8714 O O . ILE B 1 488 ? 10.602 -18.891 9.492 1 98.31 488 ILE B O 1
ATOM 8718 N N . THR B 1 489 ? 11.102 -16.875 8.617 1 98.25 489 THR B N 1
ATOM 8719 C CA . THR B 1 489 ? 11.789 -17.438 7.465 1 98.25 489 THR B CA 1
ATOM 8720 C C . THR B 1 489 ? 12.969 -18.297 7.914 1 98.25 489 THR B C 1
ATOM 8722 O O . THR B 1 489 ? 13.133 -19.438 7.441 1 98.25 489 THR B O 1
ATOM 8725 N N . ARG B 1 490 ? 13.812 -17.75 8.797 1 98.12 490 ARG B N 1
ATOM 8726 C CA . ARG B 1 490 ? 14.969 -18.5 9.281 1 98.12 490 ARG B CA 1
ATOM 8727 C C . ARG B 1 490 ? 14.547 -19.781 9.984 1 98.12 490 ARG B C 1
ATOM 8729 O O . ARG B 1 490 ? 15.195 -20.828 9.844 1 98.12 490 ARG B O 1
ATOM 8736 N N . LYS B 1 491 ? 13.508 -19.734 10.766 1 98.31 491 LYS B N 1
ATOM 8737 C CA . LYS B 1 491 ? 13.016 -20.922 11.461 1 98.31 491 LYS B CA 1
ATOM 8738 C C . LYS B 1 491 ? 12.57 -22 10.469 1 98.31 491 LYS B C 1
ATOM 8740 O O . LYS B 1 491 ? 12.875 -23.172 10.648 1 98.31 491 LYS B O 1
ATOM 8745 N N . VAL B 1 492 ? 11.789 -21.609 9.445 1 98.56 492 VAL B N 1
ATOM 8746 C CA . VAL B 1 492 ? 11.305 -22.547 8.438 1 98.56 492 VAL B CA 1
ATOM 8747 C C . VAL B 1 492 ? 12.484 -23.203 7.723 1 98.56 492 VAL B C 1
ATOM 8749 O O . VAL B 1 492 ? 12.508 -24.406 7.523 1 98.56 492 VAL B O 1
ATOM 8752 N N . LEU B 1 493 ? 13.477 -22.375 7.363 1 98.25 493 LEU B N 1
ATOM 8753 C CA . LEU B 1 493 ? 14.664 -22.891 6.699 1 98.25 493 LEU B CA 1
ATOM 8754 C C . LEU B 1 493 ? 15.438 -23.844 7.613 1 98.25 493 LEU B C 1
ATOM 8756 O O . LEU B 1 493 ? 15.883 -24.906 7.184 1 98.25 493 LEU B O 1
ATOM 8760 N N . THR B 1 494 ? 15.578 -23.453 8.859 1 98.19 494 THR B N 1
ATOM 8761 C CA . THR B 1 494 ? 16.312 -24.266 9.836 1 98.19 494 THR B CA 1
ATOM 8762 C C . THR B 1 494 ? 15.594 -25.594 10.062 1 98.19 494 THR B C 1
ATOM 8764 O O . THR B 1 494 ? 16.234 -26.641 10.148 1 98.19 494 THR B O 1
ATOM 8767 N N . ASP B 1 495 ? 14.289 -25.547 10.18 1 98.31 495 ASP B N 1
ATOM 8768 C CA . ASP B 1 495 ? 13.508 -26.766 10.391 1 98.31 495 ASP B CA 1
ATOM 8769 C C . ASP B 1 495 ? 13.68 -27.734 9.227 1 98.31 495 ASP B C 1
ATOM 8771 O O . ASP B 1 495 ? 13.727 -28.953 9.422 1 98.31 495 ASP B O 1
ATOM 8775 N N . PHE B 1 496 ? 13.75 -27.234 8.016 1 98.5 496 PHE B N 1
ATOM 8776 C CA . PHE B 1 496 ? 13.836 -28.094 6.84 1 98.5 496 PHE B CA 1
ATOM 8777 C C . PHE B 1 496 ? 15.266 -28.578 6.629 1 98.5 496 PHE B C 1
ATOM 8779 O O . PHE B 1 496 ? 15.492 -29.781 6.418 1 98.5 496 PHE B O 1
ATOM 8786 N N . TRP B 1 497 ? 16.281 -27.719 6.734 1 98.12 497 TRP B N 1
ATOM 8787 C CA . TRP B 1 497 ? 17.641 -28.031 6.312 1 98.12 497 TRP B CA 1
ATOM 8788 C C . TRP B 1 497 ? 18.453 -28.578 7.477 1 98.12 497 TRP B C 1
ATOM 8790 O O . TRP B 1 497 ? 19.453 -29.281 7.27 1 98.12 497 TRP B O 1
ATOM 8800 N N . GLY B 1 498 ? 18.062 -28.25 8.75 1 96.75 498 GLY B N 1
ATOM 8801 C CA . GLY B 1 498 ? 18.828 -28.703 9.906 1 96.75 498 GLY B CA 1
ATOM 8802 C C . GLY B 1 498 ? 20.297 -28.312 9.828 1 96.75 498 GLY B C 1
ATOM 8803 O O . GLY B 1 498 ? 20.625 -27.219 9.375 1 96.75 498 GLY B O 1
ATOM 8804 N N . SER B 1 499 ? 21.094 -29.188 10.312 1 96.12 499 SER B N 1
ATOM 8805 C CA . SER B 1 499 ? 22.531 -28.906 10.391 1 96.12 499 SER B CA 1
ATOM 8806 C C . SER B 1 499 ? 23.219 -29.156 9.055 1 96.12 499 SER B C 1
ATOM 8808 O O . SER B 1 499 ? 24.391 -28.812 8.891 1 96.12 499 SER B O 1
ATOM 8810 N N . ALA B 1 500 ? 22.469 -29.609 8.062 1 96.88 500 ALA B N 1
ATOM 8811 C CA . ALA B 1 500 ? 23.062 -29.906 6.754 1 96.88 500 ALA B CA 1
ATOM 8812 C C . ALA B 1 500 ? 23.438 -28.609 6.031 1 96.88 500 ALA B C 1
ATOM 8814 O O . ALA B 1 500 ? 24.359 -28.609 5.203 1 96.88 500 ALA B O 1
ATOM 8815 N N . VAL B 1 501 ? 22.719 -27.547 6.316 1 97.75 501 VAL B N 1
ATOM 8816 C CA . VAL B 1 501 ? 22.969 -26.281 5.656 1 97.75 501 VAL B CA 1
ATOM 8817 C C . VAL B 1 501 ? 23.266 -25.203 6.703 1 97.75 501 VAL B C 1
ATOM 8819 O O . VAL B 1 501 ? 22.484 -25 7.641 1 97.75 501 VAL B O 1
ATOM 8822 N N . GLU B 1 502 ? 24.344 -24.578 6.547 1 97.19 502 GLU B N 1
ATOM 8823 C CA . GLU B 1 502 ? 24.672 -23.438 7.398 1 97.19 502 GLU B CA 1
ATOM 8824 C C . GLU B 1 502 ? 24.094 -22.141 6.84 1 97.19 502 GLU B C 1
ATOM 8826 O O . GLU B 1 502 ? 24.672 -21.547 5.93 1 97.19 502 GLU B O 1
ATOM 8831 N N . LEU B 1 503 ? 23.109 -21.656 7.461 1 97.06 503 LEU B N 1
ATOM 8832 C CA . LEU B 1 503 ? 22.391 -20.484 6.949 1 97.06 503 LEU B CA 1
ATOM 8833 C C . LEU B 1 503 ? 23.188 -19.203 7.211 1 97.06 503 LEU B C 1
ATOM 8835 O O . LEU B 1 503 ? 23.297 -18.75 8.352 1 97.06 503 LEU B O 1
ATOM 8839 N N . GLU B 1 504 ? 23.719 -18.578 6.234 1 95.5 504 GLU B N 1
ATOM 8840 C CA . GLU B 1 504 ? 24.422 -17.312 6.336 1 95.5 504 GLU B CA 1
ATOM 8841 C C . GLU B 1 504 ? 23.438 -16.141 6.469 1 95.5 504 GLU B C 1
ATOM 8843 O O . GLU B 1 504 ? 22.266 -16.281 6.129 1 95.5 504 GLU B O 1
ATOM 8848 N N . PRO B 1 505 ? 24 -14.992 6.988 1 95.88 505 PRO B N 1
ATOM 8849 C CA . PRO B 1 505 ? 23.141 -13.805 6.941 1 95.88 505 PRO B CA 1
ATOM 8850 C C . PRO B 1 505 ? 22.609 -13.523 5.539 1 95.88 505 PRO B C 1
ATOM 8852 O O . PRO B 1 505 ? 23.328 -13.664 4.555 1 95.88 505 PRO B O 1
ATOM 8855 N N . GLY B 1 506 ? 21.406 -13.273 5.457 1 96.5 506 GLY B N 1
ATOM 8856 C CA . GLY B 1 506 ? 20.766 -13.047 4.172 1 96.5 506 GLY B CA 1
ATOM 8857 C C . GLY B 1 506 ? 19.734 -14.102 3.826 1 96.5 506 GLY B C 1
ATOM 8858 O O . GLY B 1 506 ? 18.797 -13.844 3.072 1 96.5 506 GLY B O 1
ATOM 8859 N N . ALA B 1 507 ? 19.922 -15.312 4.441 1 97.38 507 ALA B N 1
ATOM 8860 C CA . ALA B 1 507 ? 18.969 -16.391 4.191 1 97.38 507 ALA B CA 1
ATOM 8861 C C . ALA B 1 507 ? 17.578 -16.016 4.672 1 97.38 507 ALA B C 1
ATOM 8863 O O . ALA B 1 507 ? 16.578 -16.422 4.07 1 97.38 507 ALA B O 1
ATOM 8864 N N . GLU B 1 508 ? 17.5 -15.242 5.707 1 97.5 508 GLU B N 1
ATOM 8865 C CA . GLU B 1 508 ? 16.234 -14.852 6.309 1 97.5 508 GLU B CA 1
ATOM 8866 C C . GLU B 1 508 ? 15.492 -13.836 5.438 1 97.5 508 GLU B C 1
ATOM 8868 O O . GLU B 1 508 ? 14.305 -13.586 5.641 1 97.5 508 GLU B O 1
ATOM 8873 N N . LEU B 1 509 ? 16.156 -13.281 4.375 1 97.62 509 LEU B N 1
ATOM 8874 C CA . LEU B 1 509 ? 15.562 -12.219 3.566 1 97.62 509 LEU B CA 1
ATOM 8875 C C . LEU B 1 509 ? 14.883 -12.797 2.326 1 97.62 509 LEU B C 1
ATOM 8877 O O . LEU B 1 509 ? 14.359 -12.047 1.498 1 97.62 509 LEU B O 1
ATOM 8881 N N . THR B 1 510 ? 14.766 -14.102 2.227 1 95.69 510 THR B N 1
ATOM 8882 C CA . THR B 1 510 ? 14.25 -14.727 1.015 1 95.69 510 THR B CA 1
ATOM 8883 C C . THR B 1 510 ? 12.766 -14.406 0.833 1 95.69 510 THR B C 1
ATOM 8885 O O . THR B 1 510 ? 12.25 -14.453 -0.284 1 95.69 510 THR B O 1
ATOM 8888 N N . TRP B 1 511 ? 12.055 -14.086 1.923 1 97.06 511 TRP B N 1
ATOM 8889 C CA . TRP B 1 511 ? 10.641 -13.734 1.812 1 97.06 511 TRP B CA 1
ATOM 8890 C C . TRP B 1 511 ? 10.461 -12.484 0.961 1 97.06 511 TRP B C 1
ATOM 8892 O O . TRP B 1 511 ? 9.375 -12.242 0.427 1 97.06 511 TRP B O 1
ATOM 8902 N N . MET B 1 512 ? 11.438 -11.688 0.773 1 97.06 512 MET B N 1
ATOM 8903 C CA . MET B 1 512 ? 11.352 -10.43 0.035 1 97.06 512 MET B CA 1
ATOM 8904 C C . MET B 1 512 ? 11.391 -10.68 -1.469 1 97.06 512 MET B C 1
ATOM 8906 O O . MET B 1 512 ? 11.102 -9.773 -2.258 1 97.06 512 MET B O 1
ATOM 8910 N N . ARG B 1 513 ? 11.688 -11.859 -1.884 1 92.62 513 ARG B N 1
ATOM 8911 C CA . ARG B 1 513 ? 12.039 -12.094 -3.281 1 92.62 513 ARG B CA 1
ATOM 8912 C C . ARG B 1 513 ? 10.836 -12.617 -4.062 1 92.62 513 ARG B C 1
ATOM 8914 O O . ARG B 1 513 ? 10.828 -12.594 -5.297 1 92.62 513 ARG B O 1
ATOM 8921 N N . GLN B 1 514 ? 9.797 -12.992 -3.348 1 87.31 514 GLN B N 1
ATOM 8922 C CA . GLN B 1 514 ? 8.766 -13.766 -4.043 1 87.31 514 GLN B CA 1
ATOM 8923 C C . GLN B 1 514 ? 7.484 -12.953 -4.199 1 87.31 514 GLN B C 1
ATOM 8925 O O . GLN B 1 514 ? 6.906 -12.5 -3.209 1 87.31 514 GLN B O 1
ATOM 8930 N N . SER B 1 515 ? 6.969 -12.859 -5.379 1 89.56 515 SER B N 1
ATOM 8931 C CA . SER B 1 515 ? 5.727 -12.148 -5.652 1 89.56 515 SER B CA 1
ATOM 8932 C C . SER B 1 515 ? 4.512 -13 -5.289 1 89.56 515 SER B C 1
ATOM 8934 O O . SER B 1 515 ? 3.406 -12.477 -5.133 1 89.56 515 SER B O 1
ATOM 8936 N N . HIS B 1 516 ? 4.684 -14.32 -5.102 1 91.19 516 HIS B N 1
ATOM 8937 C CA . HIS B 1 516 ? 3.602 -15.266 -4.863 1 91.19 516 HIS B CA 1
ATOM 8938 C C . HIS B 1 516 ? 2.875 -14.945 -3.559 1 91.19 516 HIS B C 1
ATOM 8940 O O . HIS B 1 516 ? 1.72 -15.344 -3.375 1 91.19 516 HIS B O 1
ATOM 8946 N N . TYR B 1 517 ? 3.527 -14.266 -2.664 1 95.06 517 TYR B N 1
ATOM 8947 C CA . TYR B 1 517 ? 2.92 -13.922 -1.384 1 95.06 517 TYR B CA 1
ATOM 8948 C C . TYR B 1 517 ? 1.73 -12.992 -1.574 1 95.06 517 TYR B C 1
ATOM 8950 O O . TYR B 1 517 ? 0.908 -12.828 -0.67 1 95.06 517 TYR B O 1
ATOM 8958 N N . TYR B 1 518 ? 1.619 -12.453 -2.76 1 94.81 518 TYR B N 1
ATOM 8959 C CA . TYR B 1 518 ? 0.544 -11.508 -3.045 1 94.81 518 TYR B CA 1
ATOM 8960 C C . TYR B 1 518 ? -0.545 -12.156 -3.889 1 94.81 518 TYR B C 1
ATOM 8962 O O . TYR B 1 518 ? -1.407 -11.477 -4.441 1 94.81 518 TYR B O 1
ATOM 8970 N N . MET B 1 519 ? -0.501 -13.453 -4 1 92.31 519 MET B N 1
ATOM 8971 C CA . MET B 1 519 ? -1.466 -14.227 -4.777 1 92.31 519 MET B CA 1
ATOM 8972 C C . MET B 1 519 ? -2.238 -15.188 -3.881 1 92.31 519 MET B C 1
ATOM 8974 O O . MET B 1 519 ? -2.627 -16.266 -4.32 1 92.31 519 MET B O 1
ATOM 8978 N N . GLY B 1 520 ? -2.41 -14.867 -2.586 1 94.38 520 GLY B N 1
ATOM 8979 C CA . GLY B 1 520 ? -3.059 -15.781 -1.658 1 94.38 520 GLY B CA 1
ATOM 8980 C C . GLY B 1 520 ? -2.221 -17 -1.336 1 94.38 520 GLY B C 1
ATOM 8981 O O . GLY B 1 520 ? -1.025 -16.891 -1.06 1 94.38 520 GLY B O 1
ATOM 8982 N N . LEU B 1 521 ? -2.867 -18.109 -1.237 1 95.31 521 LEU B N 1
ATOM 8983 C CA . LEU B 1 521 ? -2.158 -19.359 -0.971 1 95.31 521 LEU B CA 1
ATOM 8984 C C . LEU B 1 521 ? -1.799 -20.078 -2.271 1 95.31 521 LEU B C 1
ATOM 8986 O O . LEU B 1 521 ? -2.322 -21.156 -2.561 1 95.31 521 LEU B O 1
ATOM 8990 N N . TYR B 1 522 ? -0.834 -19.484 -2.924 1 93.75 522 TYR B N 1
ATOM 8991 C CA . TYR B 1 522 ? -0.454 -20 -4.234 1 93.75 522 TYR B CA 1
ATOM 8992 C C . TYR B 1 522 ? 0.735 -20.938 -4.129 1 93.75 522 TYR B C 1
ATOM 8994 O O . TYR B 1 522 ? 0.831 -21.922 -4.879 1 93.75 522 TYR B O 1
ATOM 9002 N N . SER B 1 523 ? 1.631 -20.766 -3.217 1 95.12 523 SER B N 1
ATOM 9003 C CA . SER B 1 523 ? 2.939 -21.406 -3.18 1 95.12 523 SER B CA 1
ATOM 9004 C C . SER B 1 523 ? 2.809 -22.906 -2.982 1 95.12 523 SER B C 1
ATOM 9006 O O . SER B 1 523 ? 3.568 -23.688 -3.564 1 95.12 523 SER B O 1
ATOM 9008 N N . TYR B 1 524 ? 1.857 -23.328 -2.207 1 96.12 524 TYR B N 1
ATOM 9009 C CA . TYR B 1 524 ? 1.746 -24.766 -1.941 1 96.12 524 TYR B CA 1
ATOM 9010 C C . TYR B 1 524 ? 1.265 -25.516 -3.18 1 96.12 524 TYR B C 1
ATOM 9012 O O . TYR B 1 524 ? 1.407 -26.734 -3.268 1 96.12 524 TYR B O 1
ATOM 9020 N N . SER B 1 525 ? 0.672 -24.75 -4.129 1 94.44 525 SER B N 1
ATOM 9021 C CA . SER B 1 525 ? 0.124 -25.375 -5.324 1 94.44 525 SER B CA 1
ATOM 9022 C C . SER B 1 525 ? 1.228 -25.969 -6.191 1 94.44 525 SER B C 1
ATOM 9024 O O . SER B 1 525 ? 0.984 -26.906 -6.961 1 94.44 525 SER B O 1
ATOM 9026 N N . TYR B 1 526 ? 2.449 -25.453 -6.055 1 93.75 526 TYR B N 1
ATOM 9027 C CA . TYR B 1 526 ? 3.566 -25.984 -6.824 1 93.75 526 TYR B CA 1
ATOM 9028 C C . TYR B 1 526 ? 3.824 -27.438 -6.473 1 93.75 526 TYR B C 1
ATOM 9030 O O . TYR B 1 526 ? 3.941 -28.297 -7.363 1 93.75 526 TYR B O 1
ATOM 9038 N N . SER B 1 527 ? 3.867 -27.703 -5.18 1 96.69 527 SER B N 1
ATOM 9039 C CA . SER B 1 527 ? 4.117 -29.078 -4.766 1 96.69 527 SER B CA 1
ATOM 9040 C C . SER B 1 527 ? 2.877 -29.953 -4.961 1 96.69 527 SER B C 1
ATOM 9042 O O . SER B 1 527 ? 2.988 -31.141 -5.266 1 96.69 527 SER B O 1
ATOM 9044 N N . ALA B 1 528 ? 1.716 -29.406 -4.793 1 96.38 528 ALA B N 1
ATOM 9045 C CA . ALA B 1 528 ? 0.479 -30.156 -5.023 1 96.38 528 ALA B CA 1
ATOM 9046 C C . ALA B 1 528 ? 0.362 -30.578 -6.48 1 96.38 528 ALA B C 1
ATOM 9048 O O . ALA B 1 528 ? 0.108 -31.75 -6.766 1 96.38 528 ALA B O 1
ATOM 9049 N N . GLY B 1 529 ? 0.551 -29.609 -7.344 1 96 529 GLY B N 1
ATOM 9050 C CA . GLY B 1 529 ? 0.516 -29.922 -8.766 1 96 529 GLY B CA 1
ATOM 9051 C C . GLY B 1 529 ? 1.562 -30.938 -9.172 1 96 529 GLY B C 1
ATOM 9052 O O . GLY B 1 529 ? 1.276 -31.859 -9.953 1 96 529 GLY B O 1
ATOM 9053 N N . LEU B 1 530 ? 2.76 -30.797 -8.641 1 97 530 LEU B N 1
ATOM 9054 C CA . LEU B 1 530 ? 3.848 -31.703 -9 1 97 530 LEU B CA 1
ATOM 9055 C C . LEU B 1 530 ? 3.6 -33.094 -8.438 1 97 530 LEU B C 1
ATOM 9057 O O . LEU B 1 530 ? 4.039 -34.094 -9.016 1 97 530 LEU B O 1
ATOM 9061 N N . THR B 1 531 ? 2.936 -33.188 -7.336 1 97.62 531 THR B N 1
ATOM 9062 C CA . THR B 1 531 ? 2.527 -34.469 -6.809 1 97.62 531 THR B CA 1
ATOM 9063 C C . THR B 1 531 ? 1.651 -35.219 -7.816 1 97.62 531 THR B C 1
ATOM 9065 O O . THR B 1 531 ? 1.891 -36.375 -8.109 1 97.62 531 THR B O 1
ATOM 9068 N N . VAL B 1 532 ? 0.7 -34.531 -8.367 1 97.69 532 VAL B N 1
ATOM 9069 C CA . VAL B 1 532 ? -0.201 -35.094 -9.359 1 97.69 532 VAL B CA 1
ATOM 9070 C C . VAL B 1 532 ? 0.581 -35.438 -10.625 1 97.69 532 VAL B C 1
ATOM 9072 O O . VAL B 1 532 ? 0.444 -36.562 -11.156 1 97.69 532 VAL B O 1
ATOM 9075 N N . ALA B 1 533 ? 1.404 -34.562 -11.07 1 97.69 533 ALA B N 1
ATOM 9076 C CA . ALA B 1 533 ? 2.199 -34.781 -12.273 1 97.69 533 ALA B CA 1
ATOM 9077 C C . ALA B 1 533 ? 3.117 -36 -12.141 1 97.69 533 ALA B C 1
ATOM 9079 O O . ALA B 1 533 ? 3.264 -36.781 -13.078 1 97.69 533 ALA B O 1
ATOM 9080 N N . THR B 1 534 ? 3.771 -36.094 -10.977 1 97.38 534 THR B N 1
ATOM 9081 C CA . THR B 1 534 ? 4.715 -37.188 -10.742 1 97.38 534 THR B CA 1
ATOM 9082 C C . THR B 1 534 ? 4.023 -38.531 -10.852 1 97.38 534 THR B C 1
ATOM 9084 O O . THR B 1 534 ? 4.496 -39.438 -11.555 1 97.38 534 THR B O 1
ATOM 9087 N N . GLN B 1 535 ? 2.938 -38.688 -10.164 1 97.06 535 GLN B N 1
ATOM 9088 C CA . GLN B 1 535 ? 2.221 -39.969 -10.203 1 97.06 535 GLN B CA 1
ATOM 9089 C C . GLN B 1 535 ? 1.676 -40.25 -11.602 1 97.06 535 GLN B C 1
ATOM 9091 O O . GLN B 1 535 ? 1.734 -41.375 -12.086 1 97.06 535 GLN B O 1
ATOM 9096 N N . ALA B 1 536 ? 1.117 -39.25 -12.25 1 97.44 536 ALA B N 1
ATOM 9097 C CA . ALA B 1 536 ? 0.601 -39.438 -13.609 1 97.44 536 ALA B CA 1
ATOM 9098 C C . ALA B 1 536 ? 1.709 -39.844 -14.57 1 97.44 536 ALA B C 1
ATOM 9100 O O . ALA B 1 536 ? 1.511 -40.75 -15.406 1 97.44 536 ALA B O 1
ATOM 9101 N N . PHE B 1 537 ? 2.822 -39.25 -14.484 1 96.88 537 PHE B N 1
ATOM 9102 C CA . PHE B 1 537 ? 3.953 -39.531 -15.359 1 96.88 537 PHE B CA 1
ATOM 9103 C C . PHE B 1 537 ? 4.426 -40.969 -15.148 1 96.88 537 PHE B C 1
ATOM 9105 O O . PHE B 1 537 ? 4.664 -41.688 -16.125 1 96.88 537 PHE B O 1
ATOM 9112 N N . GLN B 1 538 ? 4.559 -41.344 -13.914 1 95.69 538 GLN B N 1
ATOM 9113 C CA . GLN B 1 538 ? 5.004 -42.719 -13.609 1 95.69 538 GLN B CA 1
ATOM 9114 C C . GLN B 1 538 ? 4.004 -43.75 -14.125 1 95.69 538 GLN B C 1
ATOM 9116 O O . GLN B 1 538 ? 4.395 -44.812 -14.562 1 95.69 538 GLN B O 1
ATOM 9121 N N . THR B 1 539 ? 2.758 -43.375 -14.023 1 96.5 539 THR B N 1
ATOM 9122 C CA . THR B 1 539 ? 1.729 -44.281 -14.555 1 96.5 539 THR B CA 1
ATOM 9123 C C . THR B 1 539 ? 1.853 -44.375 -16.078 1 96.5 539 THR B C 1
ATOM 9125 O O . THR B 1 539 ? 1.601 -45.469 -16.641 1 96.5 539 THR B O 1
ATOM 9128 N N . ILE B 1 540 ? 2.189 -43.344 -16.766 1 96.44 540 ILE B N 1
ATOM 9129 C CA . ILE B 1 540 ? 2.393 -43.344 -18.203 1 96.44 540 ILE B CA 1
ATOM 9130 C C . ILE B 1 540 ? 3.568 -44.25 -18.547 1 96.44 540 ILE B C 1
ATOM 9132 O O . ILE B 1 540 ? 3.512 -45 -19.516 1 96.44 540 ILE B O 1
ATOM 9136 N N . GLU B 1 541 ? 4.602 -44.156 -17.734 1 93.56 541 GLU B N 1
ATOM 9137 C CA . GLU B 1 541 ? 5.75 -45.031 -17.953 1 93.56 541 GLU B CA 1
ATOM 9138 C C . GLU B 1 541 ? 5.359 -46.5 -17.844 1 93.56 541 GLU B C 1
ATOM 9140 O O . GLU B 1 541 ? 5.914 -47.375 -18.531 1 93.56 541 GLU B O 1
ATOM 9145 N N . GLN B 1 542 ? 4.383 -46.781 -17.047 1 94.38 542 GLN B N 1
ATOM 9146 C CA . GLN B 1 542 ? 3.994 -48.156 -16.75 1 94.38 542 GLN B CA 1
ATOM 9147 C C . GLN B 1 542 ? 2.902 -48.625 -17.703 1 94.38 542 GLN B C 1
ATOM 9149 O O . GLN B 1 542 ? 2.945 -49.781 -18.188 1 94.38 542 GLN B O 1
ATOM 9154 N N . GLN B 1 543 ? 1.935 -47.719 -18 1 96.12 543 GLN B N 1
ATOM 9155 C CA . GLN B 1 543 ? 0.721 -48.156 -18.688 1 96.12 543 GLN B CA 1
ATOM 9156 C C . GLN B 1 543 ? 0.693 -47.656 -20.125 1 96.12 543 GLN B C 1
ATOM 9158 O O . GLN B 1 543 ? -0.103 -48.156 -20.938 1 96.12 543 GLN B O 1
ATOM 9163 N N . GLY B 1 544 ? 1.466 -46.719 -20.438 1 94.75 544 GLY B N 1
ATOM 9164 C CA . GLY B 1 544 ? 1.551 -46.25 -21.812 1 94.75 544 GLY B CA 1
ATOM 9165 C C . GLY B 1 544 ? 0.361 -45.438 -22.234 1 94.75 544 GLY B C 1
ATOM 9166 O O . GLY B 1 544 ? -0.019 -44.469 -21.531 1 94.75 544 GLY B O 1
ATOM 9167 N N . GLN B 1 545 ? -0.237 -45.75 -23.344 1 96.06 545 GLN B N 1
ATOM 9168 C CA . GLN B 1 545 ? -1.2 -44.906 -24.062 1 96.06 545 GLN B CA 1
ATOM 9169 C C . GLN B 1 545 ? -2.441 -44.656 -23.203 1 96.06 545 GLN B C 1
ATOM 9171 O O . GLN B 1 545 ? -2.961 -43.531 -23.172 1 96.06 545 GLN B O 1
ATOM 9176 N N . PRO B 1 546 ? -2.9 -45.688 -22.469 1 96.81 546 PRO B N 1
ATOM 9177 C CA . PRO B 1 546 ? -4.09 -45.406 -21.656 1 96.81 546 PRO B CA 1
ATOM 9178 C C . PRO B 1 546 ? -3.869 -44.312 -20.641 1 96.81 546 PRO B C 1
ATOM 9180 O O . PRO B 1 546 ? -4.77 -43.5 -20.391 1 96.81 546 PRO B O 1
ATOM 9183 N N . ALA B 1 547 ? -2.73 -44.25 -20.047 1 96.94 547 ALA B N 1
ATOM 9184 C CA . ALA B 1 547 ? -2.4 -43.188 -19.078 1 96.94 547 ALA B CA 1
ATOM 9185 C C . ALA B 1 547 ? -2.201 -41.844 -19.781 1 96.94 547 ALA B C 1
ATOM 9187 O O . ALA B 1 547 ? -2.529 -40.812 -19.219 1 96.94 547 ALA B O 1
ATOM 9188 N N . VAL B 1 548 ? -1.643 -41.875 -20.984 1 97.62 548 VAL B N 1
ATOM 9189 C CA . VAL B 1 548 ? -1.506 -40.656 -21.781 1 97.62 548 VAL B CA 1
ATOM 9190 C C . VAL B 1 548 ? -2.885 -40.062 -22.078 1 97.62 548 VAL B C 1
ATOM 9192 O O . VAL B 1 548 ? -3.096 -38.844 -21.922 1 97.62 548 VAL B O 1
ATOM 9195 N N . ASP B 1 549 ? -3.818 -40.938 -22.406 1 97.25 549 ASP B N 1
ATOM 9196 C CA . ASP B 1 549 ? -5.176 -40.5 -22.719 1 97.25 549 ASP B CA 1
ATOM 9197 C C . ASP B 1 549 ? -5.836 -39.844 -21.516 1 97.25 549 ASP B C 1
ATOM 9199 O O . ASP B 1 549 ? -6.535 -38.844 -21.641 1 97.25 549 ASP B O 1
ATOM 9203 N N . ARG B 1 550 ? -5.645 -40.438 -20.375 1 97.31 550 ARG B N 1
ATOM 9204 C CA . ARG B 1 550 ? -6.191 -39.875 -19.156 1 97.31 550 ARG B CA 1
ATOM 9205 C C . ARG B 1 550 ? -5.598 -38.5 -18.875 1 97.31 550 ARG B C 1
ATOM 9207 O O . ARG B 1 550 ? -6.32 -37.562 -18.5 1 97.31 550 ARG B O 1
ATOM 9214 N N . TRP B 1 551 ? -4.301 -38.344 -19.062 1 97.88 551 TRP B N 1
ATOM 9215 C CA . TRP B 1 551 ? -3.635 -37.094 -18.812 1 97.88 551 TRP B CA 1
ATOM 9216 C C . TRP B 1 551 ? -4.125 -36.031 -19.781 1 97.88 551 TRP B C 1
ATOM 9218 O O . TRP B 1 551 ? -4.371 -34.875 -19.391 1 97.88 551 TRP B O 1
ATOM 9228 N N . LEU B 1 552 ? -4.27 -36.375 -21.062 1 97.5 552 LEU B N 1
ATOM 9229 C CA . LEU B 1 552 ? -4.762 -35.438 -22.062 1 97.5 552 LEU B CA 1
ATOM 9230 C C . LEU B 1 552 ? -6.184 -35 -21.734 1 97.5 552 LEU B C 1
ATOM 9232 O O . LEU B 1 552 ? -6.535 -33.844 -21.938 1 97.5 552 LEU B O 1
ATOM 9236 N N . ARG B 1 553 ? -6.98 -35.906 -21.281 1 97.19 553 ARG B N 1
ATOM 9237 C CA . ARG B 1 553 ? -8.32 -35.562 -20.828 1 97.19 553 ARG B CA 1
ATOM 9238 C C . ARG B 1 553 ? -8.258 -34.594 -19.625 1 97.19 553 ARG B C 1
ATOM 9240 O O . ARG B 1 553 ? -8.992 -33.625 -19.578 1 97.19 553 ARG B O 1
ATOM 9247 N N . TYR B 1 554 ? -7.438 -34.938 -18.672 1 97.31 554 TYR B N 1
ATOM 9248 C CA . TYR B 1 554 ? -7.215 -34.094 -17.516 1 97.31 554 TYR B CA 1
ATOM 9249 C C . TYR B 1 554 ? -6.883 -32.656 -17.938 1 97.31 554 TYR B C 1
ATOM 9251 O O . TYR B 1 554 ? -7.438 -31.703 -17.406 1 97.31 554 TYR B O 1
ATOM 9259 N N . LEU B 1 555 ? -6.008 -32.469 -18.953 1 97.25 555 LEU B N 1
ATOM 9260 C CA . LEU B 1 555 ? -5.562 -31.156 -19.422 1 97.25 555 LEU B CA 1
ATOM 9261 C C . LEU B 1 555 ? -6.727 -30.359 -20.016 1 97.25 555 LEU B C 1
ATOM 9263 O O . LEU B 1 555 ? -6.668 -29.141 -20.094 1 97.25 555 LEU B O 1
ATOM 9267 N N . SER B 1 556 ? -7.797 -31.016 -20.375 1 96.38 556 SER B N 1
ATOM 9268 C CA . SER B 1 556 ? -8.906 -30.375 -21.078 1 96.38 556 SER B CA 1
ATOM 9269 C C . SER B 1 556 ? -10.07 -30.094 -20.125 1 96.38 556 SER B C 1
ATOM 9271 O O . SER B 1 556 ? -11.148 -29.703 -20.562 1 96.38 556 SER B O 1
ATOM 9273 N N . LEU B 1 557 ? -9.922 -30.266 -18.891 1 96.25 557 LEU B N 1
ATOM 9274 C CA . LEU B 1 557 ? -11.047 -30.266 -17.953 1 96.25 557 LEU B CA 1
ATOM 9275 C C . LEU B 1 557 ? -11.461 -28.844 -17.609 1 96.25 557 LEU B C 1
ATOM 9277 O O . LEU B 1 557 ? -12.586 -28.609 -17.172 1 96.25 557 LEU B O 1
ATOM 9281 N N . GLY B 1 558 ? -10.484 -27.922 -17.734 1 94.62 558 GLY B N 1
ATOM 9282 C CA . GLY B 1 558 ? -10.797 -26.625 -17.156 1 94.62 558 GLY B CA 1
ATOM 9283 C C . GLY B 1 558 ? -11.273 -26.703 -15.719 1 94.62 558 GLY B C 1
ATOM 9284 O O . GLY B 1 558 ? -10.703 -27.453 -14.922 1 94.62 558 GLY B O 1
ATOM 9285 N N . ASP B 1 559 ? -12.273 -25.906 -15.398 1 94.06 559 ASP B N 1
ATOM 9286 C CA . ASP B 1 559 ? -12.828 -25.922 -14.047 1 94.06 559 ASP B CA 1
ATOM 9287 C C . ASP B 1 559 ? -14.148 -26.703 -14.008 1 94.06 559 ASP B C 1
ATOM 9289 O O . ASP B 1 559 ? -15.023 -26.391 -13.195 1 94.06 559 ASP B O 1
ATOM 9293 N N . SER B 1 560 ? -14.305 -27.625 -14.844 1 94.38 560 SER B N 1
ATOM 9294 C CA . SER B 1 560 ? -15.547 -28.391 -14.953 1 94.38 560 SER B CA 1
ATOM 9295 C C . SER B 1 560 ? -15.703 -29.359 -13.781 1 94.38 560 SER B C 1
ATOM 9297 O O . SER B 1 560 ? -16.812 -29.781 -13.469 1 94.38 560 SER B O 1
ATOM 9299 N N . LEU B 1 561 ? -14.625 -29.734 -13.125 1 95.38 561 LEU B N 1
ATOM 9300 C CA . LEU B 1 561 ? -14.641 -30.594 -11.945 1 95.38 561 LEU B CA 1
ATOM 9301 C C . LEU B 1 561 ? -13.898 -29.938 -10.781 1 95.38 561 LEU B C 1
ATOM 9303 O O . LEU B 1 561 ? -13.023 -29.094 -10.992 1 95.38 561 LEU B O 1
ATOM 9307 N N . ASP B 1 562 ? -14.305 -30.312 -9.562 1 95.44 562 ASP B N 1
ATOM 9308 C CA . ASP B 1 562 ? -13.5 -29.875 -8.422 1 95.44 562 ASP B CA 1
ATOM 9309 C C . ASP B 1 562 ? -12.133 -30.547 -8.43 1 95.44 562 ASP B C 1
ATOM 9311 O O . ASP B 1 562 ? -11.93 -31.547 -9.109 1 95.44 562 ASP B O 1
ATOM 9315 N N . PRO B 1 563 ? -11.203 -30.062 -7.723 1 96.19 563 PRO B N 1
ATOM 9316 C CA . PRO B 1 563 ? -9.812 -30.5 -7.832 1 96.19 563 PRO B CA 1
ATOM 9317 C C . PRO B 1 563 ? -9.641 -31.984 -7.496 1 96.19 563 PRO B C 1
ATOM 9319 O O . PRO B 1 563 ? -8.812 -32.656 -8.109 1 96.19 563 PRO B O 1
ATOM 9322 N N . VAL B 1 564 ? -10.383 -32.5 -6.539 1 97.06 564 VAL B N 1
ATOM 9323 C CA . VAL B 1 564 ? -10.266 -33.906 -6.148 1 97.06 564 VAL B CA 1
ATOM 9324 C C . VAL B 1 564 ? -10.711 -34.812 -7.297 1 97.06 564 VAL B C 1
ATOM 9326 O O . VAL B 1 564 ? -10.016 -35.75 -7.668 1 97.06 564 VAL B O 1
ATOM 9329 N N . GLU B 1 565 ? -11.844 -34.469 -7.879 1 97.31 565 GLU B N 1
ATOM 9330 C CA . GLU B 1 565 ? -12.367 -35.25 -9 1 97.31 565 GLU B CA 1
ATOM 9331 C C . GLU B 1 565 ? -11.492 -35.062 -10.242 1 97.31 565 GLU B C 1
ATOM 9333 O O . GLU B 1 565 ? -11.297 -36 -11.008 1 97.31 565 GLU B O 1
ATOM 9338 N N . ALA B 1 566 ? -11.016 -33.906 -10.484 1 97.12 566 ALA B N 1
ATOM 9339 C CA . ALA B 1 566 ? -10.117 -33.656 -11.609 1 97.12 566 ALA B CA 1
ATOM 9340 C C . ALA B 1 566 ? -8.844 -34.5 -11.492 1 97.12 566 ALA B C 1
ATOM 9342 O O . ALA B 1 566 ? -8.414 -35.125 -12.453 1 97.12 566 ALA B O 1
ATOM 9343 N N . ALA B 1 567 ? -8.234 -34.5 -10.312 1 97.62 567 ALA B N 1
ATOM 9344 C CA . ALA B 1 567 ? -7.031 -35.312 -10.094 1 97.62 567 ALA B CA 1
ATOM 9345 C C . ALA B 1 567 ? -7.312 -36.781 -10.32 1 97.62 567 ALA B C 1
ATOM 9347 O O . ALA B 1 567 ? -6.457 -37.531 -10.836 1 97.62 567 ALA B O 1
ATOM 9348 N N . ARG B 1 568 ? -8.492 -37.25 -9.984 1 97.56 568 ARG B N 1
ATOM 9349 C CA . ARG B 1 568 ? -8.875 -38.625 -10.188 1 97.56 568 ARG B CA 1
ATOM 9350 C C . ARG B 1 568 ? -8.898 -38.969 -11.672 1 97.56 568 ARG B C 1
ATOM 9352 O O . ARG B 1 568 ? -8.562 -40.094 -12.062 1 97.56 568 ARG B O 1
ATOM 9359 N N . VAL B 1 569 ? -9.305 -38.031 -12.477 1 97.25 569 VAL B N 1
ATOM 9360 C CA . VAL B 1 569 ? -9.289 -38.25 -13.914 1 97.25 569 VAL B CA 1
ATOM 9361 C C . VAL B 1 569 ? -7.863 -38.531 -14.383 1 97.25 569 VAL B C 1
ATOM 9363 O O . VAL B 1 569 ? -7.652 -39.375 -15.266 1 97.25 569 VAL B O 1
ATOM 9366 N N . ALA B 1 570 ? -6.895 -37.969 -13.766 1 96.88 570 ALA B N 1
ATOM 9367 C CA . ALA B 1 570 ? -5.488 -38.219 -14.086 1 96.88 570 ALA B CA 1
ATOM 9368 C C . ALA B 1 570 ? -4.98 -39.5 -13.43 1 96.88 570 ALA B C 1
ATOM 9370 O O . ALA B 1 570 ? -3.824 -39.875 -13.625 1 96.88 570 ALA B O 1
ATOM 9371 N N . GLY B 1 571 ? -5.809 -40.094 -12.625 1 96.25 571 GLY B N 1
ATOM 9372 C CA . GLY B 1 571 ? -5.449 -41.312 -11.953 1 96.25 571 GLY B CA 1
ATOM 9373 C C . GLY B 1 571 ? -4.805 -41.094 -10.594 1 96.25 571 GLY B C 1
ATOM 9374 O O . GLY B 1 571 ? -4.09 -41.969 -10.094 1 96.25 571 GLY B O 1
ATOM 9375 N N . VAL B 1 572 ? -5.043 -39.969 -9.945 1 97.44 572 VAL B N 1
ATOM 9376 C CA . VAL B 1 572 ? -4.359 -39.656 -8.703 1 97.44 572 VAL B CA 1
ATOM 9377 C C . VAL B 1 572 ? -5.387 -39.312 -7.617 1 97.44 572 VAL B C 1
ATOM 9379 O O . VAL B 1 572 ? -6.301 -38.531 -7.836 1 97.44 572 VAL B O 1
ATOM 9382 N N . ASP B 1 573 ? -5.273 -39.906 -6.453 1 97.44 573 ASP B N 1
ATOM 9383 C CA . ASP B 1 573 ? -6.086 -39.594 -5.285 1 97.44 573 ASP B CA 1
ATOM 9384 C C . ASP B 1 573 ? -5.367 -38.594 -4.367 1 97.44 573 ASP B C 1
ATOM 9386 O O . ASP B 1 573 ? -4.457 -38.969 -3.631 1 97.44 573 ASP B O 1
ATOM 9390 N N . VAL B 1 574 ? -5.824 -37.406 -4.324 1 96.88 574 VAL B N 1
ATOM 9391 C CA . VAL B 1 574 ? -5.133 -36.375 -3.564 1 96.88 574 VAL B CA 1
ATOM 9392 C C . VAL B 1 574 ? -5.762 -36.219 -2.18 1 96.88 574 VAL B C 1
ATOM 9394 O O . VAL B 1 574 ? -5.352 -35.375 -1.384 1 96.88 574 VAL B O 1
ATOM 9397 N N . THR B 1 575 ? -6.781 -37.031 -1.88 1 96.5 575 THR B N 1
ATOM 9398 C CA . THR B 1 575 ? -7.449 -36.969 -0.586 1 96.5 575 THR B CA 1
ATOM 9399 C C . THR B 1 575 ? -6.652 -37.688 0.484 1 96.5 575 THR B C 1
ATOM 9401 O O . THR B 1 575 ? -6.961 -37.594 1.674 1 96.5 575 THR B O 1
ATOM 9404 N N . THR B 1 576 ? -5.641 -38.438 0.083 1 96.25 576 THR B N 1
ATOM 9405 C CA . THR B 1 576 ? -4.738 -39.125 1.004 1 96.25 576 THR B CA 1
ATOM 9406 C C . THR B 1 576 ? -3.297 -38.656 0.779 1 96.25 576 THR B C 1
ATOM 9408 O O . THR B 1 576 ? -3.016 -37.906 -0.151 1 96.25 576 THR B O 1
ATOM 9411 N N . ASP B 1 577 ? -2.41 -39.188 1.657 1 96.62 577 ASP B N 1
ATOM 9412 C CA . ASP B 1 577 ? -1.017 -38.781 1.508 1 96.62 577 ASP B CA 1
ATOM 9413 C C . ASP B 1 577 ? -0.245 -39.75 0.636 1 96.62 577 ASP B C 1
ATOM 9415 O O . ASP B 1 577 ? 0.975 -39.656 0.495 1 96.62 577 ASP B O 1
ATOM 9419 N N . ALA B 1 578 ? -0.932 -40.719 0.069 1 97.38 578 ALA B N 1
ATOM 9420 C CA . ALA B 1 578 ? -0.272 -41.781 -0.671 1 97.38 578 ALA B CA 1
ATOM 9421 C C . ALA B 1 578 ? 0.513 -41.25 -1.856 1 97.38 578 ALA B C 1
ATOM 9423 O O . ALA B 1 578 ? 1.674 -41.594 -2.064 1 97.38 578 ALA B O 1
ATOM 9424 N N . ALA B 1 579 ? -0.125 -40.438 -2.637 1 96.62 579 ALA B N 1
ATOM 9425 C CA . ALA B 1 579 ? 0.542 -39.875 -3.809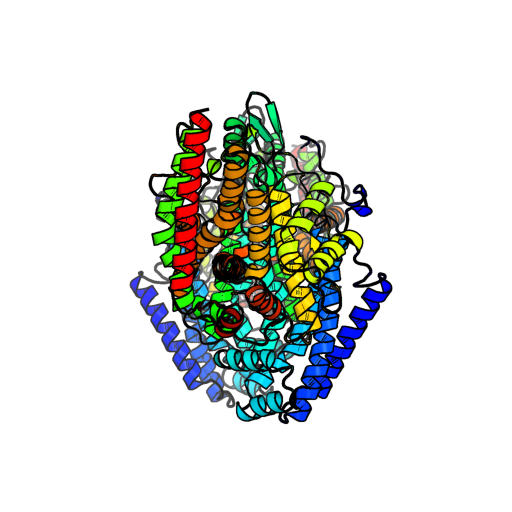 1 96.62 579 ALA B CA 1
ATOM 9426 C C . ALA B 1 579 ? 1.754 -39.031 -3.402 1 96.62 579 ALA B C 1
ATOM 9428 O O . ALA B 1 579 ? 2.787 -39.062 -4.078 1 96.62 579 ALA B O 1
ATOM 9429 N N . LEU B 1 580 ? 1.572 -38.312 -2.361 1 96.94 580 LEU B N 1
ATOM 9430 C CA . LEU B 1 580 ? 2.65 -37.469 -1.854 1 96.94 580 LEU B CA 1
ATOM 9431 C C . LEU B 1 580 ? 3.816 -38.312 -1.358 1 96.94 580 LEU B C 1
ATOM 9433 O O . LEU B 1 580 ? 4.973 -38.031 -1.686 1 96.94 580 LEU B O 1
ATOM 9437 N N . LYS B 1 581 ? 3.568 -39.344 -0.619 1 97.69 581 LYS B N 1
ATOM 9438 C CA . LYS B 1 581 ? 4.602 -40.219 -0.111 1 97.69 581 LYS B CA 1
ATOM 9439 C C . LYS B 1 581 ? 5.297 -40.969 -1.251 1 97.69 581 LYS B C 1
ATOM 9441 O O . LYS B 1 581 ? 6.504 -41.219 -1.195 1 97.69 581 LYS B O 1
ATOM 9446 N N . HIS B 1 582 ? 4.535 -41.312 -2.191 1 96.69 582 HIS B N 1
ATOM 9447 C CA . HIS B 1 582 ? 5.109 -41.938 -3.373 1 96.69 582 HIS B CA 1
ATOM 9448 C C . HIS B 1 582 ? 6.098 -41 -4.074 1 96.69 582 HIS B C 1
ATOM 9450 O O . HIS B 1 582 ? 7.188 -41.438 -4.461 1 96.69 582 HIS B O 1
ATOM 9456 N N . ALA B 1 583 ? 5.707 -39.781 -4.277 1 96.75 583 ALA B N 1
ATOM 9457 C CA . ALA B 1 583 ? 6.594 -38.781 -4.898 1 96.75 583 ALA B CA 1
ATOM 9458 C C . ALA B 1 583 ? 7.875 -38.625 -4.086 1 96.75 583 ALA B C 1
ATOM 9460 O O . ALA B 1 583 ? 8.969 -38.562 -4.648 1 96.75 583 ALA B O 1
ATOM 9461 N N . ILE B 1 584 ? 7.762 -38.562 -2.77 1 97.88 584 ILE B N 1
ATOM 9462 C CA . ILE B 1 584 ? 8.906 -38.375 -1.89 1 97.88 584 ILE B CA 1
ATOM 9463 C C . ILE B 1 584 ? 9.812 -39.594 -1.96 1 97.88 584 ILE B C 1
ATOM 9465 O O . ILE B 1 584 ? 11.039 -39.469 -1.996 1 97.88 584 ILE B O 1
ATOM 9469 N N . SER B 1 585 ? 9.188 -40.75 -2.004 1 96.75 585 SER B N 1
ATOM 9470 C CA . SER B 1 585 ? 9.953 -42 -2.152 1 96.75 585 SER B CA 1
ATOM 9471 C C . SER B 1 585 ? 10.727 -42 -3.467 1 96.75 585 SER B C 1
ATOM 9473 O O . SER B 1 585 ? 11.875 -42.438 -3.512 1 96.75 585 SER B O 1
ATOM 9475 N N . PHE B 1 586 ? 10.133 -41.625 -4.469 1 95.56 586 PHE B N 1
ATOM 9476 C CA . PHE B 1 586 ? 10.773 -41.5 -5.773 1 95.56 586 PHE B CA 1
ATOM 9477 C C . PHE B 1 586 ? 12.008 -40.625 -5.688 1 95.56 586 PHE B C 1
ATOM 9479 O O . PHE B 1 586 ? 13.055 -40.938 -6.258 1 95.56 586 PHE B O 1
ATOM 9486 N N . LEU B 1 587 ? 11.93 -39.531 -4.992 1 96.94 587 LEU B N 1
ATOM 9487 C CA . LEU B 1 587 ? 13.062 -38.625 -4.828 1 96.94 587 LEU B CA 1
ATOM 9488 C C . LEU B 1 587 ? 14.18 -39.281 -4.031 1 96.94 587 LEU B C 1
ATOM 9490 O O . LEU B 1 587 ? 15.359 -39.094 -4.328 1 96.94 587 LEU B O 1
ATOM 9494 N N . GLY B 1 588 ? 13.781 -40 -3.037 1 96.88 588 GLY B N 1
ATOM 9495 C CA . GLY B 1 588 ? 14.773 -40.781 -2.301 1 96.88 588 GLY B CA 1
ATOM 9496 C C . GLY B 1 588 ? 15.555 -41.75 -3.178 1 96.88 588 GLY B C 1
ATOM 9497 O O . GLY B 1 588 ? 16.781 -41.812 -3.088 1 96.88 588 GLY B O 1
ATOM 9498 N N . THR B 1 589 ? 14.844 -42.438 -3.998 1 96.06 589 THR B N 1
ATOM 9499 C CA . THR B 1 589 ? 15.469 -43.375 -4.922 1 96.06 589 THR B CA 1
ATOM 9500 C C . THR B 1 589 ? 16.359 -42.625 -5.922 1 96.06 589 THR B C 1
ATOM 9502 O O . THR B 1 589 ? 17.406 -43.156 -6.309 1 96.06 589 THR B O 1
ATOM 9505 N N . THR B 1 590 ? 15.891 -41.531 -6.344 1 95.19 590 THR B N 1
ATOM 9506 C CA . THR B 1 590 ? 16.672 -40.719 -7.27 1 95.19 590 THR B CA 1
ATOM 9507 C C . THR B 1 590 ? 18 -40.281 -6.641 1 95.19 590 THR B C 1
ATOM 9509 O O . THR B 1 590 ? 19.047 -40.344 -7.293 1 95.19 590 THR B O 1
ATOM 9512 N N . VAL B 1 591 ? 17.969 -39.875 -5.391 1 96.94 591 VAL B N 1
ATOM 9513 C CA . VAL B 1 591 ? 19.188 -39.5 -4.688 1 96.94 591 VAL B CA 1
ATOM 9514 C C . VAL B 1 591 ? 20.109 -40.719 -4.551 1 96.94 591 VAL B C 1
ATOM 9516 O O . VAL B 1 591 ? 21.328 -40.594 -4.715 1 96.94 591 VAL B O 1
ATOM 9519 N N . ASP B 1 592 ? 19.547 -41.938 -4.289 1 97.31 592 ASP B N 1
ATOM 9520 C CA . ASP B 1 592 ? 20.328 -43.156 -4.242 1 97.31 592 ASP B CA 1
ATOM 9521 C C . ASP B 1 592 ? 21.078 -43.375 -5.555 1 97.31 592 ASP B C 1
ATOM 9523 O O . ASP B 1 592 ? 22.266 -43.719 -5.547 1 97.31 592 ASP B O 1
ATOM 9527 N N . GLU B 1 593 ? 20.375 -43.188 -6.551 1 95.75 593 GLU B N 1
ATOM 9528 C CA . GLU B 1 593 ? 20.969 -43.406 -7.871 1 95.75 593 GLU B CA 1
ATOM 9529 C C . GLU B 1 593 ? 22.062 -42.406 -8.164 1 95.75 593 GLU B C 1
ATOM 9531 O O . GLU B 1 593 ? 23.094 -42.75 -8.742 1 95.75 593 GLU B O 1
ATOM 9536 N N . ILE B 1 594 ? 21.828 -41.188 -7.844 1 95.88 594 ILE B N 1
ATOM 9537 C CA . ILE B 1 594 ? 22.828 -40.156 -8.047 1 95.88 594 ILE B CA 1
ATOM 9538 C C . ILE B 1 594 ? 24.094 -40.5 -7.277 1 95.88 594 ILE B C 1
ATOM 9540 O O . ILE B 1 594 ? 25.203 -40.375 -7.812 1 95.88 594 ILE B O 1
ATOM 9544 N N . GLU B 1 595 ? 24 -40.938 -6.074 1 96.5 595 GLU B N 1
ATOM 9545 C CA . GLU B 1 595 ? 25.156 -41.312 -5.254 1 96.5 595 GLU B CA 1
ATOM 9546 C C . GLU B 1 595 ? 25.891 -42.531 -5.852 1 96.5 595 GLU B C 1
ATOM 9548 O O . GLU B 1 595 ? 27.109 -42.562 -5.859 1 96.5 595 GLU B O 1
ATOM 9553 N N . ALA B 1 596 ? 25.125 -43.406 -6.348 1 96.62 596 ALA B N 1
ATOM 9554 C CA . ALA B 1 596 ? 25.719 -44.594 -6.973 1 96.62 596 ALA B CA 1
ATOM 9555 C C . ALA B 1 596 ? 26.5 -44.219 -8.234 1 96.62 596 ALA B C 1
ATOM 9557 O O . ALA B 1 596 ? 27.594 -44.719 -8.461 1 96.62 596 ALA B O 1
ATOM 9558 N N . LEU B 1 597 ? 25.859 -43.406 -9.016 1 95.75 597 LEU B N 1
ATOM 9559 C CA . LEU B 1 597 ? 26.5 -42.938 -10.242 1 95.75 597 LEU B CA 1
ATOM 9560 C C . LEU B 1 597 ? 27.766 -42.156 -9.93 1 95.75 597 LEU B C 1
ATOM 9562 O O . LEU B 1 597 ? 28.766 -42.25 -10.648 1 95.75 597 LEU B O 1
ATOM 9566 N N . SER B 1 598 ? 27.703 -41.344 -8.898 1 95.06 598 SER B N 1
ATOM 9567 C CA . SER B 1 598 ? 28.875 -40.594 -8.477 1 95.06 598 SER B CA 1
ATOM 9568 C C . SER B 1 598 ? 30.031 -41.531 -8.117 1 95.06 598 SER B C 1
ATOM 9570 O O . SER B 1 598 ? 31.188 -41.25 -8.461 1 95.06 598 SER B O 1
ATOM 9572 N N . LYS B 1 599 ? 29.766 -42.625 -7.453 1 94.38 599 LYS B N 1
ATOM 9573 C CA . LYS B 1 599 ? 30.781 -43.594 -7.105 1 94.38 599 LYS B CA 1
ATOM 9574 C C . LYS B 1 599 ? 31.344 -44.281 -8.352 1 94.38 599 LYS B C 1
ATOM 9576 O O . LYS B 1 599 ? 32.562 -44.531 -8.438 1 94.38 599 LYS B O 1
ATOM 9581 N N . GLU B 1 600 ? 30.453 -44.531 -9.258 1 94.19 600 GLU B N 1
ATOM 9582 C CA . GLU B 1 600 ? 30.875 -45.125 -10.516 1 94.19 600 GLU B CA 1
ATOM 9583 C C . GLU B 1 600 ? 31.797 -44.219 -11.305 1 94.19 600 GLU B C 1
ATOM 9585 O O . GLU B 1 600 ? 32.781 -44.688 -11.891 1 94.19 600 GLU B O 1
ATOM 9590 N N . ILE B 1 601 ? 31.484 -43 -11.375 1 91.75 601 ILE B N 1
ATOM 9591 C CA . ILE B 1 601 ? 32.25 -42 -12.117 1 91.75 601 ILE B CA 1
ATOM 9592 C C . ILE B 1 601 ? 33.625 -41.844 -11.477 1 91.75 601 ILE B C 1
ATOM 9594 O O . ILE B 1 601 ? 34.625 -41.656 -12.18 1 91.75 601 ILE B O 1
ATOM 9598 N N . GLU B 1 602 ? 33.812 -41.906 -10.195 1 85 602 GLU B N 1
ATOM 9599 C CA . GLU B 1 602 ? 35.062 -41.781 -9.484 1 85 602 GLU B CA 1
ATOM 9600 C C . GLU B 1 602 ? 35.969 -43 -9.727 1 85 602 GLU B C 1
ATOM 9602 O O . GLU B 1 602 ? 37.188 -42.906 -9.672 1 85 602 GLU B O 1
ATOM 9607 N N . GLN B 1 603 ? 35.375 -44.188 -9.898 1 73.5 603 GLN B N 1
ATOM 9608 C CA . GLN B 1 603 ? 36.125 -45.406 -10.117 1 73.5 603 GLN B CA 1
ATOM 9609 C C . GLN B 1 603 ? 36.688 -45.5 -11.539 1 73.5 603 GLN B C 1
ATOM 9611 O O . GLN B 1 603 ? 37.531 -46.312 -11.828 1 73.5 603 GLN B O 1
ATOM 9616 N N . VAL B 1 604 ? 36.25 -44.781 -12.352 1 65.38 604 VAL B N 1
ATOM 9617 C CA . VAL B 1 604 ? 36.781 -44.75 -13.703 1 65.38 604 VAL B CA 1
ATOM 9618 C C . VAL B 1 604 ? 37.844 -43.656 -13.836 1 65.38 604 VAL B C 1
ATOM 9620 O O . VAL B 1 604 ? 37.656 -42.562 -13.289 1 65.38 604 VAL B O 1
#

Organism: Lacticaseibacillus rhamnosus (strain LMS2-1) (NCBI:txid525361)

Radius of gyration: 33.2 Å; Cα contacts (8 Å, |Δi|>4): 1819; chains: 2; bounding box: 78×100×70 Å

Foldseek 3Di:
DDLDAFAAPVPDDCLQFFDLCLLPVDPVRLVVLLVVLVVLLVVLLVQPQPPPAALVSLLVSVVSVLVSLLSLLSQQCVLPVVCQAAVPDPVSVVSNVVSVQSQLVSQLSCQRSLLVLLPYDPVRLVVNCVVPVLCLLLSVLSPLLNLQHDHSVVSSVVSNCVVVLCVLLVQLCCVQQVPQQLAWWDDPRDIGGAHLQCLVPPLLQDLDPRSLVRNLVSNLVSLVVCLQVNQVSLLSNLLVLCVSCVNSPHLFSQCVLCSSLVDDPVLLVLLLVCLLPQQLVLLLLLVLLLCVLSVPPAAAPSHSQYASDPVPFDFADPVNLLVLLLQLCCLLPDVLSVQLNCCSVNRLENEDDHHNRHHAKAWRCSQPDQIHIYHYHDRGVLSSLSSQLRSLLRLLQVQQSVQHRPSQSAARLLQSSQSSLLSSVSSLVSQCVPPPALVSNLRSLRCCCNRRCCVQSPVLSLVLQLLVVQSVCVSVVHGDGSVRQLVSQVVSVCSRNPPSHDYDPSSSSVNSSDSCSSVRNNSSSSSSNNLLSVVLNVVCVVPPPVLSVLVSVLSRRRSSDNPQVSSVSSVDHSVDCVSVVVVSVVSSVSSVSSVVSVVVVVVD/DDLDAFAAPVPDDCLQFFDLCVLPVDPVRLVVLLVVLVVLLVVLLVQPQPPPAALVSLLVSVVSVLVSLLSLLSQQCVLPVVCQAAVPDPVSVVSNVVSQQSQLVSQLSCQRSLLVLLPYDPVRLVVNCVVPVLCLLVSVLSPLLNLQHDHSVVSSVVSNCVVVLCVLLVQLCCVQQVPQQLAWWDFPRDIGGAHLQCLVPPLLQDLDPRSLVRNLVSNLVSLVVCLQVNQVSLLSNLLVLCVSCVNSPHLFSQCVLCSSLVDDPVLLVLLLVCLLPQQLVLLLLLVLLLCVLSVPPAAAPSHSQYASDNVPFDFADPVNLLVLLLQLCCLLPDVLSVQLNCCSVNRLENEDDHRNRHHAKAWRCSQPDQIHIYHYHDRGVLSSLSSQLRSLLRLLQVQQSVQHRPSQSAARLLQSSQSSLLSSVSSLVSQCVPPPALVSNLRSLRCCCNRRCCVQSPVLSLVLQLLVVQSVCVSVVHGDGSVRQLVSQVVSVCSRNPPSHDYDPSSSSVNSSDSCSSVRNNSSSSSSNNLLSVVLSVVCVVPPPVLSVLVSVLSRRRSSDNPQVSSVSSVDHSVDCVSVVVVSVVSSVSSVSSVVSVVVVVVD